Protein AF-A0A923NX90-F1 (afdb_monomer_lite)

Radius of gyration: 38.08 Å; chains: 1; bounding box: 88×69×121 Å

Secondary structure (DSSP, 8-state):
-----PPPHHHHHHHHHHHHHHHHHHHHIIIIIHHHHIIIII---HHHHHHHHHHHHHHHHHHHHHHHHHHHHHT-SHHHHHHHHHHHHHHHHHHHGGGGGGGS----SS---HHHHHHHHHHHHHHHHHHHIIIIIIIHHHHHHT--TTTHHHHHHHHHHHHHHHHHHHHHHHHHHHTTTT-HHHHHHHHHHHHHHHHHHHHHH----TT------S-HHHHHHHTT-HHHHHH-HHHHHHHHHHHHHHHHHHHHHHHHHHIIIIIT---HHHHHHHHHHHHHHHHTTHHHHHHHHHTT-HHHHHHHHHHHHHHHHHHHHHH--TTTS-SS-TTSSTTHHHHHHHHHHHHHHHHHHHHHHHHHHTTS-GGGHHHHHHHHHIIIIIHHHHHHHHHHHHHHHTSS-EEE-TTS-EEEPP-THHHHHHHHHHHTTHHHHHHHHHHHHHHHHTSPPPP---HHHHT--SSSTT-S-S-TTSB-SSEEE--EEEEEEEEESSPPPSS--EEEEETS-TTSSTTS---PPPTTEEEEEEEEEEESSPPPTTEEEEEEES-EESEEEEEETTEEEEEEE-SS--EEEE-GGG--SEEEEEEEEEE--GGGSSSB-TTEESS--SS-EE---EE-S-EEEEEEESSEEEEEEEEEETTTTEEEEEEEEESSS---EEEEEEETTEEEEEEEE-SSEEEEEPPTT---B-SSSB--EEEEEEETTEEEEEEE----EEEEE-SS-EEEEETTEE--EEEEEE---BTTTBTS-S-HHHHHHHHHHHHHTT--EEEE-S----HHHHHHHHHHT-EEEEEPPPBSS---HIIIIIHHHTT-----STTTHHHHT--SHHHHHHHHHHHHHHHHHHTT-SSEEEEES-BTTTT--SHHHHHHHHHHH--SSEE-TTBSSS--S-SSEEEEEESSS---PPPPTT-PEEEEEEEE-EE---TTS-S-S--B-SEE-SSHHHHHHHHHHHIIIIIIHHHTTTEEEEEEE-SB-BTTB---SB-TTSS-B-S-HHHHHHHHHHHHHHHHHHHHHTT-

Sequence (1044 aa):
MERKSVMNKGQFWLLMWLLGMAGQLCWNIENQWFNTFVYAKIAKDSSIVTLMVITSAFVTTFSTFFFGTLSDRLGTRRRFISLGYIVWGVCTILFGFTEFIGKGAVGTGAKVSMWAAVMVILADDVMSFFGSMGNDTGYNAWSNDMTDDKNRGQIGAVLAVQPIIGTIVGTVLGGFLIGAENNYQRLFWSMGLFVVAVGIFSLLFLKDSPSLKPHKNGSLAAQFCSVFKIKGFFAQRELLLACITTACFFIPFNIYFVHMGNWMIYRMGFSADSMEIIQGLSLLVASLSAIPAANLINKNKTPAVVAFAITVNIIGLWLITLFIRPEIVNTQSVFSKENALLFFAVFSAGMGLVLVTQTMTMWVKQLYPEQSRGQFEGIRILFFVLTPMIIGTIIGNIIIKNGAGSIVNEYGITENIPVESIYMWAAILVTGAFIPLFFAARLYHKRINNKVLSPLMTVWGENLNKECPLNDYPRPQLQRKQWQCLNGIWKYAICDGKEKPDSWDGDIIVPFSPESLLSGVQRKLMPSQTLWYRRAVRFDKMPANGERLLLHFGAVDQHCTVYINGKVIGNHSGGYWPFSFDITDFINEGENEIIISVTDDTNLGDEAYGKQKLNRGKIWYTGQSGIWQTVWCETVPQTYIKNVSIKTDLSNGEVSFALDCEGHDMPSGKITVFDSGTAVAEVLVENSEVRIKLPENFKTWSPDSPFLYDAQISIGKDEVRTYFGMREFGIIKTKKCSFLSLNGKPIFHHGLLDQGYWSDGMYTAPSDEAMIWDIEQIKKLGFNMLRKHIKIEPLRWYYHCDRLGVLVWQDFVSGGGPYKPFVVQYAPWIGIKFSDGPNRYKLMGRKREQGRKNFLRDAERTVKLLRNCVSLAVWVPFNEAWGQFDAAEIAEKVLSWDSSRAIDHASGYFDRNAGDFHSYHIYFKHFFPKADKKNRVLALTEFGGYSMPSEGHMVSPALYGYKMFSDKKTLNENILKLYKDDVLRNMTKALSATVYTQVSDVEDEINGLFTYDRKEIKADSLVMKEISEMIQNAFKENLDKADL

Foldseek 3Di:
DDDPDDDDPVLVVVLLQLLLLLLLLLVLCLLPVLLVCCCVQQHVDVVLVVVLVQLLLVLLLLLLLQLLLVCLQVLDLLVQQLVLLQQLLVLLLVLLCLSCVVVPDPDDDDDSDVVSSVVSSVSSSSSSNSSSSNHLQRSLLQLLLVDDLQCLLVSLLSNLCSNLVSNLCSVVVQDVQCDPVNRVSSVSNVSSVSSNVSSVVSNVRPDGHPLGDRDDDPDSVCSSCVVVPVVPVVVLLLLVLLLQLLLLQLLLVLLPVVQVLLCCCVFQPADSVLSCCLLSVLLNVLSVLSVVLSVCVSLLVLLVLLVQLLVLLLQLLVLLLPPDHNVQDDRVDSPDPSCVSVSSSSSSNSNSSSSSSSRSSSSNSVSDDSSSSSSCSSVNSVRNPNSSNVNNNVVSVVCQVPDPAWDQDPVRDIDGHDDSVSSVVSSVSSVVSVVSSVVSVVVSVLVQQQDFFAFDAFPLLVVFPQQAFAQDDQCQAWDDDFKFWPFHKWFKDKAFADDDDPDTPGIFTPPFFLCFQSRVRNDDHAQRIKMKIKDKDADQDAFPVQKWKKKKAQFFPAKKWKDKQRHTFDIDGAGAHMDIGTCRVRDDHTIMMIMMIWGHNQQNDLHFRFLDDPRAGFSHAHGGGTRQDIIMMGMGGQKEFPDWFWDADLVQQKIKIQTDIDHPDFAKWKKFKDFVNHTQWIDIDPDRMDMTHGPPPDDADALVRLGKIKMWITTPPYITIRIAGRKFWDWDFFPAAIATDMSPHGAFQEAFEDACQFSRRGNHDSHLVSLLVLLVVCVLLQGQEYEDGQHHHRVSSLVSCSNNRHAYEYEHRFGRHDDDCCQQPVCVVVPHADAQEQVCLVVQRNPDPVSVVSLLVRLLSRCRSCVRRHRYAEYEHEESSRSDHPLQVVLVVNCVSPVRHWYPSYAAGNDPLHTQEPHHEDEADAADDDRDPVNGAYEDEEYHFEFEDDPPLARHSAAHTSHYDDALVVSLVVVLVNLVGHPLVCVLSVHRYYYYYHQEAGHRRGSHCAGSNNPDGSHDSVSSVVSSVSNVVSNVVNVVVSVD

pLDDT: mean 89.29, std 10.89, range [29.7, 98.88]

Structure (mmCIF, N/CA/C/O backbone):
data_AF-A0A923NX90-F1
#
_entry.id   AF-A0A923NX90-F1
#
loop_
_atom_site.group_PDB
_atom_site.id
_atom_site.type_symbol
_atom_site.label_atom_id
_atom_site.label_alt_id
_atom_site.label_comp_id
_atom_site.label_asym_id
_atom_site.label_entity_id
_atom_site.label_seq_id
_atom_site.pdbx_PDB_ins_code
_atom_site.Cartn_x
_atom_site.Cartn_y
_atom_site.Cartn_z
_atom_site.occupancy
_atom_site.B_iso_or_equiv
_atom_site.auth_seq_id
_atom_site.auth_comp_id
_atom_site.auth_asym_id
_atom_site.auth_atom_id
_atom_site.pdbx_PDB_model_num
ATOM 1 N N . MET A 1 1 ? 18.171 -30.484 -2.998 1.00 31.84 1 MET A N 1
ATOM 2 C CA . MET A 1 1 ? 18.122 -30.511 -4.478 1.00 31.84 1 MET A CA 1
ATOM 3 C C . MET A 1 1 ? 19.459 -30.027 -5.021 1.00 31.84 1 MET A C 1
ATOM 5 O O . MET A 1 1 ? 19.919 -28.973 -4.603 1.00 31.84 1 MET A O 1
ATOM 9 N N . GLU A 1 2 ? 20.111 -30.834 -5.858 1.00 29.70 2 GLU A N 1
ATOM 10 C CA . GLU A 1 2 ? 21.487 -30.647 -6.348 1.00 29.70 2 GLU A CA 1
ATOM 11 C C . GLU A 1 2 ? 21.746 -29.259 -6.964 1.00 29.70 2 GLU A C 1
ATOM 13 O O . GLU A 1 2 ? 21.039 -28.820 -7.874 1.00 29.70 2 GLU A O 1
ATOM 18 N N . ARG A 1 3 ? 22.811 -28.584 -6.503 1.00 33.03 3 ARG A N 1
ATOM 19 C CA . ARG A 1 3 ? 23.359 -27.361 -7.114 1.00 33.03 3 ARG A CA 1
ATOM 20 C C . ARG A 1 3 ? 23.916 -27.689 -8.506 1.00 33.03 3 ARG A C 1
ATOM 22 O O . ARG A 1 3 ? 25.100 -27.985 -8.649 1.00 33.03 3 ARG A O 1
ATOM 29 N N . LYS A 1 4 ? 23.090 -27.612 -9.554 1.00 41.41 4 LYS A N 1
ATOM 30 C CA . LYS A 1 4 ? 23.589 -27.603 -10.940 1.00 41.41 4 LYS A CA 1
ATOM 31 C C . LYS A 1 4 ? 24.430 -26.340 -11.157 1.00 41.41 4 LYS A C 1
ATOM 33 O O . LYS A 1 4 ? 23.964 -25.229 -10.924 1.00 41.41 4 LYS A O 1
ATOM 38 N N . SER A 1 5 ? 25.689 -26.535 -11.552 1.00 42.19 5 SER A N 1
ATOM 39 C CA . SER A 1 5 ? 26.737 -25.510 -11.618 1.00 42.19 5 SER A CA 1
ATOM 40 C C . SER A 1 5 ? 26.327 -24.300 -12.473 1.00 42.19 5 SER A C 1
ATOM 42 O O . SER A 1 5 ? 26.267 -24.403 -13.703 1.00 42.19 5 SER A O 1
ATOM 44 N N . VAL A 1 6 ? 26.099 -23.152 -11.839 1.00 58.91 6 VAL A N 1
ATOM 45 C CA . VAL A 1 6 ? 25.986 -21.856 -12.519 1.00 58.91 6 VAL A CA 1
ATOM 46 C C . VAL A 1 6 ? 27.378 -21.469 -13.031 1.00 58.91 6 VAL A C 1
ATOM 48 O O . VAL A 1 6 ? 28.375 -21.657 -12.334 1.00 58.91 6 VAL A O 1
ATOM 51 N N . MET A 1 7 ? 27.460 -20.993 -14.274 1.00 75.69 7 MET A N 1
ATOM 52 C CA . MET A 1 7 ? 28.702 -20.493 -14.873 1.00 75.69 7 MET A CA 1
ATOM 53 C C . MET A 1 7 ? 29.281 -19.373 -13.996 1.00 75.69 7 MET A C 1
ATOM 55 O O . MET A 1 7 ? 28.528 -18.524 -13.519 1.00 75.69 7 MET A O 1
ATOM 59 N N . ASN A 1 8 ? 30.594 -19.360 -13.746 1.00 81.81 8 ASN A N 1
ATOM 60 C CA . ASN A 1 8 ? 31.168 -18.297 -12.920 1.00 81.81 8 ASN A CA 1
ATOM 61 C C . ASN A 1 8 ? 31.111 -16.940 -13.660 1.00 81.81 8 ASN A C 1
ATOM 63 O O . ASN A 1 8 ? 31.051 -16.877 -14.891 1.00 81.81 8 ASN A O 1
ATOM 67 N N . LYS A 1 9 ? 31.118 -15.837 -12.903 1.00 82.44 9 LYS A N 1
ATOM 68 C CA . LYS A 1 9 ? 30.914 -14.483 -13.449 1.00 82.44 9 LYS A CA 1
ATOM 69 C C . LYS A 1 9 ? 31.966 -14.095 -14.499 1.00 82.44 9 LYS A C 1
ATOM 71 O O . LYS A 1 9 ? 31.624 -13.434 -15.474 1.00 82.44 9 LYS A O 1
ATOM 76 N N . GLY A 1 10 ? 33.222 -14.510 -14.316 1.00 85.62 10 GLY A N 1
ATOM 77 C CA . GLY A 1 10 ? 34.307 -14.229 -15.263 1.00 85.62 10 GLY A CA 1
ATOM 78 C C . GLY A 1 10 ? 34.117 -14.945 -16.601 1.00 85.62 10 GLY A C 1
ATOM 79 O O . GLY A 1 10 ? 34.195 -14.317 -17.653 1.00 85.62 10 GLY A O 1
ATOM 80 N N . GLN A 1 11 ? 33.780 -16.235 -16.560 1.00 87.25 11 GLN A N 1
ATOM 81 C CA . GLN A 1 11 ? 33.499 -17.051 -17.741 1.00 87.25 11 GLN A CA 1
ATOM 82 C C . GLN A 1 11 ? 32.290 -16.519 -18.521 1.00 87.25 11 GLN A C 1
ATOM 84 O O . GLN A 1 11 ? 32.340 -16.463 -19.748 1.00 87.25 11 GLN A O 1
ATOM 89 N N . PHE A 1 12 ? 31.234 -16.080 -17.826 1.00 89.81 12 PHE A N 1
ATOM 90 C CA . PHE A 1 12 ? 30.068 -15.464 -18.463 1.00 89.81 12 PHE A CA 1
ATOM 91 C C . PHE A 1 12 ? 30.450 -14.221 -19.278 1.00 89.81 12 PHE A C 1
ATOM 93 O O . PHE A 1 12 ? 30.140 -14.151 -20.466 1.00 89.81 12 PHE A O 1
ATOM 100 N N . TRP A 1 13 ? 31.153 -13.257 -18.672 1.00 92.06 13 TRP A N 1
ATOM 101 C CA . TRP A 1 13 ? 31.518 -12.017 -19.366 1.00 92.06 13 TRP A CA 1
ATOM 102 C C . TRP A 1 13 ? 32.532 -12.237 -20.488 1.00 92.06 13 TRP A C 1
ATOM 104 O O . TRP A 1 13 ? 32.429 -11.576 -21.520 1.00 92.06 13 TRP A O 1
ATOM 114 N N . LEU A 1 14 ? 33.454 -13.191 -20.327 1.00 92.25 14 LEU A N 1
ATOM 115 C CA . LEU A 1 14 ? 34.364 -13.596 -21.397 1.00 92.25 14 LEU A CA 1
ATOM 116 C C . LEU A 1 14 ? 33.586 -14.114 -22.615 1.00 92.25 14 LEU A C 1
ATOM 118 O O . LEU A 1 14 ? 33.833 -13.664 -23.729 1.00 92.25 14 LEU A O 1
ATOM 122 N N . LEU A 1 15 ? 32.624 -15.018 -22.405 1.00 92.06 15 LEU A N 1
ATOM 123 C CA . LEU A 1 15 ? 31.797 -15.570 -23.482 1.00 92.06 15 LEU A CA 1
ATOM 124 C C . LEU A 1 15 ? 30.888 -14.511 -24.115 1.00 92.06 15 LEU A C 1
ATOM 126 O O . LEU A 1 15 ? 30.777 -14.477 -25.338 1.00 92.06 15 LEU A O 1
ATOM 130 N N . MET A 1 16 ? 30.291 -13.624 -23.312 1.00 92.75 16 MET A N 1
ATOM 131 C CA . MET A 1 16 ? 29.486 -12.500 -23.809 1.00 92.75 16 MET A CA 1
ATOM 132 C C . MET A 1 16 ? 30.285 -11.620 -24.776 1.00 92.75 16 MET A C 1
ATOM 134 O O . MET A 1 16 ? 29.814 -11.316 -25.870 1.00 92.75 16 MET A O 1
ATOM 138 N N . TRP A 1 17 ? 31.510 -11.238 -24.404 1.00 93.75 17 TRP A N 1
ATOM 139 C CA . TRP A 1 17 ? 32.357 -10.415 -25.263 1.00 93.75 17 TRP A CA 1
ATOM 140 C C . TRP A 1 17 ? 32.891 -11.177 -26.471 1.00 93.75 17 TRP A C 1
ATOM 142 O O . TRP A 1 17 ? 32.763 -10.681 -27.585 1.00 93.75 17 TRP A O 1
ATOM 152 N N . LEU A 1 18 ? 33.441 -12.378 -26.278 1.00 93.25 18 LEU A N 1
ATOM 153 C CA . LEU A 1 18 ? 34.064 -13.155 -27.350 1.00 93.25 18 LEU A CA 1
ATOM 154 C C . LEU A 1 18 ? 33.063 -13.527 -28.453 1.00 93.25 18 LEU A C 1
ATOM 156 O O . LEU A 1 18 ? 33.344 -13.311 -29.630 1.00 93.25 18 LEU A O 1
ATOM 160 N N . LEU A 1 19 ? 31.893 -14.057 -28.078 1.00 93.00 19 LEU A N 1
ATOM 161 C CA . LEU A 1 19 ? 30.878 -14.490 -29.043 1.00 93.00 19 LEU A CA 1
ATOM 162 C C . LEU A 1 19 ? 30.283 -13.306 -29.803 1.00 93.00 19 LEU A C 1
ATOM 164 O O . LEU A 1 19 ? 30.144 -13.379 -31.023 1.00 93.00 19 LEU A O 1
ATOM 168 N N . GLY A 1 20 ? 29.957 -12.220 -29.098 1.00 91.44 20 GLY A N 1
ATOM 169 C CA . GLY A 1 20 ? 29.411 -11.024 -29.730 1.00 91.44 20 GLY A CA 1
ATOM 170 C C . GLY A 1 20 ? 30.426 -10.342 -30.647 1.00 91.44 20 GLY A C 1
ATOM 171 O O . GLY A 1 20 ? 30.094 -10.030 -31.785 1.00 91.44 20 GLY A O 1
ATOM 172 N N . MET A 1 21 ? 31.682 -10.182 -30.210 1.00 91.38 21 MET A N 1
ATOM 173 C CA . MET A 1 21 ? 32.742 -9.592 -31.039 1.00 91.38 21 MET A CA 1
ATOM 174 C C . MET A 1 21 ? 33.034 -10.417 -32.291 1.00 91.38 21 MET A C 1
ATOM 176 O O . MET A 1 21 ? 33.194 -9.835 -33.358 1.00 91.38 21 MET A O 1
ATOM 180 N N . ALA A 1 22 ? 33.058 -11.751 -32.192 1.00 90.88 22 ALA A N 1
ATOM 181 C CA . ALA A 1 22 ? 33.233 -12.610 -33.361 1.00 90.88 22 ALA A CA 1
ATOM 182 C C . ALA A 1 22 ? 32.130 -12.391 -34.404 1.00 90.88 22 ALA A C 1
ATOM 184 O O . ALA A 1 22 ? 32.428 -12.247 -35.588 1.00 90.88 22 ALA A O 1
ATOM 185 N N . GLY A 1 23 ? 30.877 -12.279 -33.951 1.00 89.50 23 GLY A N 1
ATOM 186 C CA . GLY A 1 23 ? 29.759 -11.966 -34.835 1.00 89.50 23 GLY A CA 1
ATOM 187 C C . GLY A 1 23 ? 29.856 -10.571 -35.455 1.00 89.50 23 GLY A C 1
ATOM 188 O O . GLY A 1 23 ? 29.690 -10.431 -36.660 1.00 89.50 23 GLY A O 1
ATOM 189 N N . GLN A 1 24 ? 30.179 -9.541 -34.667 1.00 89.81 24 GLN A N 1
ATOM 190 C CA . GLN A 1 24 ? 30.272 -8.166 -35.178 1.00 89.81 24 GLN A CA 1
ATOM 191 C C . GLN A 1 24 ? 31.441 -7.958 -36.148 1.00 89.81 24 GLN A C 1
ATOM 193 O O . GLN A 1 24 ? 31.292 -7.232 -37.125 1.00 89.81 24 GLN A O 1
ATOM 198 N N . LEU A 1 25 ? 32.588 -8.603 -35.911 1.00 86.25 25 LEU A N 1
ATOM 199 C CA . LEU A 1 25 ? 33.734 -8.545 -36.824 1.00 86.25 25 LEU A CA 1
ATOM 200 C C . LEU A 1 25 ? 33.406 -9.206 -38.162 1.00 86.25 25 LEU A C 1
ATOM 202 O O . LEU A 1 25 ? 33.644 -8.612 -39.209 1.00 86.25 25 LEU A O 1
ATOM 206 N N . CYS A 1 26 ? 32.816 -10.404 -38.130 1.00 82.75 26 CYS A N 1
ATOM 207 C CA . CYS A 1 26 ? 32.437 -11.113 -39.349 1.00 82.75 26 CYS A CA 1
ATOM 208 C C . CYS A 1 26 ? 31.364 -10.346 -40.136 1.00 82.75 26 CYS A C 1
ATOM 210 O O . CYS A 1 26 ? 31.509 -10.160 -41.341 1.00 82.75 26 CYS A O 1
ATOM 212 N N . TRP A 1 27 ? 30.355 -9.805 -39.444 1.00 83.06 27 TRP A N 1
ATOM 213 C CA . TRP A 1 27 ? 29.335 -8.943 -40.047 1.00 83.06 27 TRP A CA 1
ATOM 214 C C . TRP A 1 27 ? 29.926 -7.664 -40.661 1.00 83.06 27 TRP A C 1
ATOM 216 O O . TRP A 1 27 ? 29.511 -7.253 -41.744 1.00 83.06 27 TRP A O 1
ATOM 226 N N . ASN A 1 28 ? 30.908 -7.031 -40.006 1.00 81.88 28 ASN A N 1
ATOM 227 C CA . ASN A 1 28 ? 31.581 -5.853 -40.557 1.00 81.88 28 ASN A CA 1
ATOM 228 C C . ASN A 1 28 ? 32.353 -6.194 -41.842 1.00 81.88 28 ASN A C 1
ATOM 230 O O . ASN A 1 28 ? 32.288 -5.437 -42.806 1.00 81.88 28 ASN A O 1
ATOM 234 N N . ILE A 1 29 ? 33.029 -7.342 -41.888 1.00 76.44 29 ILE A N 1
ATOM 235 C CA . ILE A 1 29 ? 33.734 -7.806 -43.091 1.00 76.44 29 ILE A CA 1
ATOM 236 C C . ILE A 1 29 ? 32.756 -8.079 -44.235 1.00 76.44 29 ILE A C 1
ATOM 238 O O . ILE A 1 29 ? 33.004 -7.631 -45.357 1.00 76.44 29 ILE A O 1
ATOM 242 N N . GLU A 1 30 ? 31.642 -8.750 -43.935 1.00 75.38 30 GLU A N 1
ATOM 243 C CA . GLU A 1 30 ? 30.541 -9.025 -44.869 1.00 75.38 30 GLU A CA 1
ATOM 244 C C . GLU A 1 30 ? 29.922 -7.728 -45.418 1.00 75.38 30 GLU A C 1
ATOM 246 O O . GLU A 1 30 ? 29.613 -7.648 -46.595 1.00 75.38 30 GLU A O 1
ATOM 251 N N . ASN A 1 31 ? 29.825 -6.656 -44.626 1.00 69.62 31 ASN A N 1
ATOM 252 C CA . ASN A 1 31 ? 29.175 -5.418 -45.081 1.00 69.62 31 ASN A CA 1
ATOM 253 C C . ASN A 1 31 ? 30.120 -4.330 -45.615 1.00 69.62 31 ASN A C 1
ATOM 255 O O . ASN A 1 31 ? 29.695 -3.503 -46.420 1.00 69.62 31 ASN A O 1
ATOM 259 N N . GLN A 1 32 ? 31.387 -4.276 -45.202 1.00 69.69 32 GLN A N 1
ATOM 260 C CA . GLN A 1 32 ? 32.326 -3.241 -45.667 1.00 69.69 32 GLN A CA 1
ATOM 261 C C . GLN A 1 32 ? 33.291 -3.762 -46.734 1.00 69.69 32 GLN A C 1
ATOM 263 O O . GLN A 1 32 ? 33.393 -3.202 -47.830 1.00 69.69 32 GLN A O 1
ATOM 268 N N . TRP A 1 33 ? 33.997 -4.850 -46.443 1.00 68.75 33 TRP A N 1
ATOM 269 C CA . TRP A 1 33 ? 35.077 -5.336 -47.305 1.00 68.75 33 TRP A CA 1
ATOM 270 C C . TRP A 1 33 ? 34.573 -6.190 -48.460 1.00 68.75 33 TRP A C 1
ATOM 272 O O . TRP A 1 33 ? 35.146 -6.157 -49.546 1.00 68.75 33 TRP A O 1
ATOM 282 N N . PHE A 1 34 ? 33.463 -6.890 -48.260 1.00 70.38 34 PHE A N 1
ATOM 283 C CA . PHE A 1 34 ? 32.799 -7.663 -49.298 1.00 70.38 34 PHE A CA 1
ATOM 284 C C . PHE A 1 34 ? 32.219 -6.784 -50.407 1.00 70.38 34 PHE A C 1
ATOM 286 O O . PHE A 1 34 ? 32.493 -7.006 -51.581 1.00 70.38 34 PHE A O 1
ATOM 293 N N . ASN A 1 35 ? 31.498 -5.723 -50.032 1.00 66.19 35 ASN A N 1
ATOM 294 C CA . ASN A 1 35 ? 30.989 -4.720 -50.967 1.00 66.19 35 ASN A CA 1
ATOM 295 C C . ASN A 1 35 ? 32.128 -4.113 -51.796 1.00 66.19 35 ASN A C 1
ATOM 297 O O . ASN A 1 35 ? 32.031 -3.997 -53.019 1.00 66.19 35 ASN A O 1
ATOM 301 N N . THR A 1 36 ? 33.249 -3.815 -51.135 1.00 65.12 36 THR A N 1
ATOM 302 C CA . THR A 1 36 ? 34.467 -3.313 -51.781 1.00 65.12 36 THR A CA 1
ATOM 303 C C . THR A 1 36 ? 35.082 -4.348 -52.727 1.00 65.12 36 THR A C 1
ATOM 305 O O . THR A 1 36 ? 35.465 -4.009 -53.844 1.00 65.12 36 THR A O 1
ATOM 308 N N . PHE A 1 37 ? 35.129 -5.622 -52.332 1.00 68.88 37 PHE A N 1
ATOM 309 C CA . PHE A 1 37 ? 35.633 -6.726 -53.149 1.00 68.88 37 PHE A CA 1
ATOM 310 C C . PHE A 1 37 ? 34.788 -6.961 -54.410 1.00 68.88 37 PHE A C 1
ATOM 312 O O . PHE A 1 37 ? 35.337 -7.026 -55.513 1.00 68.88 37 PHE A O 1
ATOM 319 N N . VAL A 1 38 ? 33.460 -7.033 -54.275 1.00 66.56 38 VAL A N 1
ATOM 320 C CA . VAL A 1 38 ? 32.530 -7.221 -55.401 1.00 66.56 38 VAL A CA 1
ATOM 321 C C . VAL A 1 38 ? 32.680 -6.081 -56.406 1.00 66.56 38 VAL A C 1
ATOM 323 O O . VAL A 1 38 ? 32.808 -6.332 -57.607 1.00 66.56 38 VAL A O 1
ATOM 326 N N . TYR A 1 39 ? 32.771 -4.844 -55.913 1.00 61.59 39 TYR A N 1
ATOM 327 C CA . TYR A 1 39 ? 32.985 -3.664 -56.744 1.00 61.59 39 TYR A CA 1
ATOM 328 C C . TYR A 1 39 ? 34.365 -3.649 -57.427 1.00 61.59 39 TYR A C 1
ATOM 330 O O . TYR A 1 39 ? 34.484 -3.325 -58.610 1.00 61.59 39 TYR A O 1
ATOM 338 N N . ALA A 1 40 ? 35.423 -4.025 -56.702 1.00 62.34 40 ALA A N 1
ATOM 339 C CA . ALA A 1 40 ? 36.801 -3.970 -57.188 1.00 62.34 40 ALA A CA 1
ATOM 340 C C . ALA A 1 40 ? 37.179 -5.120 -58.139 1.00 62.34 40 ALA A C 1
ATOM 342 O O . ALA A 1 40 ? 38.066 -4.942 -58.979 1.00 62.34 40 ALA A O 1
ATOM 343 N N . LYS A 1 41 ? 36.563 -6.302 -57.999 1.00 63.41 41 LYS A N 1
ATOM 344 C CA . LYS A 1 41 ? 37.007 -7.536 -58.675 1.00 63.41 41 LYS A CA 1
ATOM 345 C C . LYS A 1 41 ? 35.954 -8.208 -59.553 1.00 63.41 41 LYS A C 1
ATOM 347 O O . LYS A 1 41 ? 36.345 -8.946 -60.454 1.00 63.41 41 LYS A O 1
ATOM 352 N N . ILE A 1 42 ? 34.660 -7.978 -59.318 1.00 61.78 42 ILE A N 1
ATOM 353 C CA . ILE A 1 42 ? 33.584 -8.735 -59.978 1.00 61.78 42 ILE A CA 1
ATOM 354 C C . ILE A 1 42 ? 32.772 -7.845 -60.915 1.00 61.78 42 ILE A C 1
ATOM 356 O O . ILE A 1 42 ? 32.732 -8.121 -62.110 1.00 61.78 42 ILE A O 1
ATOM 360 N N . ALA A 1 43 ? 32.152 -6.774 -60.414 1.00 58.06 43 ALA A N 1
ATOM 361 C CA . ALA A 1 43 ? 31.313 -5.882 -61.213 1.00 58.06 43 ALA A CA 1
ATOM 362 C C . ALA A 1 43 ? 31.342 -4.447 -60.670 1.00 58.06 43 ALA A C 1
ATOM 364 O O . ALA A 1 43 ? 30.997 -4.209 -59.517 1.00 58.06 43 ALA A O 1
ATOM 365 N N . LYS A 1 44 ? 31.664 -3.470 -61.527 1.00 57.66 44 LYS A N 1
ATOM 366 C CA . LYS A 1 44 ? 31.562 -2.031 -61.215 1.00 57.66 44 LYS A CA 1
ATOM 367 C C . LYS A 1 44 ? 30.116 -1.523 -61.355 1.00 57.66 44 LYS A C 1
ATOM 369 O O . LYS A 1 44 ? 29.868 -0.565 -62.079 1.00 57.66 44 LYS A O 1
ATOM 374 N N . ASP A 1 45 ? 29.159 -2.202 -60.725 1.00 61.22 45 ASP A N 1
ATOM 375 C CA . ASP A 1 45 ? 27.738 -1.827 -60.732 1.00 61.22 45 ASP A CA 1
ATOM 376 C C . ASP A 1 45 ? 27.192 -1.807 -59.297 1.00 61.22 45 ASP A C 1
ATOM 378 O O . ASP A 1 45 ? 27.075 -2.838 -58.630 1.00 61.22 45 ASP A O 1
ATOM 382 N N . SER A 1 46 ? 26.855 -0.610 -58.817 1.00 57.00 46 SER A N 1
ATOM 383 C CA . SER A 1 46 ? 26.324 -0.362 -57.471 1.00 57.00 46 SER A CA 1
ATOM 384 C C . SER A 1 46 ? 24.907 -0.918 -57.257 1.00 57.00 46 SER A C 1
ATOM 386 O O . SER A 1 46 ? 24.469 -1.083 -56.112 1.00 57.00 46 SER A O 1
ATOM 388 N N . SER A 1 47 ? 24.199 -1.275 -58.332 1.00 62.88 47 SER A N 1
ATOM 389 C CA . SER A 1 47 ? 22.871 -1.900 -58.276 1.00 62.88 47 SER A CA 1
ATOM 390 C C . SER A 1 47 ? 22.937 -3.319 -57.707 1.00 62.88 47 SER A C 1
ATOM 392 O O . SER A 1 47 ? 22.043 -3.728 -56.968 1.00 62.88 47 SER A O 1
ATOM 394 N N . ILE A 1 48 ? 24.023 -4.051 -57.992 1.00 67.50 48 ILE A N 1
ATOM 395 C CA . ILE A 1 48 ? 24.259 -5.412 -57.482 1.00 67.50 48 ILE A CA 1
ATOM 396 C C . ILE A 1 48 ? 24.468 -5.376 -55.966 1.00 67.50 48 ILE A C 1
ATOM 398 O O . ILE A 1 48 ? 23.863 -6.164 -55.247 1.00 67.50 48 ILE A O 1
ATOM 402 N N . VAL A 1 49 ? 25.250 -4.411 -55.476 1.00 64.94 49 VAL A N 1
ATOM 403 C CA . VAL A 1 49 ? 25.484 -4.190 -54.038 1.00 64.94 49 VAL A CA 1
ATOM 404 C C . VAL A 1 49 ? 24.185 -3.822 -53.316 1.00 64.94 49 VAL A C 1
ATOM 406 O O . VAL A 1 49 ? 23.885 -4.357 -52.253 1.00 64.94 49 VAL A O 1
ATOM 409 N N . THR A 1 50 ? 23.369 -2.952 -53.918 1.00 66.94 50 THR A N 1
ATOM 410 C CA . THR A 1 50 ? 22.066 -2.566 -53.352 1.00 66.94 50 THR A CA 1
ATOM 411 C C . THR A 1 50 ? 21.116 -3.762 -53.255 1.00 66.94 50 THR A C 1
ATOM 413 O O . THR A 1 50 ? 20.452 -3.942 -52.234 1.00 66.94 50 THR A O 1
ATOM 416 N N . LEU A 1 51 ? 21.057 -4.592 -54.304 1.00 74.12 51 LEU A N 1
ATOM 417 C CA . LEU A 1 51 ? 20.232 -5.797 -54.314 1.00 74.12 51 LEU A CA 1
ATOM 418 C C . LEU A 1 51 ? 20.705 -6.802 -53.257 1.00 74.12 51 LEU A C 1
ATOM 420 O O . LEU A 1 51 ? 19.871 -7.302 -52.513 1.00 74.12 51 LEU A O 1
ATOM 424 N N . MET A 1 52 ? 22.019 -7.015 -53.145 1.00 76.25 52 MET A N 1
ATOM 425 C CA . MET A 1 52 ? 22.648 -7.905 -52.163 1.00 76.25 52 MET A CA 1
ATOM 426 C C . MET A 1 52 ? 22.301 -7.525 -50.716 1.00 76.25 52 MET A C 1
ATOM 428 O O . MET A 1 52 ? 21.832 -8.354 -49.946 1.00 76.25 52 MET A O 1
ATOM 432 N N . VAL A 1 53 ? 22.415 -6.241 -50.358 1.00 72.69 53 VAL A N 1
ATOM 433 C CA . VAL A 1 53 ? 22.078 -5.763 -49.003 1.00 72.69 53 VAL A CA 1
ATOM 434 C C . VAL A 1 53 ? 20.589 -5.963 -48.682 1.00 72.69 53 VAL A C 1
ATOM 436 O O . VAL A 1 53 ? 20.224 -6.328 -47.561 1.00 72.69 53 VAL A O 1
ATOM 439 N N . ILE A 1 54 ? 19.704 -5.736 -49.659 1.00 75.50 54 ILE A N 1
ATOM 440 C CA . ILE A 1 54 ? 18.261 -5.931 -49.472 1.00 75.50 54 ILE A CA 1
ATOM 441 C C . ILE A 1 54 ? 17.930 -7.422 -49.324 1.00 75.50 54 ILE A C 1
ATOM 443 O O . ILE A 1 54 ? 17.181 -7.776 -48.408 1.00 75.50 54 ILE A O 1
ATOM 447 N N . THR A 1 55 ? 18.470 -8.295 -50.184 1.00 83.81 55 THR A N 1
ATOM 448 C CA . THR A 1 55 ? 18.222 -9.746 -50.109 1.00 83.81 55 THR A CA 1
ATOM 449 C C . THR A 1 55 ? 18.757 -10.326 -48.806 1.00 83.81 55 THR A C 1
ATOM 451 O O . THR A 1 55 ? 17.994 -10.988 -48.097 1.00 83.81 55 THR A O 1
ATOM 454 N N . SER A 1 56 ? 19.973 -9.948 -48.404 1.00 85.06 56 SER A N 1
ATOM 455 C CA . SER A 1 56 ? 20.585 -10.358 -47.139 1.00 85.06 56 SER A CA 1
ATOM 456 C C . SER A 1 56 ? 19.720 -9.987 -45.931 1.00 85.06 56 SER A C 1
ATOM 458 O O . SER A 1 56 ? 19.494 -10.816 -45.044 1.00 85.06 56 SER A O 1
ATOM 460 N N . ALA A 1 57 ? 19.132 -8.786 -45.897 1.00 83.06 57 ALA A N 1
ATOM 461 C CA . ALA A 1 57 ? 18.253 -8.391 -44.795 1.00 83.06 57 ALA A CA 1
ATOM 462 C C . ALA A 1 57 ? 16.946 -9.201 -44.738 1.00 83.06 57 ALA A C 1
ATOM 464 O O . ALA A 1 57 ? 16.472 -9.541 -43.643 1.00 83.06 57 ALA A O 1
ATOM 465 N N . PHE A 1 58 ? 16.366 -9.554 -45.891 1.00 88.62 58 PHE A N 1
ATOM 466 C CA . PHE A 1 58 ? 15.218 -10.466 -45.947 1.00 88.62 58 PHE A CA 1
ATOM 467 C C . PHE A 1 58 ? 15.599 -11.873 -45.479 1.00 88.62 58 PHE A C 1
ATOM 469 O O . PHE A 1 58 ? 14.885 -12.453 -44.653 1.00 88.62 58 PHE A O 1
ATOM 476 N N . VAL A 1 59 ? 16.733 -12.396 -45.950 1.00 91.06 59 VAL A N 1
ATOM 477 C CA . VAL A 1 59 ? 17.243 -13.723 -45.588 1.00 91.06 59 VAL A CA 1
ATOM 478 C C . VAL A 1 59 ? 17.582 -13.795 -44.102 1.00 91.06 59 VAL A C 1
ATOM 480 O O . VAL A 1 59 ? 17.154 -14.732 -43.430 1.00 91.06 59 VAL A O 1
ATOM 483 N N . THR A 1 60 ? 18.238 -12.777 -43.550 1.00 90.69 60 THR A N 1
ATOM 484 C CA . THR A 1 60 ? 18.535 -12.642 -42.116 1.00 90.69 60 THR A CA 1
ATOM 485 C C . THR A 1 60 ? 17.253 -12.629 -41.287 1.00 90.69 60 THR A C 1
ATOM 487 O O . THR A 1 60 ? 17.132 -13.362 -40.302 1.00 90.69 60 THR A O 1
ATOM 490 N N . THR A 1 61 ? 16.248 -11.849 -41.699 1.00 90.69 61 THR A N 1
ATOM 491 C CA . THR A 1 61 ? 14.957 -11.783 -40.994 1.00 90.69 61 THR A CA 1
ATOM 492 C C . THR A 1 61 ? 14.255 -13.142 -41.004 1.00 90.69 61 THR A C 1
ATOM 494 O O . THR A 1 61 ? 13.822 -13.630 -39.956 1.00 90.69 61 THR A O 1
ATOM 497 N N . PHE A 1 62 ? 14.178 -13.787 -42.171 1.00 91.88 62 PHE A N 1
ATOM 498 C CA . PHE A 1 62 ? 13.586 -15.116 -42.317 1.00 91.88 62 PHE A CA 1
ATOM 499 C C . PHE A 1 62 ? 14.337 -16.172 -41.494 1.00 91.88 62 PHE A C 1
ATOM 501 O O . PHE A 1 62 ? 13.713 -16.924 -40.740 1.00 91.88 62 PHE A O 1
ATOM 508 N N . SER A 1 63 ? 15.668 -16.185 -41.592 1.00 93.88 63 SER A N 1
ATOM 509 C CA . SER A 1 63 ? 16.556 -17.084 -40.855 1.00 93.88 63 SER A CA 1
ATOM 510 C C . SER A 1 63 ? 16.353 -16.954 -39.346 1.00 93.88 63 SER A C 1
ATOM 512 O O . SER A 1 63 ? 16.157 -17.959 -38.656 1.00 93.88 63 SER A O 1
ATOM 514 N N . THR A 1 64 ? 16.264 -15.716 -38.845 1.00 92.75 64 THR A N 1
ATOM 515 C CA . THR A 1 64 ? 16.036 -15.445 -37.420 1.00 92.75 64 THR A CA 1
ATOM 516 C C . THR A 1 64 ? 14.707 -16.035 -36.944 1.00 92.75 64 THR A C 1
ATOM 518 O O . THR A 1 64 ? 14.647 -16.695 -35.906 1.00 92.75 64 THR A O 1
ATOM 521 N N . PHE A 1 65 ? 13.623 -15.872 -37.713 1.00 91.44 65 PHE A N 1
ATOM 522 C CA . PHE A 1 65 ? 12.340 -16.496 -37.367 1.00 91.44 65 PHE A CA 1
ATOM 523 C C . PHE A 1 65 ? 12.406 -18.029 -37.411 1.00 91.44 65 PHE A C 1
ATOM 525 O O . PHE A 1 65 ? 11.864 -18.703 -36.525 1.00 91.44 65 PHE A O 1
ATOM 532 N N . PHE A 1 66 ? 13.058 -18.589 -38.432 1.00 93.31 66 PHE A N 1
ATOM 533 C CA . PHE A 1 66 ? 13.137 -20.031 -38.646 1.00 93.31 66 PHE A CA 1
ATOM 534 C C . PHE A 1 66 ? 13.951 -20.728 -37.549 1.00 93.31 66 PHE A C 1
ATOM 536 O O . PHE A 1 66 ? 13.425 -21.592 -36.835 1.00 93.31 66 PHE A O 1
ATOM 543 N N . PHE A 1 67 ? 15.206 -20.320 -37.350 1.00 94.38 67 PHE A N 1
ATOM 544 C CA . PHE A 1 67 ? 16.064 -20.895 -36.317 1.00 94.38 67 PHE A CA 1
ATOM 545 C C . PHE A 1 67 ? 15.633 -20.483 -34.910 1.00 94.38 67 PHE A C 1
ATOM 547 O O . PHE A 1 67 ? 15.810 -21.264 -33.973 1.00 94.38 67 PHE A O 1
ATOM 554 N N . GLY A 1 68 ? 15.011 -19.313 -34.736 1.00 91.12 68 GLY A N 1
ATOM 555 C CA . GLY A 1 68 ? 14.389 -18.906 -33.475 1.00 91.12 68 GLY A CA 1
ATOM 556 C C . GLY A 1 68 ? 13.323 -19.896 -33.034 1.00 91.12 68 GLY A C 1
ATOM 557 O O . GLY A 1 68 ? 13.396 -20.450 -31.936 1.00 91.12 68 GLY A O 1
ATOM 558 N N . THR A 1 69 ? 12.411 -20.228 -33.948 1.00 90.88 69 THR A N 1
ATOM 559 C CA . THR A 1 69 ? 11.384 -21.251 -33.712 1.00 90.88 69 THR A CA 1
ATOM 560 C C . THR A 1 69 ? 12.010 -22.619 -33.429 1.00 90.88 69 THR A C 1
ATOM 562 O O . THR A 1 69 ? 11.573 -23.336 -32.526 1.00 90.88 69 THR A O 1
ATOM 565 N N . LEU A 1 70 ? 13.043 -23.008 -34.183 1.00 92.38 70 LEU A N 1
ATOM 566 C CA . LEU A 1 70 ? 13.681 -24.314 -34.017 1.00 92.38 70 LEU A CA 1
ATOM 567 C C . LEU A 1 70 ? 14.439 -24.428 -32.684 1.00 92.38 70 LEU A C 1
ATOM 569 O O . LEU A 1 70 ? 14.355 -25.460 -32.017 1.00 92.38 70 LEU A O 1
ATOM 573 N N . SER A 1 71 ? 15.133 -23.369 -32.270 1.00 92.94 71 SER A N 1
ATOM 574 C CA . SER A 1 71 ? 15.877 -23.330 -31.008 1.00 92.94 71 SER A CA 1
ATOM 575 C C . SER A 1 71 ? 14.954 -23.336 -29.787 1.00 92.94 71 SER A C 1
ATOM 577 O O . SER A 1 71 ? 15.237 -24.060 -28.832 1.00 92.94 71 SER A O 1
ATOM 579 N N . ASP A 1 72 ? 13.801 -22.658 -29.849 1.00 89.88 72 ASP A N 1
ATOM 580 C CA . ASP A 1 72 ? 12.752 -22.743 -28.818 1.00 89.88 72 ASP A CA 1
ATOM 581 C C . ASP A 1 72 ? 12.149 -24.160 -28.729 1.00 89.88 72 ASP A C 1
ATOM 583 O O . ASP A 1 72 ? 11.956 -24.711 -27.641 1.00 89.88 72 ASP A O 1
ATOM 587 N N . ARG A 1 73 ? 11.910 -24.810 -29.878 1.00 91.88 73 ARG A N 1
ATOM 588 C CA . ARG A 1 73 ? 11.371 -26.183 -29.927 1.00 91.88 73 ARG A CA 1
ATOM 589 C C . ARG A 1 73 ? 12.334 -27.235 -29.397 1.00 91.88 73 ARG A C 1
ATOM 591 O O . ARG A 1 73 ? 11.882 -28.233 -28.832 1.00 91.88 73 ARG A O 1
ATOM 598 N N . LEU A 1 74 ? 13.632 -27.054 -29.628 1.00 89.69 74 LEU A N 1
ATOM 599 C CA . LEU A 1 74 ? 14.671 -27.982 -29.177 1.00 89.69 74 LEU A CA 1
ATOM 600 C C . LEU A 1 74 ? 15.170 -27.672 -27.760 1.00 89.69 74 LEU A C 1
ATOM 602 O O . LEU A 1 74 ? 15.763 -28.552 -27.142 1.00 89.69 74 LEU A O 1
ATOM 606 N N . GLY A 1 75 ? 14.920 -26.466 -27.241 1.00 89.19 75 GLY A N 1
ATOM 607 C CA . GLY A 1 75 ? 15.340 -26.055 -25.901 1.00 89.19 75 GLY A CA 1
ATOM 608 C C . GLY A 1 75 ? 16.859 -25.963 -25.749 1.00 89.19 75 GLY A C 1
ATOM 609 O O . GLY A 1 75 ? 17.396 -26.359 -24.720 1.00 89.19 75 GLY A O 1
ATOM 610 N N . THR A 1 76 ? 17.566 -25.493 -26.779 1.00 91.50 76 THR A N 1
ATOM 611 C CA . THR A 1 76 ? 19.024 -25.303 -26.733 1.00 91.50 76 THR A CA 1
ATOM 612 C C . THR A 1 76 ? 19.432 -24.094 -27.564 1.00 91.50 76 THR A C 1
ATOM 614 O O . THR A 1 76 ? 18.997 -23.957 -28.707 1.00 91.50 76 THR A O 1
ATOM 617 N N . ARG A 1 77 ? 20.275 -23.220 -27.004 1.00 92.88 77 ARG A N 1
ATOM 618 C CA . ARG A 1 77 ? 20.918 -22.108 -27.726 1.00 92.88 77 ARG A CA 1
ATOM 619 C C . ARG A 1 77 ? 22.344 -22.463 -28.101 1.00 92.88 77 ARG A C 1
ATOM 621 O O . ARG A 1 77 ? 22.775 -22.149 -29.208 1.00 92.88 77 ARG A O 1
ATOM 628 N N . ARG A 1 78 ? 23.045 -23.190 -27.222 1.00 92.75 78 ARG A N 1
ATOM 629 C CA . ARG A 1 78 ? 24.439 -23.612 -27.409 1.00 92.75 78 ARG A CA 1
ATOM 630 C C . ARG A 1 78 ? 24.679 -24.206 -28.790 1.00 92.75 78 ARG A C 1
ATOM 632 O O . ARG A 1 78 ? 25.584 -23.772 -29.489 1.00 92.75 78 ARG A O 1
ATOM 639 N N . ARG A 1 79 ? 23.860 -25.181 -29.198 1.00 91.25 79 ARG A N 1
ATOM 640 C CA . ARG A 1 79 ? 24.046 -25.870 -30.487 1.00 91.25 79 ARG A CA 1
ATOM 641 C C . ARG A 1 79 ? 23.905 -24.924 -31.680 1.00 91.25 79 ARG A C 1
ATOM 643 O O . ARG A 1 79 ? 24.639 -25.081 -32.646 1.00 91.25 79 ARG A O 1
ATOM 650 N N . PHE A 1 80 ? 22.997 -23.954 -31.596 1.00 93.88 80 PHE A N 1
ATOM 651 C CA . PHE A 1 80 ? 22.752 -22.990 -32.667 1.00 93.88 80 PHE A CA 1
ATOM 652 C C . PHE A 1 80 ? 23.881 -21.972 -32.785 1.00 93.88 80 PHE A C 1
ATOM 654 O O . PHE A 1 80 ? 24.345 -21.731 -33.892 1.00 93.88 80 PHE A O 1
ATOM 661 N N . ILE A 1 81 ? 24.380 -21.461 -31.654 1.00 94.12 81 ILE A N 1
ATOM 662 C CA . ILE A 1 81 ? 25.549 -20.567 -31.614 1.00 94.12 81 ILE A CA 1
ATOM 663 C C . ILE A 1 81 ? 26.755 -21.264 -32.228 1.00 94.12 81 ILE A C 1
ATOM 665 O O . ILE A 1 81 ? 27.364 -20.776 -33.174 1.00 94.12 81 ILE A O 1
ATOM 669 N N . SER A 1 82 ? 27.069 -22.441 -31.699 1.00 93.94 82 SER A N 1
ATOM 670 C CA . SER A 1 82 ? 28.256 -23.181 -32.081 1.00 93.94 82 SER A CA 1
ATOM 671 C C . SER A 1 82 ? 28.259 -23.612 -33.540 1.00 93.94 82 SER A C 1
ATOM 673 O O . SER A 1 82 ? 29.213 -23.332 -34.260 1.00 93.94 82 SER A O 1
ATOM 675 N N . LEU A 1 83 ? 27.198 -24.299 -33.977 1.00 93.94 83 LEU A N 1
ATOM 676 C CA . LEU A 1 83 ? 27.110 -24.783 -35.350 1.00 93.94 83 LEU A CA 1
ATOM 677 C C . LEU A 1 83 ? 26.958 -23.614 -36.324 1.00 93.94 83 LEU A C 1
ATOM 679 O O . LEU A 1 83 ? 27.593 -23.629 -37.371 1.00 93.94 83 LEU A O 1
ATOM 683 N N . GLY A 1 84 ? 26.185 -22.590 -35.949 1.00 93.94 84 GLY A N 1
ATOM 684 C CA . GLY A 1 84 ? 26.025 -21.372 -36.735 1.00 93.94 84 GLY A CA 1
ATOM 685 C C . GLY A 1 84 ? 27.364 -20.691 -37.002 1.00 93.94 84 GLY A C 1
ATOM 686 O O . GLY A 1 84 ? 27.678 -20.436 -38.153 1.00 93.94 84 GLY A O 1
ATOM 687 N N . TYR A 1 85 ? 28.204 -20.484 -35.981 1.00 94.88 85 TYR A N 1
ATOM 688 C CA . TYR A 1 85 ? 29.524 -19.861 -36.165 1.00 94.88 85 TYR A CA 1
ATOM 689 C C . TYR A 1 85 ? 30.491 -20.738 -36.967 1.00 94.88 85 TYR A C 1
ATOM 691 O O . TYR A 1 85 ? 31.208 -20.225 -37.822 1.00 94.88 85 TYR A O 1
ATOM 699 N N . ILE A 1 86 ? 30.492 -22.058 -36.759 1.00 94.81 86 ILE A N 1
ATOM 700 C CA . ILE A 1 86 ? 31.331 -22.962 -37.562 1.00 94.81 86 ILE A CA 1
ATOM 701 C C . ILE A 1 86 ? 30.934 -22.888 -39.040 1.00 94.81 86 ILE A C 1
ATOM 703 O O . ILE A 1 86 ? 31.794 -22.697 -39.896 1.00 94.81 86 ILE A O 1
ATOM 707 N N . VAL A 1 87 ? 29.641 -23.018 -39.343 1.00 94.06 87 VAL A N 1
ATOM 708 C CA . VAL A 1 87 ? 29.157 -22.991 -40.728 1.00 94.06 87 VAL A CA 1
ATOM 709 C C . VAL A 1 87 ? 29.348 -21.604 -41.337 1.00 94.06 87 VAL A C 1
ATOM 711 O O . VAL A 1 87 ? 29.832 -21.516 -42.459 1.00 94.06 87 VAL A O 1
ATOM 714 N N . TRP A 1 88 ? 29.066 -20.532 -40.592 1.00 93.06 88 TRP A N 1
ATOM 715 C CA . TRP A 1 88 ? 29.272 -19.160 -41.058 1.00 93.06 88 TRP A CA 1
ATOM 716 C C . TRP A 1 88 ? 30.733 -18.905 -41.428 1.00 93.06 88 TRP A C 1
ATOM 718 O O . TRP A 1 88 ? 30.995 -18.493 -42.552 1.00 93.06 88 TRP A O 1
ATOM 728 N N . GLY A 1 89 ? 31.689 -19.260 -40.562 1.00 91.69 89 GLY A N 1
ATOM 729 C CA . GLY A 1 89 ? 33.112 -19.085 -40.861 1.00 91.69 89 GLY A CA 1
ATOM 730 C C . GLY A 1 89 ? 33.608 -19.952 -42.026 1.00 91.69 89 GLY A C 1
ATOM 731 O O . GLY A 1 89 ? 34.433 -19.496 -42.818 1.00 91.69 89 GLY A O 1
ATOM 732 N N . VAL A 1 90 ? 33.073 -21.170 -42.199 1.00 92.50 90 VAL A N 1
ATOM 733 C CA . VAL A 1 90 ? 33.341 -21.996 -43.393 1.00 92.50 90 VAL A CA 1
ATOM 734 C C . VAL A 1 90 ? 32.795 -21.324 -44.652 1.00 92.50 90 VAL A C 1
ATOM 736 O O . VAL A 1 90 ? 33.507 -21.254 -45.652 1.00 92.50 90 VAL A O 1
ATOM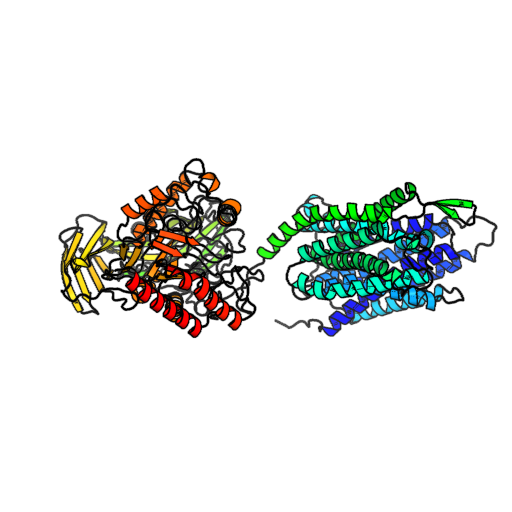 739 N N . CYS A 1 91 ? 31.574 -20.789 -44.614 1.00 89.94 91 CYS A N 1
ATOM 740 C CA . CYS A 1 91 ? 31.002 -20.041 -45.731 1.00 89.94 91 CYS A CA 1
ATOM 741 C C . CYS A 1 91 ? 31.827 -18.784 -46.053 1.00 89.94 91 CYS A C 1
ATOM 743 O O . CYS A 1 91 ? 32.071 -18.533 -47.228 1.00 89.94 91 CYS A O 1
ATOM 745 N N . THR A 1 92 ? 32.351 -18.066 -45.052 1.00 87.69 92 THR A N 1
ATOM 746 C CA . THR A 1 92 ? 33.265 -16.925 -45.257 1.00 87.69 92 THR A CA 1
ATOM 747 C C . THR A 1 92 ? 34.562 -17.338 -45.959 1.00 87.69 92 THR A C 1
ATOM 749 O O . THR A 1 92 ? 35.010 -16.660 -46.882 1.00 87.69 92 THR A O 1
ATOM 752 N N . ILE A 1 93 ? 35.152 -18.479 -45.582 1.00 88.19 93 ILE A N 1
ATOM 753 C CA . ILE A 1 93 ? 36.341 -19.030 -46.260 1.00 88.19 93 ILE A CA 1
ATOM 754 C C . ILE A 1 93 ? 36.013 -19.404 -47.708 1.00 88.19 93 ILE A C 1
ATOM 756 O O . ILE A 1 93 ? 36.774 -19.073 -48.620 1.00 88.19 93 ILE A O 1
ATOM 760 N N . LEU A 1 94 ? 34.889 -20.100 -47.915 1.00 84.88 94 LEU A N 1
ATOM 761 C CA . LEU A 1 94 ? 34.430 -20.529 -49.235 1.00 84.88 94 LEU A CA 1
ATOM 762 C C . LEU A 1 94 ? 34.129 -19.335 -50.139 1.00 84.88 94 LEU A C 1
ATOM 764 O O . LEU A 1 94 ? 34.444 -19.379 -51.327 1.00 84.88 94 LEU A O 1
ATOM 768 N N . PHE A 1 95 ? 33.589 -18.257 -49.573 1.00 79.94 95 PHE A N 1
ATOM 769 C CA . PHE A 1 95 ? 33.310 -17.045 -50.317 1.00 79.94 95 PHE A CA 1
ATOM 770 C C . PHE A 1 95 ? 34.569 -16.445 -50.943 1.00 79.94 95 PHE A C 1
ATOM 772 O O . PHE A 1 95 ? 34.527 -16.036 -52.099 1.00 79.94 95 PHE A O 1
ATOM 779 N N . GLY A 1 96 ? 35.705 -16.442 -50.241 1.00 75.12 96 GLY A N 1
ATOM 780 C CA . GLY A 1 96 ? 36.956 -15.925 -50.805 1.00 75.12 96 GLY A CA 1
ATOM 781 C C . GLY A 1 96 ? 37.338 -16.588 -52.141 1.00 75.12 96 GLY A C 1
ATOM 782 O O . GLY A 1 96 ? 37.851 -15.940 -53.052 1.00 75.12 96 GLY A O 1
ATOM 783 N N . PHE A 1 97 ? 36.980 -17.864 -52.344 1.00 74.69 97 PHE A N 1
ATOM 784 C CA . PHE A 1 97 ? 37.223 -18.551 -53.619 1.00 74.69 97 PHE A CA 1
ATOM 785 C C . PHE A 1 97 ? 36.412 -18.000 -54.804 1.00 74.69 97 PHE A C 1
ATOM 787 O O . PHE A 1 97 ? 36.761 -18.287 -55.952 1.00 74.69 97 PHE A O 1
ATOM 794 N N . THR A 1 98 ? 35.382 -17.179 -54.568 1.00 69.50 98 THR A N 1
ATOM 795 C CA . THR A 1 98 ? 34.652 -16.481 -55.642 1.00 69.50 98 THR A CA 1
ATOM 796 C C . THR A 1 98 ? 35.556 -15.541 -56.445 1.00 69.50 98 THR A C 1
ATOM 798 O O . THR A 1 98 ? 35.279 -15.301 -57.620 1.00 69.50 98 THR A O 1
ATOM 801 N N . GLU A 1 99 ? 36.702 -15.115 -55.893 1.00 65.06 99 GLU A N 1
ATOM 802 C CA . GLU A 1 99 ? 37.735 -14.356 -56.615 1.00 65.06 99 GLU A CA 1
ATOM 803 C C . GLU A 1 99 ? 38.233 -15.085 -57.879 1.00 65.06 99 GLU A C 1
ATOM 805 O O . GLU A 1 99 ? 38.574 -14.457 -58.884 1.00 65.06 99 GLU A O 1
ATOM 810 N N . PHE A 1 100 ? 38.242 -16.422 -57.875 1.00 65.38 100 PHE A N 1
ATOM 811 C CA . PHE A 1 100 ? 38.747 -17.223 -58.994 1.00 65.38 100 PHE A CA 1
ATOM 812 C C . PHE A 1 100 ? 37.717 -17.451 -60.108 1.00 65.38 100 PHE A C 1
ATOM 814 O O . PHE A 1 100 ? 38.105 -17.830 -61.215 1.00 65.38 100 PHE A O 1
ATOM 821 N N . ILE A 1 101 ? 36.434 -17.153 -59.870 1.00 61.47 101 ILE A N 1
ATOM 822 C CA . ILE A 1 101 ? 35.359 -17.295 -60.869 1.00 61.47 101 ILE A CA 1
ATOM 823 C C . ILE A 1 101 ? 35.586 -16.339 -62.059 1.00 61.47 101 ILE A C 1
ATOM 825 O O . ILE A 1 101 ? 35.243 -16.667 -63.193 1.00 61.47 101 ILE A O 1
ATOM 829 N N . GLY A 1 102 ? 36.251 -15.197 -61.841 1.00 52.28 102 GLY A N 1
ATOM 830 C CA . GLY A 1 102 ? 36.573 -14.220 -62.891 1.00 52.28 102 GLY A CA 1
ATOM 831 C C . GLY A 1 102 ? 37.800 -14.543 -63.758 1.00 52.28 102 GLY A C 1
ATOM 832 O O . GLY A 1 102 ? 37.962 -13.938 -64.814 1.00 52.28 102 GLY A O 1
ATOM 833 N N . LYS A 1 103 ? 38.670 -15.488 -63.365 1.00 49.62 103 LYS A N 1
ATOM 834 C CA . LYS A 1 103 ? 39.922 -15.786 -64.101 1.00 49.62 103 LYS A CA 1
ATOM 835 C C . LYS A 1 103 ? 39.768 -16.836 -65.214 1.00 49.62 103 LYS A C 1
ATOM 837 O O . LYS A 1 103 ? 40.694 -17.013 -65.998 1.00 49.62 103 LYS A O 1
ATOM 842 N N . GLY A 1 104 ? 38.620 -17.516 -65.302 1.00 46.16 104 GLY A N 1
ATOM 843 C CA . GLY A 1 104 ? 38.380 -18.624 -66.242 1.00 46.16 104 GLY A CA 1
ATOM 844 C C . GLY A 1 104 ? 37.643 -18.278 -67.544 1.00 46.16 104 GLY A C 1
ATOM 845 O O . GLY A 1 104 ? 37.507 -19.148 -68.397 1.00 46.16 104 GLY A O 1
ATOM 846 N N . ALA A 1 105 ? 37.169 -17.042 -67.730 1.00 43.28 105 ALA A N 1
ATOM 847 C CA . ALA A 1 105 ? 36.412 -16.635 -68.918 1.00 43.28 105 ALA A CA 1
ATOM 848 C C . ALA A 1 105 ? 37.159 -15.542 -69.698 1.00 43.28 105 ALA A C 1
ATOM 850 O O . ALA A 1 105 ? 36.830 -14.358 -69.635 1.00 43.28 105 ALA A O 1
ATOM 851 N N . VAL A 1 106 ? 38.194 -15.943 -70.441 1.00 41.84 106 VAL A N 1
ATOM 852 C CA . VAL A 1 106 ? 38.802 -15.090 -71.469 1.00 41.84 106 VAL A CA 1
ATOM 853 C C . VAL A 1 106 ? 37.848 -15.046 -72.663 1.00 41.84 106 VAL A C 1
ATOM 855 O O . VAL A 1 106 ? 37.760 -15.995 -73.435 1.00 41.84 106 VAL A O 1
ATOM 858 N N . GLY A 1 107 ? 37.117 -13.940 -72.796 1.00 37.81 107 GLY A N 1
ATOM 859 C CA . GLY A 1 107 ? 36.234 -13.677 -73.930 1.00 37.81 107 GLY A CA 1
ATOM 860 C C . GLY A 1 107 ? 35.593 -12.293 -73.850 1.00 37.81 107 GLY A C 1
ATOM 861 O O . GLY A 1 107 ? 34.490 -12.160 -73.341 1.00 37.81 107 GLY A O 1
ATOM 862 N N . THR A 1 108 ? 36.323 -11.280 -74.331 1.00 37.16 108 THR A N 1
ATOM 863 C CA . THR A 1 108 ? 35.871 -9.946 -74.793 1.00 37.16 108 THR A CA 1
ATOM 864 C C . THR A 1 108 ? 34.731 -9.235 -74.039 1.00 37.16 108 THR A C 1
ATOM 866 O O . THR A 1 108 ? 33.565 -9.557 -74.219 1.00 37.16 108 THR A O 1
ATOM 869 N N . GLY A 1 109 ? 35.082 -8.140 -73.351 1.00 43.16 109 GLY A N 1
ATOM 870 C CA . GLY A 1 109 ? 34.343 -6.865 -73.371 1.00 43.16 109 GLY A CA 1
ATOM 871 C C . GLY A 1 109 ? 32.900 -6.819 -72.836 1.00 43.16 109 GLY A C 1
ATOM 872 O O . GLY A 1 109 ? 31.961 -7.307 -73.450 1.00 43.16 109 GLY A O 1
ATOM 873 N N . ALA A 1 110 ? 32.711 -6.068 -71.747 1.00 43.12 110 ALA A N 1
ATOM 874 C CA . ALA A 1 110 ? 31.447 -5.452 -71.306 1.00 43.12 110 ALA A CA 1
ATOM 875 C C . ALA A 1 110 ? 30.299 -6.339 -70.771 1.00 43.12 110 ALA A C 1
ATOM 877 O O . ALA A 1 110 ? 29.282 -5.792 -70.352 1.00 43.12 110 ALA A O 1
ATOM 878 N N . LYS A 1 111 ? 30.443 -7.665 -70.665 1.00 45.50 111 LYS A N 1
ATOM 879 C CA . LYS A 1 111 ? 29.499 -8.500 -69.895 1.00 45.50 111 LYS A CA 1
ATOM 880 C C . LYS A 1 111 ? 30.228 -9.319 -68.838 1.00 45.50 111 LYS A C 1
ATOM 882 O O . LYS A 1 111 ? 30.562 -10.478 -69.060 1.00 45.50 111 LYS A O 1
ATOM 887 N N . VAL A 1 112 ? 30.405 -8.740 -67.650 1.00 51.97 112 VAL A N 1
ATOM 888 C CA . VAL A 1 112 ? 30.429 -9.568 -66.436 1.00 51.97 112 VAL A CA 1
ATOM 889 C C . VAL A 1 112 ? 29.124 -10.360 -66.467 1.00 51.97 112 VAL A C 1
ATOM 891 O O . VAL A 1 112 ? 28.049 -9.765 -66.543 1.00 51.97 112 VAL A O 1
ATOM 894 N N . SER A 1 113 ? 29.199 -11.690 -66.557 1.00 57.78 113 SER A N 1
ATOM 895 C CA . SER A 1 113 ? 27.990 -12.492 -66.743 1.00 57.78 113 SER A CA 1
ATOM 896 C C . SER A 1 113 ? 27.045 -12.241 -65.565 1.00 57.78 113 SER A C 1
ATOM 898 O O . SER A 1 113 ? 27.464 -12.304 -64.413 1.00 57.78 113 SER A O 1
ATOM 900 N N . MET A 1 114 ? 25.772 -11.957 -65.838 1.00 61.94 114 MET A N 1
ATOM 901 C CA . MET A 1 114 ? 24.709 -11.830 -64.829 1.00 61.94 114 MET A CA 1
ATOM 902 C C . MET A 1 114 ? 24.744 -12.982 -63.801 1.00 61.94 114 MET A C 1
ATOM 904 O O . MET A 1 114 ? 24.430 -12.792 -62.633 1.00 61.94 114 MET A O 1
ATOM 908 N N . TRP A 1 115 ? 25.227 -14.156 -64.219 1.00 64.81 115 TRP A N 1
ATOM 909 C CA . TRP A 1 115 ? 25.507 -15.312 -63.372 1.00 64.81 115 TRP A CA 1
ATOM 910 C C . TRP A 1 115 ? 26.545 -15.070 -62.270 1.00 64.81 115 TRP A C 1
ATOM 912 O O . TRP A 1 115 ? 26.321 -15.509 -61.149 1.00 64.81 115 TRP A O 1
ATOM 922 N N . ALA A 1 116 ? 27.646 -14.362 -62.533 1.00 66.69 116 ALA A N 1
ATOM 923 C CA . ALA A 1 116 ? 28.643 -14.041 -61.506 1.00 66.69 116 ALA A CA 1
ATOM 924 C C . ALA A 1 116 ? 28.067 -13.103 -60.430 1.00 66.69 116 ALA A C 1
ATOM 926 O O . ALA A 1 116 ? 28.298 -13.320 -59.245 1.00 66.69 116 ALA A O 1
ATOM 927 N N . ALA A 1 117 ? 27.255 -12.120 -60.833 1.00 68.94 117 ALA A N 1
ATOM 928 C CA . ALA A 1 117 ? 26.547 -11.232 -59.910 1.00 68.94 117 ALA A CA 1
ATOM 929 C C . ALA A 1 117 ? 25.528 -11.992 -59.043 1.00 68.94 117 ALA A C 1
ATOM 931 O O . ALA A 1 117 ? 25.500 -11.829 -57.827 1.00 68.94 117 ALA A O 1
ATOM 932 N N . VAL A 1 118 ? 24.735 -12.878 -59.656 1.00 74.12 118 VAL A N 1
ATOM 933 C CA . VAL A 1 118 ? 23.768 -13.730 -58.944 1.00 74.12 118 VAL A CA 1
ATOM 934 C C . VAL A 1 118 ? 24.467 -14.684 -57.970 1.00 74.12 118 VAL A C 1
ATOM 936 O O . VAL A 1 118 ? 24.005 -14.844 -56.846 1.00 74.12 118 VAL A O 1
ATOM 939 N N . MET A 1 119 ? 25.592 -15.292 -58.357 1.00 75.81 119 MET A N 1
ATOM 940 C CA . MET A 1 119 ? 26.344 -16.209 -57.489 1.00 75.81 119 MET A CA 1
ATOM 941 C C . MET A 1 119 ? 26.920 -15.520 -56.251 1.00 75.81 119 MET A C 1
ATOM 943 O O . MET A 1 119 ? 26.956 -16.124 -55.183 1.00 75.81 119 MET A O 1
ATOM 947 N N . VAL A 1 120 ? 27.347 -14.265 -56.382 1.00 76.12 120 VAL A N 1
ATOM 948 C CA . VAL A 1 120 ? 27.833 -13.457 -55.256 1.00 76.12 120 VAL A CA 1
ATOM 949 C C . VAL A 1 120 ? 26.703 -13.139 -54.284 1.00 76.12 120 VAL A C 1
ATOM 951 O O . VAL A 1 120 ? 26.871 -13.365 -53.091 1.00 76.12 120 VAL A O 1
ATOM 954 N N . ILE A 1 121 ? 25.546 -12.702 -54.796 1.00 81.19 121 ILE A N 1
ATOM 955 C CA . ILE A 1 121 ? 24.354 -12.437 -53.975 1.00 81.19 121 ILE A CA 1
ATOM 956 C C . ILE A 1 121 ? 23.916 -13.710 -53.241 1.00 81.19 121 ILE A C 1
ATOM 958 O O . ILE A 1 121 ? 23.675 -13.682 -52.042 1.00 81.19 121 ILE A O 1
ATOM 962 N N . LEU A 1 122 ? 23.877 -14.852 -53.934 1.00 82.75 122 LEU A N 1
ATOM 963 C CA . LEU A 1 122 ? 23.525 -16.131 -53.312 1.00 82.75 122 LEU A CA 1
ATOM 964 C C . LEU A 1 122 ? 24.525 -16.552 -52.231 1.00 82.75 122 LEU A C 1
ATOM 966 O O . LEU A 1 122 ? 24.128 -17.125 -51.218 1.00 82.75 122 LEU A O 1
ATOM 970 N N . ALA A 1 123 ? 25.819 -16.310 -52.441 1.00 83.06 123 ALA A N 1
ATOM 971 C CA . ALA A 1 123 ? 26.834 -16.661 -51.459 1.00 83.06 123 ALA A CA 1
ATOM 972 C C . ALA A 1 123 ? 26.764 -15.758 -50.212 1.00 83.06 123 ALA A C 1
ATOM 974 O O . ALA A 1 123 ? 26.928 -16.265 -49.102 1.00 83.06 123 ALA A O 1
ATOM 975 N N . ASP A 1 124 ? 26.451 -14.472 -50.387 1.00 84.31 124 ASP A N 1
ATOM 976 C CA . ASP A 1 124 ? 26.141 -13.529 -49.304 1.00 84.31 124 ASP A CA 1
ATOM 977 C C . ASP A 1 124 ? 24.893 -13.957 -48.519 1.00 84.31 124 ASP A C 1
ATOM 979 O O . ASP A 1 124 ? 24.956 -14.166 -47.309 1.00 84.31 124 ASP A O 1
ATOM 983 N N . ASP A 1 125 ? 23.794 -14.250 -49.219 1.00 89.12 125 ASP A N 1
ATOM 984 C CA . ASP A 1 125 ? 22.550 -14.731 -48.613 1.00 89.12 125 ASP A CA 1
ATOM 985 C C . ASP A 1 125 ? 22.783 -16.011 -47.780 1.00 89.12 125 ASP A C 1
ATOM 987 O O . ASP A 1 125 ? 22.248 -16.152 -46.677 1.00 89.12 125 ASP A O 1
ATOM 991 N N . VAL A 1 126 ? 23.613 -16.947 -48.258 1.00 89.62 126 VAL A N 1
ATOM 992 C CA . VAL A 1 126 ? 23.973 -18.169 -47.511 1.00 89.62 126 VAL A CA 1
ATOM 993 C C . VAL A 1 126 ? 24.763 -17.844 -46.241 1.00 89.62 126 VAL A C 1
ATOM 995 O O . VAL A 1 126 ? 24.483 -18.422 -45.184 1.00 89.62 126 VAL A O 1
ATOM 998 N N . MET A 1 127 ? 25.732 -16.930 -46.313 1.00 88.44 127 MET A N 1
ATOM 999 C CA . MET A 1 127 ? 26.478 -16.487 -45.132 1.00 88.44 127 MET A CA 1
ATOM 1000 C C . MET A 1 127 ? 25.559 -15.801 -44.127 1.00 88.44 127 MET A C 1
ATOM 1002 O O . MET A 1 127 ? 25.536 -16.213 -42.969 1.00 88.44 127 MET A O 1
ATOM 1006 N N . SER A 1 128 ? 24.739 -14.852 -44.574 1.00 89.25 128 SER A N 1
ATOM 1007 C CA . SER A 1 128 ? 23.739 -14.156 -43.763 1.00 89.25 128 SER A CA 1
ATOM 1008 C C . SER A 1 128 ? 22.741 -15.126 -43.110 1.00 89.25 128 SER A C 1
ATOM 1010 O O . SER A 1 128 ? 22.400 -14.990 -41.930 1.00 89.25 128 SER A O 1
ATOM 1012 N N . PHE A 1 129 ? 22.323 -16.180 -43.823 1.00 92.69 129 PHE A N 1
ATOM 1013 C CA . PHE A 1 129 ? 21.440 -17.219 -43.288 1.00 92.69 129 PHE A CA 1
ATOM 1014 C C . PHE A 1 129 ? 22.059 -17.939 -42.078 1.00 92.69 129 PHE A C 1
ATOM 1016 O O . PHE A 1 129 ? 21.410 -18.050 -41.033 1.00 92.69 129 PHE A O 1
ATOM 1023 N N . PHE A 1 130 ? 23.313 -18.394 -42.171 1.00 92.88 130 PHE A N 1
ATOM 1024 C CA . PHE A 1 130 ? 23.989 -19.095 -41.067 1.00 92.88 130 PHE A CA 1
ATOM 1025 C C . PHE A 1 130 ? 24.584 -18.154 -40.008 1.00 92.88 130 PHE A C 1
ATOM 1027 O O . PHE A 1 130 ? 24.620 -18.506 -38.824 1.00 92.88 130 PHE A O 1
ATOM 1034 N N . GLY A 1 131 ? 24.968 -16.937 -40.386 1.00 90.38 131 GLY A N 1
ATOM 1035 C CA . GLY A 1 131 ? 25.370 -15.880 -39.461 1.00 90.38 131 GLY A CA 1
ATOM 1036 C C . GLY A 1 131 ? 24.231 -15.517 -38.514 1.00 90.38 131 GLY A C 1
ATOM 1037 O O . GLY A 1 131 ? 24.415 -15.488 -37.294 1.00 90.38 131 GLY A O 1
ATOM 1038 N N . SER A 1 132 ? 23.014 -15.394 -39.048 1.00 91.19 132 SER A N 1
ATOM 1039 C CA . SER A 1 132 ? 21.799 -15.175 -38.259 1.00 91.19 132 SER A CA 1
ATOM 1040 C C . SER A 1 132 ? 21.472 -16.340 -37.310 1.00 91.19 132 SER A C 1
ATOM 1042 O O . SER A 1 132 ? 21.065 -16.122 -36.162 1.00 91.19 132 SER A O 1
ATOM 1044 N N . MET A 1 133 ? 21.718 -17.589 -37.728 1.00 94.00 133 MET A N 1
ATOM 1045 C CA . MET A 1 133 ? 21.575 -18.769 -36.861 1.00 94.00 133 MET A CA 1
ATOM 1046 C C . MET A 1 133 ? 22.464 -18.662 -35.614 1.00 94.00 133 MET A C 1
ATOM 1048 O O . MET A 1 133 ? 22.003 -18.910 -34.494 1.00 94.00 133 MET A O 1
ATOM 1052 N N . GLY A 1 134 ? 23.731 -18.284 -35.802 1.00 91.62 134 GLY A N 1
ATOM 1053 C CA . GLY A 1 134 ? 24.704 -18.178 -34.718 1.00 91.62 134 GLY A CA 1
ATOM 1054 C C . GLY A 1 134 ? 24.519 -16.932 -33.849 1.00 91.62 134 GLY A C 1
ATOM 1055 O O . GLY A 1 134 ? 24.466 -17.035 -32.621 1.00 91.62 134 GLY A O 1
ATOM 1056 N N . ASN A 1 135 ? 24.397 -15.759 -34.474 1.00 91.69 135 ASN A N 1
ATOM 1057 C CA . ASN A 1 135 ? 24.454 -14.459 -33.804 1.00 91.69 135 ASN A CA 1
ATOM 1058 C C . ASN A 1 135 ? 23.065 -13.929 -33.396 1.00 91.69 135 ASN A C 1
ATOM 1060 O O . ASN A 1 135 ? 22.800 -13.695 -32.212 1.00 91.69 135 ASN A O 1
ATOM 1064 N N . ASP A 1 136 ? 22.154 -13.745 -34.355 1.00 87.94 136 ASP A N 1
ATOM 1065 C CA . ASP A 1 136 ? 20.845 -13.111 -34.115 1.00 87.94 136 ASP A CA 1
ATOM 1066 C C . ASP A 1 136 ? 19.874 -14.015 -33.364 1.00 87.94 136 ASP A C 1
ATOM 1068 O O . ASP A 1 136 ? 19.134 -13.564 -32.492 1.00 87.94 136 ASP A O 1
ATOM 1072 N N . THR A 1 137 ? 19.897 -15.307 -33.673 1.00 87.88 137 THR A N 1
ATOM 1073 C CA . THR A 1 137 ? 19.072 -16.295 -32.982 1.00 87.88 137 THR A CA 1
ATOM 1074 C C . THR A 1 137 ? 19.804 -16.879 -31.789 1.00 87.88 137 THR A C 1
ATOM 1076 O O . THR A 1 137 ? 19.278 -16.893 -30.682 1.00 87.88 137 THR A O 1
ATOM 1079 N N . GLY A 1 138 ? 21.009 -17.405 -32.007 1.00 90.62 138 GLY A N 1
ATOM 1080 C CA . GLY A 1 138 ? 21.752 -18.115 -30.979 1.00 90.62 138 GLY A CA 1
ATOM 1081 C C . GLY A 1 138 ? 22.191 -17.188 -29.847 1.00 90.62 138 GLY A C 1
ATOM 1082 O O . GLY A 1 138 ? 21.662 -17.257 -28.736 1.00 90.62 138 GLY A O 1
ATOM 1083 N N . TYR A 1 139 ? 23.176 -16.332 -30.127 1.00 93.62 139 TYR A N 1
ATOM 1084 C CA . TYR A 1 139 ? 23.844 -15.490 -29.131 1.00 93.62 139 TYR A CA 1
ATOM 1085 C C . TYR A 1 139 ? 22.880 -14.478 -28.509 1.00 93.62 139 TYR A C 1
ATOM 1087 O O . TYR A 1 139 ? 22.816 -14.340 -27.285 1.00 93.62 139 TYR A O 1
ATOM 1095 N N . ASN A 1 140 ? 22.066 -13.820 -29.332 1.00 91.69 140 ASN A N 1
ATOM 1096 C CA . ASN A 1 140 ? 21.111 -12.829 -28.854 1.00 91.69 140 ASN A CA 1
ATOM 1097 C C . ASN A 1 140 ? 19.995 -13.435 -27.990 1.00 91.69 140 ASN A C 1
ATOM 1099 O O . ASN A 1 140 ? 19.693 -12.843 -26.948 1.00 91.69 140 ASN A O 1
ATOM 1103 N N . ALA A 1 141 ? 19.444 -14.606 -28.331 1.00 89.88 141 ALA A N 1
ATOM 1104 C CA . ALA A 1 141 ? 18.473 -15.269 -27.456 1.00 89.88 141 ALA A CA 1
ATOM 1105 C C . ALA A 1 141 ? 19.140 -15.824 -26.188 1.00 89.88 141 ALA A C 1
ATOM 1107 O O . ALA A 1 141 ? 18.590 -15.673 -25.100 1.00 89.88 141 ALA A O 1
ATOM 1108 N N . TRP A 1 142 ? 20.354 -16.380 -26.291 1.00 92.62 142 TRP A N 1
ATOM 1109 C CA . TRP A 1 142 ? 21.124 -16.836 -25.127 1.00 92.62 142 TRP A CA 1
ATOM 1110 C C . TRP A 1 142 ? 21.422 -15.699 -24.141 1.00 92.62 142 TRP A C 1
ATOM 1112 O O . TRP A 1 142 ? 21.248 -15.869 -22.936 1.00 92.62 142 TRP A O 1
ATOM 1122 N N . SER A 1 143 ? 21.794 -14.515 -24.638 1.00 91.12 143 SER A N 1
ATOM 1123 C CA . SER A 1 143 ? 22.000 -13.333 -23.791 1.00 91.12 143 SER A CA 1
ATOM 1124 C C . SER A 1 143 ? 20.719 -12.929 -23.049 1.00 91.12 143 SER A C 1
ATOM 1126 O O . SER A 1 143 ? 20.775 -12.574 -21.871 1.00 91.12 143 SER A O 1
ATOM 1128 N N . ASN A 1 144 ? 19.554 -13.052 -23.699 1.00 89.62 144 ASN A N 1
ATOM 1129 C CA . ASN A 1 144 ? 18.257 -12.803 -23.072 1.00 89.62 144 ASN A CA 1
ATOM 1130 C C . ASN A 1 144 ? 17.941 -13.863 -22.004 1.00 89.62 144 ASN A C 1
ATOM 1132 O O . ASN A 1 144 ? 17.485 -13.538 -20.912 1.00 89.62 144 ASN A O 1
ATOM 1136 N N . ASP A 1 145 ? 18.264 -15.129 -22.280 1.00 88.38 145 ASP A N 1
ATOM 1137 C CA . ASP A 1 145 ? 18.076 -16.246 -21.349 1.00 88.38 145 ASP A CA 1
ATOM 1138 C C . ASP A 1 145 ? 18.923 -16.143 -20.070 1.00 88.38 145 ASP A C 1
ATOM 1140 O O . ASP A 1 145 ? 18.566 -16.742 -19.051 1.00 88.38 145 ASP A O 1
ATOM 1144 N N . MET A 1 146 ? 20.010 -15.368 -20.115 1.00 86.62 146 MET A N 1
ATOM 1145 C CA . MET A 1 146 ? 20.910 -15.080 -18.991 1.00 86.62 146 MET A CA 1
ATOM 1146 C C . MET A 1 146 ? 20.672 -13.699 -18.348 1.00 86.62 146 MET A C 1
ATOM 1148 O O . MET A 1 146 ? 21.404 -13.305 -17.434 1.00 86.62 146 MET A O 1
ATOM 1152 N N . THR A 1 147 ? 19.675 -12.944 -18.821 1.00 86.31 147 THR A N 1
ATOM 1153 C CA . THR A 1 147 ? 19.363 -11.603 -18.311 1.00 86.31 147 THR A CA 1
ATOM 1154 C C . THR A 1 147 ? 18.488 -11.667 -17.055 1.00 86.31 147 THR A C 1
ATOM 1156 O O . THR A 1 147 ? 17.481 -12.371 -17.019 1.00 86.31 147 THR A O 1
ATOM 1159 N N . ASP A 1 148 ? 18.841 -10.872 -16.043 1.00 80.94 148 ASP A N 1
ATOM 1160 C CA . ASP A 1 148 ? 18.075 -10.653 -14.815 1.00 80.94 148 ASP A CA 1
ATOM 1161 C C . ASP A 1 148 ? 17.956 -9.150 -14.470 1.00 80.94 148 ASP A C 1
ATOM 1163 O O . ASP A 1 148 ? 18.484 -8.271 -15.160 1.00 80.94 148 ASP A O 1
ATOM 1167 N N . ASP A 1 149 ? 17.239 -8.826 -13.388 1.00 73.94 149 ASP A N 1
ATOM 1168 C CA . ASP A 1 149 ? 17.019 -7.436 -12.962 1.00 73.94 149 ASP A CA 1
ATOM 1169 C C . ASP A 1 149 ? 18.319 -6.699 -12.560 1.00 73.94 149 ASP A C 1
ATOM 1171 O O . ASP A 1 149 ? 18.349 -5.463 -12.586 1.00 73.94 149 ASP A O 1
ATOM 1175 N N . LYS A 1 150 ? 19.389 -7.432 -12.209 1.00 76.81 150 LYS A N 1
ATOM 1176 C CA . LYS A 1 150 ? 20.671 -6.893 -11.727 1.00 76.81 150 LYS A CA 1
ATOM 1177 C C . LYS A 1 150 ? 21.688 -6.671 -12.848 1.00 76.81 150 LYS A C 1
ATOM 1179 O O . LYS A 1 150 ? 22.548 -5.805 -12.692 1.00 76.81 150 LYS A O 1
ATOM 1184 N N . ASN A 1 151 ? 21.623 -7.439 -13.937 1.00 86.44 151 ASN A N 1
ATOM 1185 C CA . ASN A 1 151 ? 22.639 -7.438 -14.998 1.00 86.44 151 ASN A CA 1
ATOM 1186 C C . ASN A 1 151 ? 22.155 -6.895 -16.360 1.00 86.44 151 ASN A C 1
ATOM 1188 O O . ASN A 1 151 ? 22.983 -6.630 -17.236 1.00 86.44 151 ASN A O 1
ATOM 1192 N N . ARG A 1 152 ? 20.841 -6.689 -16.544 1.00 88.06 152 ARG A N 1
ATOM 1193 C CA . ARG A 1 152 ? 20.231 -6.224 -17.806 1.00 88.06 152 ARG A CA 1
ATOM 1194 C C . ARG A 1 152 ? 20.873 -4.967 -18.387 1.00 88.06 152 ARG A C 1
ATOM 1196 O O . ARG A 1 152 ? 21.107 -4.895 -19.589 1.00 88.06 152 ARG A O 1
ATOM 1203 N N . GLY A 1 153 ? 21.194 -3.977 -17.556 1.00 89.62 153 GLY A N 1
ATOM 1204 C CA . GLY A 1 153 ? 21.820 -2.737 -18.002 1.00 89.62 153 GLY A CA 1
ATOM 1205 C C . GLY A 1 153 ? 23.209 -2.978 -18.590 1.00 89.62 153 GLY A C 1
ATOM 1206 O O . GLY A 1 153 ? 23.545 -2.401 -19.624 1.00 89.62 153 GLY A O 1
ATOM 1207 N N . GLN A 1 154 ? 23.994 -3.856 -17.958 1.00 93.44 154 GLN A N 1
ATOM 1208 C CA . GLN A 1 154 ? 25.344 -4.219 -18.388 1.00 93.44 154 GLN A CA 1
ATOM 1209 C C . GLN A 1 154 ? 25.319 -5.078 -19.656 1.00 93.44 154 GLN A C 1
ATOM 1211 O O . GLN A 1 154 ? 26.089 -4.813 -20.573 1.00 93.44 154 GLN A O 1
ATOM 1216 N N . ILE A 1 155 ? 24.415 -6.063 -19.746 1.00 93.12 155 ILE A N 1
ATOM 1217 C CA . ILE A 1 155 ? 24.235 -6.870 -20.967 1.00 93.12 155 ILE A CA 1
ATOM 1218 C C . ILE A 1 155 ? 23.834 -5.963 -22.135 1.00 93.12 155 ILE A C 1
ATOM 1220 O O . ILE A 1 155 ? 24.434 -6.036 -23.206 1.00 93.12 155 ILE A O 1
ATOM 1224 N N . GLY A 1 156 ? 22.884 -5.050 -21.913 1.00 92.00 156 GLY A N 1
ATOM 1225 C CA . GLY A 1 156 ? 22.498 -4.058 -22.913 1.00 92.00 156 GLY A CA 1
ATOM 1226 C C . GLY A 1 156 ? 23.657 -3.165 -23.355 1.00 92.00 156 GLY A C 1
ATOM 1227 O O . GLY A 1 156 ? 23.766 -2.869 -24.541 1.00 92.00 156 GLY A O 1
ATOM 1228 N N . ALA A 1 157 ? 24.526 -2.745 -22.426 1.00 93.94 157 ALA A N 1
ATOM 1229 C CA . ALA A 1 157 ? 25.698 -1.932 -22.752 1.00 93.94 157 ALA A CA 1
ATOM 1230 C C . ALA A 1 157 ? 26.651 -2.691 -23.684 1.00 93.94 157 ALA A C 1
ATOM 1232 O O . ALA A 1 157 ? 27.066 -2.155 -24.706 1.00 93.94 157 ALA A O 1
ATOM 1233 N N . VAL A 1 158 ? 26.941 -3.958 -23.372 1.00 93.44 158 VAL A N 1
ATOM 1234 C CA . VAL A 1 158 ? 27.793 -4.809 -24.215 1.00 93.44 158 VAL A CA 1
ATOM 1235 C C . VAL A 1 158 ? 27.206 -4.945 -25.620 1.00 93.44 158 VAL A C 1
ATOM 1237 O O . VAL A 1 158 ? 27.907 -4.683 -26.593 1.00 93.44 158 VAL A O 1
ATOM 1240 N N . LEU A 1 159 ? 25.913 -5.259 -25.738 1.00 91.44 159 LEU A N 1
ATOM 1241 C CA . LEU A 1 159 ? 25.255 -5.420 -27.041 1.00 91.44 159 LEU A CA 1
ATOM 1242 C C . LEU A 1 159 ? 25.227 -4.131 -27.880 1.00 91.44 159 LEU A C 1
ATOM 1244 O O . LEU A 1 159 ? 25.229 -4.211 -29.104 1.00 91.44 159 LEU A O 1
ATOM 1248 N N . ALA A 1 160 ? 25.210 -2.953 -27.249 1.00 92.44 160 ALA A N 1
ATOM 1249 C CA . ALA A 1 160 ? 25.233 -1.670 -27.953 1.00 92.44 160 ALA A CA 1
ATOM 1250 C C . ALA A 1 160 ? 26.644 -1.230 -28.377 1.00 92.44 160 ALA A C 1
ATOM 1252 O O . ALA A 1 160 ? 26.796 -0.559 -29.394 1.00 92.44 160 ALA A O 1
ATOM 1253 N N . VAL A 1 161 ? 27.671 -1.596 -27.605 1.00 92.69 161 VAL A N 1
ATOM 1254 C CA . VAL A 1 161 ? 29.062 -1.167 -27.836 1.00 92.69 161 VAL A CA 1
ATOM 1255 C C . VAL A 1 161 ? 29.810 -2.113 -28.781 1.00 92.69 161 VAL A C 1
ATOM 1257 O O . VAL A 1 161 ? 30.662 -1.668 -29.550 1.00 92.69 161 VAL A O 1
ATOM 1260 N N . GLN A 1 162 ? 29.478 -3.408 -28.775 1.00 92.06 162 GLN A N 1
ATOM 1261 C CA . GLN A 1 162 ? 30.113 -4.416 -29.633 1.00 92.06 162 GLN A CA 1
ATOM 1262 C C . GLN A 1 162 ? 30.134 -4.048 -31.131 1.00 92.06 162 GLN A C 1
ATOM 1264 O O . GLN A 1 162 ? 31.206 -4.166 -31.722 1.00 92.06 162 GLN A O 1
ATOM 1269 N N . PRO A 1 163 ? 29.038 -3.569 -31.761 1.00 88.81 163 PRO A N 1
ATOM 1270 C CA . PRO A 1 163 ? 29.055 -3.199 -33.181 1.00 88.81 163 PRO A CA 1
ATOM 1271 C C . PRO A 1 163 ? 30.017 -2.048 -33.503 1.00 88.81 163 PRO A C 1
ATOM 1273 O O . PRO A 1 163 ? 30.651 -2.043 -34.556 1.00 88.81 163 PRO A O 1
ATOM 1276 N N . ILE A 1 164 ? 30.169 -1.088 -32.583 1.00 88.12 164 ILE A N 1
ATOM 1277 C CA . ILE A 1 164 ? 31.063 0.068 -32.752 1.00 88.12 164 ILE A CA 1
ATOM 1278 C C . ILE A 1 164 ? 32.518 -0.396 -32.730 1.00 88.12 164 ILE A C 1
ATOM 1280 O O . ILE A 1 164 ? 33.282 -0.084 -33.641 1.00 88.12 164 ILE A O 1
ATOM 1284 N N . ILE A 1 165 ? 32.888 -1.196 -31.724 1.00 88.19 165 ILE A N 1
ATOM 1285 C CA . ILE A 1 165 ? 34.241 -1.760 -31.631 1.00 88.19 165 ILE A CA 1
ATOM 1286 C C . ILE A 1 165 ? 34.506 -2.688 -32.820 1.00 88.19 165 ILE A C 1
ATOM 1288 O O . ILE A 1 165 ? 35.568 -2.602 -33.427 1.00 88.19 165 ILE A O 1
ATOM 1292 N N . GLY A 1 166 ? 33.541 -3.539 -33.180 1.00 87.31 166 GLY A N 1
ATOM 1293 C CA . GLY A 1 166 ? 33.638 -4.436 -34.330 1.00 87.31 166 GLY A CA 1
ATOM 1294 C C . GLY A 1 166 ? 33.874 -3.685 -35.638 1.00 87.31 166 GLY A C 1
ATOM 1295 O O . GLY A 1 166 ? 34.709 -4.111 -36.426 1.00 87.31 166 GLY A O 1
ATOM 1296 N N . THR A 1 167 ? 33.219 -2.538 -35.830 1.00 82.94 167 THR A N 1
ATOM 1297 C CA . THR A 1 167 ? 33.430 -1.687 -37.009 1.00 82.94 167 THR A CA 1
ATOM 1298 C C . THR A 1 167 ? 34.838 -1.100 -37.027 1.00 82.94 167 THR A C 1
ATOM 1300 O O . THR A 1 167 ? 35.564 -1.315 -37.986 1.00 82.94 167 THR A O 1
ATOM 1303 N N . ILE A 1 168 ? 35.275 -0.449 -35.943 1.00 81.75 168 ILE A N 1
ATOM 1304 C CA . ILE A 1 168 ? 36.617 0.159 -35.859 1.00 81.75 168 ILE A CA 1
ATOM 1305 C C . ILE A 1 168 ? 37.711 -0.894 -36.084 1.00 81.75 168 ILE A C 1
ATOM 1307 O O . ILE A 1 168 ? 38.631 -0.701 -36.877 1.00 81.75 168 ILE A O 1
ATOM 1311 N N . VAL A 1 169 ? 37.607 -2.027 -35.386 1.00 82.50 169 VAL A N 1
ATOM 1312 C CA . VAL A 1 169 ? 38.592 -3.108 -35.469 1.00 82.50 169 VAL A CA 1
ATOM 1313 C C . VAL A 1 169 ? 38.551 -3.775 -36.844 1.00 82.50 169 VAL A C 1
ATOM 1315 O O . VAL A 1 169 ? 39.608 -4.044 -37.405 1.00 82.50 169 VAL A O 1
ATOM 1318 N N . GLY A 1 170 ? 37.367 -4.017 -37.408 1.00 78.12 170 GLY A N 1
ATOM 1319 C CA . GLY A 1 170 ? 37.204 -4.647 -38.718 1.00 78.12 170 GLY A CA 1
ATOM 1320 C C . GLY A 1 170 ? 37.720 -3.787 -39.874 1.00 78.12 170 GLY A C 1
ATOM 1321 O O . GLY A 1 170 ? 38.367 -4.316 -40.779 1.00 78.12 170 GLY A O 1
ATOM 1322 N N . THR A 1 171 ? 37.547 -2.463 -39.818 1.00 75.00 171 THR A N 1
ATOM 1323 C CA . THR A 1 171 ? 38.132 -1.535 -40.799 1.00 75.00 171 THR A CA 1
ATOM 1324 C C . THR A 1 171 ? 39.664 -1.523 -40.702 1.00 75.00 171 THR A C 1
ATOM 1326 O O . THR A 1 171 ? 40.347 -1.757 -41.698 1.00 75.00 171 THR A O 1
ATOM 1329 N N . VAL A 1 172 ? 40.232 -1.358 -39.500 1.00 77.00 172 VAL A N 1
ATOM 1330 C CA . VAL A 1 172 ? 41.698 -1.314 -39.313 1.00 77.00 172 VAL A CA 1
ATOM 1331 C C . VAL A 1 172 ? 42.362 -2.653 -39.662 1.00 77.00 172 VAL A C 1
ATOM 1333 O O . VAL A 1 172 ? 43.348 -2.688 -40.403 1.00 77.00 172 VAL A O 1
ATOM 1336 N N . LEU A 1 173 ? 41.824 -3.769 -39.156 1.00 75.88 173 LEU A N 1
ATOM 1337 C CA . LEU A 1 173 ? 42.348 -5.107 -39.451 1.00 75.88 173 LEU A CA 1
ATOM 1338 C C . LEU A 1 173 ? 42.173 -5.468 -40.925 1.00 75.88 173 LEU A C 1
ATOM 1340 O O . LEU A 1 173 ? 43.074 -6.073 -41.502 1.00 75.88 173 LEU A O 1
ATOM 1344 N N . GLY A 1 174 ? 41.046 -5.095 -41.535 1.00 72.62 174 GLY A N 1
ATOM 1345 C CA . GLY A 1 174 ? 40.785 -5.324 -42.952 1.00 72.62 174 GLY A CA 1
ATOM 1346 C C . GLY A 1 174 ? 41.834 -4.670 -43.843 1.00 72.62 174 GLY A C 1
ATOM 1347 O O . GLY A 1 174 ? 42.451 -5.356 -44.657 1.00 72.62 174 GLY A O 1
ATOM 1348 N N . GLY A 1 175 ? 42.125 -3.386 -43.610 1.00 71.81 175 GLY A N 1
ATOM 1349 C CA . GLY A 1 175 ? 43.159 -2.658 -44.350 1.00 71.81 175 GLY A CA 1
ATOM 1350 C C . GLY A 1 175 ? 44.550 -3.287 -44.207 1.00 71.81 175 GLY A C 1
ATOM 1351 O O . GLY A 1 175 ? 45.252 -3.474 -45.204 1.00 71.81 175 GLY A O 1
ATOM 1352 N N . PHE A 1 176 ? 44.929 -3.694 -42.989 1.00 77.38 176 PHE A N 1
ATOM 1353 C CA . PHE A 1 176 ? 46.213 -4.361 -42.739 1.00 77.38 176 PHE A CA 1
ATOM 1354 C C . PHE A 1 176 ? 46.317 -5.733 -43.423 1.00 77.38 176 PHE A C 1
ATOM 1356 O O . PHE A 1 176 ? 47.352 -6.057 -44.006 1.00 77.38 176 PHE A O 1
ATOM 1363 N N . LEU A 1 177 ? 45.256 -6.544 -43.361 1.00 76.69 177 LEU A N 1
ATOM 1364 C CA . LEU A 1 177 ? 45.249 -7.910 -43.898 1.00 76.69 177 LEU A CA 1
ATOM 1365 C C . LEU A 1 177 ? 45.181 -7.955 -45.429 1.00 76.69 177 LEU A C 1
ATOM 1367 O O . LEU A 1 177 ? 45.745 -8.872 -46.030 1.00 76.69 177 LEU A O 1
ATOM 1371 N N . ILE A 1 178 ? 44.523 -6.975 -46.054 1.00 74.31 178 ILE A N 1
ATOM 1372 C CA . ILE A 1 178 ? 44.487 -6.825 -47.515 1.00 74.31 178 ILE A CA 1
ATOM 1373 C C . ILE A 1 178 ? 45.849 -6.336 -48.029 1.00 74.31 178 ILE A C 1
ATOM 1375 O O . ILE A 1 178 ? 46.378 -6.895 -48.997 1.00 74.31 178 ILE A O 1
ATOM 1379 N N . GLY A 1 179 ? 46.433 -5.336 -47.355 1.00 68.88 179 GLY A N 1
ATOM 1380 C CA . GLY A 1 179 ? 47.748 -4.771 -47.665 1.00 68.88 179 GLY A CA 1
ATOM 1381 C C . GLY A 1 179 ? 47.865 -4.162 -49.072 1.00 68.88 179 GLY A C 1
ATOM 1382 O O . GLY A 1 179 ? 46.919 -4.135 -49.857 1.00 68.88 179 GLY A O 1
ATOM 1383 N N . ALA A 1 180 ? 49.068 -3.698 -49.429 1.00 61.66 180 ALA A N 1
ATOM 1384 C CA . ALA A 1 180 ? 49.338 -3.098 -50.744 1.00 61.66 180 ALA A CA 1
ATOM 1385 C C . ALA A 1 180 ? 49.204 -4.092 -51.923 1.00 61.66 180 ALA A C 1
ATOM 1387 O O . ALA A 1 180 ? 49.022 -3.680 -53.065 1.00 61.66 180 ALA A O 1
ATOM 1388 N N . GLU A 1 181 ? 49.260 -5.401 -51.649 1.00 65.31 181 GLU A N 1
ATOM 1389 C CA . GLU A 1 181 ? 49.083 -6.479 -52.638 1.00 65.31 181 GLU A CA 1
ATOM 1390 C C . GLU A 1 181 ? 47.605 -6.752 -52.980 1.00 65.31 181 GLU A C 1
ATOM 1392 O O . GLU A 1 181 ? 47.318 -7.563 -53.862 1.00 65.31 181 GLU A O 1
ATOM 1397 N N . ASN A 1 182 ? 46.661 -6.075 -52.310 1.00 67.06 182 ASN A N 1
ATOM 1398 C CA . ASN A 1 182 ? 45.221 -6.177 -52.555 1.00 67.06 182 ASN A CA 1
ATOM 1399 C C . ASN A 1 182 ? 44.681 -7.618 -52.387 1.00 67.06 182 ASN A C 1
ATOM 1401 O O . ASN A 1 182 ? 43.884 -8.106 -53.194 1.00 67.06 182 ASN A O 1
ATOM 1405 N N . ASN A 1 183 ? 45.160 -8.317 -51.349 1.00 75.94 183 ASN A N 1
ATOM 1406 C CA . ASN A 1 183 ? 44.922 -9.743 -51.119 1.00 75.94 183 ASN A CA 1
ATOM 1407 C C . ASN A 1 183 ? 43.719 -9.982 -50.186 1.00 75.94 183 ASN A C 1
ATOM 1409 O O . ASN A 1 183 ? 43.870 -10.267 -48.997 1.00 75.94 183 ASN A O 1
ATOM 1413 N N . TYR A 1 184 ? 42.512 -9.891 -50.746 1.00 75.75 184 TYR A N 1
ATOM 1414 C CA . TYR A 1 184 ? 41.252 -10.120 -50.023 1.00 75.75 184 TYR A CA 1
ATOM 1415 C C . TYR A 1 184 ? 41.124 -11.548 -49.468 1.00 75.75 184 TYR A C 1
ATOM 1417 O O . TYR A 1 184 ? 40.475 -11.762 -48.445 1.00 75.75 184 TYR A O 1
ATOM 1425 N N . GLN A 1 185 ? 41.803 -12.524 -50.075 1.00 79.69 185 GLN A N 1
ATOM 1426 C CA . GLN A 1 185 ? 41.773 -13.912 -49.621 1.00 79.69 185 GLN A CA 1
ATOM 1427 C C . GLN A 1 185 ? 42.354 -14.091 -48.214 1.00 79.69 185 GLN A C 1
ATOM 1429 O O . GLN A 1 185 ? 41.800 -14.844 -47.410 1.00 79.69 185 GLN A O 1
ATOM 1434 N N . ARG A 1 186 ? 43.440 -13.374 -47.887 1.00 82.88 186 ARG A N 1
ATOM 1435 C CA . ARG A 1 186 ? 44.024 -13.393 -46.533 1.00 82.88 186 ARG A CA 1
ATOM 1436 C C . ARG A 1 186 ? 43.007 -12.931 -45.492 1.00 82.88 186 ARG A C 1
ATOM 1438 O O . ARG A 1 186 ? 42.877 -13.574 -44.454 1.00 82.88 186 ARG A O 1
ATOM 1445 N N . LEU A 1 187 ? 42.245 -11.880 -45.797 1.00 83.00 187 LEU A N 1
ATOM 1446 C CA . LEU A 1 187 ? 41.194 -11.371 -44.918 1.00 83.00 187 LEU A CA 1
ATOM 1447 C C . LEU A 1 187 ? 40.101 -12.424 -44.676 1.00 83.00 187 LEU A C 1
ATOM 1449 O O . LEU A 1 187 ? 39.819 -12.753 -43.523 1.00 83.00 187 LEU A O 1
ATOM 1453 N N . PHE A 1 188 ? 39.526 -12.995 -45.740 1.00 84.75 188 PHE A N 1
ATOM 1454 C CA . PHE A 1 188 ? 38.435 -13.970 -45.616 1.00 84.75 188 PHE A CA 1
ATOM 1455 C C . PHE A 1 188 ? 38.860 -15.249 -44.885 1.00 84.75 188 PHE A C 1
ATOM 1457 O O . PHE A 1 188 ? 38.111 -15.765 -44.055 1.00 84.75 188 PHE A O 1
ATOM 1464 N N . TRP A 1 189 ? 40.079 -15.738 -45.127 1.00 87.81 189 TRP A N 1
ATOM 1465 C CA . TRP A 1 189 ? 40.597 -16.921 -44.439 1.00 87.81 189 TRP A CA 1
ATOM 1466 C C . TRP A 1 189 ? 40.862 -16.675 -42.965 1.00 87.81 189 TRP A C 1
ATOM 1468 O O . TRP A 1 189 ? 40.373 -17.438 -42.134 1.00 87.81 189 TRP A O 1
ATOM 1478 N N . SER A 1 190 ? 41.599 -15.614 -42.628 1.00 87.00 190 SER A N 1
ATOM 1479 C CA . SER A 1 190 ? 41.905 -15.291 -41.233 1.00 87.00 190 SER A CA 1
ATOM 1480 C C . SER A 1 190 ? 40.632 -15.119 -40.407 1.00 87.00 190 SER A C 1
ATOM 1482 O O . SER A 1 190 ? 40.560 -15.589 -39.272 1.00 87.00 190 SER A O 1
ATOM 1484 N N . MET A 1 191 ? 39.609 -14.504 -40.995 1.00 87.75 191 MET A N 1
ATOM 1485 C CA . MET A 1 191 ? 38.367 -14.186 -40.298 1.00 87.75 191 MET A CA 1
ATOM 1486 C C . MET A 1 191 ? 37.439 -15.390 -40.206 1.00 87.75 191 MET A C 1
ATOM 1488 O O . MET A 1 191 ? 36.945 -15.688 -39.121 1.00 87.75 191 MET A O 1
ATOM 1492 N N . GLY A 1 192 ? 37.289 -16.165 -41.280 1.00 89.44 192 GLY A N 1
ATOM 1493 C CA . GLY A 1 192 ? 36.529 -17.408 -41.211 1.00 89.44 192 GLY A CA 1
ATOM 1494 C C . GLY A 1 192 ? 37.161 -18.440 -40.267 1.00 89.44 192 GLY A C 1
ATOM 1495 O O . GLY A 1 192 ? 36.445 -19.051 -39.476 1.00 89.44 192 GLY A O 1
ATOM 1496 N N . LEU A 1 193 ? 38.497 -18.570 -40.241 1.00 92.56 193 LEU A N 1
ATOM 1497 C CA . LEU A 1 193 ? 39.212 -19.413 -39.266 1.00 92.56 193 LEU A CA 1
ATOM 1498 C C . LEU A 1 193 ? 38.967 -18.951 -37.825 1.00 92.56 193 LEU A C 1
ATOM 1500 O O . LEU A 1 193 ? 38.731 -19.783 -36.947 1.00 92.56 193 LEU A O 1
ATOM 1504 N N . PHE A 1 194 ? 38.986 -17.639 -37.580 1.00 93.00 194 PHE A N 1
ATOM 1505 C CA . PHE A 1 194 ? 38.686 -17.073 -36.267 1.00 93.00 194 PHE A CA 1
ATOM 1506 C C . PHE A 1 194 ? 37.252 -17.393 -35.819 1.00 93.00 194 PHE A C 1
ATOM 1508 O O . PHE A 1 194 ? 37.053 -17.891 -34.708 1.00 93.00 194 PHE A O 1
ATOM 1515 N N . VAL A 1 195 ? 36.255 -17.190 -36.685 1.00 92.44 195 VAL A N 1
ATOM 1516 C CA . VAL A 1 195 ? 34.845 -17.474 -36.365 1.00 92.44 195 VAL A CA 1
ATOM 1517 C C . VAL A 1 195 ? 34.620 -18.976 -36.141 1.00 92.44 195 VAL A C 1
ATOM 1519 O O . VAL A 1 195 ? 33.950 -19.353 -35.176 1.00 92.44 195 VAL A O 1
ATOM 1522 N N . VAL A 1 196 ? 35.253 -19.848 -36.939 1.00 95.06 196 VAL A N 1
ATOM 1523 C CA . VAL A 1 196 ? 35.235 -21.308 -36.723 1.00 95.06 196 VAL A CA 1
ATOM 1524 C C . VAL A 1 196 ? 35.840 -21.672 -35.367 1.00 95.06 196 VAL A C 1
ATOM 1526 O O . VAL A 1 196 ? 35.237 -22.443 -34.616 1.00 95.06 196 VAL A O 1
ATOM 1529 N N . ALA A 1 197 ? 36.992 -21.096 -35.012 1.00 94.94 197 ALA A N 1
ATOM 1530 C CA . ALA A 1 197 ? 37.642 -21.346 -33.727 1.00 94.94 197 ALA A CA 1
ATOM 1531 C C . ALA A 1 197 ? 36.754 -20.923 -32.546 1.00 94.94 197 ALA A C 1
ATOM 1533 O O . ALA A 1 197 ? 36.619 -21.673 -31.577 1.00 94.94 197 ALA A O 1
ATOM 1534 N N . VAL A 1 198 ? 36.080 -19.771 -32.643 1.00 94.44 198 VAL A N 1
ATOM 1535 C CA . VAL A 1 198 ? 35.109 -19.312 -31.634 1.00 94.44 198 VAL A CA 1
ATOM 1536 C C . VAL A 1 198 ? 33.891 -20.241 -31.569 1.00 94.44 198 VAL A C 1
ATOM 1538 O O . VAL A 1 198 ? 33.421 -20.568 -30.476 1.00 94.44 198 VAL A O 1
ATOM 1541 N N . GLY A 1 199 ? 33.409 -20.734 -32.712 1.00 93.38 199 GLY A N 1
ATOM 1542 C CA . GLY A 1 199 ? 32.344 -21.735 -32.783 1.00 93.38 199 GLY A CA 1
ATOM 1543 C C . GLY A 1 199 ? 32.710 -23.037 -32.061 1.00 93.38 199 GLY A C 1
ATOM 1544 O O . GLY A 1 199 ? 31.947 -23.498 -31.207 1.00 93.38 199 GLY A O 1
ATOM 1545 N N . ILE A 1 200 ? 33.911 -23.575 -32.300 1.00 93.88 200 ILE A N 1
ATOM 1546 C CA . ILE A 1 200 ? 34.438 -24.764 -31.604 1.00 93.88 200 ILE A CA 1
ATOM 1547 C C . ILE A 1 200 ? 34.610 -24.489 -30.105 1.00 93.88 200 ILE A C 1
ATOM 1549 O O . ILE A 1 200 ? 34.171 -25.284 -29.274 1.00 93.88 200 ILE A O 1
ATOM 1553 N N . PHE A 1 201 ? 35.182 -23.340 -29.741 1.00 93.44 201 PHE A N 1
ATOM 1554 C CA . PHE A 1 201 ? 35.338 -22.929 -28.345 1.00 93.44 201 PHE A CA 1
ATOM 1555 C C . PHE A 1 201 ? 33.985 -22.868 -27.619 1.00 93.44 201 PHE A C 1
ATOM 1557 O O . PHE A 1 201 ? 33.835 -23.374 -26.504 1.00 93.44 201 PHE A O 1
ATOM 1564 N N . SER A 1 202 ? 32.956 -22.323 -28.272 1.00 91.75 202 SER A N 1
ATOM 1565 C CA . SER A 1 202 ? 31.612 -22.241 -27.700 1.00 91.75 202 SER A CA 1
ATOM 1566 C C . SER A 1 202 ? 30.993 -23.621 -27.429 1.00 91.75 202 SER A C 1
ATOM 1568 O O . SER A 1 202 ? 30.309 -23.775 -26.420 1.00 91.75 202 SER A O 1
ATOM 1570 N N . LEU A 1 203 ? 31.284 -24.657 -28.233 1.00 88.25 203 LEU A N 1
ATOM 1571 C CA . LEU A 1 203 ? 30.790 -26.022 -27.970 1.00 88.25 203 LEU A CA 1
ATOM 1572 C C . LEU A 1 203 ? 31.274 -26.566 -26.627 1.00 88.25 203 LEU A C 1
ATOM 1574 O O . LEU A 1 203 ? 30.535 -27.296 -25.958 1.00 88.25 203 LEU A O 1
ATOM 1578 N N . LEU A 1 204 ? 32.510 -26.221 -26.260 1.00 87.38 204 LEU A N 1
ATOM 1579 C CA . LEU A 1 204 ? 33.196 -26.738 -25.081 1.00 87.38 204 LEU A CA 1
ATOM 1580 C C . LEU A 1 204 ? 32.811 -25.971 -23.810 1.00 87.38 204 LEU A C 1
ATOM 1582 O O . LEU A 1 204 ? 32.604 -26.583 -22.762 1.00 87.38 204 LEU A O 1
ATOM 1586 N N . PHE A 1 205 ? 32.688 -24.643 -23.895 1.00 88.62 205 PHE A N 1
ATOM 1587 C CA . PHE A 1 205 ? 32.593 -23.781 -22.709 1.00 88.62 205 PHE A CA 1
ATOM 1588 C C . PHE A 1 205 ? 31.225 -23.131 -22.483 1.00 88.62 205 PHE A C 1
ATOM 1590 O O . PHE A 1 205 ? 30.949 -22.683 -21.365 1.00 88.62 205 PHE A O 1
ATOM 1597 N N . LEU A 1 206 ? 30.359 -23.072 -23.497 1.00 90.12 206 LEU A N 1
ATOM 1598 C CA . LEU A 1 206 ? 29.048 -22.439 -23.382 1.00 90.12 206 LEU A CA 1
ATOM 1599 C C . LEU A 1 206 ? 28.027 -23.388 -22.731 1.00 90.12 206 LEU A C 1
ATOM 1601 O O . LEU A 1 206 ? 27.966 -24.582 -23.034 1.00 90.12 206 LEU A O 1
ATOM 1605 N N . LYS A 1 207 ? 27.183 -22.848 -21.847 1.00 88.62 207 LYS A N 1
ATOM 1606 C CA . LYS A 1 207 ? 26.070 -23.575 -21.217 1.00 88.62 207 LYS A CA 1
ATOM 1607 C C . LYS A 1 207 ? 24.752 -22.841 -21.462 1.00 88.62 207 LYS A C 1
ATOM 1609 O O . LYS A 1 207 ? 24.712 -21.611 -21.410 1.00 88.62 207 LYS A O 1
ATOM 1614 N N . ASP A 1 208 ? 23.696 -23.612 -21.712 1.00 87.94 208 ASP A N 1
ATOM 1615 C CA . ASP A 1 208 ? 22.324 -23.107 -21.812 1.00 87.94 208 ASP A CA 1
ATOM 1616 C C . ASP A 1 208 ? 21.778 -22.720 -20.424 1.00 87.94 208 ASP A C 1
ATOM 1618 O O . ASP A 1 208 ? 22.243 -23.223 -19.396 1.00 87.94 208 ASP A O 1
ATOM 1622 N N . SER A 1 209 ? 20.803 -21.807 -20.393 1.00 81.44 209 SER A N 1
ATOM 1623 C CA . SER A 1 209 ? 20.179 -21.349 -19.146 1.00 81.44 209 SER A CA 1
ATOM 1624 C C . SER A 1 209 ? 19.347 -22.466 -18.497 1.00 81.44 209 SER A C 1
ATOM 1626 O O . SER A 1 209 ? 18.635 -23.172 -19.213 1.00 81.44 209 SER A O 1
ATOM 1628 N N . PRO A 1 210 ? 19.363 -22.629 -17.157 1.00 75.06 210 PRO A N 1
ATOM 1629 C CA . PRO A 1 210 ? 18.555 -23.643 -16.472 1.00 75.06 210 PRO A CA 1
ATOM 1630 C C . PRO A 1 210 ? 17.040 -23.488 -16.670 1.00 75.06 210 PRO A C 1
ATOM 1632 O O . PRO A 1 210 ? 16.302 -24.458 -16.500 1.00 75.06 210 PRO A O 1
ATOM 1635 N N . SER A 1 211 ? 16.571 -22.280 -16.998 1.00 72.44 211 SER A N 1
ATOM 1636 C CA . SER A 1 211 ? 15.157 -21.987 -17.256 1.00 72.44 211 SER A CA 1
ATOM 1637 C C . SER A 1 211 ? 14.702 -22.381 -18.664 1.00 72.44 211 SER A C 1
ATOM 1639 O O . SER A 1 211 ? 13.499 -22.502 -18.898 1.00 72.44 211 SER A O 1
ATOM 1641 N N . LEU A 1 212 ? 15.633 -22.624 -19.594 1.00 83.69 212 LEU A N 1
ATOM 1642 C CA . LEU A 1 212 ? 15.313 -22.980 -20.971 1.00 83.69 212 LEU A CA 1
ATOM 1643 C C . LEU A 1 212 ? 14.790 -24.421 -21.045 1.00 83.69 212 LEU A C 1
ATOM 1645 O O . LEU A 1 212 ? 15.493 -25.373 -20.703 1.00 83.69 212 LEU A O 1
ATOM 1649 N N . LYS A 1 213 ? 13.553 -24.586 -21.525 1.00 84.62 213 LYS A N 1
ATOM 1650 C CA . LYS A 1 213 ? 12.913 -25.892 -21.735 1.00 84.62 213 LYS A CA 1
ATOM 1651 C C . LYS A 1 213 ? 12.412 -26.025 -23.178 1.00 84.62 213 LYS A C 1
ATOM 1653 O O . LYS A 1 213 ? 11.946 -25.032 -23.734 1.00 84.62 213 LYS A O 1
ATOM 1658 N N . PRO A 1 214 ? 12.458 -27.230 -23.781 1.00 88.00 214 PRO A N 1
ATOM 1659 C CA . PRO A 1 214 ? 11.878 -27.465 -25.102 1.00 88.00 214 PRO A CA 1
ATOM 1660 C C . PRO A 1 214 ? 10.372 -27.168 -25.117 1.00 88.00 214 PRO A C 1
ATOM 1662 O O . PRO A 1 214 ? 9.635 -27.703 -24.288 1.00 88.00 214 PRO A O 1
ATOM 1665 N N . HIS A 1 215 ? 9.904 -26.366 -26.077 1.00 83.56 215 HIS A N 1
ATOM 1666 C CA . HIS A 1 215 ? 8.485 -26.024 -26.218 1.00 83.56 215 HIS A CA 1
ATOM 1667 C C . HIS A 1 215 ? 7.974 -26.291 -27.643 1.00 83.56 215 HIS A C 1
ATOM 1669 O O . HIS A 1 215 ? 8.290 -25.570 -28.593 1.00 83.56 215 HIS A O 1
ATOM 1675 N N . LYS A 1 216 ? 7.164 -27.348 -27.800 1.00 84.81 216 LYS A N 1
ATOM 1676 C CA . LYS A 1 216 ? 6.581 -27.765 -29.084 1.00 84.81 216 LYS A CA 1
ATOM 1677 C C . LYS A 1 216 ? 5.082 -27.484 -29.100 1.00 84.81 216 LYS A C 1
ATOM 1679 O O . LYS A 1 216 ? 4.333 -28.149 -28.395 1.00 84.81 216 LYS A O 1
ATOM 1684 N N . ASN A 1 217 ? 4.648 -26.564 -29.959 1.00 74.88 217 ASN A N 1
ATOM 1685 C CA . ASN A 1 217 ? 3.230 -26.281 -30.179 1.00 74.88 217 ASN A CA 1
ATOM 1686 C C . ASN A 1 217 ? 2.851 -26.587 -31.639 1.00 74.88 217 ASN A C 1
ATOM 1688 O O . ASN A 1 217 ? 3.190 -25.830 -32.545 1.00 74.88 217 ASN A O 1
ATOM 1692 N N . GLY A 1 218 ? 2.212 -27.735 -31.885 1.00 85.19 218 GLY A N 1
ATOM 1693 C CA . GLY A 1 218 ? 1.852 -28.189 -33.236 1.00 85.19 218 GLY A CA 1
ATOM 1694 C C . GLY A 1 218 ? 3.054 -28.480 -34.154 1.00 85.19 218 GLY A C 1
ATOM 1695 O O . GLY A 1 218 ? 4.164 -28.797 -33.697 1.00 85.19 218 GLY A O 1
ATOM 1696 N N . SER A 1 219 ? 2.838 -28.388 -35.473 1.00 88.00 219 SER A N 1
ATOM 1697 C CA . SER A 1 219 ? 3.893 -28.555 -36.486 1.00 88.00 219 SER A CA 1
ATOM 1698 C C . SER A 1 219 ? 4.872 -27.371 -36.494 1.00 88.00 219 SER A C 1
ATOM 1700 O O . SER A 1 219 ? 4.542 -26.281 -36.028 1.00 88.00 219 SER A O 1
ATOM 1702 N N . LEU A 1 220 ? 6.086 -27.567 -37.029 1.00 85.69 220 LEU A N 1
ATOM 1703 C CA . LEU A 1 220 ? 7.082 -26.488 -37.140 1.00 85.69 220 LEU A CA 1
ATOM 1704 C C . LEU A 1 220 ? 6.526 -25.300 -37.937 1.00 85.69 220 LEU A C 1
ATOM 1706 O O . LEU A 1 220 ? 6.634 -24.166 -37.486 1.00 85.69 220 LEU A O 1
ATOM 1710 N N . ALA A 1 221 ? 5.870 -25.573 -39.069 1.00 83.88 221 ALA A N 1
ATOM 1711 C CA . ALA A 1 221 ? 5.230 -24.553 -39.891 1.00 83.88 221 ALA A CA 1
ATOM 1712 C C . ALA A 1 221 ? 4.103 -23.827 -39.137 1.00 83.88 221 ALA A C 1
ATOM 1714 O O . ALA A 1 221 ? 4.016 -22.605 -39.197 1.00 83.88 221 ALA A O 1
ATOM 1715 N N . ALA A 1 222 ? 3.275 -24.546 -38.369 1.00 83.75 222 ALA A N 1
ATOM 1716 C CA . ALA A 1 222 ? 2.209 -23.927 -37.581 1.00 83.75 222 ALA A CA 1
ATOM 1717 C C . ALA A 1 222 ? 2.760 -23.010 -36.474 1.00 83.75 222 ALA A C 1
ATOM 1719 O O . ALA A 1 222 ? 2.240 -21.910 -36.286 1.00 83.75 222 ALA A O 1
ATOM 1720 N N . GLN A 1 223 ? 3.822 -23.427 -35.773 1.00 83.50 223 GLN A N 1
ATOM 1721 C CA . GLN A 1 223 ? 4.475 -22.615 -34.742 1.00 83.50 223 GLN A CA 1
ATOM 1722 C C . GLN A 1 223 ? 5.206 -21.412 -35.346 1.00 83.50 223 GLN A C 1
ATOM 1724 O O . GLN A 1 223 ? 5.053 -20.300 -34.846 1.00 83.50 223 GLN A O 1
ATOM 1729 N N . PHE A 1 224 ? 5.918 -21.599 -36.458 1.00 84.38 224 PHE A N 1
ATOM 1730 C CA . PHE A 1 224 ? 6.543 -20.512 -37.216 1.00 84.38 224 PHE A CA 1
ATOM 1731 C C . PHE A 1 224 ? 5.505 -19.462 -37.653 1.00 84.38 224 PHE A C 1
ATOM 1733 O O . PHE A 1 224 ? 5.640 -18.280 -37.342 1.00 84.38 224 PHE A O 1
ATOM 1740 N N . CYS A 1 225 ? 4.399 -19.900 -38.266 1.00 81.69 225 CYS A N 1
ATOM 1741 C CA . CYS A 1 225 ? 3.317 -19.020 -38.708 1.00 81.69 225 CYS A CA 1
ATOM 1742 C C . CYS A 1 225 ? 2.536 -18.379 -37.548 1.00 81.69 225 CYS A C 1
ATOM 1744 O O . CYS A 1 225 ? 1.855 -17.372 -37.743 1.00 81.69 225 CYS A O 1
ATOM 1746 N N . SER A 1 226 ? 2.606 -18.944 -36.337 1.00 75.75 226 SER A N 1
ATOM 1747 C CA . SER A 1 226 ? 1.837 -18.448 -35.190 1.00 75.75 226 SER A CA 1
ATOM 1748 C C . SER A 1 226 ? 2.219 -17.025 -34.770 1.00 75.75 226 SER A C 1
ATOM 1750 O O . SER A 1 226 ? 1.345 -16.285 -34.323 1.00 75.75 226 SER A O 1
ATOM 1752 N N . VAL A 1 227 ? 3.464 -16.599 -34.998 1.00 68.06 227 VAL A N 1
ATOM 1753 C CA . VAL A 1 227 ? 3.907 -15.228 -34.703 1.00 68.06 227 VAL A CA 1
ATOM 1754 C C . VAL A 1 227 ? 3.321 -14.196 -35.666 1.00 68.06 227 VAL A C 1
ATOM 1756 O O . VAL A 1 227 ? 3.069 -13.063 -35.262 1.00 68.06 227 VAL A O 1
ATOM 1759 N N . PHE A 1 228 ? 2.978 -14.595 -36.892 1.00 69.94 228 PHE A N 1
ATOM 1760 C CA . PHE A 1 228 ? 2.279 -13.732 -37.849 1.00 69.94 228 PHE A CA 1
ATOM 1761 C C . PHE A 1 228 ? 0.765 -13.654 -37.602 1.00 69.94 228 PHE A C 1
ATOM 1763 O O . PHE A 1 228 ? 0.060 -12.917 -38.293 1.00 69.94 228 PHE A O 1
ATOM 1770 N N . LYS A 1 229 ? 0.227 -14.367 -36.599 1.00 68.06 229 LYS A N 1
ATOM 1771 C CA . LYS A 1 229 ? -1.170 -14.188 -36.184 1.00 68.06 229 LYS A CA 1
ATOM 1772 C C . LYS A 1 229 ? -1.312 -12.835 -35.489 1.00 68.06 229 LYS A C 1
ATOM 1774 O O . LYS A 1 229 ? -1.125 -12.713 -34.280 1.00 68.06 229 LYS A O 1
ATOM 1779 N N . ILE A 1 230 ? -1.718 -11.838 -36.275 1.00 53.19 230 ILE A N 1
ATOM 1780 C CA . ILE A 1 230 ? -1.902 -10.420 -35.920 1.00 53.19 230 ILE A CA 1
ATOM 1781 C C . ILE A 1 230 ? -2.554 -10.228 -34.535 1.00 53.19 230 ILE A C 1
ATOM 1783 O O . ILE A 1 230 ? -2.142 -9.366 -33.773 1.00 53.19 230 ILE A O 1
ATOM 1787 N N . LYS A 1 231 ? -3.519 -11.059 -34.121 1.00 54.78 231 LYS A N 1
ATOM 1788 C CA . LYS A 1 231 ? -4.166 -10.896 -32.804 1.00 54.78 231 LYS A CA 1
ATOM 1789 C C . LYS A 1 231 ? -3.234 -11.112 -31.596 1.00 54.78 231 LYS A C 1
ATOM 1791 O O . LYS A 1 231 ? -3.420 -10.437 -30.591 1.00 54.78 231 LYS A O 1
ATOM 1796 N N . GLY A 1 232 ? -2.257 -12.021 -31.667 1.00 57.19 232 GLY A N 1
ATOM 1797 C CA . GLY A 1 232 ? -1.415 -12.393 -30.519 1.00 57.19 232 GLY A CA 1
ATOM 1798 C C . GLY A 1 232 ? -0.346 -11.350 -30.183 1.00 57.19 232 GLY A C 1
ATOM 1799 O O . GLY A 1 232 ? -0.226 -10.926 -29.036 1.00 57.19 232 GLY A O 1
ATOM 1800 N N . PHE A 1 233 ? 0.387 -10.878 -31.193 1.00 63.34 233 PHE A N 1
ATOM 1801 C CA . PHE A 1 233 ? 1.411 -9.844 -31.018 1.00 63.34 233 PHE A CA 1
ATOM 1802 C C . PHE A 1 233 ? 0.797 -8.482 -30.659 1.00 63.34 233 PHE A C 1
ATOM 1804 O O . PHE A 1 233 ? 1.241 -7.825 -29.719 1.00 63.34 233 PHE A O 1
ATOM 1811 N N . PHE A 1 234 ? -0.296 -8.089 -31.324 1.00 63.22 234 PHE A N 1
ATOM 1812 C CA . PHE A 1 234 ? -0.983 -6.827 -31.028 1.00 63.22 234 PHE A CA 1
ATOM 1813 C C . PHE A 1 234 ? -1.716 -6.832 -29.672 1.00 63.22 234 PHE A C 1
ATOM 1815 O O . PHE A 1 234 ? -2.055 -5.764 -29.154 1.00 63.22 234 PHE A O 1
ATOM 1822 N N . ALA A 1 235 ? -1.928 -8.002 -29.053 1.00 61.72 235 ALA A N 1
ATOM 1823 C CA . ALA A 1 235 ? -2.409 -8.084 -27.674 1.00 61.72 235 ALA A CA 1
ATOM 1824 C C . ALA A 1 235 ? -1.348 -7.610 -26.659 1.00 61.72 235 ALA A C 1
ATOM 1826 O O . ALA A 1 235 ? -1.701 -7.038 -25.624 1.00 61.72 235 ALA A O 1
ATOM 1827 N N . GLN A 1 236 ? -0.052 -7.762 -26.965 1.00 79.06 236 GLN A N 1
ATOM 1828 C CA . GLN A 1 236 ? 1.054 -7.286 -26.127 1.00 79.06 236 GLN A CA 1
ATOM 1829 C C . GLN A 1 236 ? 1.376 -5.813 -26.413 1.00 79.06 236 GLN A C 1
ATOM 1831 O O . GLN A 1 236 ? 2.402 -5.463 -26.996 1.00 79.06 236 GLN A O 1
ATOM 1836 N N . ARG A 1 237 ? 0.480 -4.922 -25.972 1.00 87.00 237 ARG A N 1
ATOM 1837 C CA . ARG A 1 237 ? 0.545 -3.480 -26.277 1.00 87.00 237 ARG A CA 1
ATOM 1838 C C . ARG A 1 237 ? 1.874 -2.811 -25.903 1.00 87.00 237 ARG A C 1
ATOM 1840 O O . ARG A 1 237 ? 2.318 -1.937 -26.638 1.00 87.00 237 ARG A O 1
ATOM 1847 N N . GLU A 1 238 ? 2.504 -3.193 -24.786 1.00 90.50 238 GLU A N 1
ATOM 1848 C CA . GLU A 1 238 ? 3.799 -2.615 -24.377 1.00 90.50 238 GLU A CA 1
ATOM 1849 C C . GLU A 1 238 ? 4.906 -2.978 -25.371 1.00 90.50 238 GLU A C 1
ATOM 1851 O O . GLU A 1 238 ? 5.631 -2.093 -25.817 1.00 90.50 238 GLU A O 1
ATOM 1856 N N . LEU A 1 239 ? 4.992 -4.256 -25.758 1.00 90.31 239 LEU A N 1
ATOM 1857 C CA . LEU A 1 239 ? 5.997 -4.753 -26.698 1.00 90.31 239 LEU A CA 1
ATOM 1858 C C . LEU A 1 239 ? 5.845 -4.086 -28.062 1.00 90.31 239 LEU A C 1
ATOM 1860 O O . LEU A 1 239 ? 6.820 -3.571 -28.602 1.00 90.31 239 LEU A O 1
ATOM 1864 N N . LEU A 1 240 ? 4.616 -4.033 -28.579 1.00 90.69 240 LEU A N 1
ATOM 1865 C CA . LEU A 1 240 ? 4.321 -3.382 -29.852 1.00 90.69 240 LEU A CA 1
ATOM 1866 C C . LEU A 1 240 ? 4.754 -1.909 -29.845 1.00 90.69 240 LEU A C 1
ATOM 1868 O O . LEU A 1 240 ? 5.443 -1.466 -30.759 1.00 90.69 240 LEU A O 1
ATOM 1872 N N . LEU A 1 241 ? 4.379 -1.149 -28.811 1.00 94.75 241 LEU A N 1
ATOM 1873 C CA . LEU A 1 241 ? 4.729 0.270 -28.716 1.00 94.75 241 LEU A CA 1
ATOM 1874 C C . LEU A 1 241 ? 6.238 0.486 -28.542 1.00 94.75 241 LEU A C 1
ATOM 1876 O O . LEU A 1 241 ? 6.775 1.440 -29.105 1.00 94.75 241 LEU A O 1
ATOM 1880 N N . ALA A 1 242 ? 6.932 -0.397 -27.818 1.00 94.88 242 ALA A N 1
ATOM 1881 C CA . ALA A 1 242 ? 8.389 -0.368 -27.728 1.00 94.88 242 ALA A CA 1
ATOM 1882 C C . ALA A 1 242 ? 9.036 -0.632 -29.102 1.00 94.88 242 ALA A C 1
ATOM 1884 O O . ALA A 1 242 ? 9.869 0.155 -29.538 1.00 94.88 242 ALA A O 1
ATOM 1885 N N . CYS A 1 243 ? 8.593 -1.655 -29.839 1.00 93.62 243 CYS A N 1
ATOM 1886 C CA . CYS A 1 243 ? 9.068 -1.938 -31.198 1.00 93.62 243 CYS A CA 1
ATOM 1887 C C . CYS A 1 243 ? 8.811 -0.776 -32.175 1.00 93.62 243 CYS A C 1
ATOM 1889 O O . CYS A 1 243 ? 9.704 -0.412 -32.938 1.00 93.62 243 CYS A O 1
ATOM 1891 N N . ILE A 1 244 ? 7.628 -0.152 -32.123 1.00 94.94 244 ILE A N 1
ATOM 1892 C CA . ILE A 1 244 ? 7.304 1.028 -32.943 1.00 94.94 244 ILE A CA 1
ATOM 1893 C C . ILE A 1 244 ? 8.203 2.209 -32.569 1.00 94.94 244 ILE A C 1
ATOM 1895 O O . ILE A 1 244 ? 8.737 2.864 -33.457 1.00 94.94 244 ILE A O 1
ATOM 1899 N N . THR A 1 245 ? 8.417 2.459 -31.273 1.00 96.94 245 THR A N 1
ATOM 1900 C CA . THR A 1 245 ? 9.343 3.506 -30.804 1.00 96.94 245 THR A CA 1
ATOM 1901 C C . THR A 1 245 ? 10.739 3.291 -31.382 1.00 96.94 245 THR A C 1
ATOM 1903 O O . THR A 1 245 ? 11.350 4.235 -31.877 1.00 96.94 245 THR A O 1
ATOM 1906 N N . THR A 1 246 ? 11.219 2.044 -31.381 1.00 95.94 246 THR A N 1
ATOM 1907 C CA . THR A 1 246 ? 12.504 1.698 -31.985 1.00 95.94 246 THR A CA 1
ATOM 1908 C C . THR A 1 246 ? 12.534 1.980 -33.485 1.00 95.94 246 THR A C 1
ATOM 1910 O O . THR A 1 246 ? 13.463 2.629 -33.960 1.00 95.94 246 THR A O 1
ATOM 1913 N N . ALA A 1 247 ? 11.520 1.544 -34.236 1.00 95.69 247 ALA A N 1
ATOM 1914 C CA . ALA A 1 247 ? 11.461 1.792 -35.675 1.00 95.69 247 ALA A CA 1
ATOM 1915 C C . ALA A 1 247 ? 11.417 3.297 -35.992 1.00 95.69 247 ALA A C 1
ATOM 1917 O O . ALA A 1 247 ? 12.155 3.763 -36.857 1.00 95.69 247 ALA A O 1
ATOM 1918 N N . CYS A 1 248 ? 10.633 4.079 -35.240 1.00 96.31 248 CYS A N 1
ATOM 1919 C CA . CYS A 1 248 ? 10.584 5.538 -35.363 1.00 96.31 248 CYS A CA 1
ATOM 1920 C C . CYS A 1 248 ? 11.929 6.223 -35.080 1.00 96.31 248 CYS A C 1
ATOM 1922 O O . CYS A 1 248 ? 12.132 7.337 -35.551 1.00 96.31 248 CYS A O 1
ATOM 1924 N N . PHE A 1 249 ? 12.835 5.588 -34.331 1.00 97.25 249 PHE A N 1
ATOM 1925 C CA . PHE A 1 249 ? 14.195 6.086 -34.133 1.00 97.25 249 PHE A CA 1
ATOM 1926 C C . PHE A 1 249 ? 15.142 5.662 -35.261 1.00 97.25 249 PHE A C 1
ATOM 1928 O O . PHE A 1 249 ? 15.851 6.495 -35.828 1.00 97.25 249 PHE A O 1
ATOM 1935 N N . PHE A 1 250 ? 15.148 4.375 -35.619 1.00 95.69 250 PHE A N 1
ATOM 1936 C CA . PHE A 1 250 ? 16.094 3.862 -36.609 1.00 95.69 250 PHE A CA 1
ATOM 1937 C C . PHE A 1 250 ? 15.753 4.260 -38.051 1.00 95.69 250 PHE A C 1
ATOM 1939 O O . PHE A 1 250 ? 16.658 4.292 -38.883 1.00 95.69 250 PHE A O 1
ATOM 1946 N N . ILE A 1 251 ? 14.494 4.578 -38.380 1.00 94.88 251 ILE A N 1
ATOM 1947 C CA . ILE A 1 251 ? 14.134 5.096 -39.713 1.00 94.88 251 ILE A CA 1
ATOM 1948 C C . ILE A 1 251 ? 14.886 6.418 -39.984 1.00 94.88 251 ILE A C 1
ATOM 1950 O O . ILE A 1 251 ? 15.657 6.458 -40.941 1.00 94.88 251 ILE A O 1
ATOM 1954 N N . PRO A 1 252 ? 14.763 7.469 -39.142 1.00 95.19 252 PRO A N 1
ATOM 1955 C CA . PRO A 1 252 ? 15.572 8.683 -39.258 1.00 95.19 252 PRO A CA 1
ATOM 1956 C C . PRO A 1 252 ? 17.078 8.448 -39.214 1.00 95.19 252 PRO A C 1
ATOM 1958 O O . PRO A 1 252 ? 17.809 9.098 -39.952 1.00 95.19 252 PRO A O 1
ATOM 1961 N N . PHE A 1 253 ? 17.554 7.514 -38.388 1.00 93.69 253 PHE A N 1
ATOM 1962 C CA . PHE A 1 253 ? 18.973 7.157 -38.357 1.00 93.69 253 PHE A CA 1
ATOM 1963 C C . PHE A 1 253 ? 19.480 6.713 -39.737 1.00 93.69 253 PHE A C 1
ATOM 1965 O O . PHE A 1 253 ? 20.480 7.235 -40.227 1.00 93.69 253 PHE A O 1
ATOM 1972 N N . ASN A 1 254 ? 18.745 5.819 -40.404 1.00 89.56 254 ASN A N 1
ATOM 1973 C CA . ASN A 1 254 ? 19.094 5.332 -41.740 1.00 89.56 254 ASN A CA 1
ATOM 1974 C C . ASN A 1 254 ? 18.927 6.394 -42.845 1.00 89.56 254 ASN A C 1
ATOM 1976 O O . ASN A 1 254 ? 19.500 6.224 -43.917 1.00 89.56 254 ASN A O 1
ATOM 1980 N N . ILE A 1 255 ? 18.207 7.499 -42.594 1.00 90.31 255 ILE A N 1
ATOM 1981 C CA . ILE A 1 255 ? 18.137 8.640 -43.525 1.00 90.31 255 ILE A CA 1
ATOM 1982 C C . ILE A 1 255 ? 19.482 9.354 -43.623 1.00 90.31 255 ILE A C 1
ATOM 1984 O O . ILE A 1 255 ? 19.854 9.749 -44.717 1.00 90.31 255 ILE A O 1
ATOM 1988 N N . TYR A 1 256 ? 20.206 9.560 -42.518 1.00 89.50 256 TYR A N 1
ATOM 1989 C CA . TYR A 1 256 ? 21.440 10.359 -42.547 1.00 89.50 256 TYR A CA 1
ATOM 1990 C C . TYR A 1 256 ? 22.716 9.521 -42.442 1.00 89.50 256 TYR A C 1
ATOM 1992 O O . TYR A 1 256 ? 23.730 9.896 -43.024 1.00 89.50 256 TYR A O 1
ATOM 2000 N N . PHE A 1 257 ? 22.697 8.405 -41.706 1.00 85.38 257 PHE A N 1
ATOM 2001 C CA . PHE A 1 257 ? 23.913 7.671 -41.347 1.00 85.38 257 PHE A CA 1
ATOM 2002 C C . PHE A 1 257 ? 24.652 7.134 -42.575 1.00 85.38 257 PHE A C 1
ATOM 2004 O O . PHE A 1 257 ? 25.852 7.351 -42.715 1.00 85.38 257 PHE A O 1
ATOM 2011 N N . VAL A 1 258 ? 23.915 6.534 -43.515 1.00 76.00 258 VAL A N 1
ATOM 2012 C CA . VAL A 1 258 ? 24.461 5.981 -44.769 1.00 76.00 258 VAL A CA 1
ATOM 2013 C C . VAL A 1 258 ? 25.117 7.064 -45.639 1.00 76.00 258 VAL A C 1
ATOM 2015 O O . VAL A 1 258 ? 26.016 6.785 -46.425 1.00 76.00 258 VAL A O 1
ATOM 2018 N N . HIS A 1 259 ? 24.698 8.319 -45.482 1.00 82.12 259 HIS A N 1
ATOM 2019 C CA . HIS A 1 259 ? 25.157 9.446 -46.290 1.00 82.12 259 HI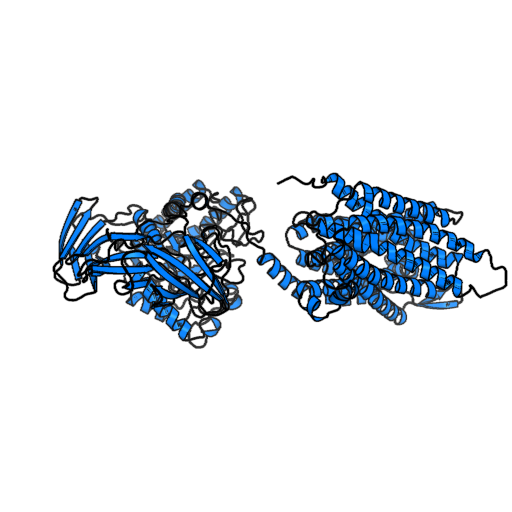S A CA 1
ATOM 2020 C C . HIS A 1 259 ? 26.144 10.366 -45.558 1.00 82.12 259 HIS A C 1
ATOM 2022 O O . HIS A 1 259 ? 26.685 11.286 -46.172 1.00 82.12 259 HIS A O 1
ATOM 2028 N N . MET A 1 260 ? 26.411 10.121 -44.271 1.00 85.25 260 MET A N 1
ATOM 2029 C CA . MET A 1 260 ? 27.266 10.979 -43.450 1.00 85.25 260 MET A CA 1
ATOM 2030 C C . MET A 1 260 ? 28.710 11.001 -43.961 1.00 85.25 260 MET A C 1
ATOM 2032 O O . MET A 1 260 ? 29.294 12.077 -44.062 1.00 85.25 260 MET A O 1
ATOM 2036 N N . GLY A 1 261 ? 29.265 9.851 -44.362 1.00 81.38 261 GLY A N 1
ATOM 2037 C CA . GLY A 1 261 ? 30.604 9.783 -44.963 1.00 81.38 261 GLY A CA 1
ATOM 2038 C C . GLY A 1 261 ? 30.710 10.612 -46.246 1.00 81.38 261 GLY A C 1
ATOM 2039 O O . GLY A 1 261 ? 31.589 11.464 -46.365 1.00 81.38 261 GLY A O 1
ATOM 2040 N N . ASN A 1 262 ? 29.745 10.447 -47.157 1.00 80.31 262 ASN A N 1
ATOM 2041 C CA . ASN A 1 262 ? 29.690 11.207 -48.408 1.00 80.31 262 ASN A CA 1
ATOM 2042 C C . ASN A 1 262 ? 29.530 12.714 -48.160 1.00 80.31 262 ASN A C 1
ATOM 2044 O O . ASN A 1 262 ? 30.159 13.519 -48.839 1.00 80.31 262 ASN A O 1
ATOM 2048 N N . TRP A 1 263 ? 28.738 13.114 -47.165 1.00 87.06 263 TRP A N 1
ATOM 2049 C CA . TRP A 1 263 ? 28.631 14.516 -46.763 1.00 87.06 263 TRP A CA 1
ATOM 2050 C C . TRP A 1 263 ? 29.971 15.063 -46.233 1.00 87.06 263 TRP A C 1
ATOM 2052 O O . TRP A 1 263 ? 30.403 16.141 -46.637 1.00 87.06 263 TRP A O 1
ATOM 2062 N N . MET A 1 264 ? 30.692 14.321 -45.389 1.00 86.12 264 MET A N 1
ATOM 2063 C CA . MET A 1 264 ? 31.989 14.780 -44.869 1.00 86.12 264 MET A CA 1
ATOM 2064 C C . MET A 1 264 ? 33.061 14.888 -45.963 1.00 86.12 264 MET A C 1
ATOM 2066 O O . MET A 1 264 ? 33.842 15.838 -45.955 1.00 86.12 264 MET A O 1
ATOM 2070 N N . ILE A 1 265 ? 33.082 13.960 -46.921 1.00 83.06 265 ILE A N 1
ATOM 2071 C CA . ILE A 1 265 ? 34.065 13.966 -48.011 1.00 83.06 265 ILE A CA 1
ATOM 2072 C C . ILE A 1 265 ? 33.706 15.025 -49.061 1.00 83.06 265 ILE A C 1
ATOM 2074 O O . ILE A 1 265 ? 34.477 15.950 -49.299 1.00 83.06 265 ILE A O 1
ATOM 2078 N N . TYR A 1 266 ? 32.522 14.925 -49.669 1.00 83.44 266 TYR A N 1
ATOM 2079 C CA . TYR A 1 266 ? 32.184 15.700 -50.869 1.00 83.44 266 TYR A CA 1
ATOM 2080 C C . TYR A 1 266 ? 31.615 17.089 -50.577 1.00 83.44 266 TYR A C 1
ATOM 2082 O O . TYR A 1 266 ? 31.751 17.986 -51.405 1.00 83.44 266 TYR A O 1
ATOM 2090 N N . ARG A 1 267 ? 30.967 17.286 -49.421 1.00 85.75 267 ARG A N 1
ATOM 2091 C CA . ARG A 1 267 ? 30.397 18.586 -49.034 1.00 85.75 267 ARG A CA 1
ATOM 2092 C C . ARG A 1 267 ? 31.326 19.367 -48.108 1.00 85.75 267 ARG A C 1
ATOM 2094 O O . ARG A 1 267 ? 31.483 20.566 -48.308 1.00 85.75 267 ARG A O 1
ATOM 2101 N N . MET A 1 268 ? 31.929 18.709 -47.117 1.00 86.38 268 MET A N 1
ATOM 2102 C CA . MET A 1 268 ? 32.796 19.369 -46.128 1.00 86.38 268 MET A CA 1
ATOM 2103 C C . MET A 1 268 ? 34.284 19.379 -46.517 1.00 86.38 268 MET A C 1
ATOM 2105 O O . MET A 1 268 ? 35.026 20.193 -45.979 1.00 86.38 268 MET A O 1
ATOM 2109 N N . GLY A 1 269 ? 34.723 18.518 -47.445 1.00 85.81 269 GLY A N 1
ATOM 2110 C CA . GLY A 1 269 ? 36.097 18.500 -47.966 1.00 85.81 269 GLY A CA 1
ATOM 2111 C C . GLY A 1 269 ? 37.117 17.726 -47.120 1.00 85.81 269 GLY A C 1
ATOM 2112 O O . GLY A 1 269 ? 38.316 17.962 -47.256 1.00 85.81 269 GLY A O 1
ATOM 2113 N N . PHE A 1 270 ? 36.678 16.831 -46.228 1.00 86.44 270 PHE A N 1
ATOM 2114 C CA . PHE A 1 270 ? 37.581 15.967 -45.458 1.00 86.44 270 PHE A CA 1
ATOM 2115 C C . PHE A 1 270 ? 38.122 14.801 -46.302 1.00 86.44 270 PHE A C 1
ATOM 2117 O O . PHE A 1 270 ? 37.444 14.304 -47.201 1.00 86.44 270 PHE A O 1
ATOM 2124 N N . SER A 1 271 ? 39.318 14.301 -45.970 1.00 84.38 271 SER A N 1
ATOM 2125 C CA . SER A 1 271 ? 39.790 13.011 -46.494 1.00 84.38 271 SER A CA 1
ATOM 2126 C C . SER A 1 271 ? 39.006 11.842 -45.883 1.00 84.38 271 SER A C 1
ATOM 2128 O O . SER A 1 271 ? 38.425 11.975 -44.801 1.00 84.38 271 SER A O 1
ATOM 2130 N N . ALA A 1 272 ? 39.017 10.681 -46.550 1.00 74.56 272 ALA A N 1
ATOM 2131 C CA . ALA A 1 272 ? 38.401 9.460 -46.025 1.00 74.56 272 ALA A CA 1
ATOM 2132 C C . ALA A 1 272 ? 38.951 9.102 -44.630 1.00 74.56 272 ALA A C 1
ATOM 2134 O O . ALA A 1 272 ? 38.171 8.932 -43.696 1.00 74.56 272 ALA A O 1
ATOM 2135 N N . ASP A 1 273 ? 40.275 9.153 -44.456 1.00 79.19 273 ASP A N 1
ATOM 2136 C CA . ASP A 1 273 ? 40.939 8.902 -43.169 1.00 79.19 273 ASP A CA 1
ATOM 2137 C C . ASP A 1 273 ? 40.467 9.872 -42.069 1.00 79.19 273 ASP A C 1
ATOM 2139 O O . ASP A 1 273 ? 40.213 9.485 -40.928 1.00 79.19 273 ASP A O 1
ATOM 2143 N N . SER A 1 274 ? 40.308 11.158 -42.408 1.00 84.12 274 SER A N 1
ATOM 2144 C CA . SER A 1 274 ? 39.853 12.184 -41.459 1.00 84.12 274 SER A CA 1
ATOM 2145 C C . SER A 1 274 ? 38.409 11.950 -41.018 1.00 84.12 274 SER A C 1
ATOM 2147 O O . SER A 1 274 ? 38.076 12.106 -39.842 1.00 84.12 274 SER A O 1
ATOM 2149 N N . MET A 1 275 ? 37.550 11.562 -41.959 1.00 85.69 275 MET A N 1
ATOM 2150 C CA . MET A 1 275 ? 36.153 11.221 -41.705 1.00 85.69 275 MET A CA 1
ATOM 2151 C C . MET A 1 275 ? 36.034 10.008 -40.771 1.00 85.69 275 MET A C 1
ATOM 2153 O O . MET A 1 275 ? 35.272 10.066 -39.799 1.00 85.69 275 MET A O 1
ATOM 2157 N N . GLU A 1 276 ? 36.842 8.968 -40.993 1.00 79.31 276 GLU A N 1
ATOM 2158 C CA . GLU A 1 276 ? 36.899 7.784 -40.128 1.00 79.31 276 GLU A CA 1
ATOM 2159 C C . GLU A 1 276 ? 37.340 8.130 -38.702 1.00 79.31 276 GLU A C 1
ATOM 2161 O O . GLU A 1 276 ? 36.719 7.674 -37.738 1.00 79.31 276 GLU A O 1
ATOM 2166 N N . ILE A 1 277 ? 38.350 8.994 -38.542 1.00 85.75 277 ILE A N 1
ATOM 2167 C CA . ILE A 1 277 ? 38.805 9.452 -37.220 1.00 85.75 277 ILE A CA 1
ATOM 2168 C C . ILE A 1 277 ? 37.690 10.216 -36.495 1.00 85.75 277 ILE A C 1
ATOM 2170 O O . ILE A 1 277 ? 37.426 9.947 -35.319 1.00 85.75 277 ILE A O 1
ATOM 2174 N N . ILE A 1 278 ? 37.011 11.147 -37.174 1.00 88.75 278 ILE A N 1
ATOM 2175 C CA . ILE A 1 278 ? 35.965 11.976 -36.554 1.00 88.75 278 ILE A CA 1
ATOM 2176 C C . ILE A 1 278 ? 34.778 11.116 -36.109 1.00 88.75 278 ILE A C 1
ATOM 2178 O O . ILE A 1 278 ? 34.311 11.258 -34.974 1.00 88.75 278 ILE A O 1
ATOM 2182 N N . GLN A 1 279 ? 34.298 10.208 -36.963 1.00 86.81 279 GLN A N 1
ATOM 2183 C CA . GLN A 1 279 ? 33.160 9.343 -36.639 1.00 86.81 279 GLN A CA 1
ATOM 2184 C C . GLN A 1 279 ? 33.538 8.271 -35.611 1.00 86.81 279 GLN A C 1
ATOM 2186 O O . GLN A 1 279 ? 32.836 8.102 -34.610 1.00 86.81 279 GLN A O 1
ATOM 2191 N N . GLY A 1 280 ? 34.667 7.588 -35.817 1.00 85.69 280 GLY A N 1
ATOM 2192 C CA . GLY A 1 280 ? 35.140 6.503 -34.961 1.00 85.69 280 GLY A CA 1
ATOM 2193 C C . GLY A 1 280 ? 35.435 6.967 -33.538 1.00 85.69 280 GLY A C 1
ATOM 2194 O O . GLY A 1 280 ? 34.934 6.372 -32.581 1.00 85.69 280 GLY A O 1
ATOM 2195 N N . LEU A 1 281 ? 36.170 8.074 -33.375 1.00 88.75 281 LEU A N 1
ATOM 2196 C CA . LEU A 1 281 ? 36.485 8.612 -32.049 1.00 88.75 281 LEU A CA 1
ATOM 2197 C C . LEU A 1 281 ? 35.228 9.128 -31.337 1.00 88.75 281 LEU A C 1
ATOM 2199 O O . LEU A 1 281 ? 35.025 8.831 -30.159 1.00 88.75 281 LEU A O 1
ATOM 2203 N N . SER A 1 282 ? 34.348 9.838 -32.050 1.00 90.94 282 SER A N 1
ATOM 2204 C CA . SER A 1 282 ? 33.080 10.326 -31.491 1.00 90.94 282 SER A CA 1
ATOM 2205 C C . SER A 1 282 ? 32.193 9.187 -30.980 1.00 90.94 282 SER A C 1
ATOM 2207 O O . SER A 1 282 ? 31.661 9.271 -29.871 1.00 90.94 282 SER A O 1
ATOM 2209 N N . LEU A 1 283 ? 32.062 8.097 -31.746 1.00 89.31 283 LEU A N 1
ATOM 2210 C CA . LEU A 1 283 ? 31.275 6.921 -31.357 1.00 89.31 283 LEU A CA 1
ATOM 2211 C C . LEU A 1 283 ? 31.924 6.121 -30.217 1.00 89.31 283 LEU A C 1
ATOM 2213 O O . LEU A 1 283 ? 31.220 5.599 -29.345 1.00 89.31 283 LEU A O 1
ATOM 2217 N N . LEU A 1 284 ? 33.258 6.055 -30.176 1.00 90.69 284 LEU A N 1
ATOM 2218 C CA . LEU A 1 284 ? 33.988 5.410 -29.086 1.00 90.69 284 LEU A CA 1
ATOM 2219 C C . LEU A 1 284 ? 33.773 6.150 -27.758 1.00 90.69 284 LEU A C 1
ATOM 2221 O O . LEU A 1 284 ? 33.473 5.524 -26.742 1.00 90.69 284 LEU A O 1
ATOM 2225 N N . VAL A 1 285 ? 33.845 7.485 -27.766 1.00 93.44 285 VAL A N 1
ATOM 2226 C CA . VAL A 1 285 ? 33.558 8.300 -26.573 1.00 93.44 285 VAL A CA 1
ATOM 2227 C C . VAL A 1 285 ? 32.073 8.207 -26.202 1.00 93.44 285 VAL A C 1
ATOM 2229 O O . VAL A 1 285 ? 31.742 8.033 -25.028 1.00 93.44 285 VAL A O 1
ATOM 2232 N N . ALA A 1 286 ? 31.167 8.230 -27.186 1.00 94.50 286 ALA A N 1
ATOM 2233 C CA . ALA A 1 286 ? 29.732 8.036 -26.967 1.00 94.50 286 ALA A CA 1
ATOM 2234 C C . ALA A 1 286 ? 29.409 6.689 -26.299 1.00 94.50 286 ALA A C 1
ATOM 2236 O O . ALA A 1 286 ? 28.518 6.624 -25.450 1.00 94.50 286 ALA A O 1
ATOM 2237 N N . SER A 1 287 ? 30.163 5.633 -26.610 1.00 94.38 287 SER A N 1
ATOM 2238 C CA . SER A 1 287 ? 29.995 4.295 -26.023 1.00 94.38 287 SER A CA 1
ATOM 2239 C C . SER A 1 287 ? 30.158 4.279 -24.498 1.00 94.38 287 SER A C 1
ATOM 2241 O O . SER A 1 287 ? 29.489 3.503 -23.813 1.00 94.38 287 SER A O 1
ATOM 2243 N N . LEU A 1 288 ? 30.967 5.185 -23.932 1.00 94.56 288 LEU A N 1
ATOM 2244 C CA . LEU A 1 288 ? 31.151 5.303 -22.479 1.00 94.56 288 LEU A CA 1
ATOM 2245 C C . LEU A 1 288 ? 29.867 5.730 -21.751 1.00 94.56 288 LEU A C 1
ATOM 2247 O O . LEU A 1 288 ? 29.689 5.401 -20.576 1.00 94.56 288 LEU A O 1
ATOM 2251 N N . SER A 1 289 ? 28.934 6.393 -22.445 1.00 95.56 289 SER A N 1
ATOM 2252 C CA . SER A 1 289 ? 27.629 6.768 -21.880 1.00 95.56 289 SER A CA 1
ATOM 2253 C C . SER A 1 289 ? 26.769 5.562 -21.480 1.00 95.56 289 SER A C 1
ATOM 2255 O O . SER A 1 289 ? 25.913 5.682 -20.598 1.00 95.56 289 SER A O 1
ATOM 2257 N N . ALA A 1 290 ? 27.036 4.381 -22.049 1.00 94.38 290 ALA A N 1
ATOM 2258 C CA . ALA A 1 290 ? 26.304 3.159 -21.736 1.00 94.38 290 ALA A CA 1
ATOM 2259 C C . ALA A 1 290 ? 26.522 2.680 -20.287 1.00 94.38 290 ALA A C 1
ATOM 2261 O O . ALA A 1 290 ? 25.664 1.997 -19.720 1.00 94.38 290 ALA A O 1
ATOM 2262 N N . ILE A 1 291 ? 27.646 3.060 -19.663 1.00 92.94 291 ILE A N 1
ATOM 2263 C CA . ILE A 1 291 ? 28.017 2.668 -18.294 1.00 92.94 291 ILE A CA 1
ATOM 2264 C C . ILE A 1 291 ? 27.079 3.303 -17.249 1.00 92.94 291 ILE A C 1
ATOM 2266 O O . ILE A 1 291 ? 26.425 2.560 -16.511 1.00 92.94 291 ILE A O 1
ATOM 2270 N N . PRO A 1 292 ? 26.942 4.643 -17.157 1.00 94.19 292 PRO A N 1
ATOM 2271 C CA . PRO A 1 292 ? 25.987 5.246 -16.229 1.00 94.19 292 PRO A CA 1
ATOM 2272 C C . PRO A 1 292 ? 24.533 4.900 -16.587 1.00 94.19 292 PRO A C 1
ATOM 2274 O O . PRO A 1 292 ? 23.715 4.695 -15.685 1.00 94.19 292 PRO A O 1
ATOM 2277 N N . ALA A 1 293 ? 24.209 4.757 -17.877 1.00 94.00 293 ALA A N 1
ATOM 2278 C CA . ALA A 1 293 ? 22.878 4.347 -18.318 1.00 94.00 293 ALA A CA 1
ATOM 2279 C C . ALA A 1 293 ? 22.506 2.930 -17.848 1.00 94.00 293 ALA A C 1
ATOM 2281 O O . ALA A 1 293 ? 21.367 2.714 -17.429 1.00 94.00 293 ALA A O 1
ATOM 2282 N N . ALA A 1 294 ? 23.460 1.991 -17.806 1.00 92.50 294 ALA A N 1
ATOM 2283 C CA . ALA A 1 294 ? 23.236 0.636 -17.297 1.00 92.50 294 ALA A CA 1
ATOM 2284 C C . ALA A 1 294 ? 22.675 0.643 -15.865 1.00 92.50 294 ALA A C 1
ATOM 2286 O O . ALA A 1 294 ? 21.711 -0.063 -15.562 1.00 92.50 294 ALA A O 1
ATOM 2287 N N . ASN A 1 295 ? 23.218 1.501 -14.996 1.00 88.31 295 ASN A N 1
ATOM 2288 C CA . ASN A 1 295 ? 22.742 1.637 -13.619 1.00 88.31 295 ASN A CA 1
ATOM 2289 C C . ASN A 1 295 ? 21.310 2.189 -13.551 1.00 88.31 295 ASN A C 1
ATOM 2291 O O . ASN A 1 295 ? 20.515 1.749 -12.719 1.00 88.31 295 ASN A O 1
ATOM 2295 N N . LEU A 1 296 ? 20.954 3.129 -14.429 1.00 89.88 296 LEU A N 1
ATOM 2296 C CA . LEU A 1 296 ? 19.600 3.687 -14.499 1.00 89.88 296 LEU A CA 1
ATOM 2297 C C . LEU A 1 296 ? 18.582 2.665 -15.025 1.00 89.88 296 LEU A C 1
ATOM 2299 O O . LEU A 1 296 ? 17.481 2.560 -14.478 1.00 89.88 296 LEU A O 1
ATOM 2303 N N . ILE A 1 297 ? 18.960 1.871 -16.029 1.00 89.75 297 ILE A N 1
ATOM 2304 C CA . ILE A 1 297 ? 18.139 0.774 -16.562 1.00 89.75 297 ILE A CA 1
ATOM 2305 C C . ILE A 1 297 ? 17.878 -0.265 -15.466 1.00 89.75 297 ILE A C 1
ATOM 2307 O O . ILE A 1 297 ? 16.729 -0.652 -15.244 1.00 89.75 297 ILE A O 1
ATOM 2311 N N . ASN A 1 298 ? 18.909 -0.641 -14.700 1.00 85.62 298 ASN A N 1
ATOM 2312 C CA . ASN A 1 298 ? 18.763 -1.554 -13.563 1.00 85.62 298 ASN A CA 1
ATOM 2313 C C . ASN A 1 298 ? 17.813 -0.999 -12.489 1.00 85.62 298 ASN A C 1
ATOM 2315 O O . ASN A 1 298 ? 17.023 -1.755 -11.927 1.00 85.62 298 ASN A O 1
ATOM 2319 N N . LYS A 1 299 ? 17.787 0.325 -12.285 1.00 81.50 299 LYS A N 1
ATOM 2320 C CA . LYS A 1 299 ? 16.859 1.040 -11.384 1.00 81.50 299 LYS A CA 1
ATOM 2321 C C . LYS A 1 299 ? 15.467 1.306 -11.986 1.00 81.50 299 LYS A C 1
ATOM 2323 O O . LYS A 1 299 ? 14.762 2.213 -11.545 1.00 81.50 299 LYS A O 1
ATOM 2328 N N . ASN A 1 300 ? 15.056 0.541 -12.998 1.00 82.88 300 ASN A N 1
ATOM 2329 C CA . ASN A 1 300 ? 13.766 0.660 -13.684 1.00 82.88 300 ASN A CA 1
ATOM 2330 C C . ASN A 1 300 ? 13.508 2.030 -14.352 1.00 82.88 300 ASN A C 1
ATOM 2332 O O . ASN A 1 300 ? 12.350 2.369 -14.596 1.00 82.88 300 ASN A O 1
ATOM 2336 N N . LYS A 1 301 ? 14.538 2.817 -14.694 1.00 88.88 301 LYS A N 1
ATOM 2337 C CA . LYS A 1 301 ? 14.383 4.134 -15.353 1.00 88.88 301 LYS A CA 1
ATOM 2338 C C . LYS A 1 301 ? 14.394 4.067 -16.887 1.00 88.88 301 LYS A C 1
ATOM 2340 O O . LYS A 1 301 ? 14.599 5.087 -17.539 1.00 88.88 301 LYS A O 1
ATOM 2345 N N . THR A 1 302 ? 14.132 2.896 -17.464 1.00 92.81 302 THR A N 1
ATOM 2346 C CA . THR A 1 302 ? 14.195 2.615 -18.908 1.00 92.81 302 THR A CA 1
ATOM 2347 C C . THR A 1 302 ? 13.519 3.685 -19.782 1.00 92.81 302 THR A C 1
ATOM 2349 O O . THR A 1 302 ? 14.214 4.246 -20.626 1.00 92.81 302 THR A O 1
ATOM 2352 N N . PRO A 1 303 ? 12.247 4.095 -19.570 1.00 95.06 303 PRO A N 1
ATOM 2353 C CA . PRO A 1 303 ? 11.620 5.082 -20.457 1.00 95.06 303 PRO A CA 1
ATOM 2354 C C . PRO A 1 303 ? 12.272 6.470 -20.400 1.00 95.06 303 PRO A C 1
ATOM 2356 O O . PRO A 1 303 ? 12.310 7.175 -21.405 1.00 95.06 303 PRO A O 1
ATOM 2359 N N . ALA A 1 304 ? 12.808 6.858 -19.238 1.00 94.00 304 ALA A N 1
ATOM 2360 C CA . ALA A 1 304 ? 13.491 8.138 -19.071 1.00 94.00 304 ALA A CA 1
ATOM 2361 C C . ALA A 1 304 ? 14.842 8.156 -19.800 1.00 94.00 304 ALA A C 1
ATOM 2363 O O . ALA A 1 304 ? 15.182 9.156 -20.425 1.00 94.00 304 ALA A O 1
ATOM 2364 N N . VAL A 1 305 ? 15.579 7.039 -19.770 1.00 96.88 305 VAL A N 1
ATOM 2365 C CA . VAL A 1 305 ? 16.842 6.895 -20.512 1.00 96.88 305 VAL A CA 1
ATOM 2366 C C . VAL A 1 305 ? 16.594 6.978 -22.022 1.00 96.88 305 VAL A C 1
ATOM 2368 O O . VAL A 1 305 ? 17.326 7.685 -22.706 1.00 96.88 305 VAL A O 1
ATOM 2371 N N . VAL A 1 306 ? 15.530 6.346 -22.539 1.00 97.38 306 VAL A N 1
ATOM 2372 C CA . VAL A 1 306 ? 15.157 6.449 -23.966 1.00 97.38 306 VAL A CA 1
ATOM 2373 C C . VAL A 1 306 ? 14.789 7.884 -24.344 1.00 97.38 306 VAL A C 1
ATOM 2375 O O . VAL A 1 306 ? 15.280 8.394 -25.346 1.00 97.38 306 VAL A O 1
ATOM 2378 N N . ALA A 1 307 ? 13.961 8.555 -23.538 1.00 97.62 307 ALA A N 1
ATOM 2379 C CA . ALA A 1 307 ? 13.572 9.942 -23.793 1.00 97.62 307 ALA A CA 1
ATOM 2380 C C . ALA A 1 307 ? 14.791 10.879 -23.828 1.00 97.62 307 ALA A C 1
ATOM 2382 O O . ALA A 1 307 ? 14.900 11.726 -24.711 1.00 97.62 307 ALA A O 1
ATOM 2383 N N . PHE A 1 308 ? 15.730 10.697 -22.896 1.00 97.75 308 PHE A N 1
ATOM 2384 C CA . PHE A 1 308 ? 16.993 11.429 -22.885 1.00 97.75 308 PHE A CA 1
ATOM 2385 C C . PHE A 1 308 ? 17.836 11.133 -24.133 1.00 97.75 308 PHE A C 1
ATOM 2387 O O . PHE A 1 308 ? 18.298 12.063 -24.787 1.00 97.75 308 PHE A O 1
ATOM 2394 N N . ALA A 1 309 ? 17.982 9.860 -24.504 1.00 97.62 309 ALA A N 1
ATOM 2395 C CA . ALA A 1 309 ? 18.759 9.448 -25.668 1.00 97.62 309 ALA A CA 1
ATOM 2396 C C . ALA A 1 309 ? 18.218 10.034 -26.985 1.00 97.62 309 ALA A C 1
ATOM 2398 O O . ALA A 1 309 ? 18.995 10.534 -27.797 1.00 97.62 309 ALA A O 1
ATOM 2399 N N . ILE A 1 310 ? 16.891 10.040 -27.168 1.00 97.94 310 ILE A N 1
ATOM 2400 C CA . ILE A 1 310 ? 16.234 10.667 -28.327 1.00 97.94 310 ILE A CA 1
ATOM 2401 C C . ILE A 1 310 ? 16.506 12.176 -28.343 1.00 97.94 310 ILE A C 1
ATOM 2403 O O . ILE A 1 310 ? 16.896 12.714 -29.376 1.00 97.94 310 ILE A O 1
ATOM 2407 N N . THR A 1 311 ? 16.364 12.860 -27.204 1.00 97.88 311 THR A N 1
ATOM 2408 C CA . THR A 1 311 ? 16.638 14.304 -27.102 1.00 97.88 311 THR A CA 1
ATOM 2409 C C . THR A 1 311 ? 18.087 14.640 -27.457 1.00 97.88 311 THR A C 1
ATOM 2411 O O . THR A 1 311 ? 18.328 15.564 -28.227 1.00 97.88 311 THR A O 1
ATOM 2414 N N . VAL A 1 312 ? 19.059 13.886 -26.936 1.00 97.38 312 VAL A N 1
ATOM 2415 C CA . VAL A 1 312 ? 20.484 14.118 -27.224 1.00 97.38 312 VAL A CA 1
ATOM 2416 C C . VAL A 1 312 ? 20.804 13.852 -28.700 1.00 97.38 312 VAL A C 1
ATOM 2418 O O . VAL A 1 312 ? 21.553 14.621 -29.303 1.00 97.38 312 VAL A O 1
ATOM 2421 N N . ASN A 1 313 ? 20.176 12.842 -29.318 1.00 97.19 313 ASN A N 1
ATOM 2422 C CA . ASN A 1 313 ? 20.292 12.615 -30.761 1.00 97.19 313 ASN A CA 1
ATOM 2423 C C . ASN A 1 313 ? 19.761 13.810 -31.573 1.00 97.19 313 ASN A C 1
ATOM 2425 O O . ASN A 1 313 ? 20.472 14.320 -32.436 1.00 97.19 313 ASN A O 1
ATOM 2429 N N . ILE A 1 314 ? 18.558 14.299 -31.244 1.00 97.50 314 ILE A N 1
ATOM 2430 C CA . ILE A 1 314 ? 17.938 15.475 -31.880 1.00 97.50 314 ILE A CA 1
ATOM 2431 C C . ILE A 1 314 ? 18.857 16.695 -31.783 1.00 97.50 314 ILE A C 1
ATOM 2433 O O . ILE A 1 314 ? 19.061 17.389 -32.777 1.00 97.50 314 ILE A O 1
ATOM 2437 N N . ILE A 1 315 ? 19.438 16.941 -30.604 1.00 96.94 315 ILE A N 1
ATOM 2438 C CA . ILE A 1 315 ? 20.382 18.044 -30.390 1.00 96.94 315 ILE A CA 1
ATOM 2439 C C . ILE A 1 315 ? 21.593 17.897 -31.318 1.00 96.94 315 ILE A C 1
ATOM 2441 O O . ILE A 1 315 ? 21.933 18.851 -32.012 1.00 96.94 315 ILE A O 1
ATOM 2445 N N . GLY A 1 316 ? 22.207 16.711 -31.386 1.00 96.31 316 GLY A N 1
ATOM 2446 C CA . GLY A 1 316 ? 23.341 16.457 -32.281 1.00 96.31 316 GLY A CA 1
ATOM 2447 C C . GLY A 1 316 ? 23.019 16.739 -33.752 1.00 96.31 316 GLY A C 1
ATOM 2448 O O . GLY A 1 316 ? 23.780 17.426 -34.432 1.00 96.31 316 GLY A O 1
ATOM 2449 N N . LEU A 1 317 ? 21.855 16.288 -34.228 1.00 96.62 317 LEU A N 1
ATOM 2450 C CA . LEU A 1 317 ? 21.410 16.514 -35.608 1.00 96.62 317 LEU A CA 1
ATOM 2451 C C . LEU A 1 317 ? 21.137 17.994 -35.912 1.00 96.62 317 LEU A C 1
ATOM 2453 O O . LEU A 1 317 ? 21.513 18.485 -36.980 1.00 96.62 317 LEU A O 1
ATOM 2457 N N . TRP A 1 318 ? 20.535 18.732 -34.976 1.00 97.00 318 TRP A N 1
ATOM 2458 C CA . TRP A 1 318 ? 20.338 20.176 -35.128 1.00 97.00 318 TRP A CA 1
ATOM 2459 C C . TRP A 1 318 ? 21.651 20.952 -35.093 1.00 97.00 318 TRP A C 1
ATOM 2461 O O . TRP A 1 318 ? 21.799 21.904 -35.856 1.00 97.00 318 TRP A O 1
ATOM 2471 N N . LEU A 1 319 ? 22.620 20.536 -34.273 1.00 95.62 319 LEU A N 1
ATOM 2472 C CA . LEU A 1 319 ? 23.941 21.164 -34.247 1.00 95.62 319 LEU A CA 1
ATOM 2473 C C . LEU A 1 319 ? 24.652 21.030 -35.599 1.00 95.62 319 LEU A C 1
ATOM 2475 O O . LEU A 1 319 ? 25.156 22.028 -36.116 1.00 95.62 319 LEU A O 1
ATOM 2479 N N . ILE A 1 320 ? 24.615 19.836 -36.206 1.00 94.00 320 ILE A N 1
ATOM 2480 C CA . ILE A 1 320 ? 25.122 19.612 -37.571 1.00 94.00 320 ILE A CA 1
ATOM 2481 C C . ILE A 1 320 ? 24.388 20.527 -38.559 1.00 94.00 320 ILE A C 1
ATOM 2483 O O . ILE A 1 320 ? 25.012 21.262 -39.322 1.00 94.00 320 ILE A O 1
ATOM 2487 N N . THR A 1 321 ? 23.055 20.530 -38.503 1.00 92.94 321 THR A N 1
ATOM 2488 C CA . THR A 1 321 ? 22.202 21.274 -39.440 1.00 92.94 321 THR A CA 1
ATOM 2489 C C . THR A 1 321 ? 22.439 22.783 -39.392 1.00 92.94 321 THR A C 1
ATOM 2491 O O . THR A 1 321 ? 22.517 23.431 -40.436 1.00 92.94 321 THR A O 1
ATOM 2494 N N . LEU A 1 322 ? 22.522 23.369 -38.199 1.00 92.75 322 LEU A N 1
ATOM 2495 C CA . LEU A 1 322 ? 22.503 24.822 -38.024 1.00 92.75 322 LEU A CA 1
ATOM 2496 C C . LEU A 1 322 ? 23.893 25.452 -38.094 1.00 92.75 322 LEU A C 1
ATOM 2498 O O . LEU A 1 322 ? 24.005 26.579 -38.567 1.00 92.75 322 LEU A O 1
ATOM 2502 N N . PHE A 1 323 ? 24.933 24.742 -37.647 1.00 92.12 323 PHE A N 1
ATOM 2503 C CA . PHE A 1 323 ? 26.228 25.369 -37.368 1.00 92.12 323 PHE A CA 1
ATOM 2504 C C . PHE A 1 323 ? 27.406 24.789 -38.142 1.00 92.12 323 PHE A C 1
ATOM 2506 O O . PHE A 1 323 ? 28.428 25.459 -38.253 1.00 92.12 323 PHE A O 1
ATOM 2513 N N . ILE A 1 324 ? 27.306 23.571 -38.677 1.00 92.12 324 ILE A N 1
ATOM 2514 C CA . ILE A 1 324 ? 28.429 22.964 -39.393 1.00 92.12 324 ILE A CA 1
ATOM 2515 C C . ILE A 1 324 ? 28.346 23.319 -40.874 1.00 92.12 324 ILE A C 1
ATOM 2517 O O . ILE A 1 324 ? 27.387 22.958 -41.559 1.00 92.12 324 ILE A O 1
ATOM 2521 N N . ARG A 1 325 ? 29.347 24.056 -41.359 1.00 89.69 325 ARG A N 1
ATOM 2522 C CA . ARG A 1 325 ? 29.484 24.478 -42.756 1.00 89.69 325 ARG A CA 1
ATOM 2523 C C . ARG A 1 325 ? 30.946 24.380 -43.209 1.00 89.69 325 ARG A C 1
ATOM 2525 O O . ARG A 1 325 ? 31.825 24.415 -42.342 1.00 89.69 325 ARG A O 1
ATOM 2532 N N . PRO A 1 326 ? 31.221 24.267 -44.522 1.00 86.06 326 PRO A N 1
ATOM 2533 C CA . PRO A 1 326 ? 32.586 24.160 -45.041 1.00 86.06 326 PRO A CA 1
ATOM 2534 C C . PRO A 1 326 ? 33.507 25.308 -44.607 1.00 86.06 326 PRO A C 1
ATOM 2536 O O . PRO A 1 326 ? 34.697 25.092 -44.425 1.00 86.06 326 PRO A O 1
ATOM 2539 N N . GLU A 1 327 ? 32.967 26.509 -44.377 1.00 86.00 327 GLU A N 1
ATOM 2540 C CA . GLU A 1 327 ? 33.743 27.698 -43.994 1.00 86.00 327 GLU A CA 1
ATOM 2541 C C . GLU A 1 327 ? 34.218 27.679 -42.531 1.00 86.00 327 GLU A C 1
ATOM 2543 O O . GLU A 1 327 ? 35.070 28.479 -42.151 1.00 86.00 327 GLU A O 1
ATOM 2548 N N . ILE A 1 328 ? 33.644 26.806 -41.697 1.00 86.31 328 ILE A N 1
ATOM 2549 C CA . ILE A 1 328 ? 33.857 26.793 -40.240 1.00 86.31 328 ILE A CA 1
ATOM 2550 C C . ILE A 1 328 ? 34.739 25.613 -39.810 1.00 86.31 328 ILE A C 1
ATOM 2552 O O . ILE A 1 328 ? 35.292 25.640 -38.717 1.00 86.31 328 ILE A O 1
ATOM 2556 N N . VAL A 1 329 ? 34.890 24.579 -40.642 1.00 89.69 329 VAL A N 1
ATOM 2557 C CA . VAL A 1 329 ? 35.690 23.389 -40.313 1.00 89.69 329 VAL A CA 1
ATOM 2558 C C . VAL A 1 329 ? 37.102 23.473 -40.891 1.00 89.69 329 VAL A C 1
ATOM 2560 O O . VAL A 1 329 ? 37.327 24.074 -41.938 1.00 89.69 329 VAL A O 1
ATOM 2563 N N . ASN A 1 330 ? 38.063 22.828 -40.230 1.00 89.81 330 ASN A N 1
ATOM 2564 C CA . ASN A 1 330 ? 39.434 22.713 -40.721 1.00 89.81 330 ASN A CA 1
ATOM 2565 C C . ASN A 1 330 ? 39.673 21.308 -41.286 1.00 89.81 330 ASN A C 1
ATOM 2567 O O . ASN A 1 330 ? 39.742 20.331 -40.540 1.00 89.81 330 ASN A O 1
ATOM 2571 N N . THR A 1 331 ? 39.827 21.207 -42.605 1.00 87.31 331 THR A N 1
ATOM 2572 C CA . THR A 1 331 ? 40.026 19.928 -43.305 1.00 87.31 331 THR A CA 1
ATOM 2573 C C . THR A 1 331 ? 41.480 19.453 -43.322 1.00 87.31 331 THR A C 1
ATOM 2575 O O . THR A 1 331 ? 41.725 18.276 -43.570 1.00 87.31 331 THR A O 1
ATOM 2578 N N . GLN A 1 332 ? 42.448 20.331 -43.032 1.00 84.19 332 GLN A N 1
ATOM 2579 C CA . GLN A 1 332 ? 43.878 19.994 -43.012 1.00 84.19 332 GLN A CA 1
ATOM 2580 C C . GLN A 1 332 ? 44.328 19.402 -41.672 1.00 84.19 332 GLN A C 1
ATOM 2582 O O . GLN A 1 332 ? 45.268 18.612 -41.631 1.00 84.19 332 GLN A O 1
ATOM 2587 N N . SER A 1 333 ? 43.671 19.779 -40.570 1.00 87.44 333 SER A N 1
ATOM 2588 C CA . SER A 1 333 ? 43.975 19.278 -39.228 1.00 87.44 333 SER A CA 1
ATOM 2589 C C . SER A 1 333 ? 42.706 18.834 -38.512 1.00 87.44 333 SER A C 1
ATOM 2591 O O . SER A 1 333 ? 41.894 19.654 -38.090 1.00 87.44 333 SER A O 1
ATOM 2593 N N . VAL A 1 334 ? 42.553 17.519 -38.334 1.00 87.00 334 VAL A N 1
ATOM 2594 C CA . VAL A 1 334 ? 41.376 16.923 -37.683 1.00 87.00 334 VAL A CA 1
ATOM 2595 C C . VAL A 1 334 ? 41.209 17.431 -36.247 1.00 87.00 334 VAL A C 1
ATOM 2597 O O . VAL A 1 334 ? 40.109 17.823 -35.864 1.00 87.00 334 VAL A O 1
ATOM 2600 N N . PHE A 1 335 ? 42.292 17.494 -35.467 1.00 89.81 335 PHE A N 1
ATOM 2601 C CA . PHE A 1 335 ? 42.277 17.868 -34.044 1.00 89.81 335 PHE A CA 1
ATOM 2602 C C . PHE A 1 335 ? 42.403 19.382 -33.799 1.00 89.81 335 PHE A C 1
ATOM 2604 O O . PHE A 1 335 ? 43.108 19.820 -32.887 1.00 89.81 335 PHE A O 1
ATOM 2611 N N . SER A 1 336 ? 41.737 20.197 -34.616 1.00 90.06 336 SER A N 1
ATOM 2612 C CA . SER A 1 336 ? 41.723 21.654 -34.467 1.00 90.06 336 SER A CA 1
ATOM 2613 C C . SER A 1 336 ? 40.565 22.141 -33.577 1.00 90.06 336 SER A C 1
ATOM 2615 O O . SER A 1 336 ? 39.585 21.425 -33.348 1.00 90.06 336 SER A O 1
ATOM 2617 N N . LYS A 1 337 ? 40.651 23.378 -33.063 1.00 89.44 337 LYS A N 1
ATOM 2618 C CA . LYS A 1 337 ? 39.574 23.973 -32.242 1.00 89.44 337 LYS A CA 1
ATOM 2619 C C . LYS A 1 337 ? 38.304 24.213 -33.061 1.00 89.44 337 LYS A C 1
ATOM 2621 O O . LYS A 1 337 ? 37.205 24.105 -32.527 1.00 89.44 337 LYS A O 1
ATOM 2626 N N . GLU A 1 338 ? 38.464 24.495 -34.347 1.00 88.94 338 GLU A N 1
ATOM 2627 C CA . GLU A 1 338 ? 37.397 24.717 -35.324 1.00 88.94 338 GLU A CA 1
ATOM 2628 C C . GLU A 1 338 ? 36.520 23.464 -35.503 1.00 88.94 338 GLU A C 1
ATOM 2630 O O . GLU A 1 338 ? 35.299 23.557 -35.613 1.00 88.94 338 GLU A O 1
ATOM 2635 N N . ASN A 1 339 ? 37.115 22.270 -35.406 1.00 92.50 339 ASN A N 1
ATOM 2636 C CA . ASN A 1 339 ? 36.391 21.001 -35.516 1.00 92.50 339 ASN A CA 1
ATOM 2637 C C . ASN A 1 339 ? 35.715 20.554 -34.206 1.00 92.50 339 ASN A C 1
ATOM 2639 O O . ASN A 1 339 ? 34.965 19.576 -34.210 1.00 92.50 339 ASN A O 1
ATOM 2643 N N . ALA A 1 340 ? 35.924 21.248 -33.080 1.00 91.50 340 ALA A N 1
ATOM 2644 C CA . ALA A 1 340 ? 35.393 20.828 -31.779 1.00 91.50 340 ALA A CA 1
ATOM 2645 C C . ALA A 1 340 ? 33.857 20.718 -31.768 1.00 91.50 340 ALA A C 1
ATOM 2647 O O . ALA A 1 340 ? 33.304 19.780 -31.189 1.00 91.50 340 ALA A O 1
ATOM 2648 N N . LEU A 1 341 ? 33.161 21.641 -32.444 1.00 92.62 341 LEU A N 1
ATOM 2649 C CA . LEU A 1 341 ? 31.700 21.609 -32.547 1.00 92.62 341 LEU A CA 1
ATOM 2650 C C . LEU A 1 341 ? 31.211 20.424 -33.392 1.00 92.62 341 LEU A C 1
ATOM 2652 O O . LEU A 1 341 ? 30.211 19.802 -33.040 1.00 92.62 341 LEU A O 1
ATOM 2656 N N . LEU A 1 342 ? 31.935 20.079 -34.462 1.00 93.19 342 LEU A N 1
ATOM 2657 C CA . LEU A 1 342 ? 31.649 18.903 -35.285 1.00 93.19 342 LEU A CA 1
ATOM 2658 C C . LEU A 1 342 ? 31.798 17.618 -34.459 1.00 93.19 342 LEU A C 1
ATOM 2660 O O . LEU A 1 342 ? 30.875 16.804 -34.440 1.00 93.19 342 LEU A O 1
ATOM 2664 N N . PHE A 1 343 ? 32.896 17.475 -33.707 1.00 93.50 343 PHE A N 1
ATOM 2665 C CA . PHE A 1 343 ? 33.088 16.351 -32.782 1.00 93.50 343 PHE A CA 1
ATOM 2666 C C . PHE A 1 343 ? 31.958 16.258 -31.758 1.00 93.50 343 PHE A C 1
ATOM 2668 O O . PHE A 1 343 ? 31.391 15.187 -31.567 1.00 93.50 343 PHE A O 1
ATOM 2675 N N . PHE A 1 344 ? 31.585 17.374 -31.128 1.00 94.56 344 PHE A N 1
ATOM 2676 C CA . PHE A 1 344 ? 30.512 17.383 -30.136 1.00 94.56 344 PHE A CA 1
ATOM 2677 C C . PHE A 1 344 ? 29.143 17.022 -30.735 1.00 94.56 344 PHE A C 1
ATOM 2679 O O . PHE A 1 344 ? 28.362 16.295 -30.112 1.00 94.56 344 PHE A O 1
ATOM 2686 N N . ALA A 1 345 ? 28.846 17.490 -31.948 1.00 95.12 345 ALA A N 1
ATOM 2687 C CA . ALA A 1 345 ? 27.586 17.204 -32.622 1.00 95.12 345 ALA A CA 1
ATOM 2688 C C . ALA A 1 345 ? 27.484 15.729 -33.055 1.00 95.12 345 ALA A C 1
ATOM 2690 O O . ALA A 1 345 ? 26.470 15.078 -32.783 1.00 95.12 345 ALA A O 1
ATOM 2691 N N . VAL A 1 346 ? 28.557 15.173 -33.637 1.00 93.81 346 VAL A N 1
ATOM 2692 C CA . VAL A 1 346 ? 28.648 13.746 -34.007 1.00 93.81 346 VAL A CA 1
ATOM 2693 C C . VAL A 1 346 ? 28.627 12.862 -32.757 1.00 93.81 346 VAL A C 1
ATOM 2695 O O . VAL A 1 346 ? 27.892 11.875 -32.720 1.00 93.81 346 VAL A O 1
ATOM 2698 N N . PHE A 1 347 ? 29.343 13.249 -31.696 1.00 95.44 347 PHE A N 1
ATOM 2699 C CA . PHE A 1 347 ? 29.280 12.596 -30.386 1.00 95.44 347 PHE A CA 1
ATOM 2700 C C . PHE A 1 347 ? 27.854 12.574 -29.831 1.00 95.44 347 PHE A C 1
ATOM 2702 O O . PHE A 1 347 ? 27.393 11.524 -29.397 1.00 95.44 347 PHE A O 1
ATOM 2709 N N . SER A 1 348 ? 27.128 13.695 -29.873 1.00 96.38 348 SER A N 1
ATOM 2710 C CA . SER A 1 348 ? 25.753 13.777 -29.357 1.00 96.38 348 SER A CA 1
ATOM 2711 C C . SER A 1 348 ? 24.802 12.872 -30.149 1.00 96.38 348 SER A C 1
ATOM 2713 O O . SER A 1 348 ? 24.048 12.086 -29.568 1.00 96.38 348 SER A O 1
ATOM 2715 N N . ALA A 1 349 ? 24.885 12.896 -31.483 1.00 95.00 349 ALA A N 1
ATOM 2716 C CA . ALA A 1 349 ? 24.113 11.989 -32.331 1.00 95.00 349 ALA A CA 1
ATOM 2717 C C . ALA A 1 349 ? 24.438 10.511 -32.026 1.00 95.00 349 ALA A C 1
ATOM 2719 O O . ALA A 1 349 ? 23.523 9.696 -31.857 1.00 95.00 349 ALA A O 1
ATOM 2720 N N . GLY A 1 350 ? 25.728 10.187 -31.880 1.00 94.00 350 GLY A N 1
ATOM 2721 C CA . GLY A 1 350 ? 26.228 8.856 -31.534 1.00 94.00 350 GLY A CA 1
ATOM 2722 C C . GLY A 1 350 ? 25.833 8.389 -30.131 1.00 94.00 350 GLY A C 1
ATOM 2723 O O . GLY A 1 350 ? 25.457 7.234 -29.947 1.00 94.00 350 GLY A O 1
ATOM 2724 N N . MET A 1 351 ? 25.833 9.282 -29.141 1.00 96.19 351 MET A N 1
ATOM 2725 C CA . MET A 1 351 ? 25.399 8.994 -27.771 1.00 96.19 351 MET A CA 1
ATOM 2726 C C . MET A 1 351 ? 23.929 8.583 -27.753 1.00 96.19 351 MET A C 1
ATOM 2728 O O . MET A 1 351 ? 23.569 7.587 -27.124 1.00 96.19 351 MET A O 1
ATOM 2732 N N . GLY A 1 352 ? 23.087 9.299 -28.498 1.00 96.19 352 GLY A N 1
ATOM 2733 C CA . GLY A 1 352 ? 21.694 8.910 -28.674 1.00 96.19 352 GLY A CA 1
ATOM 2734 C C . GLY A 1 352 ? 21.538 7.519 -29.297 1.00 96.19 352 GLY A C 1
ATOM 2735 O O . GLY A 1 352 ? 20.774 6.709 -28.775 1.00 96.19 352 GLY A O 1
ATOM 2736 N N . LEU A 1 353 ? 22.311 7.198 -30.343 1.00 94.38 353 LEU A N 1
ATOM 2737 C CA . LEU A 1 353 ? 22.314 5.868 -30.972 1.00 94.38 353 LEU A CA 1
ATOM 2738 C C . LEU A 1 353 ? 22.692 4.758 -29.981 1.00 94.38 353 LEU A C 1
ATOM 2740 O O . LEU A 1 353 ? 21.963 3.769 -29.863 1.00 94.38 353 LEU A O 1
ATOM 2744 N N . VAL A 1 354 ? 23.802 4.922 -29.255 1.00 95.56 354 VAL A N 1
ATOM 2745 C CA . VAL A 1 354 ? 24.287 3.941 -28.268 1.00 95.56 354 VAL A CA 1
ATOM 2746 C C . VAL A 1 354 ? 23.223 3.688 -27.204 1.00 95.56 354 VAL A C 1
ATOM 2748 O O . VAL A 1 354 ? 22.864 2.540 -26.934 1.00 95.56 354 VAL A O 1
ATOM 2751 N N . LEU A 1 355 ? 22.682 4.759 -26.622 1.00 97.06 355 LEU A N 1
ATOM 2752 C CA . LEU A 1 355 ? 21.736 4.658 -25.517 1.00 97.06 355 LEU A CA 1
ATOM 2753 C C . LEU A 1 355 ? 20.376 4.109 -25.951 1.00 97.06 355 LEU A C 1
ATOM 2755 O O . LEU A 1 355 ? 19.798 3.299 -25.218 1.00 97.06 355 LEU A O 1
ATOM 2759 N N . VAL A 1 356 ? 19.866 4.489 -27.129 1.00 96.56 356 VAL A N 1
ATOM 2760 C CA . VAL A 1 356 ? 18.640 3.888 -27.678 1.00 96.56 356 VAL A CA 1
ATOM 2761 C C . VAL A 1 356 ? 18.866 2.405 -27.955 1.00 96.56 356 VAL A C 1
ATOM 2763 O O . VAL A 1 356 ? 18.050 1.589 -27.526 1.00 96.56 356 VAL A O 1
ATOM 2766 N N . THR A 1 357 ? 19.987 2.036 -28.578 1.00 94.31 357 THR A N 1
ATOM 2767 C CA . THR A 1 357 ? 20.319 0.633 -28.873 1.00 94.31 357 THR A CA 1
ATOM 2768 C C . THR A 1 357 ? 20.392 -0.198 -27.595 1.00 94.31 357 THR A C 1
ATOM 2770 O O . THR A 1 357 ? 19.716 -1.222 -27.499 1.00 94.31 357 THR A O 1
ATOM 2773 N N . GLN A 1 358 ? 21.121 0.263 -26.575 1.00 95.12 358 GLN A N 1
ATOM 2774 C CA . GLN A 1 358 ? 21.209 -0.401 -25.269 1.00 95.12 358 GLN A CA 1
ATOM 2775 C C . GLN A 1 358 ? 19.826 -0.561 -24.631 1.00 95.12 358 GLN A C 1
ATOM 2777 O O . GLN A 1 358 ? 19.425 -1.655 -24.222 1.00 95.12 358 GLN A O 1
ATOM 2782 N N . THR A 1 359 ? 19.095 0.548 -24.524 1.00 95.69 359 THR A N 1
ATOM 2783 C CA . THR A 1 359 ? 17.900 0.619 -23.684 1.00 95.69 359 THR A CA 1
ATOM 2784 C C . THR A 1 359 ? 16.713 -0.076 -24.337 1.00 95.69 359 THR A C 1
ATOM 2786 O O . THR A 1 359 ? 16.031 -0.868 -23.684 1.00 95.69 359 THR A O 1
ATOM 2789 N N . MET A 1 360 ? 16.481 0.165 -25.630 1.00 95.69 360 MET A N 1
ATOM 2790 C CA . MET A 1 360 ? 15.364 -0.437 -26.358 1.00 95.69 360 MET A CA 1
ATOM 2791 C C . MET A 1 360 ? 15.572 -1.928 -26.586 1.00 95.69 360 MET A C 1
ATOM 2793 O O . MET A 1 360 ? 14.610 -2.684 -26.460 1.00 95.69 360 MET A O 1
ATOM 2797 N N . THR A 1 361 ? 16.808 -2.375 -26.840 1.00 92.75 361 THR A N 1
ATOM 2798 C CA . THR A 1 361 ? 17.099 -3.813 -26.950 1.00 92.75 361 THR A CA 1
ATOM 2799 C C . THR A 1 361 ? 16.730 -4.529 -25.655 1.00 92.75 361 THR A C 1
ATOM 2801 O O . THR A 1 361 ? 16.029 -5.536 -25.694 1.00 92.75 361 THR A O 1
ATOM 2804 N N . MET A 1 362 ? 17.117 -3.988 -24.495 1.00 93.00 362 MET A N 1
ATOM 2805 C CA . MET A 1 362 ? 16.768 -4.591 -23.203 1.00 93.00 362 MET A CA 1
ATOM 2806 C C . MET A 1 362 ? 15.278 -4.495 -22.880 1.00 93.00 362 MET A C 1
ATOM 2808 O O . MET A 1 362 ? 14.709 -5.455 -22.362 1.00 93.00 362 MET A O 1
ATOM 2812 N N . TRP A 1 363 ? 14.627 -3.373 -23.193 1.00 93.94 363 TRP A N 1
ATOM 2813 C CA . TRP A 1 363 ? 13.191 -3.220 -22.953 1.00 93.94 363 TRP A CA 1
ATOM 2814 C C . TRP A 1 363 ? 12.381 -4.240 -23.762 1.00 93.94 363 TRP A C 1
ATOM 2816 O O . TRP A 1 363 ? 11.559 -4.959 -23.197 1.00 93.94 363 TRP A O 1
ATOM 2826 N N . VAL A 1 364 ? 12.654 -4.352 -25.062 1.00 92.69 364 VAL A N 1
ATOM 2827 C CA . VAL A 1 364 ? 11.964 -5.282 -25.965 1.00 92.69 364 VAL A CA 1
ATOM 2828 C C . VAL A 1 364 ? 12.219 -6.734 -25.550 1.00 92.69 364 VAL A C 1
ATOM 2830 O O . VAL A 1 364 ? 11.263 -7.487 -25.375 1.00 92.69 364 VAL A O 1
ATOM 2833 N N . LYS A 1 365 ? 13.478 -7.109 -25.277 1.00 90.88 365 LYS A N 1
ATOM 2834 C CA . LYS A 1 365 ? 13.846 -8.476 -24.869 1.00 90.88 365 LYS A CA 1
ATOM 2835 C C . LYS A 1 365 ? 13.172 -8.938 -23.568 1.00 90.88 365 LYS A C 1
ATOM 2837 O O . LYS A 1 365 ? 12.786 -10.101 -23.467 1.00 90.88 365 LYS A O 1
ATOM 2842 N N . GLN A 1 366 ? 12.948 -8.032 -22.610 1.00 87.81 366 GLN A N 1
ATOM 2843 C CA . GLN A 1 366 ? 12.228 -8.322 -21.355 1.00 87.81 366 GLN A CA 1
ATOM 2844 C C . GLN A 1 366 ? 10.738 -8.622 -21.534 1.00 87.81 366 GLN A C 1
ATOM 2846 O O . GLN A 1 366 ? 10.092 -9.089 -20.596 1.00 87.81 366 GLN A O 1
ATOM 2851 N N . LEU A 1 367 ? 10.163 -8.267 -22.680 1.00 88.44 367 LEU A N 1
ATOM 2852 C CA . LEU A 1 367 ? 8.742 -8.452 -22.961 1.00 88.44 367 LEU A CA 1
ATOM 2853 C C . LEU A 1 367 ? 8.466 -9.746 -23.730 1.00 88.44 367 LEU A C 1
ATOM 2855 O O . LEU A 1 367 ? 7.306 -10.070 -23.976 1.00 88.44 367 LEU A O 1
ATOM 2859 N N . TYR A 1 368 ? 9.508 -10.495 -24.095 1.00 87.25 368 TYR A N 1
ATOM 2860 C CA . TYR A 1 368 ? 9.348 -11.753 -24.809 1.00 87.25 368 TYR A CA 1
ATOM 2861 C C . TYR A 1 368 ? 8.709 -12.818 -23.914 1.00 87.25 368 TYR A C 1
ATOM 2863 O O . TYR A 1 368 ? 9.141 -12.997 -22.771 1.00 87.25 368 TYR A O 1
ATOM 2871 N N . PRO A 1 369 ? 7.741 -13.591 -24.435 1.00 80.94 369 PRO A N 1
ATOM 2872 C CA . PRO A 1 369 ? 7.289 -14.807 -23.775 1.00 80.94 369 PRO A CA 1
ATOM 2873 C C . PRO A 1 369 ? 8.467 -15.759 -23.556 1.00 80.94 369 PRO A C 1
ATOM 2875 O O . PRO A 1 369 ? 9.200 -16.055 -24.500 1.00 80.94 369 PRO A O 1
ATOM 2878 N N . GLU A 1 370 ? 8.633 -16.283 -22.339 1.00 79.38 370 GLU A N 1
ATOM 2879 C CA . GLU A 1 370 ? 9.777 -17.146 -21.993 1.00 79.38 370 GLU A CA 1
ATOM 2880 C C . GLU A 1 370 ? 9.912 -18.362 -22.920 1.00 79.38 370 GLU A C 1
ATOM 2882 O O . GLU A 1 370 ? 11.014 -18.738 -23.308 1.00 79.38 370 GLU A O 1
ATOM 2887 N N . GLN A 1 371 ? 8.781 -18.930 -23.339 1.00 80.81 371 GLN A N 1
ATOM 2888 C CA . GLN A 1 371 ? 8.704 -20.122 -24.189 1.00 80.81 371 GLN A CA 1
ATOM 2889 C C . GLN A 1 371 ? 8.967 -19.845 -25.682 1.00 80.81 371 GLN A C 1
ATOM 2891 O O . GLN A 1 371 ? 8.919 -20.769 -26.496 1.00 80.81 371 GLN A O 1
ATOM 2896 N N . SER A 1 372 ? 9.153 -18.583 -26.081 1.00 84.56 372 SER A N 1
ATOM 2897 C CA . SER A 1 372 ? 9.280 -18.183 -27.493 1.00 84.56 372 SER A CA 1
ATOM 2898 C C . SER A 1 372 ? 10.312 -17.071 -27.708 1.00 84.56 372 SER A C 1
ATOM 2900 O O . SER A 1 372 ? 10.207 -16.284 -28.648 1.00 84.56 372 SER A O 1
ATOM 2902 N N . ARG A 1 373 ? 11.310 -16.969 -26.818 1.00 87.06 373 ARG A N 1
ATOM 2903 C CA . ARG A 1 373 ? 12.340 -15.919 -26.877 1.00 87.06 373 ARG A CA 1
ATOM 2904 C C . ARG A 1 373 ? 13.138 -15.941 -28.177 1.00 87.06 373 ARG A C 1
ATOM 2906 O O . ARG A 1 373 ? 13.420 -14.871 -28.704 1.00 87.06 373 ARG A O 1
ATOM 2913 N N . GLY A 1 374 ? 13.474 -17.123 -28.699 1.00 87.19 374 GLY A N 1
ATOM 2914 C CA . GLY A 1 374 ? 14.211 -17.255 -29.955 1.00 87.19 374 GLY A CA 1
ATOM 2915 C C . GLY A 1 374 ? 13.396 -16.746 -31.139 1.00 87.19 374 GLY A C 1
ATOM 2916 O O . GLY A 1 374 ? 13.884 -15.949 -31.932 1.00 87.19 374 GLY A O 1
ATOM 2917 N N . GLN A 1 375 ? 12.128 -17.143 -31.234 1.00 87.62 375 GLN A N 1
ATOM 2918 C CA . GLN A 1 375 ? 11.234 -16.692 -32.302 1.00 87.62 375 GLN A CA 1
ATOM 2919 C C . GLN A 1 375 ? 10.999 -15.170 -32.276 1.00 87.62 375 GLN A C 1
ATOM 2921 O O . GLN A 1 375 ? 10.888 -14.538 -33.328 1.00 87.62 375 GLN A O 1
ATOM 2926 N N . PHE A 1 376 ? 10.950 -14.566 -31.084 1.00 88.88 376 PHE A N 1
ATOM 2927 C CA . PHE A 1 376 ? 10.749 -13.124 -30.915 1.00 88.88 376 PHE A CA 1
ATOM 2928 C C . PHE A 1 376 ? 11.982 -12.277 -31.281 1.00 88.88 376 PHE A C 1
ATOM 2930 O O . PHE A 1 376 ? 11.822 -11.091 -31.572 1.00 88.88 376 PHE A O 1
ATOM 2937 N N . GLU A 1 377 ? 13.186 -12.854 -31.381 1.00 90.12 377 GLU A N 1
ATOM 2938 C CA . GLU A 1 377 ? 14.333 -12.149 -31.980 1.00 90.12 377 GLU A CA 1
ATOM 2939 C C . GLU A 1 377 ? 14.075 -11.793 -33.455 1.00 90.12 377 GLU A C 1
ATOM 2941 O O . GLU A 1 377 ? 14.492 -10.728 -33.907 1.00 90.12 377 GLU A O 1
ATOM 2946 N N . GLY A 1 378 ? 13.288 -12.594 -34.186 1.00 88.56 378 GLY A N 1
ATOM 2947 C CA . GLY A 1 378 ? 12.873 -12.255 -35.553 1.00 88.56 378 GLY A CA 1
ATOM 2948 C C . GLY A 1 378 ? 12.009 -10.990 -35.608 1.00 88.56 378 GLY A C 1
ATOM 2949 O O . GLY A 1 378 ? 12.179 -10.149 -36.491 1.00 88.56 378 GLY A O 1
ATOM 2950 N N . ILE A 1 379 ? 11.140 -10.790 -34.607 1.00 87.50 379 ILE A N 1
ATOM 2951 C CA . ILE A 1 379 ? 10.355 -9.552 -34.466 1.00 87.50 379 ILE A CA 1
ATOM 2952 C C . ILE A 1 379 ? 11.293 -8.368 -34.220 1.00 87.50 379 ILE A C 1
ATOM 2954 O O . ILE A 1 379 ? 11.107 -7.302 -34.803 1.00 87.50 379 ILE A O 1
ATOM 2958 N N . ARG A 1 380 ? 12.332 -8.538 -33.396 1.00 89.62 380 ARG A N 1
ATOM 2959 C CA . ARG A 1 380 ? 13.326 -7.480 -33.182 1.00 89.62 380 ARG A CA 1
ATOM 2960 C C . ARG A 1 380 ? 13.991 -7.076 -34.489 1.00 89.62 380 ARG A C 1
ATOM 2962 O O . ARG A 1 380 ? 13.993 -5.890 -34.795 1.00 89.62 380 ARG A O 1
ATOM 2969 N N . ILE A 1 381 ? 14.505 -8.032 -35.263 1.00 90.19 381 ILE A N 1
ATOM 2970 C CA . ILE A 1 381 ? 15.169 -7.754 -36.547 1.00 90.19 381 ILE A CA 1
ATOM 2971 C C . ILE A 1 381 ? 14.227 -7.020 -37.508 1.00 90.19 381 ILE A C 1
ATOM 2973 O O . ILE A 1 381 ? 14.630 -6.033 -38.123 1.00 90.19 381 ILE A O 1
ATOM 2977 N N . LEU A 1 382 ? 12.950 -7.409 -37.558 1.00 89.88 382 LEU A N 1
ATOM 2978 C CA . LEU A 1 382 ? 11.943 -6.735 -38.378 1.00 89.88 382 LEU A CA 1
ATOM 2979 C C . LEU A 1 382 ? 11.830 -5.228 -38.067 1.00 89.88 382 LEU A C 1
ATOM 2981 O O . LEU A 1 382 ? 11.774 -4.416 -38.994 1.00 89.88 382 LEU A O 1
ATOM 2985 N N . PHE A 1 383 ? 11.806 -4.847 -36.785 1.00 91.56 383 PHE A N 1
ATOM 2986 C CA . PHE A 1 383 ? 11.618 -3.452 -36.350 1.00 91.56 383 PHE A CA 1
ATOM 2987 C C . PHE A 1 383 ? 12.917 -2.657 -36.166 1.00 91.56 383 PHE A C 1
ATOM 2989 O O . PHE A 1 383 ? 12.885 -1.432 -36.243 1.00 91.56 383 PHE A O 1
ATOM 2996 N N . PHE A 1 384 ? 14.041 -3.322 -35.894 1.00 91.00 384 PHE A N 1
ATOM 2997 C CA . PHE A 1 384 ? 15.336 -2.677 -35.652 1.00 91.00 384 PHE A CA 1
ATOM 2998 C C . PHE A 1 384 ? 16.170 -2.565 -36.933 1.00 91.00 384 PHE A C 1
ATOM 3000 O O . PHE A 1 384 ? 16.976 -1.646 -37.034 1.00 91.00 384 PHE A O 1
ATOM 3007 N N . VAL A 1 385 ? 15.984 -3.480 -37.891 1.00 88.69 385 VAL A N 1
ATOM 3008 C CA . VAL A 1 385 ? 16.846 -3.599 -39.077 1.00 88.69 385 VAL A CA 1
ATOM 3009 C C . VAL A 1 385 ? 16.034 -3.509 -40.367 1.00 88.69 385 VAL A C 1
ATOM 3011 O O . VAL A 1 385 ? 16.131 -2.500 -41.058 1.00 88.69 385 VAL A O 1
ATOM 3014 N N . LEU A 1 386 ? 15.187 -4.501 -40.675 1.00 89.81 386 LEU A N 1
ATOM 3015 C CA . LEU A 1 386 ? 14.550 -4.614 -41.997 1.00 89.81 386 LEU A CA 1
ATOM 3016 C C . LEU A 1 386 ? 13.681 -3.394 -42.340 1.00 89.81 386 LEU A C 1
ATOM 3018 O O . LEU A 1 386 ? 13.864 -2.767 -43.381 1.00 89.81 386 LEU A O 1
ATOM 3022 N N . THR A 1 387 ? 12.749 -3.035 -41.450 1.00 90.81 387 THR A N 1
ATOM 3023 C CA . THR A 1 387 ? 11.832 -1.906 -41.682 1.00 90.81 387 THR A CA 1
ATOM 3024 C C . THR A 1 387 ? 12.579 -0.566 -41.716 1.00 90.81 387 THR A C 1
ATOM 3026 O O . THR A 1 387 ? 12.383 0.187 -42.674 1.00 90.81 387 THR A O 1
ATOM 3029 N N . PRO A 1 388 ? 13.456 -0.247 -40.738 1.00 91.06 388 PRO A N 1
ATOM 3030 C CA . PRO A 1 388 ? 14.229 0.989 -40.777 1.00 91.06 388 PRO A CA 1
ATOM 3031 C C . PRO A 1 388 ? 15.140 1.146 -41.985 1.00 91.06 388 PRO A C 1
ATOM 3033 O O . PRO A 1 388 ? 15.206 2.242 -42.534 1.00 91.06 388 PRO A O 1
ATOM 3036 N N . MET A 1 389 ? 15.814 0.075 -42.404 1.00 85.00 389 MET A N 1
ATOM 3037 C CA . MET A 1 389 ? 16.758 0.124 -43.515 1.00 85.00 389 MET A CA 1
ATOM 3038 C C . MET A 1 389 ? 16.033 0.392 -44.838 1.00 85.00 389 MET A C 1
ATOM 3040 O O . MET A 1 389 ? 16.398 1.312 -45.558 1.00 85.00 389 MET A O 1
ATOM 3044 N N . ILE A 1 390 ? 14.934 -0.319 -45.119 1.00 85.06 390 ILE A N 1
ATOM 3045 C CA . ILE A 1 390 ? 14.156 -0.099 -46.350 1.00 85.06 390 ILE A CA 1
ATOM 3046 C C . ILE A 1 390 ? 13.578 1.322 -46.384 1.00 85.06 390 ILE A C 1
ATOM 3048 O O . ILE A 1 390 ? 13.770 2.057 -47.352 1.00 85.06 390 ILE A O 1
ATOM 3052 N N . ILE A 1 391 ? 12.866 1.727 -45.330 1.00 89.38 391 ILE A N 1
ATOM 3053 C CA . ILE A 1 391 ? 12.148 3.009 -45.323 1.00 89.38 391 ILE A CA 1
ATOM 3054 C C . ILE A 1 391 ? 13.129 4.185 -45.246 1.00 89.38 391 ILE A C 1
ATOM 3056 O O . ILE A 1 391 ? 12.994 5.148 -46.001 1.00 89.38 391 ILE A O 1
ATOM 3060 N N . GLY A 1 392 ? 14.118 4.111 -44.352 1.00 86.56 392 GLY A N 1
ATOM 3061 C CA . GLY A 1 392 ? 15.083 5.184 -44.123 1.00 86.56 392 GLY A CA 1
ATOM 3062 C C . GLY A 1 392 ? 15.921 5.485 -45.362 1.00 86.56 392 GLY A C 1
ATOM 3063 O O . GLY A 1 392 ? 16.017 6.645 -45.757 1.00 86.56 392 GLY A O 1
ATOM 3064 N N . THR A 1 393 ? 16.441 4.456 -46.038 1.00 80.56 393 THR A N 1
ATOM 3065 C CA . THR A 1 393 ? 17.251 4.641 -47.252 1.00 80.56 393 THR A CA 1
ATOM 3066 C C . THR A 1 393 ? 16.428 5.191 -48.422 1.00 80.56 393 THR A C 1
ATOM 3068 O O . THR A 1 393 ? 16.908 6.058 -49.154 1.00 80.56 393 THR A O 1
ATOM 3071 N N . ILE A 1 394 ? 15.166 4.768 -48.588 1.00 83.38 394 ILE A N 1
ATOM 3072 C CA . ILE A 1 394 ? 14.270 5.336 -49.613 1.00 83.38 394 ILE A CA 1
ATOM 3073 C C . ILE A 1 394 ? 14.033 6.830 -49.358 1.00 83.38 394 ILE A C 1
ATOM 3075 O O . ILE A 1 394 ? 14.164 7.639 -50.279 1.00 83.38 394 ILE A O 1
ATOM 3079 N N . ILE A 1 395 ? 13.719 7.211 -48.115 1.00 87.06 395 ILE A N 1
ATOM 3080 C CA . ILE A 1 395 ? 13.477 8.615 -47.756 1.00 87.06 395 ILE A CA 1
ATOM 3081 C C . ILE A 1 395 ? 14.755 9.450 -47.925 1.00 87.06 395 ILE A C 1
ATOM 3083 O O . ILE A 1 395 ? 14.691 10.532 -48.509 1.00 87.06 395 ILE A O 1
ATOM 3087 N N . GLY A 1 396 ? 15.911 8.946 -47.479 1.00 83.69 396 GLY A N 1
ATOM 3088 C CA . GLY A 1 396 ? 17.209 9.612 -47.651 1.00 83.69 396 GLY A CA 1
ATOM 3089 C C . GLY A 1 396 ? 17.513 9.918 -49.116 1.00 83.69 396 GLY A C 1
ATOM 3090 O O . GLY A 1 396 ? 17.795 11.066 -49.465 1.00 83.69 396 GLY A O 1
ATOM 3091 N N . ASN A 1 397 ? 17.317 8.936 -50.000 1.00 80.50 397 ASN A N 1
ATOM 3092 C CA . ASN A 1 397 ? 17.487 9.118 -51.442 1.00 80.50 397 ASN A CA 1
ATOM 3093 C C . ASN A 1 397 ? 16.542 10.177 -52.035 1.00 80.50 397 ASN A C 1
ATOM 3095 O O . ASN A 1 397 ? 16.957 10.957 -52.893 1.00 80.50 397 ASN A O 1
ATOM 3099 N N . ILE A 1 398 ? 15.282 10.234 -51.589 1.00 83.81 398 ILE A N 1
ATOM 3100 C CA . ILE A 1 398 ? 14.319 11.258 -52.034 1.00 83.81 398 ILE A CA 1
ATOM 3101 C C . ILE A 1 398 ? 14.761 12.656 -51.585 1.00 83.81 398 ILE A C 1
ATOM 3103 O O . ILE A 1 398 ? 14.670 13.605 -52.365 1.00 83.81 398 ILE A O 1
ATOM 3107 N N . ILE A 1 399 ? 15.254 12.793 -50.350 1.00 85.19 399 ILE A N 1
ATOM 3108 C CA . ILE A 1 399 ? 15.738 14.073 -49.816 1.00 85.19 399 ILE A CA 1
ATOM 3109 C C . ILE A 1 399 ? 16.955 14.558 -50.606 1.00 85.19 399 ILE A C 1
ATOM 3111 O O . ILE A 1 399 ? 17.011 15.731 -50.965 1.00 85.19 399 ILE A O 1
ATOM 3115 N N . ILE A 1 400 ? 17.902 13.667 -50.908 1.00 81.25 400 ILE A N 1
ATOM 3116 C CA . ILE A 1 400 ? 19.118 14.015 -51.657 1.00 81.25 400 ILE A CA 1
ATOM 3117 C C . ILE A 1 400 ? 18.778 14.419 -53.092 1.00 81.25 400 ILE A C 1
ATOM 3119 O O . ILE A 1 400 ? 19.255 15.447 -53.560 1.00 81.25 400 ILE A O 1
ATOM 3123 N N . LYS A 1 401 ? 17.913 13.660 -53.782 1.00 78.69 401 LYS A N 1
ATOM 3124 C CA . LYS A 1 401 ? 17.526 13.959 -55.173 1.00 78.69 401 LYS A CA 1
ATOM 3125 C C . LYS A 1 401 ? 16.835 15.310 -55.346 1.00 78.69 401 LYS A C 1
ATOM 3127 O O . LYS A 1 401 ? 16.954 15.908 -56.407 1.00 78.69 401 LYS A O 1
ATOM 3132 N N . ASN A 1 402 ? 16.112 15.756 -54.325 1.00 78.44 402 ASN A N 1
ATOM 3133 C CA . ASN A 1 402 ? 15.413 17.039 -54.320 1.00 78.44 402 ASN A CA 1
ATOM 3134 C C . ASN A 1 402 ? 16.198 18.141 -53.579 1.00 78.44 402 ASN A C 1
ATOM 3136 O O . ASN A 1 402 ? 15.678 19.239 -53.384 1.00 78.44 402 ASN A O 1
ATOM 3140 N N . GLY A 1 403 ? 17.416 17.845 -53.116 1.00 69.81 403 GLY A N 1
ATOM 3141 C CA . GLY A 1 403 ? 18.301 18.788 -52.438 1.00 69.81 403 GLY A CA 1
ATOM 3142 C C . GLY A 1 403 ? 19.100 19.649 -53.419 1.00 69.81 403 GLY A C 1
ATOM 3143 O O . GLY A 1 403 ? 19.227 19.328 -54.594 1.00 69.81 403 GLY A O 1
ATOM 3144 N N . ALA A 1 404 ? 19.671 20.752 -52.927 1.00 63.09 404 ALA A N 1
ATOM 3145 C CA . ALA A 1 404 ? 20.396 21.732 -53.747 1.00 63.09 404 ALA A CA 1
ATOM 3146 C C . ALA A 1 404 ? 21.887 21.400 -53.991 1.00 63.09 404 ALA A C 1
ATOM 3148 O O . ALA A 1 404 ? 22.627 22.244 -54.490 1.00 63.09 404 ALA A O 1
ATOM 3149 N N . GLY A 1 405 ? 22.364 20.218 -53.588 1.00 66.56 405 GLY A N 1
ATOM 3150 C CA . GLY A 1 405 ? 23.770 19.835 -53.719 1.00 66.56 405 GLY A CA 1
ATOM 3151 C C . GLY A 1 405 ? 24.007 18.960 -54.940 1.00 66.56 405 GLY A C 1
ATOM 3152 O O . GLY A 1 405 ? 23.488 17.850 -54.987 1.00 66.56 405 GLY A O 1
ATOM 3153 N N . SER A 1 406 ? 24.839 19.410 -55.879 1.00 71.75 406 SER A N 1
ATOM 3154 C CA . SER A 1 406 ? 25.270 18.601 -57.023 1.00 71.75 406 SER A CA 1
ATOM 3155 C C . SER A 1 406 ? 26.751 18.801 -57.343 1.00 71.75 406 SER A C 1
ATOM 3157 O O . SER A 1 406 ? 27.222 19.939 -57.340 1.00 71.75 406 SER A O 1
ATOM 3159 N N . ILE A 1 407 ? 27.465 17.723 -57.666 1.00 66.06 407 ILE A N 1
ATOM 3160 C CA . ILE A 1 407 ? 28.856 17.740 -58.147 1.00 66.06 407 ILE A CA 1
ATOM 3161 C C . ILE A 1 407 ? 28.929 17.124 -59.543 1.00 66.06 407 ILE A C 1
ATOM 3163 O O . ILE A 1 407 ? 28.117 16.271 -59.881 1.00 66.06 407 ILE A O 1
ATOM 3167 N N . VAL A 1 408 ? 29.889 17.542 -60.365 1.00 67.12 408 VAL A N 1
ATOM 3168 C CA . VAL A 1 408 ? 30.163 16.893 -61.655 1.00 67.12 408 VAL A CA 1
ATOM 3169 C C . VAL A 1 408 ? 31.298 15.899 -61.438 1.00 67.12 408 VAL A C 1
ATOM 3171 O O . VAL A 1 408 ? 32.381 16.296 -61.011 1.00 67.12 408 VAL A O 1
ATOM 3174 N N . ASN A 1 409 ? 31.039 14.613 -61.671 1.00 65.00 409 ASN A N 1
ATOM 3175 C CA . ASN A 1 409 ? 32.042 13.561 -61.503 1.00 65.00 409 ASN A CA 1
ATOM 3176 C C . ASN A 1 409 ? 33.089 13.575 -62.642 1.00 65.00 409 ASN A C 1
ATOM 3178 O O . ASN A 1 409 ? 32.955 14.307 -63.624 1.00 65.00 409 ASN A O 1
ATOM 3182 N N . GLU A 1 410 ? 34.122 12.729 -62.540 1.00 51.34 410 GLU A N 1
ATOM 3183 C CA . GLU A 1 410 ? 35.219 12.604 -63.527 1.00 51.34 410 GLU A CA 1
ATOM 3184 C C . GLU A 1 410 ? 34.755 12.230 -64.953 1.00 51.34 410 GLU A C 1
ATOM 3186 O O . GLU A 1 410 ? 35.527 12.325 -65.905 1.00 51.34 410 GLU A O 1
ATOM 3191 N N . TYR A 1 411 ? 33.486 11.841 -65.117 1.00 55.94 411 TYR A N 1
ATOM 3192 C CA . TYR A 1 411 ? 32.856 11.470 -66.386 1.00 55.94 411 TYR A CA 1
ATOM 3193 C C . TYR A 1 411 ? 31.902 12.548 -66.930 1.00 55.94 411 TYR A C 1
ATOM 3195 O O . TYR A 1 411 ? 31.207 12.309 -67.917 1.00 55.94 411 TYR A O 1
ATOM 3203 N N . GLY A 1 412 ? 31.841 13.728 -66.302 1.00 48.50 412 GLY A N 1
ATOM 3204 C CA . GLY A 1 412 ? 30.973 14.829 -66.732 1.00 48.50 412 GLY A CA 1
ATOM 3205 C C . GLY A 1 412 ? 29.499 14.674 -66.335 1.00 48.50 412 GLY A C 1
ATOM 3206 O O . GLY A 1 412 ? 28.657 15.419 -66.835 1.00 48.50 412 GLY A O 1
ATOM 3207 N N . ILE A 1 413 ? 29.167 13.729 -65.448 1.00 66.06 413 ILE A N 1
ATOM 3208 C CA . ILE A 1 413 ? 27.797 13.477 -64.982 1.00 66.06 413 ILE A CA 1
ATOM 3209 C C . ILE A 1 413 ? 27.553 14.253 -63.686 1.00 66.06 413 ILE A C 1
ATOM 3211 O O . ILE A 1 413 ? 28.346 14.185 -62.748 1.00 66.06 413 ILE A O 1
ATOM 3215 N N . THR A 1 414 ? 26.437 14.981 -63.627 1.00 68.88 414 THR A N 1
ATOM 3216 C CA . THR A 1 414 ? 25.981 15.666 -62.414 1.00 68.88 414 THR A CA 1
ATOM 3217 C C . THR A 1 414 ? 25.389 14.662 -61.421 1.00 68.88 414 THR A C 1
ATOM 3219 O O . THR A 1 414 ? 24.349 14.060 -61.681 1.00 68.88 414 THR A O 1
ATOM 3222 N N . GLU A 1 415 ? 26.034 14.499 -60.271 1.00 69.94 415 GLU A N 1
ATOM 3223 C CA . GLU A 1 415 ? 25.598 13.652 -59.162 1.00 69.94 415 GLU A CA 1
ATOM 3224 C C . GLU A 1 415 ? 25.099 14.504 -57.993 1.00 69.94 415 GLU A C 1
ATOM 3226 O O . GLU A 1 415 ? 25.749 15.469 -57.590 1.00 69.94 415 GLU A O 1
ATOM 3231 N N . ASN A 1 416 ? 23.948 14.140 -57.420 1.00 76.19 416 ASN A N 1
ATOM 3232 C CA . ASN A 1 416 ? 23.405 14.826 -56.248 1.00 76.19 416 ASN A CA 1
ATOM 3233 C C . ASN A 1 416 ? 24.154 14.393 -54.983 1.00 76.19 416 ASN A C 1
ATOM 3235 O O . ASN A 1 416 ? 24.196 13.203 -54.663 1.00 76.19 416 ASN A O 1
ATOM 3239 N N . ILE A 1 417 ? 24.697 15.357 -54.241 1.00 78.94 417 ILE A N 1
ATOM 3240 C CA . ILE A 1 417 ? 25.405 15.107 -52.982 1.00 78.94 417 ILE A CA 1
ATOM 3241 C C . ILE A 1 417 ? 24.513 15.398 -51.773 1.00 78.94 417 ILE A C 1
ATOM 3243 O O . ILE A 1 417 ? 23.688 16.316 -51.813 1.00 78.94 417 ILE A O 1
ATOM 3247 N N . PRO A 1 418 ? 24.680 14.659 -50.662 1.00 81.44 418 PRO A N 1
ATOM 3248 C CA . PRO A 1 418 ? 23.977 14.973 -49.429 1.00 81.44 418 PRO A CA 1
ATOM 3249 C C . PRO A 1 418 ? 24.383 16.359 -48.911 1.00 81.44 418 PRO A C 1
ATOM 3251 O O . PRO A 1 418 ? 25.566 16.687 -48.835 1.00 81.44 418 PRO A O 1
ATOM 3254 N N . VAL A 1 419 ? 23.391 17.156 -48.519 1.00 84.62 419 VAL A N 1
ATOM 3255 C CA . VAL A 1 419 ? 23.562 18.477 -47.892 1.00 84.62 419 VAL A CA 1
ATOM 3256 C C . VAL A 1 419 ? 22.922 18.488 -46.505 1.00 84.62 419 VAL A C 1
ATOM 3258 O O . VAL A 1 419 ? 22.269 17.525 -46.098 1.00 84.62 419 VAL A O 1
ATOM 3261 N N . GLU A 1 420 ? 23.093 19.576 -45.758 1.00 86.38 420 GLU A N 1
ATOM 3262 C CA . GLU A 1 420 ? 22.767 19.645 -44.328 1.00 86.38 420 GLU A CA 1
ATOM 3263 C C . GLU A 1 420 ? 21.270 19.406 -44.032 1.00 86.38 420 GLU A C 1
ATOM 3265 O O . GLU A 1 420 ? 20.907 18.985 -42.932 1.00 86.38 420 GLU A O 1
ATOM 3270 N N . SER A 1 421 ? 20.396 19.588 -45.031 1.00 87.38 421 SER A N 1
ATOM 3271 C CA . SER A 1 421 ? 18.956 19.320 -44.935 1.00 87.38 421 SER A CA 1
ATOM 3272 C C . SER A 1 421 ? 18.618 17.867 -44.586 1.00 87.38 421 SER A C 1
ATOM 3274 O O . SER A 1 421 ? 17.546 17.620 -44.034 1.00 87.38 421 SER A O 1
ATOM 3276 N N . ILE A 1 422 ? 19.502 16.902 -44.863 1.00 90.25 422 ILE A N 1
ATOM 3277 C CA . ILE A 1 422 ? 19.264 15.494 -44.516 1.00 90.25 422 ILE A CA 1
ATOM 3278 C C . ILE A 1 422 ? 19.197 15.284 -42.997 1.00 90.25 422 ILE A C 1
ATOM 3280 O O . ILE A 1 422 ? 18.322 14.572 -42.502 1.00 90.25 422 ILE A O 1
ATOM 3284 N N . TYR A 1 423 ? 20.053 15.985 -42.247 1.00 94.00 423 TYR A N 1
ATOM 3285 C CA . TYR A 1 423 ? 20.076 15.950 -40.785 1.00 94.00 423 TYR A CA 1
ATOM 3286 C C . TYR A 1 423 ? 18.880 16.694 -40.190 1.00 94.00 423 TYR A C 1
ATOM 3288 O O . TYR A 1 423 ? 18.316 16.242 -39.196 1.00 94.00 423 TYR A O 1
ATOM 3296 N N . MET A 1 424 ? 18.436 17.776 -40.840 1.00 94.19 424 MET A N 1
ATOM 3297 C CA . MET A 1 424 ? 17.222 18.505 -40.462 1.00 94.19 424 MET A CA 1
ATOM 3298 C C . MET A 1 424 ? 15.987 17.602 -40.530 1.00 94.19 424 MET A C 1
ATOM 3300 O O . MET A 1 424 ? 15.236 17.488 -39.561 1.00 94.19 424 MET A O 1
ATOM 3304 N N . TRP A 1 425 ? 15.785 16.927 -41.666 1.00 93.12 425 TRP A N 1
ATOM 3305 C CA . TRP A 1 425 ? 14.658 16.011 -41.848 1.00 93.12 425 TRP A CA 1
ATOM 3306 C C . TRP A 1 425 ? 14.724 14.832 -40.877 1.00 93.12 425 TRP A C 1
ATOM 3308 O O . TRP A 1 425 ? 13.700 14.468 -40.297 1.00 93.12 425 TRP A O 1
ATOM 3318 N N . ALA A 1 426 ? 15.917 14.286 -40.626 1.00 94.69 426 ALA A N 1
ATOM 3319 C CA . ALA A 1 426 ? 16.097 13.255 -39.609 1.00 94.69 426 ALA A CA 1
ATOM 3320 C C . ALA A 1 426 ? 15.725 13.754 -38.197 1.00 94.69 426 ALA A C 1
ATOM 3322 O O . ALA A 1 426 ? 15.002 13.058 -37.481 1.00 94.69 426 ALA A O 1
ATOM 3323 N N . ALA A 1 427 ? 16.132 14.972 -37.815 1.00 95.38 427 ALA A N 1
ATOM 3324 C CA . ALA A 1 427 ? 15.807 15.573 -36.517 1.00 95.38 427 ALA A CA 1
ATOM 3325 C C . ALA A 1 427 ? 14.294 15.801 -36.329 1.00 95.38 427 ALA A C 1
ATOM 3327 O O . ALA A 1 427 ? 13.745 15.579 -35.244 1.00 95.38 427 ALA A O 1
ATOM 3328 N N . ILE A 1 428 ? 13.592 16.198 -37.395 1.00 95.50 428 ILE A N 1
ATOM 3329 C CA . ILE A 1 428 ? 12.130 16.351 -37.381 1.00 95.50 428 ILE A CA 1
ATOM 3330 C C . ILE A 1 428 ? 11.457 14.985 -37.209 1.00 95.50 428 ILE A C 1
ATOM 3332 O O . ILE A 1 428 ? 10.617 14.814 -36.325 1.00 95.50 428 ILE A O 1
ATOM 3336 N N . LEU A 1 429 ? 11.841 13.994 -38.016 1.00 95.56 429 LEU A N 1
ATOM 3337 C CA . LEU A 1 429 ? 11.185 12.685 -38.021 1.00 95.56 429 LEU A CA 1
ATOM 3338 C C . LEU A 1 429 ? 11.414 11.905 -36.719 1.00 95.56 429 LEU A C 1
ATOM 3340 O O . LEU A 1 429 ? 10.476 11.288 -36.210 1.00 95.56 429 LEU A O 1
ATOM 3344 N N . VAL A 1 430 ? 12.611 11.979 -36.127 1.00 96.44 430 VAL A N 1
ATOM 3345 C CA . VAL A 1 430 ? 12.912 11.279 -34.864 1.00 96.44 430 VAL A CA 1
ATOM 3346 C C . VAL A 1 430 ? 12.108 11.835 -33.681 1.00 96.44 430 VAL A C 1
ATOM 3348 O O . VAL A 1 430 ? 11.809 11.099 -32.740 1.00 96.44 430 VAL A O 1
ATOM 3351 N N . THR A 1 431 ? 11.642 13.089 -33.753 1.00 95.62 431 THR A N 1
ATOM 3352 C CA . THR A 1 431 ? 10.729 13.668 -32.747 1.00 95.62 431 THR A CA 1
ATOM 3353 C C . THR A 1 431 ? 9.416 12.877 -32.655 1.00 95.62 431 THR A C 1
ATOM 3355 O O . THR A 1 431 ? 8.832 12.749 -31.576 1.00 95.62 431 THR A O 1
ATOM 3358 N N . GLY A 1 432 ? 8.981 12.248 -33.754 1.00 95.50 432 GLY A N 1
ATOM 3359 C CA . GLY A 1 432 ? 7.813 11.366 -33.777 1.00 95.50 432 GLY A CA 1
ATOM 3360 C C . GLY A 1 432 ? 7.924 10.157 -32.839 1.00 95.50 432 GLY A C 1
ATOM 3361 O O . GLY A 1 432 ? 6.897 9.651 -32.385 1.00 95.50 432 GLY A O 1
ATOM 3362 N N . ALA A 1 433 ? 9.140 9.734 -32.466 1.00 96.50 433 ALA A N 1
ATOM 3363 C CA . ALA A 1 433 ? 9.363 8.614 -31.550 1.00 96.50 433 ALA A CA 1
ATOM 3364 C C . ALA A 1 433 ? 8.839 8.876 -30.122 1.00 96.50 433 ALA A C 1
ATOM 3366 O O . ALA A 1 433 ? 8.536 7.924 -29.400 1.00 96.50 433 ALA A O 1
ATOM 3367 N N . PHE A 1 434 ? 8.645 10.139 -29.714 1.00 97.44 434 PHE A N 1
ATOM 3368 C CA . PHE A 1 434 ? 8.074 10.465 -28.399 1.00 97.44 434 PHE A CA 1
ATOM 3369 C C . PHE A 1 434 ? 6.616 10.015 -28.237 1.00 97.44 434 PHE A C 1
ATOM 3371 O O . PHE A 1 434 ? 6.196 9.700 -27.121 1.00 97.44 434 PHE A O 1
ATOM 3378 N N . ILE A 1 435 ? 5.845 9.950 -29.328 1.00 96.50 435 ILE A N 1
ATOM 3379 C CA . ILE A 1 435 ? 4.427 9.565 -29.292 1.00 96.50 435 ILE A CA 1
ATOM 3380 C C . ILE A 1 435 ? 4.261 8.105 -28.832 1.00 96.50 435 ILE A C 1
ATOM 3382 O O . ILE A 1 435 ? 3.632 7.883 -27.791 1.00 96.50 435 ILE A O 1
ATOM 3386 N N . PRO A 1 436 ? 4.816 7.090 -29.529 1.00 96.94 436 PRO A N 1
ATOM 3387 C CA . PRO A 1 436 ? 4.731 5.707 -29.069 1.00 96.94 436 PRO A CA 1
ATOM 3388 C C . PRO A 1 436 ? 5.476 5.496 -27.742 1.00 96.94 436 PRO A C 1
ATOM 3390 O O . PRO A 1 436 ? 4.981 4.740 -26.900 1.00 96.94 436 PRO A O 1
ATOM 3393 N N . LEU A 1 437 ? 6.577 6.223 -27.490 1.00 97.12 437 LEU A N 1
ATOM 3394 C CA . LEU A 1 437 ? 7.314 6.155 -26.225 1.00 97.12 437 LEU A CA 1
ATOM 3395 C C . LEU A 1 437 ? 6.447 6.563 -25.030 1.00 97.12 437 LEU A C 1
ATOM 3397 O O . LEU A 1 437 ? 6.490 5.902 -23.994 1.00 97.12 437 LEU A O 1
ATOM 3401 N N . PHE A 1 438 ? 5.636 7.616 -25.158 1.00 95.62 438 PHE A N 1
ATOM 3402 C CA . PHE A 1 438 ? 4.745 8.064 -24.087 1.00 95.62 438 PHE A CA 1
ATOM 3403 C C . PHE A 1 438 ? 3.761 6.962 -23.672 1.00 95.62 438 PHE A C 1
ATOM 3405 O O . PHE A 1 438 ? 3.601 6.671 -22.483 1.00 95.62 438 PHE A O 1
ATOM 3412 N N . PHE A 1 439 ? 3.125 6.302 -24.643 1.00 94.00 439 PHE A N 1
ATOM 3413 C CA . PHE A 1 439 ? 2.195 5.211 -24.357 1.00 94.00 439 PHE A CA 1
ATOM 3414 C C . PHE A 1 439 ? 2.914 3.957 -23.841 1.00 94.00 439 PHE A C 1
ATOM 3416 O O . PHE A 1 439 ? 2.442 3.350 -22.873 1.00 94.00 439 PHE A O 1
ATOM 3423 N N . ALA A 1 440 ? 4.073 3.606 -24.414 1.00 93.31 440 ALA A N 1
ATOM 3424 C CA . ALA A 1 440 ? 4.910 2.505 -23.935 1.00 93.31 440 ALA A CA 1
ATOM 3425 C C . ALA A 1 440 ? 5.330 2.726 -22.476 1.00 93.31 440 ALA A C 1
ATOM 3427 O O . ALA A 1 440 ? 5.189 1.831 -21.644 1.00 93.31 440 ALA A O 1
ATOM 3428 N N . ALA A 1 441 ? 5.754 3.946 -22.130 1.00 91.38 441 ALA A N 1
ATOM 3429 C CA . ALA A 1 441 ? 6.154 4.316 -20.781 1.00 91.38 441 ALA A CA 1
ATOM 3430 C C . ALA A 1 441 ? 5.017 4.103 -19.775 1.00 91.38 441 ALA A C 1
ATOM 3432 O O . ALA A 1 441 ? 5.256 3.583 -18.687 1.00 91.38 441 ALA A O 1
ATOM 3433 N N . ARG A 1 442 ? 3.766 4.446 -20.112 1.00 86.50 442 ARG A N 1
ATOM 3434 C CA . ARG A 1 442 ? 2.624 4.220 -19.203 1.00 86.50 442 ARG A CA 1
ATOM 3435 C C . ARG A 1 442 ? 2.405 2.736 -18.910 1.00 86.50 442 ARG A C 1
ATOM 3437 O O . ARG A 1 442 ? 2.142 2.382 -17.761 1.00 86.50 442 ARG A O 1
ATOM 3444 N N . LEU A 1 443 ? 2.530 1.880 -19.924 1.00 84.62 443 LEU A N 1
ATOM 3445 C CA . LEU A 1 443 ? 2.402 0.430 -19.757 1.00 84.62 443 LEU A CA 1
ATOM 3446 C C . LEU A 1 443 ? 3.583 -0.160 -18.981 1.00 84.62 443 LEU A C 1
ATOM 3448 O O . LEU A 1 443 ? 3.359 -0.949 -18.068 1.00 84.62 443 LEU A O 1
ATOM 3452 N N . TYR A 1 444 ? 4.801 0.312 -19.247 1.00 86.06 444 TYR A N 1
ATOM 3453 C CA . TYR A 1 444 ? 5.997 -0.067 -18.497 1.00 86.06 444 TYR A CA 1
ATOM 3454 C C . TYR A 1 444 ? 5.849 0.216 -17.001 1.00 86.06 444 TYR A C 1
ATOM 3456 O O . TYR A 1 444 ? 6.038 -0.677 -16.178 1.00 86.06 444 TYR A O 1
ATOM 3464 N N . HIS A 1 445 ? 5.438 1.433 -16.629 1.00 78.31 445 HIS A N 1
ATOM 3465 C CA . HIS A 1 445 ? 5.232 1.772 -15.218 1.00 78.31 445 HIS A CA 1
ATOM 3466 C C . HIS A 1 445 ? 4.124 0.915 -14.594 1.00 78.31 445 HIS A C 1
ATOM 3468 O O . HIS A 1 445 ? 4.259 0.490 -13.451 1.00 78.31 445 HIS A O 1
ATOM 3474 N N . LYS A 1 446 ? 3.060 0.595 -15.345 1.00 75.31 446 LYS A N 1
ATOM 3475 C CA . LYS A 1 446 ? 2.013 -0.325 -14.880 1.00 75.31 446 LYS A CA 1
ATOM 3476 C C . LYS A 1 446 ? 2.569 -1.729 -14.606 1.00 75.31 446 LYS A C 1
ATOM 3478 O O . LYS A 1 446 ? 2.260 -2.302 -13.569 1.00 75.31 446 LYS A O 1
ATOM 3483 N N . ARG A 1 447 ? 3.396 -2.272 -15.506 1.00 79.38 447 ARG A N 1
ATOM 3484 C CA . ARG A 1 447 ? 4.020 -3.597 -15.357 1.00 79.38 447 ARG A CA 1
ATOM 3485 C C . ARG A 1 447 ? 4.975 -3.649 -14.166 1.00 79.38 447 ARG A C 1
ATOM 3487 O O . ARG A 1 447 ? 4.906 -4.592 -13.387 1.00 79.38 447 ARG A O 1
ATOM 3494 N N . ILE A 1 448 ? 5.837 -2.642 -14.012 1.00 70.12 448 ILE A N 1
ATOM 3495 C CA . ILE A 1 448 ? 6.807 -2.589 -12.910 1.00 70.12 448 ILE A CA 1
ATOM 3496 C C . ILE A 1 448 ? 6.109 -2.442 -11.554 1.00 70.12 448 ILE A C 1
ATOM 3498 O O . ILE A 1 448 ? 6.473 -3.150 -10.620 1.00 70.12 448 ILE A O 1
ATOM 3502 N N . ASN A 1 449 ? 5.079 -1.598 -11.457 1.00 60.19 449 ASN A N 1
ATOM 3503 C CA . ASN A 1 449 ? 4.325 -1.422 -10.210 1.00 60.19 449 ASN A CA 1
ATOM 3504 C C . ASN A 1 449 ? 3.492 -2.663 -9.843 1.00 60.19 449 ASN A C 1
ATOM 3506 O O . ASN A 1 449 ? 3.208 -2.891 -8.674 1.00 60.19 449 ASN A O 1
ATOM 3510 N N . ASN A 1 450 ? 3.139 -3.491 -10.830 1.00 59.28 450 ASN A N 1
ATOM 3511 C CA . ASN A 1 450 ? 2.420 -4.746 -10.623 1.00 59.28 450 ASN A CA 1
ATOM 3512 C C . ASN A 1 450 ? 3.349 -5.954 -10.363 1.00 59.28 450 ASN A C 1
ATOM 3514 O O . ASN A 1 450 ? 2.857 -7.084 -10.359 1.00 59.28 450 ASN A O 1
ATOM 3518 N N . LYS A 1 451 ? 4.669 -5.771 -10.167 1.00 60.91 451 LYS A N 1
ATOM 3519 C CA . LYS A 1 451 ? 5.560 -6.889 -9.795 1.00 60.91 451 LYS A CA 1
ATOM 3520 C C . LYS A 1 451 ? 5.101 -7.524 -8.471 1.00 60.91 451 LYS A C 1
ATOM 3522 O O . LYS A 1 451 ? 4.632 -6.832 -7.563 1.00 60.91 451 LYS A O 1
ATOM 3527 N N . VAL A 1 452 ? 5.228 -8.852 -8.402 1.00 62.97 452 VAL A N 1
ATOM 3528 C CA . VAL A 1 452 ? 4.904 -9.674 -7.226 1.00 62.97 452 VAL A CA 1
ATOM 3529 C C . VAL A 1 452 ? 5.703 -9.159 -6.031 1.00 62.97 452 VAL A C 1
ATOM 3531 O O . VAL A 1 452 ? 6.901 -8.905 -6.157 1.00 62.97 452 VAL A O 1
ATOM 3534 N N . LEU A 1 453 ? 5.020 -8.961 -4.906 1.00 79.25 453 LEU A N 1
ATOM 3535 C CA . LEU A 1 453 ? 5.649 -8.560 -3.654 1.00 79.25 453 LEU A CA 1
ATOM 3536 C C . LEU A 1 453 ? 6.535 -9.698 -3.142 1.00 79.25 453 LEU A C 1
ATOM 3538 O O . LEU A 1 453 ? 6.127 -10.859 -3.158 1.00 79.25 453 LEU A O 1
ATOM 3542 N N . SER A 1 454 ? 7.739 -9.369 -2.688 1.00 84.44 454 SER A N 1
ATOM 3543 C CA . SER A 1 454 ? 8.576 -10.315 -1.957 1.00 84.44 454 SER A CA 1
ATOM 3544 C C . SER A 1 454 ? 7.881 -10.674 -0.637 1.00 84.44 454 SER A C 1
ATOM 3546 O O . SER A 1 454 ? 7.459 -9.754 0.066 1.00 84.44 454 SER A O 1
ATOM 3548 N N . PRO A 1 455 ? 7.768 -11.964 -0.273 1.00 89.75 455 PRO A N 1
ATOM 3549 C CA . PRO A 1 455 ? 7.219 -12.357 1.019 1.00 89.75 455 PRO A CA 1
ATOM 3550 C C . PRO A 1 455 ? 8.063 -11.787 2.160 1.00 89.75 455 PRO A C 1
ATOM 3552 O O . PRO A 1 455 ? 9.291 -11.894 2.131 1.00 89.75 455 PRO A O 1
ATOM 3555 N N . LEU A 1 456 ? 7.411 -11.209 3.166 1.00 94.19 456 LEU A N 1
ATOM 3556 C CA . LEU A 1 456 ? 8.075 -10.647 4.333 1.00 94.19 456 LEU A CA 1
ATOM 3557 C C . LEU A 1 456 ? 7.243 -10.939 5.584 1.00 94.19 456 LEU A C 1
ATOM 3559 O O . LEU A 1 456 ? 6.103 -10.494 5.706 1.00 94.19 456 LEU A O 1
ATOM 3563 N N . MET A 1 457 ? 7.824 -11.711 6.498 1.00 96.38 457 MET A N 1
ATOM 3564 C CA . MET A 1 457 ? 7.165 -12.159 7.722 1.00 96.38 457 MET A CA 1
ATOM 3565 C C . MET A 1 457 ? 7.560 -11.278 8.901 1.00 96.38 457 MET A C 1
ATOM 3567 O O . MET A 1 457 ? 8.738 -10.944 9.068 1.00 96.38 457 MET A O 1
ATOM 3571 N N . THR A 1 458 ? 6.583 -10.955 9.741 1.00 97.62 458 THR A N 1
ATOM 3572 C CA . THR A 1 458 ? 6.842 -10.402 11.068 1.00 97.62 458 THR A CA 1
ATOM 3573 C C . THR A 1 458 ? 7.338 -11.496 12.012 1.00 97.62 458 THR A C 1
ATOM 3575 O O . THR A 1 458 ? 7.124 -12.688 11.783 1.00 97.62 458 THR A O 1
ATOM 3578 N N . VAL A 1 459 ? 7.962 -11.095 13.121 1.00 95.75 459 VAL A N 1
ATOM 3579 C CA . VAL A 1 459 ? 8.420 -12.036 14.162 1.00 95.75 459 VAL A CA 1
ATOM 3580 C C . VAL A 1 459 ? 7.270 -12.836 14.791 1.00 95.75 459 VAL A C 1
ATOM 3582 O O . VAL A 1 459 ? 7.457 -13.982 15.196 1.00 95.75 459 VAL A O 1
ATOM 3585 N N . TRP A 1 460 ? 6.065 -12.263 14.846 1.00 97.56 460 TRP A N 1
ATOM 3586 C CA . TRP A 1 460 ? 4.874 -12.939 15.365 1.00 97.56 460 TRP A CA 1
ATOM 3587 C C . TRP A 1 460 ? 4.280 -13.898 14.334 1.00 97.56 460 TRP A C 1
ATOM 3589 O O . TRP A 1 460 ? 3.911 -15.016 14.680 1.00 97.56 460 TRP A O 1
ATOM 3599 N N . GLY A 1 461 ? 4.247 -13.500 13.060 1.00 96.50 461 GLY A N 1
ATOM 3600 C CA . GLY A 1 461 ? 3.784 -14.358 11.973 1.00 96.50 461 GLY A CA 1
ATOM 3601 C C . GLY A 1 461 ? 4.660 -15.596 11.761 1.00 96.50 461 GLY A C 1
ATOM 3602 O O . GLY A 1 461 ? 4.143 -16.666 11.444 1.00 96.50 461 GLY A O 1
ATOM 3603 N N . GLU A 1 462 ? 5.973 -15.486 11.992 1.00 95.44 462 GLU A N 1
ATOM 3604 C CA . GLU A 1 462 ? 6.900 -16.633 11.999 1.00 95.44 462 GLU A CA 1
ATOM 3605 C C . GLU A 1 462 ? 6.524 -17.689 13.053 1.00 95.44 462 GLU A C 1
ATOM 3607 O O . GLU A 1 462 ? 6.733 -18.881 12.827 1.00 95.44 462 GLU A O 1
ATOM 3612 N N . ASN A 1 463 ? 5.922 -17.261 14.167 1.00 93.69 463 ASN A N 1
ATOM 3613 C CA . ASN A 1 463 ? 5.550 -18.098 15.310 1.00 93.69 463 ASN A CA 1
ATOM 3614 C C . ASN A 1 463 ? 4.025 -18.259 15.461 1.00 93.69 463 ASN A C 1
ATOM 3616 O O . ASN A 1 463 ? 3.527 -18.516 16.557 1.00 93.69 463 ASN A O 1
ATOM 3620 N N . LEU A 1 464 ? 3.269 -18.095 14.370 1.00 95.56 464 LEU A N 1
ATOM 3621 C CA . LEU A 1 464 ? 1.809 -18.139 14.396 1.00 95.56 464 LEU A CA 1
ATOM 3622 C C . LEU A 1 464 ? 1.287 -19.507 14.874 1.00 95.56 464 LEU A C 1
ATOM 3624 O O . LEU A 1 464 ? 1.587 -20.543 14.275 1.00 95.56 464 LEU A O 1
ATOM 3628 N N . ASN A 1 465 ? 0.406 -19.504 15.879 1.00 94.56 465 ASN A N 1
ATOM 3629 C CA . ASN A 1 465 ? -0.421 -20.669 16.194 1.00 94.56 465 ASN A CA 1
ATOM 3630 C C . ASN A 1 465 ? -1.493 -20.853 15.108 1.00 94.56 465 ASN A C 1
ATOM 3632 O O . ASN A 1 465 ? -2.543 -20.216 15.147 1.00 94.56 465 ASN A O 1
ATOM 3636 N N . LYS A 1 466 ? -1.230 -21.731 14.139 1.00 94.56 466 LYS A N 1
ATOM 3637 C CA . LYS A 1 466 ? -2.114 -21.955 12.983 1.00 94.56 466 LYS A CA 1
ATOM 3638 C C . LYS A 1 466 ? -3.428 -22.656 13.331 1.00 94.56 466 LYS A C 1
ATOM 3640 O O . LYS A 1 466 ? -4.397 -22.502 12.594 1.00 94.56 466 LYS A O 1
ATOM 3645 N N . GLU A 1 467 ? -3.470 -23.400 14.435 1.00 95.38 467 GLU A N 1
ATOM 3646 C CA . GLU A 1 467 ? -4.659 -24.164 14.836 1.00 95.38 467 GLU A CA 1
ATOM 3647 C C . GLU A 1 467 ? -5.756 -23.264 15.403 1.00 95.38 467 GLU A C 1
ATOM 3649 O O . GLU A 1 467 ? -6.940 -23.518 15.200 1.00 95.38 467 GLU A O 1
ATOM 3654 N N . CYS A 1 468 ? -5.370 -22.197 16.106 1.00 95.50 468 CYS A N 1
ATOM 3655 C CA . CYS A 1 468 ? -6.306 -21.220 16.651 1.00 95.50 468 CYS A CA 1
ATOM 3656 C C . CYS A 1 468 ? -5.596 -19.873 16.889 1.00 95.50 468 CYS A C 1
ATOM 3658 O O . CYS A 1 468 ? -5.242 -19.548 18.028 1.00 95.50 468 CYS A O 1
ATOM 3660 N N . PRO A 1 469 ? -5.322 -19.098 15.825 1.00 97.00 469 PRO A N 1
ATOM 3661 C CA . PRO A 1 469 ? -4.732 -17.773 15.962 1.00 97.00 469 PRO A CA 1
ATOM 3662 C C . PRO A 1 469 ? -5.737 -16.800 16.592 1.00 97.00 469 PRO A C 1
ATOM 3664 O O . PRO A 1 469 ? -6.948 -16.958 16.421 1.00 97.00 469 PRO A O 1
ATOM 3667 N N . LEU A 1 470 ? -5.239 -15.768 17.283 1.00 96.38 470 LEU A N 1
ATOM 3668 C CA . LEU A 1 470 ? -6.064 -14.719 17.907 1.00 96.38 470 LEU A CA 1
ATOM 3669 C C . LEU A 1 470 ? -7.174 -15.292 18.815 1.00 96.38 470 LEU A C 1
ATOM 3671 O O . LEU A 1 470 ? -8.342 -14.920 18.703 1.00 96.38 470 LEU A O 1
ATOM 3675 N N . ASN A 1 471 ? -6.808 -16.223 19.702 1.00 95.62 471 ASN A N 1
ATOM 3676 C CA . ASN A 1 471 ? -7.722 -16.908 20.628 1.00 95.62 471 ASN A CA 1
ATOM 3677 C C . ASN A 1 471 ? -8.039 -16.093 21.901 1.00 95.62 471 ASN A C 1
ATOM 3679 O O . ASN A 1 471 ? -8.383 -16.645 22.946 1.00 95.62 471 ASN A O 1
ATOM 3683 N N . ASP A 1 472 ? -7.917 -14.773 21.827 1.00 95.88 472 ASP A N 1
ATOM 3684 C CA . ASP A 1 472 ? -8.378 -13.862 22.863 1.00 95.88 472 ASP A CA 1
ATOM 3685 C C . ASP A 1 472 ? -9.844 -13.496 22.633 1.00 95.88 472 ASP A C 1
ATOM 3687 O O . ASP A 1 472 ? -10.288 -13.339 21.494 1.00 95.88 472 ASP A O 1
ATOM 3691 N N . TYR A 1 473 ? -10.602 -13.296 23.716 1.00 96.69 473 TYR A N 1
ATOM 3692 C CA . TYR A 1 473 ? -12.018 -12.948 23.603 1.00 96.69 473 TYR A CA 1
ATOM 3693 C C . TYR A 1 473 ? -12.203 -11.658 22.767 1.00 96.69 473 TYR A C 1
ATOM 3695 O O . TYR A 1 473 ? -11.671 -10.606 23.161 1.00 96.69 473 TYR A O 1
ATOM 3703 N N . PRO A 1 474 ? -12.950 -11.688 21.641 1.00 96.75 474 PRO A N 1
ATOM 3704 C CA . PRO A 1 474 ? -12.945 -10.585 20.670 1.00 96.75 474 PRO A CA 1
ATOM 3705 C C . PRO A 1 474 ? -13.658 -9.305 21.114 1.00 96.75 474 PRO A C 1
ATOM 3707 O O . PRO A 1 474 ? -13.450 -8.255 20.504 1.00 96.75 474 PRO A O 1
ATOM 3710 N N . ARG A 1 475 ? -14.492 -9.359 22.165 1.00 96.31 475 ARG A N 1
ATOM 3711 C CA . ARG A 1 475 ? -15.278 -8.212 22.664 1.00 96.31 475 ARG A CA 1
ATOM 3712 C C . ARG A 1 475 ? -14.891 -7.828 24.103 1.00 96.31 475 ARG A C 1
ATOM 3714 O O . ARG A 1 475 ? -15.634 -8.141 25.029 1.00 96.31 475 ARG A O 1
ATOM 3721 N N . PRO A 1 476 ? -13.768 -7.121 24.328 1.00 96.19 476 PRO A N 1
ATOM 3722 C CA . PRO A 1 476 ? -13.310 -6.743 25.673 1.00 96.19 476 PRO A CA 1
ATOM 3723 C C . PRO A 1 476 ? -14.338 -5.980 26.531 1.00 96.19 476 PRO A C 1
ATOM 3725 O O . PRO A 1 476 ? -14.259 -6.007 27.751 1.00 96.19 476 PRO A O 1
ATOM 3728 N N . GLN A 1 477 ? -15.310 -5.315 25.901 1.00 94.94 477 GLN A N 1
ATOM 3729 C CA . GLN A 1 477 ? -16.362 -4.535 26.566 1.00 94.94 477 GLN A CA 1
ATOM 3730 C C . GLN A 1 477 ? -17.652 -5.330 26.840 1.00 94.94 477 GLN A C 1
ATOM 3732 O O . GLN A 1 477 ? -18.608 -4.770 27.374 1.00 94.94 477 GLN A O 1
ATOM 3737 N N . LEU A 1 478 ? -17.710 -6.604 26.449 1.00 95.94 478 LEU A N 1
ATOM 3738 C CA . LEU A 1 478 ? -18.867 -7.478 26.655 1.00 95.94 478 LEU A CA 1
ATOM 3739 C C . LEU A 1 478 ? -18.400 -8.928 26.842 1.00 95.94 478 LEU A C 1
ATOM 3741 O O . LEU A 1 478 ? -18.784 -9.827 26.091 1.00 95.94 478 LEU A O 1
ATOM 3745 N N . GLN A 1 479 ? -17.489 -9.139 27.791 1.00 96.56 479 GLN A N 1
ATOM 3746 C CA . GLN A 1 479 ? -16.821 -10.416 28.008 1.00 96.56 479 GLN A CA 1
ATOM 3747 C C . GLN A 1 479 ? -17.716 -11.435 28.709 1.00 96.56 479 GLN A C 1
ATOM 3749 O O . GLN A 1 479 ? -18.208 -11.179 29.806 1.00 96.56 479 GLN A O 1
ATOM 3754 N N . ARG A 1 480 ? -17.844 -12.621 28.104 1.00 94.56 480 ARG A N 1
ATOM 3755 C CA . ARG A 1 480 ? -18.514 -13.796 28.673 1.00 94.56 480 ARG A CA 1
ATOM 3756 C C . ARG A 1 480 ? -17.535 -14.934 28.924 1.00 94.56 480 ARG A C 1
ATOM 3758 O O . ARG A 1 480 ? -16.473 -15.016 28.311 1.00 94.56 480 ARG A O 1
ATOM 3765 N N . LYS A 1 481 ? -17.918 -15.832 29.835 1.00 91.94 481 LYS A N 1
ATOM 3766 C CA . LYS A 1 481 ? -17.132 -17.031 30.174 1.00 91.94 481 LYS A CA 1
ATOM 3767 C C . LYS A 1 481 ? -17.307 -18.150 29.144 1.00 91.94 481 LYS A C 1
ATOM 3769 O O . LYS A 1 481 ? -16.332 -18.810 28.808 1.00 91.94 481 LYS A O 1
ATOM 3774 N N . GLN A 1 482 ? -18.530 -18.366 28.656 1.00 92.19 482 GLN A N 1
ATOM 3775 C CA . GLN A 1 482 ? -18.858 -19.464 27.744 1.00 92.19 482 GLN A CA 1
ATOM 3776 C C . GLN A 1 482 ? -18.752 -19.020 26.286 1.00 92.19 482 GLN A C 1
ATOM 3778 O O . GLN A 1 482 ? -19.671 -18.421 25.729 1.00 92.19 482 GLN A O 1
ATOM 3783 N N . TRP A 1 483 ? -17.616 -19.312 25.666 1.00 95.38 483 TRP A N 1
ATOM 3784 C CA . TRP A 1 483 ? -17.374 -19.007 24.264 1.00 95.38 483 TRP A CA 1
ATOM 3785 C C . TRP A 1 483 ? -16.369 -19.989 23.662 1.00 95.38 483 TRP A C 1
ATOM 3787 O O . TRP A 1 483 ? -15.627 -20.659 24.383 1.00 95.38 483 TRP A O 1
ATOM 3797 N N . GLN A 1 484 ? -16.341 -20.063 22.337 1.00 95.31 484 GLN A N 1
ATOM 3798 C CA . GLN A 1 484 ? -15.415 -20.904 21.589 1.00 95.31 484 GLN A CA 1
ATOM 3799 C C . GLN A 1 484 ? -14.906 -20.153 20.362 1.00 95.31 484 GLN A C 1
ATOM 3801 O O . GLN A 1 484 ? -15.694 -19.753 19.507 1.00 95.31 484 GLN A O 1
ATOM 3806 N N . CYS A 1 485 ? -13.588 -19.999 20.241 1.00 97.38 485 CYS A N 1
ATOM 3807 C CA . CYS A 1 485 ? -12.979 -19.469 19.027 1.00 97.38 485 CYS A CA 1
ATOM 3808 C C . CYS A 1 485 ? -13.081 -20.482 17.880 1.00 97.38 485 CYS A C 1
ATOM 3810 O O . CYS A 1 485 ? -12.783 -21.668 18.043 1.00 97.38 485 CYS A O 1
ATOM 3812 N N . LEU A 1 486 ? -13.478 -19.999 16.705 1.00 97.88 486 LEU A N 1
ATOM 3813 C CA . LEU A 1 486 ? -13.563 -20.761 15.461 1.00 97.88 486 LEU A CA 1
ATOM 3814 C C . LEU A 1 486 ? -12.514 -20.305 14.435 1.00 97.88 486 LEU A C 1
ATOM 3816 O O . LEU A 1 486 ? -12.635 -20.608 13.248 1.00 97.88 486 LEU A O 1
ATOM 3820 N N . ASN A 1 487 ? -11.468 -19.603 14.870 1.00 98.44 487 ASN A N 1
ATOM 3821 C CA . ASN A 1 487 ? -10.281 -19.378 14.048 1.00 98.44 487 ASN A CA 1
ATOM 3822 C C . ASN A 1 487 ? -9.507 -20.688 13.841 1.00 98.44 487 ASN A C 1
ATOM 3824 O O . ASN A 1 487 ? -9.782 -21.708 14.482 1.00 98.44 487 ASN A O 1
ATOM 3828 N N . GLY A 1 488 ? -8.571 -20.680 12.897 1.00 97.94 488 GLY A N 1
ATOM 3829 C CA . GLY A 1 488 ? -7.739 -21.831 12.552 1.00 97.94 488 GLY A CA 1
ATOM 3830 C C . GLY A 1 488 ? -7.950 -22.288 11.120 1.00 97.94 488 GLY A C 1
ATOM 3831 O O . GLY A 1 488 ? -8.314 -21.497 10.253 1.00 97.94 488 GLY A O 1
ATOM 3832 N N . ILE A 1 489 ? -7.742 -23.575 10.870 1.00 98.38 489 ILE A N 1
ATOM 3833 C CA . ILE A 1 489 ? -7.793 -24.139 9.521 1.00 98.38 489 ILE A CA 1
ATOM 3834 C C . ILE A 1 489 ? -9.248 -24.345 9.076 1.00 98.38 489 ILE A C 1
ATOM 3836 O O . ILE A 1 489 ? -10.049 -24.987 9.756 1.00 98.38 489 ILE A O 1
ATOM 3840 N N . TRP A 1 490 ? -9.589 -23.787 7.919 1.00 98.56 490 TRP A N 1
ATOM 3841 C CA . TRP A 1 490 ? -10.842 -23.999 7.195 1.00 98.56 490 TRP A CA 1
ATOM 3842 C C . TRP A 1 490 ? -10.512 -24.510 5.790 1.00 98.56 490 TRP A C 1
ATOM 3844 O O . TRP A 1 490 ? -9.426 -24.261 5.272 1.00 98.56 490 TRP A O 1
ATOM 3854 N N . LYS A 1 491 ? -11.457 -25.179 5.131 1.00 98.62 491 LYS A N 1
ATOM 3855 C CA . LYS A 1 491 ? -11.372 -25.435 3.688 1.00 98.62 491 LYS A CA 1
ATOM 3856 C C . LYS A 1 491 ? -11.807 -24.191 2.925 1.00 98.62 491 LYS A C 1
ATOM 3858 O O . LYS A 1 491 ? -12.724 -23.498 3.369 1.00 98.62 491 LYS A O 1
ATOM 3863 N N . TYR A 1 492 ? -11.198 -23.939 1.769 1.00 98.56 492 TYR A N 1
ATOM 3864 C CA . TYR A 1 492 ? -11.621 -22.862 0.875 1.00 98.56 492 TYR A CA 1
ATOM 3865 C C . TYR A 1 492 ? -11.698 -23.291 -0.588 1.00 98.56 492 TYR A C 1
ATOM 3867 O O . TYR A 1 492 ? -11.082 -24.276 -0.994 1.00 98.56 492 TYR A O 1
ATOM 3875 N N . ALA A 1 493 ? -12.466 -22.542 -1.371 1.00 97.94 493 ALA A N 1
ATOM 3876 C CA . ALA A 1 493 ? -12.448 -22.576 -2.828 1.00 97.94 493 ALA A CA 1
ATOM 3877 C C . ALA A 1 493 ? -12.758 -21.180 -3.369 1.00 97.94 493 ALA A C 1
ATOM 3879 O O . ALA A 1 493 ? -13.574 -20.466 -2.789 1.00 97.94 493 ALA A O 1
ATOM 3880 N N . ILE A 1 494 ? -12.143 -20.783 -4.478 1.00 97.00 494 ILE A N 1
ATOM 3881 C CA . ILE A 1 494 ? -12.523 -19.552 -5.184 1.00 97.00 494 ILE A CA 1
ATOM 3882 C C . ILE A 1 494 ? -12.983 -19.938 -6.588 1.00 97.00 494 ILE A C 1
ATOM 3884 O O . ILE A 1 494 ? -12.190 -20.427 -7.399 1.00 97.00 494 ILE A O 1
ATOM 3888 N N . CYS A 1 495 ? -14.255 -19.679 -6.874 1.00 93.94 495 CYS A N 1
ATOM 3889 C CA . CYS A 1 495 ? -14.934 -20.103 -8.096 1.00 93.94 495 CYS A CA 1
ATOM 3890 C C . CYS A 1 495 ? -15.421 -18.895 -8.895 1.00 93.94 495 CYS A C 1
ATOM 3892 O O . CYS A 1 495 ? -15.761 -17.865 -8.316 1.00 93.94 495 CYS A O 1
ATOM 3894 N N . ASP A 1 496 ? -15.497 -19.026 -10.217 1.00 92.19 496 ASP A N 1
ATOM 3895 C CA . ASP A 1 496 ? -16.196 -18.044 -11.046 1.00 92.19 496 ASP A CA 1
ATOM 3896 C C . ASP A 1 496 ? -17.717 -18.202 -10.863 1.00 92.19 496 ASP A C 1
ATOM 3898 O O . ASP A 1 496 ? -18.238 -19.317 -10.836 1.00 92.19 496 ASP A O 1
ATOM 3902 N N . GLY A 1 497 ? -18.446 -17.089 -10.748 1.00 89.62 497 GLY A N 1
ATOM 3903 C CA . GLY A 1 497 ? -19.891 -17.115 -10.497 1.00 89.62 497 GLY A CA 1
ATOM 3904 C C . GLY A 1 497 ? -20.253 -17.321 -9.022 1.00 89.62 497 GLY A C 1
ATOM 3905 O O . GLY A 1 497 ? -19.430 -17.107 -8.136 1.00 89.62 497 GLY A O 1
ATOM 3906 N N . LYS A 1 498 ? -21.520 -17.667 -8.756 1.00 89.00 498 LYS A N 1
ATOM 3907 C CA . LYS A 1 498 ? -22.119 -17.737 -7.402 1.00 89.00 498 LYS A CA 1
ATOM 3908 C C . LYS A 1 498 ? -22.500 -19.150 -6.958 1.00 89.00 498 LYS A C 1
ATOM 3910 O O . LYS A 1 498 ? -23.170 -19.308 -5.942 1.00 89.00 498 LYS A O 1
ATOM 3915 N N . GLU A 1 499 ? -22.147 -20.163 -7.736 1.00 90.38 499 GLU A N 1
ATOM 3916 C CA . GLU A 1 499 ? -22.512 -21.544 -7.429 1.00 90.38 499 GLU A CA 1
ATOM 3917 C C . GLU A 1 499 ? -21.574 -22.130 -6.370 1.00 90.38 499 GLU A C 1
ATOM 3919 O O . GLU A 1 499 ? -20.391 -21.781 -6.304 1.00 90.38 499 GLU A O 1
ATOM 3924 N N . LYS A 1 500 ? -22.126 -22.995 -5.510 1.00 92.56 500 LYS A N 1
ATOM 3925 C CA . LYS A 1 500 ? -21.358 -23.709 -4.486 1.00 92.56 500 LYS A CA 1
ATOM 3926 C C . LYS A 1 500 ? -20.385 -24.676 -5.179 1.00 92.56 500 LYS A C 1
ATOM 3928 O O . LYS A 1 500 ? -20.808 -25.368 -6.100 1.00 92.56 500 LYS A O 1
ATOM 3933 N N . PRO A 1 501 ? -19.123 -24.771 -4.729 1.00 93.56 501 PRO A N 1
ATOM 3934 C CA . PRO A 1 501 ? -18.163 -25.708 -5.297 1.00 93.56 501 PRO A CA 1
ATOM 3935 C C . PRO A 1 501 ? -18.510 -27.168 -4.979 1.00 93.56 501 PRO A C 1
ATOM 3937 O O . PRO A 1 501 ? -18.871 -27.493 -3.844 1.00 93.56 501 PRO A O 1
ATOM 3940 N N . ASP A 1 502 ? -18.272 -28.054 -5.947 1.00 90.38 502 ASP A N 1
ATOM 3941 C CA . ASP A 1 502 ? -18.272 -29.511 -5.740 1.00 90.38 502 ASP A CA 1
ATOM 3942 C C . ASP A 1 502 ? -16.968 -30.010 -5.082 1.00 90.38 502 ASP A C 1
ATOM 3944 O O . ASP A 1 502 ? -16.946 -31.051 -4.424 1.00 90.38 502 ASP A O 1
ATOM 3948 N N . SER A 1 503 ? -15.869 -29.259 -5.230 1.00 94.31 503 SER A N 1
ATOM 3949 C CA . SER A 1 503 ? -14.541 -29.580 -4.690 1.00 94.31 503 SER A CA 1
ATOM 3950 C C . SER A 1 503 ? -13.857 -28.361 -4.070 1.00 94.31 503 SER A C 1
ATOM 3952 O O . SER A 1 503 ? -14.017 -27.247 -4.558 1.00 94.31 503 SER A O 1
ATOM 3954 N N . TRP A 1 504 ? -13.044 -28.578 -3.035 1.00 96.31 504 TRP A N 1
ATOM 3955 C CA . TRP A 1 504 ? -12.325 -27.516 -2.320 1.00 96.31 504 TRP A CA 1
ATOM 3956 C C . TRP A 1 504 ? -10.884 -27.370 -2.832 1.00 96.31 504 TRP A C 1
ATOM 3958 O O . TRP A 1 504 ? -10.211 -28.379 -3.037 1.00 96.31 504 TRP A O 1
ATOM 3968 N N . ASP A 1 505 ? -10.410 -26.132 -3.004 1.00 94.62 505 ASP A N 1
ATOM 3969 C CA . ASP A 1 505 ? -9.073 -25.811 -3.535 1.00 94.62 505 ASP A CA 1
ATOM 3970 C C . ASP A 1 505 ? -7.955 -26.157 -2.537 1.00 94.62 505 ASP A C 1
ATOM 3972 O O . ASP A 1 505 ? -6.843 -26.512 -2.931 1.00 94.62 505 ASP A O 1
ATOM 3976 N N . GLY A 1 506 ? -8.230 -26.051 -1.234 1.00 97.19 506 GLY A N 1
ATOM 3977 C CA . GLY A 1 506 ? -7.254 -26.348 -0.192 1.00 97.19 506 GLY A CA 1
ATOM 3978 C C . GLY A 1 506 ? -7.673 -25.864 1.190 1.00 97.19 506 GLY A C 1
ATOM 3979 O O . GLY A 1 506 ? -8.861 -25.704 1.476 1.00 97.19 506 GLY A O 1
ATOM 3980 N N . ASP A 1 507 ? -6.672 -25.647 2.038 1.00 98.31 507 ASP A N 1
ATOM 3981 C CA . ASP A 1 507 ? -6.812 -25.117 3.393 1.00 98.31 507 ASP A CA 1
ATOM 3982 C C . ASP A 1 507 ? -6.476 -23.622 3.446 1.00 98.31 507 ASP A C 1
ATOM 3984 O O . ASP A 1 507 ? -5.580 -23.155 2.742 1.00 98.31 507 ASP A O 1
ATOM 3988 N N . ILE A 1 508 ? -7.193 -22.887 4.292 1.00 98.56 508 ILE A N 1
ATOM 3989 C CA . ILE A 1 508 ? -6.967 -21.477 4.612 1.00 98.56 508 ILE A CA 1
ATOM 3990 C C . ILE A 1 508 ? -6.971 -21.285 6.128 1.00 98.56 508 ILE A C 1
ATOM 3992 O O . ILE A 1 508 ? -7.793 -21.873 6.833 1.00 98.56 508 ILE A O 1
ATOM 3996 N N . ILE A 1 509 ? -6.072 -20.446 6.637 1.00 98.69 509 ILE A N 1
ATOM 3997 C CA . ILE A 1 509 ? -6.030 -20.092 8.059 1.00 98.69 509 ILE A CA 1
ATOM 3998 C C . ILE A 1 509 ? -6.882 -18.842 8.289 1.00 98.69 509 ILE A C 1
ATOM 4000 O O . ILE A 1 509 ? -6.515 -17.736 7.900 1.00 98.69 509 ILE A O 1
ATOM 4004 N N . VAL A 1 510 ? -8.024 -19.017 8.945 1.00 98.44 510 VAL A N 1
ATOM 4005 C CA . VAL A 1 510 ? -8.916 -17.938 9.384 1.00 98.44 510 VAL A CA 1
ATOM 4006 C C . VAL A 1 510 ? -8.389 -17.363 10.711 1.00 98.44 510 VAL A C 1
ATOM 4008 O O . VAL A 1 510 ? -8.014 -18.144 11.589 1.00 98.44 510 VAL A O 1
ATOM 4011 N N . PRO A 1 511 ? -8.352 -16.028 10.885 1.00 98.06 511 PRO A N 1
ATOM 4012 C CA . PRO A 1 511 ? -9.067 -15.030 10.099 1.00 98.06 511 PRO A CA 1
ATOM 4013 C C . PRO A 1 511 ? -8.136 -14.228 9.189 1.00 98.06 511 PRO A C 1
ATOM 4015 O O . PRO A 1 511 ? -8.190 -13.008 9.197 1.00 98.06 511 PRO A O 1
ATOM 4018 N N . PHE A 1 512 ? -7.236 -14.875 8.453 1.00 98.31 512 PHE A N 1
ATOM 4019 C CA . PHE A 1 512 ? -6.393 -14.176 7.488 1.00 98.31 512 PHE A CA 1
ATOM 4020 C C . PHE A 1 512 ? -7.021 -14.247 6.090 1.00 98.31 512 PHE A C 1
ATOM 4022 O O . PHE A 1 512 ? -7.438 -15.315 5.635 1.00 98.31 512 PHE A O 1
ATOM 4029 N N . SER A 1 513 ? -7.067 -13.106 5.397 1.00 96.94 513 SER A N 1
ATOM 4030 C CA . SER A 1 513 ? -7.587 -12.997 4.026 1.00 96.94 513 SER A CA 1
ATOM 4031 C C . SER A 1 513 ? -6.784 -13.875 3.055 1.00 96.94 513 SER A C 1
ATOM 4033 O O . SER A 1 513 ? -5.574 -14.044 3.260 1.00 96.94 513 SER A O 1
ATOM 4035 N N . PRO A 1 514 ? -7.391 -14.439 1.990 1.00 97.19 514 PRO A N 1
ATOM 4036 C CA . PRO A 1 514 ? -6.699 -15.353 1.080 1.00 97.19 514 PRO A CA 1
ATOM 4037 C C . PRO A 1 514 ? -5.511 -14.700 0.361 1.00 97.19 514 PRO A C 1
ATOM 4039 O O . PRO A 1 514 ? -4.638 -15.404 -0.137 1.00 97.19 514 PRO A O 1
ATOM 4042 N N . GLU A 1 515 ? -5.436 -13.370 0.313 1.00 95.88 515 GLU A N 1
ATOM 4043 C CA . GLU A 1 515 ? -4.313 -12.624 -0.254 1.00 95.88 515 GLU A CA 1
ATOM 4044 C C . GLU A 1 515 ? -3.065 -12.602 0.639 1.00 95.88 515 GLU A C 1
ATOM 4046 O O . GLU A 1 515 ? -1.956 -12.400 0.140 1.00 95.88 515 GLU A O 1
ATOM 4051 N N . SER A 1 516 ? -3.233 -12.806 1.944 1.00 96.50 516 SER A N 1
ATOM 4052 C CA . SER A 1 516 ? -2.171 -12.690 2.945 1.00 96.50 516 SER A CA 1
ATOM 4053 C C . SER A 1 516 ? -1.226 -13.901 2.962 1.00 96.50 516 SER A C 1
ATOM 4055 O O . SER A 1 516 ? -1.605 -15.013 2.579 1.00 96.50 516 SER A O 1
ATOM 4057 N N . LEU A 1 517 ? 0.000 -13.714 3.467 1.00 96.50 517 LEU A N 1
ATOM 4058 C CA . LEU A 1 517 ? 0.958 -14.810 3.675 1.00 96.50 517 LEU A CA 1
ATOM 4059 C C . LEU A 1 517 ? 0.471 -15.770 4.768 1.00 96.50 517 LEU A C 1
ATOM 4061 O O . LEU A 1 517 ? 0.574 -16.987 4.608 1.00 96.50 517 LEU A O 1
ATOM 4065 N N . LEU A 1 518 ? -0.082 -15.228 5.860 1.00 98.00 518 LEU A N 1
ATOM 4066 C CA . LEU A 1 518 ? -0.520 -16.010 7.022 1.00 98.00 518 LEU A CA 1
ATOM 4067 C C . LEU A 1 518 ? -1.721 -16.909 6.734 1.00 98.00 518 LEU A C 1
ATOM 4069 O O . LEU A 1 518 ? -1.878 -17.920 7.410 1.00 98.00 518 LEU A O 1
ATOM 4073 N N . SER A 1 519 ? -2.513 -16.607 5.703 1.00 97.81 519 SER A N 1
ATOM 4074 C CA . SER A 1 519 ? -3.595 -17.490 5.254 1.00 97.81 519 SER A CA 1
ATOM 4075 C C . SER A 1 519 ? -3.100 -18.818 4.674 1.00 97.81 519 SER A C 1
ATOM 4077 O O . SER A 1 519 ? -3.839 -19.800 4.680 1.00 97.81 519 SER A O 1
ATOM 4079 N N . GLY A 1 520 ? -1.866 -18.844 4.151 1.00 95.56 520 GLY A N 1
ATOM 4080 C CA . GLY A 1 520 ? -1.318 -19.952 3.367 1.00 95.56 520 GLY A CA 1
ATOM 4081 C C . GLY A 1 520 ? -1.778 -19.996 1.901 1.00 95.56 520 GLY A C 1
ATOM 4082 O O . GLY A 1 520 ? -1.298 -20.848 1.156 1.00 95.56 520 GLY A O 1
ATOM 4083 N N . VAL A 1 521 ? -2.657 -19.084 1.467 1.00 95.69 521 VAL A N 1
ATOM 4084 C CA . VAL A 1 521 ? -3.308 -19.129 0.145 1.00 95.69 521 VAL A CA 1
ATOM 4085 C C . VAL A 1 521 ? -2.614 -18.234 -0.887 1.00 95.69 521 VAL A C 1
ATOM 4087 O O . VAL A 1 521 ? -2.254 -18.709 -1.963 1.00 95.69 521 VAL A O 1
ATOM 4090 N N . GLN A 1 522 ? -2.380 -16.959 -0.560 1.00 92.69 522 GLN A N 1
ATOM 4091 C CA . GLN A 1 522 ? -1.759 -15.945 -1.432 1.00 92.69 522 GLN A CA 1
ATOM 4092 C C . GLN A 1 522 ? -2.441 -15.790 -2.808 1.00 92.69 522 GLN A C 1
ATOM 4094 O O . GLN A 1 522 ? -1.785 -15.624 -3.843 1.00 92.69 522 GLN A O 1
ATOM 4099 N N . ARG A 1 523 ? -3.776 -15.835 -2.833 1.00 90.12 523 ARG A N 1
ATOM 4100 C CA . ARG A 1 523 ? -4.593 -15.697 -4.044 1.00 90.12 523 ARG A CA 1
ATOM 4101 C C . ARG A 1 523 ? -5.595 -14.564 -3.876 1.00 90.12 523 ARG A C 1
ATOM 4103 O O . ARG A 1 523 ? -6.334 -14.514 -2.905 1.00 90.12 523 ARG A O 1
ATOM 4110 N N . LYS A 1 524 ? -5.629 -13.686 -4.875 1.00 91.12 524 LYS A N 1
ATOM 4111 C CA . LYS A 1 524 ? -6.560 -12.559 -4.952 1.00 91.12 524 LYS A CA 1
ATOM 4112 C C . LYS A 1 524 ? -7.942 -13.002 -5.405 1.00 91.12 524 LYS A C 1
ATOM 4114 O O . LYS A 1 524 ? -8.042 -13.673 -6.436 1.00 91.12 524 LYS A O 1
ATOM 4119 N N . LEU A 1 525 ? -8.976 -12.568 -4.687 1.00 93.94 525 LEU A N 1
ATOM 4120 C CA . LEU A 1 525 ? -10.359 -12.670 -5.141 1.00 93.94 525 LEU A CA 1
ATOM 4121 C C . LEU A 1 525 ? -10.655 -11.600 -6.201 1.00 93.94 525 LEU A C 1
ATOM 4123 O O . LEU A 1 525 ? -10.332 -10.424 -6.033 1.00 93.94 525 LEU A O 1
ATOM 4127 N N . MET A 1 526 ? -11.246 -12.008 -7.324 1.00 93.50 526 MET A N 1
ATOM 4128 C CA . MET A 1 526 ? -11.670 -11.086 -8.382 1.00 93.50 526 MET A CA 1
ATOM 4129 C C . MET A 1 526 ? -13.182 -10.805 -8.291 1.00 93.50 526 MET A C 1
ATOM 4131 O O . MET A 1 526 ? -13.923 -11.698 -7.902 1.00 93.50 526 MET A O 1
ATOM 4135 N N . PRO A 1 527 ? -13.683 -9.640 -8.752 1.00 91.62 527 PRO A N 1
ATOM 4136 C CA . PRO A 1 527 ? -15.108 -9.281 -8.637 1.00 91.62 527 PRO A CA 1
ATOM 4137 C C . PRO A 1 527 ? -16.117 -10.268 -9.252 1.00 91.62 527 PRO A C 1
ATOM 4139 O O . PRO A 1 527 ? -17.269 -10.330 -8.844 1.00 91.62 527 PRO A O 1
ATOM 4142 N N . SER A 1 528 ? -15.714 -11.051 -10.258 1.00 89.81 528 SER A N 1
ATOM 4143 C CA . SER A 1 528 ? -16.570 -12.081 -10.871 1.00 89.81 528 SER A CA 1
ATOM 4144 C C . SER A 1 528 ? -16.581 -13.411 -10.110 1.00 89.81 528 SER A C 1
ATOM 4146 O O . SER A 1 528 ? -17.211 -14.366 -10.570 1.00 89.81 528 SER A O 1
ATOM 4148 N N . GLN A 1 529 ? -15.843 -13.497 -9.006 1.00 95.31 529 GLN A N 1
ATOM 4149 C CA . GLN A 1 529 ? -15.595 -14.722 -8.264 1.00 95.31 529 GLN A CA 1
ATOM 4150 C C . GLN A 1 529 ? -16.286 -14.704 -6.906 1.00 95.31 529 GLN A C 1
ATOM 4152 O O . GLN A 1 529 ? -16.505 -13.652 -6.307 1.00 95.31 529 GLN A O 1
ATOM 4157 N N . THR A 1 530 ? -16.574 -15.901 -6.409 1.00 98.12 530 THR A N 1
ATOM 4158 C CA . THR A 1 530 ? -17.036 -16.131 -5.043 1.00 98.12 530 THR A CA 1
ATOM 4159 C C . THR A 1 530 ? -15.996 -16.954 -4.300 1.00 98.12 530 THR A C 1
ATOM 4161 O O . THR A 1 530 ? -15.549 -17.998 -4.782 1.00 98.12 530 THR A O 1
ATOM 4164 N N . LEU A 1 531 ? -15.625 -16.480 -3.116 1.00 98.50 531 LEU A N 1
ATOM 4165 C CA . LEU A 1 531 ? -14.807 -17.192 -2.148 1.00 98.50 531 LEU A CA 1
ATOM 4166 C C . LEU A 1 531 ? -15.714 -17.993 -1.218 1.00 98.50 531 LEU A C 1
ATOM 4168 O O . LEU A 1 531 ? -16.568 -17.439 -0.532 1.00 98.50 531 LEU A O 1
ATOM 4172 N N . TRP A 1 532 ? -15.512 -19.298 -1.182 1.00 98.62 532 TRP A N 1
ATOM 4173 C CA . TRP A 1 532 ? -16.230 -20.219 -0.322 1.00 98.62 532 TRP A CA 1
ATOM 4174 C C . TRP A 1 532 ? -15.323 -20.690 0.799 1.00 98.62 532 TRP A C 1
ATOM 4176 O O . TRP A 1 532 ? -14.188 -21.085 0.546 1.00 98.62 532 TRP A O 1
ATOM 4186 N N . TYR A 1 533 ? -15.853 -20.711 2.015 1.00 98.75 533 TYR A N 1
ATOM 4187 C CA . TYR A 1 533 ? -15.238 -21.315 3.188 1.00 98.75 533 TYR A CA 1
ATOM 4188 C C . TYR A 1 533 ? -16.079 -22.491 3.668 1.00 98.75 533 TYR A C 1
ATOM 4190 O O . TYR A 1 533 ? -17.309 -22.449 3.582 1.00 98.75 533 TYR A O 1
ATOM 4198 N N . ARG A 1 534 ? -15.426 -23.507 4.231 1.00 98.38 534 ARG A N 1
ATOM 4199 C CA . ARG A 1 534 ? -16.077 -24.629 4.909 1.00 98.38 534 ARG A CA 1
ATOM 4200 C C . ARG A 1 534 ? -15.303 -25.039 6.150 1.00 98.38 534 ARG A C 1
ATOM 4202 O O . ARG A 1 534 ? -14.095 -25.258 6.088 1.00 98.38 534 ARG A O 1
ATOM 4209 N N . ARG A 1 535 ? -16.015 -25.233 7.256 1.00 97.56 535 ARG A N 1
ATOM 4210 C CA . ARG A 1 535 ? -15.465 -25.810 8.484 1.00 97.56 535 ARG A CA 1
ATOM 4211 C C . ARG A 1 535 ? -16.452 -26.772 9.120 1.00 97.56 535 ARG A C 1
ATOM 4213 O O . ARG A 1 535 ? -17.630 -26.457 9.251 1.00 97.56 535 ARG A O 1
ATOM 4220 N N . ALA A 1 536 ? -15.939 -27.926 9.531 1.00 96.69 536 ALA A N 1
ATOM 4221 C CA . ALA A 1 536 ? -16.634 -28.820 10.440 1.00 96.69 536 ALA A CA 1
ATOM 4222 C C . ALA A 1 536 ? -16.370 -28.361 11.881 1.00 96.69 536 ALA A C 1
ATOM 4224 O O . ALA A 1 536 ? -15.224 -28.098 12.253 1.00 96.69 536 ALA A O 1
ATOM 4225 N N . VAL A 1 537 ? -17.424 -28.234 12.680 1.00 95.62 537 VAL A N 1
ATOM 4226 C CA . VAL A 1 537 ? -17.355 -27.864 14.096 1.00 95.62 537 VAL A CA 1
ATOM 4227 C C . VAL A 1 537 ? -18.113 -28.907 14.897 1.00 95.62 537 VAL A C 1
ATOM 4229 O O . VAL A 1 537 ? -19.215 -29.301 14.522 1.00 95.62 537 VAL A O 1
ATOM 4232 N N . ARG A 1 538 ? -17.525 -29.361 16.002 1.00 94.25 538 ARG A N 1
ATOM 4233 C CA . ARG A 1 538 ? -18.165 -30.316 16.901 1.00 94.25 538 ARG A CA 1
ATOM 4234 C C . ARG A 1 538 ? -18.751 -29.595 18.111 1.00 94.25 538 ARG A C 1
ATOM 4236 O O . ARG A 1 538 ? -18.016 -28.906 18.814 1.00 94.25 538 ARG A O 1
ATOM 4243 N N . PHE A 1 539 ? -20.039 -29.805 18.363 1.00 92.25 539 PHE A N 1
ATOM 4244 C CA . PHE A 1 539 ? -20.721 -29.390 19.587 1.00 92.25 539 PHE A CA 1
ATOM 4245 C C . PHE A 1 539 ? -21.113 -30.642 20.371 1.00 92.25 539 PHE A C 1
ATOM 4247 O O . PHE A 1 539 ? -22.017 -31.372 19.976 1.00 92.25 539 PHE A O 1
ATOM 4254 N N . ASP A 1 540 ? -20.412 -30.920 21.473 1.00 89.62 540 ASP A N 1
ATOM 4255 C CA . ASP A 1 540 ? -20.638 -32.144 22.257 1.00 89.62 540 ASP A CA 1
ATOM 4256 C C . ASP A 1 540 ? -21.985 -32.160 22.990 1.00 89.62 540 ASP A C 1
ATOM 4258 O O . ASP A 1 540 ? -22.423 -33.215 23.431 1.00 89.62 540 ASP A O 1
ATOM 4262 N N . LYS A 1 541 ? -22.624 -30.999 23.160 1.00 88.19 541 LYS A N 1
ATOM 4263 C CA . LYS A 1 541 ? -23.949 -30.858 23.768 1.00 88.19 541 LYS A CA 1
ATOM 4264 C C . LYS A 1 541 ? -24.717 -29.749 23.068 1.00 88.19 541 LYS A C 1
ATOM 4266 O O . LYS A 1 541 ? -24.134 -28.725 22.711 1.00 88.19 541 LYS A O 1
ATOM 4271 N N . MET A 1 542 ? -26.026 -29.937 22.931 1.00 91.25 542 MET A N 1
ATOM 4272 C CA . MET A 1 542 ? -26.932 -28.853 22.553 1.00 91.25 542 MET A CA 1
ATOM 4273 C C . MET A 1 542 ? -27.009 -27.802 23.674 1.00 91.25 542 MET A C 1
ATOM 4275 O O . MET A 1 542 ? -26.838 -28.167 24.844 1.00 91.25 542 MET A O 1
ATOM 4279 N N . PRO A 1 543 ? -27.291 -26.523 23.348 1.00 89.94 543 PRO A N 1
ATOM 4280 C CA . PRO A 1 543 ? -27.629 -25.516 24.352 1.00 89.94 543 PRO A CA 1
ATOM 4281 C C . PRO A 1 543 ? -28.734 -26.035 25.278 1.00 89.94 543 PRO A C 1
ATOM 4283 O O . PRO A 1 543 ? -29.682 -26.678 24.813 1.00 89.94 543 PRO A O 1
ATOM 4286 N N . ALA A 1 544 ? -28.610 -25.804 26.587 1.00 90.69 544 ALA A N 1
ATOM 4287 C CA . ALA A 1 544 ? -29.611 -26.274 27.537 1.00 90.69 544 ALA A CA 1
ATOM 4288 C C . ALA A 1 544 ? -30.962 -25.573 27.309 1.00 90.69 544 ALA A C 1
ATOM 4290 O O . ALA A 1 544 ? -31.052 -24.534 26.655 1.00 90.69 544 ALA A O 1
ATOM 4291 N N . ASN A 1 545 ? -32.043 -26.120 27.877 1.00 86.75 545 ASN A N 1
ATOM 4292 C CA . ASN A 1 545 ? -33.349 -25.470 27.778 1.00 86.75 545 ASN A CA 1
ATOM 4293 C C . ASN A 1 545 ? -33.292 -24.049 28.376 1.00 86.75 545 ASN A C 1
ATOM 4295 O O . ASN A 1 545 ? -32.946 -23.872 29.548 1.00 86.75 545 ASN A O 1
ATOM 4299 N N . GLY A 1 546 ? -33.647 -23.048 27.566 1.00 88.00 546 GLY A N 1
ATOM 4300 C CA . GLY A 1 546 ? -33.519 -21.632 27.913 1.00 88.00 546 GLY A CA 1
ATOM 4301 C C . GLY A 1 546 ? -32.139 -21.019 27.641 1.00 88.00 546 GLY A C 1
ATOM 4302 O O . GLY A 1 546 ? -31.872 -19.941 28.167 1.00 88.00 546 GLY A O 1
ATOM 4303 N N . GLU A 1 547 ? -31.281 -21.668 26.849 1.00 93.75 547 GLU A N 1
ATOM 4304 C CA . GLU A 1 547 ? -30.032 -21.118 26.303 1.00 93.75 547 GLU A CA 1
ATOM 4305 C C . GLU A 1 547 ? -30.098 -20.990 24.771 1.00 93.75 547 GLU A C 1
ATOM 4307 O O . GLU A 1 547 ? -30.889 -21.644 24.090 1.00 93.75 547 GLU A O 1
ATOM 4312 N N . ARG A 1 548 ? -29.240 -20.130 24.229 1.00 95.00 548 ARG A N 1
ATOM 4313 C CA . ARG A 1 548 ? -29.052 -19.828 22.813 1.00 95.00 548 ARG A CA 1
ATOM 4314 C C . ARG A 1 548 ? -27.571 -19.926 22.462 1.00 95.00 548 ARG A C 1
ATOM 4316 O O . ARG A 1 548 ? -26.719 -19.662 23.307 1.00 95.00 548 ARG A O 1
ATOM 4323 N N . LEU A 1 549 ? -27.263 -20.272 21.218 1.00 96.56 549 LEU A N 1
ATOM 4324 C CA . LEU A 1 549 ? -25.908 -20.303 20.679 1.00 96.56 549 LEU A CA 1
ATOM 4325 C C . LEU A 1 549 ? -25.810 -19.278 19.556 1.00 96.56 549 LEU A C 1
ATOM 4327 O O . LEU A 1 549 ? -26.482 -19.396 18.533 1.00 96.56 549 LEU A O 1
ATOM 4331 N N . LEU A 1 550 ? -24.953 -18.282 19.742 1.00 97.44 550 LEU A N 1
ATOM 4332 C CA . LEU A 1 550 ? -24.736 -17.216 18.777 1.00 97.44 550 LEU A CA 1
ATOM 4333 C C . LEU A 1 550 ? -23.435 -17.459 18.015 1.00 97.44 550 LEU A C 1
ATOM 4335 O O . LEU A 1 550 ? -22.387 -17.630 18.633 1.00 97.44 550 LEU A O 1
ATOM 4339 N N . LEU A 1 551 ? -23.488 -17.428 16.683 1.00 98.25 551 LEU A N 1
ATOM 4340 C CA . LEU A 1 551 ? -22.310 -17.409 15.815 1.00 98.25 551 LEU A CA 1
ATOM 4341 C C . LEU A 1 551 ? -21.960 -15.964 15.470 1.00 98.25 551 LEU A C 1
ATOM 4343 O O . LEU A 1 551 ? -22.778 -15.243 14.898 1.00 98.25 551 LEU A O 1
ATOM 4347 N N . HIS A 1 552 ? -20.737 -15.558 15.784 1.00 98.50 552 HIS A N 1
ATOM 4348 C CA . HIS A 1 552 ? -20.234 -14.203 15.624 1.00 98.50 552 HIS A CA 1
ATOM 4349 C C . HIS A 1 552 ? -19.124 -14.115 14.576 1.00 98.50 552 HIS A C 1
ATOM 4351 O O . HIS A 1 552 ? -18.255 -14.983 14.480 1.00 98.50 552 HIS A O 1
ATOM 4357 N N . PHE A 1 553 ? -19.122 -12.995 13.856 1.00 98.56 553 PHE A N 1
ATOM 4358 C CA . PHE A 1 553 ? -18.068 -12.589 12.935 1.00 98.56 553 PHE A CA 1
ATOM 4359 C C . PHE A 1 553 ? -17.590 -11.190 13.309 1.00 98.56 553 PHE A C 1
ATOM 4361 O O . PHE A 1 553 ? -18.407 -10.275 13.440 1.00 98.56 553 PHE A O 1
ATOM 4368 N N . GLY A 1 554 ? -16.275 -11.012 13.457 1.00 97.94 554 GLY A N 1
ATOM 4369 C CA . GLY A 1 554 ? -15.689 -9.691 13.696 1.00 97.94 554 GLY A CA 1
ATOM 4370 C C . GLY A 1 554 ? -15.816 -8.784 12.472 1.00 97.94 554 GLY A C 1
ATOM 4371 O O . GLY A 1 554 ? -16.240 -7.640 12.593 1.00 97.94 554 GLY A O 1
ATOM 4372 N N . ALA A 1 555 ? -15.494 -9.320 11.291 1.00 97.94 555 ALA A N 1
ATOM 4373 C CA . ALA A 1 555 ? -15.638 -8.662 9.999 1.00 97.94 555 ALA A CA 1
ATOM 4374 C C . ALA A 1 555 ? -15.405 -9.665 8.854 1.00 97.94 555 ALA A C 1
ATOM 4376 O O . ALA A 1 555 ? -14.553 -10.555 8.959 1.00 97.94 555 ALA A O 1
ATOM 4377 N N . VAL A 1 556 ? -16.143 -9.496 7.754 1.00 98.25 556 VAL A N 1
ATOM 4378 C CA . VAL A 1 556 ? -15.989 -10.269 6.513 1.00 98.25 556 VAL A CA 1
ATOM 4379 C C . VAL A 1 556 ? -16.075 -9.304 5.331 1.00 98.25 556 VAL A C 1
ATOM 4381 O O . VAL A 1 556 ? -17.107 -8.657 5.164 1.00 98.25 556 VAL A O 1
ATOM 4384 N N . ASP A 1 557 ? -15.020 -9.203 4.517 1.00 96.19 557 ASP A N 1
ATOM 4385 C CA . ASP A 1 557 ? -14.983 -8.308 3.354 1.00 96.19 557 ASP A CA 1
ATOM 4386 C C . ASP A 1 557 ? -15.449 -9.051 2.076 1.00 96.19 557 ASP A C 1
ATOM 4388 O O . ASP A 1 557 ? -14.777 -9.963 1.608 1.00 96.19 557 ASP A O 1
ATOM 4392 N N . GLN A 1 558 ? -16.609 -8.788 1.471 1.00 90.75 558 GLN A N 1
ATOM 4393 C CA . GLN A 1 558 ? -17.508 -7.671 1.765 1.00 90.75 558 GLN A CA 1
ATOM 4394 C C . GLN A 1 558 ? -18.988 -8.026 1.860 1.00 90.75 558 GLN A C 1
ATOM 4396 O O . GLN A 1 558 ? -19.703 -7.502 2.720 1.00 90.75 558 GLN A O 1
ATOM 4401 N N . HIS A 1 559 ? -19.465 -8.897 0.976 1.00 96.25 559 HIS A N 1
ATOM 4402 C CA . HIS A 1 559 ? -20.817 -9.438 1.033 1.00 96.25 559 HIS A CA 1
ATOM 4403 C C . HIS A 1 559 ? -20.724 -10.920 1.325 1.00 96.25 559 HIS A C 1
ATOM 4405 O O . HIS A 1 559 ? -20.067 -11.636 0.572 1.00 96.25 559 HIS A O 1
ATOM 4411 N N . CYS A 1 560 ? -21.382 -11.383 2.386 1.00 97.06 560 CYS A N 1
ATOM 4412 C CA . CYS A 1 560 ? -21.348 -12.794 2.739 1.00 97.06 560 CYS A CA 1
ATOM 4413 C C . CYS A 1 560 ? -22.721 -13.389 3.043 1.00 97.06 560 CYS A C 1
ATOM 4415 O O . CYS A 1 560 ? -23.629 -12.693 3.502 1.00 97.06 560 CYS A O 1
ATOM 4417 N N . THR A 1 561 ? -22.831 -14.694 2.806 1.00 98.19 561 THR A N 1
ATOM 4418 C CA . THR A 1 561 ? -23.972 -15.541 3.172 1.00 98.19 561 THR A CA 1
ATOM 4419 C C . THR A 1 561 ? -23.460 -16.696 4.015 1.00 98.19 561 THR A C 1
ATOM 4421 O O . THR A 1 561 ? -22.487 -17.349 3.629 1.00 98.19 561 THR A O 1
ATOM 4424 N N . VAL A 1 562 ? -24.112 -16.954 5.147 1.00 98.44 562 VAL A N 1
ATOM 4425 C CA . VAL A 1 562 ? -23.733 -18.022 6.080 1.00 98.44 562 VAL A CA 1
ATOM 4426 C C . VAL A 1 562 ? -24.734 -19.166 5.991 1.00 98.44 562 VAL A C 1
ATOM 4428 O O . VAL A 1 562 ? -25.948 -18.947 6.022 1.00 98.44 562 VAL A O 1
ATOM 4431 N N . TYR A 1 563 ? -24.212 -20.386 5.911 1.00 98.25 563 TYR A N 1
ATOM 4432 C CA . TYR A 1 563 ? -24.968 -21.626 5.864 1.00 98.25 563 TYR A CA 1
ATOM 4433 C C . TYR A 1 563 ? -24.538 -22.534 7.013 1.00 98.25 563 TYR A C 1
ATOM 4435 O O . TYR A 1 563 ? -23.340 -22.688 7.259 1.00 98.25 563 TYR A O 1
ATOM 4443 N N . ILE A 1 564 ? -25.499 -23.180 7.669 1.00 97.94 564 ILE A N 1
ATOM 4444 C CA . ILE A 1 564 ? -25.238 -24.230 8.659 1.00 97.94 564 ILE A CA 1
ATOM 4445 C C . ILE A 1 564 ? -26.019 -25.472 8.263 1.00 97.94 564 ILE A C 1
ATOM 4447 O O . ILE A 1 564 ? -27.224 -25.396 8.012 1.00 97.94 564 ILE A O 1
ATOM 4451 N N . ASN A 1 565 ? -25.324 -26.607 8.158 1.00 96.88 565 ASN A N 1
ATOM 4452 C CA . ASN A 1 565 ? -25.905 -27.897 7.775 1.00 96.88 565 ASN A CA 1
ATOM 4453 C C . ASN A 1 565 ? -26.789 -27.798 6.509 1.00 96.88 565 ASN A C 1
ATOM 4455 O O . ASN A 1 565 ? -27.887 -28.347 6.438 1.00 96.88 565 ASN A O 1
ATOM 4459 N N . GLY A 1 566 ? -26.325 -27.028 5.516 1.00 94.62 566 GLY A N 1
ATOM 4460 C CA . GLY A 1 566 ? -27.014 -26.800 4.241 1.00 94.62 566 GLY A CA 1
ATOM 4461 C C . GLY A 1 566 ? -28.130 -25.743 4.250 1.00 94.62 566 GLY A C 1
ATOM 4462 O O . GLY A 1 566 ? -28.627 -25.400 3.179 1.00 94.62 566 GLY A O 1
ATOM 4463 N N . LYS A 1 567 ? -28.510 -25.186 5.407 1.00 97.06 567 LYS A N 1
ATOM 4464 C CA . LYS A 1 567 ? -29.546 -24.143 5.521 1.00 97.06 567 LYS A CA 1
ATOM 4465 C C . LYS A 1 567 ? -28.930 -22.747 5.561 1.00 97.06 567 LYS A C 1
ATOM 4467 O O . LYS A 1 567 ? -27.957 -22.531 6.273 1.00 97.06 567 LYS A O 1
ATOM 4472 N N . VAL A 1 568 ? -29.520 -21.794 4.838 1.00 97.50 568 VAL A N 1
ATOM 4473 C CA . VAL A 1 568 ? -29.133 -20.373 4.896 1.00 97.50 568 VAL A CA 1
ATOM 4474 C C . VAL A 1 568 ? -29.582 -19.774 6.226 1.00 97.50 568 VAL A C 1
ATOM 4476 O O . VAL A 1 568 ? -30.763 -19.843 6.557 1.00 97.50 568 VAL A O 1
ATOM 4479 N N . ILE A 1 569 ? -28.651 -19.152 6.949 1.00 96.94 569 ILE A N 1
ATOM 4480 C CA . ILE A 1 569 ? -28.909 -18.490 8.237 1.00 96.94 569 ILE A CA 1
ATOM 4481 C C . ILE A 1 569 ? -29.130 -16.991 8.049 1.00 96.94 569 ILE A C 1
ATOM 4483 O O . ILE A 1 569 ? -30.020 -16.400 8.654 1.00 96.94 569 ILE A O 1
ATOM 4487 N N . GLY A 1 570 ? -28.336 -16.365 7.179 1.00 97.06 570 GLY A N 1
ATOM 4488 C CA . GLY A 1 570 ? -28.433 -14.935 6.931 1.00 97.06 570 GLY A CA 1
ATOM 4489 C C . GLY A 1 570 ? -27.334 -14.396 6.027 1.00 97.06 570 GLY A C 1
ATOM 4490 O O . GLY A 1 570 ? -26.456 -15.129 5.567 1.00 97.06 570 GLY A O 1
ATOM 4491 N N . ASN A 1 571 ? -27.409 -13.089 5.774 1.00 97.50 571 ASN A N 1
ATOM 4492 C CA . ASN A 1 571 ? -26.483 -12.352 4.921 1.00 97.50 571 ASN A CA 1
ATOM 4493 C C . ASN A 1 571 ? -25.943 -11.114 5.646 1.00 97.50 571 ASN A C 1
ATOM 4495 O O . ASN A 1 571 ? -26.662 -10.501 6.438 1.00 97.50 571 ASN A O 1
ATOM 4499 N N . HIS A 1 572 ? -24.720 -10.700 5.317 1.00 97.19 572 HIS A N 1
ATOM 4500 C CA . HIS A 1 572 ? -24.137 -9.433 5.761 1.00 97.19 572 HIS A CA 1
ATOM 4501 C C . HIS A 1 572 ? -23.526 -8.656 4.589 1.00 97.19 572 HIS A C 1
ATOM 4503 O O . HIS A 1 572 ? -23.040 -9.239 3.621 1.00 97.19 572 HIS A O 1
ATOM 4509 N N . SER A 1 573 ? -23.548 -7.327 4.696 1.00 94.62 573 SER A N 1
ATOM 4510 C CA . SER A 1 573 ? -22.895 -6.400 3.770 1.00 94.62 573 SER A CA 1
ATOM 4511 C C . SER A 1 573 ? -22.098 -5.346 4.537 1.00 94.62 573 SER A C 1
ATOM 4513 O O . SER A 1 573 ? -22.662 -4.679 5.422 1.00 94.62 573 SER A O 1
ATOM 4515 N N . GLY A 1 574 ? -20.850 -5.153 4.118 1.00 93.12 574 GLY A N 1
ATOM 4516 C CA . GLY A 1 574 ? -19.901 -4.195 4.676 1.00 93.12 574 GLY A CA 1
ATOM 4517 C C . GLY A 1 574 ? -18.682 -4.909 5.256 1.00 93.12 574 GLY A C 1
ATOM 4518 O O . GLY A 1 574 ? -18.820 -5.855 6.021 1.00 93.12 574 GLY A O 1
ATOM 4519 N N . GLY A 1 575 ? -17.486 -4.436 4.908 1.00 94.69 575 GLY A N 1
ATOM 4520 C CA . GLY A 1 575 ? -16.250 -5.168 5.183 1.00 94.69 575 GLY A CA 1
ATOM 4521 C C . GLY A 1 575 ? -15.663 -5.042 6.583 1.00 94.69 575 GLY A C 1
ATOM 4522 O O . GLY A 1 575 ? -14.696 -5.729 6.868 1.00 94.69 575 GLY A O 1
ATOM 4523 N N . TYR A 1 576 ? -16.180 -4.168 7.452 1.00 96.12 576 TYR A N 1
ATOM 4524 C CA . TYR A 1 576 ? -15.448 -3.722 8.652 1.00 96.12 576 TYR A CA 1
ATOM 4525 C C . TYR A 1 576 ? -16.221 -3.841 9.971 1.00 96.12 576 TYR A C 1
ATOM 4527 O O . TYR A 1 576 ? -15.675 -3.502 11.019 1.00 96.12 576 TYR A O 1
ATOM 4535 N N . TRP A 1 577 ? -17.486 -4.270 9.940 1.00 96.69 577 TRP A N 1
ATOM 4536 C CA . TRP A 1 577 ? -18.358 -4.251 11.119 1.00 96.69 577 TRP A CA 1
ATOM 4537 C C . TRP A 1 577 ? -18.767 -5.658 11.551 1.00 96.69 577 TRP A C 1
ATOM 4539 O O . TRP A 1 577 ? -19.043 -6.499 10.691 1.00 96.69 577 TRP A O 1
ATOM 4549 N N . PRO A 1 578 ? -18.886 -5.900 12.867 1.00 97.44 578 PRO A N 1
ATOM 4550 C CA . PRO A 1 578 ? -19.267 -7.202 13.375 1.00 97.44 578 PRO A CA 1
ATOM 4551 C C . PRO A 1 578 ? -20.756 -7.479 13.181 1.00 97.44 578 PRO A C 1
ATOM 4553 O O . PRO A 1 578 ? -21.594 -6.572 13.149 1.00 97.44 578 PRO A O 1
ATOM 4556 N N . PHE A 1 579 ? -21.088 -8.762 13.104 1.00 97.62 579 PHE A N 1
ATOM 4557 C CA . PHE A 1 579 ? -22.459 -9.262 13.056 1.00 97.62 579 PHE A CA 1
ATOM 4558 C C . PHE A 1 579 ? -22.544 -10.655 13.683 1.00 97.62 579 PHE A C 1
ATOM 4560 O O . PHE A 1 579 ? -21.530 -11.321 13.905 1.00 97.62 579 PHE A O 1
ATOM 4567 N N . SER A 1 580 ? -23.761 -11.091 13.993 1.00 97.62 580 SER A N 1
ATOM 4568 C CA . SER A 1 580 ? -24.005 -12.405 14.579 1.00 97.62 580 SER A CA 1
ATOM 4569 C C . SER A 1 580 ? -25.359 -12.971 14.189 1.00 97.62 580 SER A C 1
ATOM 4571 O O . SER A 1 580 ? -26.278 -12.216 13.868 1.00 97.62 580 SER A O 1
ATOM 4573 N N . PHE A 1 581 ? -25.484 -14.291 14.281 1.00 97.81 581 PHE A N 1
ATOM 4574 C CA . PHE A 1 581 ? -26.730 -15.021 14.075 1.00 97.81 581 PHE A CA 1
ATOM 4575 C C . PHE A 1 581 ? -26.994 -15.964 15.248 1.00 97.81 581 PHE A C 1
ATOM 4577 O O . PHE A 1 581 ? -26.056 -16.570 15.762 1.00 97.81 581 PHE A O 1
ATOM 4584 N N . ASP A 1 582 ? -28.258 -16.101 15.646 1.00 96.75 582 ASP A N 1
ATOM 4585 C CA . ASP A 1 582 ? -28.695 -17.208 16.499 1.00 96.75 582 ASP A CA 1
ATOM 4586 C C . ASP A 1 582 ? -28.750 -18.479 15.646 1.00 96.75 582 ASP A C 1
ATOM 4588 O O . ASP A 1 582 ? -29.429 -18.521 14.616 1.00 96.75 582 ASP A O 1
ATOM 4592 N N . ILE A 1 583 ? -27.973 -19.485 16.041 1.00 97.00 583 ILE A N 1
ATOM 4593 C CA . ILE A 1 583 ? -27.802 -20.735 15.301 1.00 97.00 583 ILE A CA 1
ATOM 4594 C C . ILE A 1 583 ? -28.356 -21.944 16.057 1.00 97.00 583 ILE A C 1
ATOM 4596 O O . ILE A 1 583 ? -28.188 -23.069 15.585 1.00 97.00 583 ILE A O 1
ATOM 4600 N N . THR A 1 584 ? -29.025 -21.733 17.198 1.00 95.69 584 THR A N 1
ATOM 4601 C CA . THR A 1 584 ? -29.518 -22.805 18.076 1.00 95.69 584 THR A CA 1
ATOM 4602 C C . THR A 1 584 ? -30.340 -23.847 17.327 1.00 95.69 584 THR A C 1
ATOM 4604 O O . THR A 1 584 ? -30.086 -25.039 17.469 1.00 95.69 584 THR A O 1
ATOM 4607 N N . ASP A 1 585 ? -31.264 -23.404 16.473 1.00 94.31 585 ASP A N 1
ATOM 4608 C CA . ASP A 1 585 ? -32.198 -24.287 15.759 1.00 94.31 585 ASP A CA 1
ATOM 4609 C C . ASP A 1 585 ? -31.607 -24.896 14.467 1.00 94.31 585 ASP A C 1
ATOM 4611 O O . ASP A 1 585 ? -32.290 -25.604 13.719 1.00 94.31 585 ASP A O 1
ATOM 4615 N N . PHE A 1 586 ? -30.338 -24.604 14.169 1.00 96.00 586 PHE A N 1
ATOM 4616 C CA . PHE A 1 586 ? -29.661 -25.022 12.937 1.00 96.00 586 PHE A CA 1
ATOM 4617 C C . PHE A 1 586 ? -28.535 -26.031 13.171 1.00 96.00 586 PHE A C 1
ATOM 4619 O O . PHE A 1 586 ? -28.046 -26.631 12.207 1.00 96.00 586 PHE A O 1
ATOM 4626 N N . ILE A 1 587 ? -28.142 -26.236 14.428 1.00 95.62 587 ILE A N 1
ATOM 4627 C CA . ILE A 1 587 ? -27.109 -27.191 14.827 1.00 95.62 587 ILE A CA 1
ATOM 4628 C C . ILE A 1 587 ? -27.702 -28.511 15.338 1.00 95.62 587 ILE A C 1
ATOM 4630 O O . ILE A 1 587 ? -28.857 -28.583 15.745 1.00 95.62 587 ILE A O 1
ATOM 4634 N N . ASN A 1 588 ? -26.875 -29.552 15.324 1.00 94.19 588 ASN A N 1
ATOM 4635 C CA . ASN A 1 588 ? -27.130 -30.869 15.900 1.00 94.19 588 ASN A CA 1
ATOM 4636 C C . ASN A 1 588 ? -26.051 -31.197 16.945 1.00 94.19 588 ASN A C 1
ATOM 4638 O O . ASN A 1 588 ? -24.966 -30.614 16.932 1.00 94.19 588 ASN A O 1
ATOM 4642 N N . GLU A 1 589 ? -26.303 -32.177 17.811 1.00 93.75 589 GLU A N 1
ATOM 4643 C CA . GLU A 1 589 ? -25.252 -32.753 18.656 1.00 93.75 589 GLU A CA 1
ATOM 4644 C C . GLU A 1 589 ? -24.208 -33.478 17.786 1.00 93.75 589 GLU A C 1
ATOM 4646 O O . GLU A 1 589 ? -24.548 -34.182 16.833 1.00 93.75 589 GLU A O 1
ATOM 4651 N N . GLY A 1 590 ? -22.923 -33.304 18.100 1.00 94.88 590 GLY A N 1
ATOM 4652 C CA . GLY A 1 590 ? -21.818 -33.846 17.314 1.00 94.88 590 GLY A CA 1
ATOM 4653 C C . GLY A 1 590 ? -21.328 -32.888 16.225 1.00 94.88 590 GLY A C 1
ATOM 4654 O O . GLY A 1 590 ? -21.113 -31.703 16.478 1.00 94.88 590 GLY A O 1
ATOM 4655 N N . GLU A 1 591 ? -21.040 -33.417 15.034 1.00 96.31 591 GLU A N 1
ATOM 4656 C CA . GLU A 1 591 ? -20.428 -32.659 13.936 1.00 96.31 591 GLU A CA 1
ATOM 4657 C C . GLU A 1 591 ? -21.458 -31.812 13.174 1.00 96.31 591 GLU A C 1
ATOM 4659 O O . GLU A 1 591 ? -22.539 -32.278 12.820 1.00 96.31 591 GLU A O 1
ATOM 4664 N N . ASN A 1 592 ? -21.095 -30.562 12.903 1.00 97.56 592 ASN A N 1
ATOM 4665 C CA . ASN A 1 592 ? -21.885 -29.583 12.172 1.00 97.56 592 ASN A CA 1
ATOM 4666 C C . ASN A 1 592 ? -21.032 -28.925 11.094 1.00 97.56 592 ASN A C 1
ATOM 4668 O O . ASN A 1 592 ? -19.848 -28.660 11.301 1.00 97.56 592 ASN A O 1
ATOM 4672 N N . GLU A 1 593 ? -21.641 -28.608 9.959 1.00 97.75 593 GLU A N 1
ATOM 4673 C CA . GLU A 1 593 ? -20.970 -27.943 8.848 1.00 97.75 593 GLU A CA 1
ATOM 4674 C C . GLU A 1 593 ? -21.344 -26.462 8.797 1.00 97.75 593 GLU A C 1
ATOM 4676 O O . GLU A 1 593 ? -22.519 -26.119 8.676 1.00 97.75 593 GLU A O 1
ATOM 4681 N N . ILE A 1 594 ? -20.332 -25.594 8.817 1.00 98.25 594 ILE A N 1
ATOM 4682 C CA . ILE A 1 594 ? -20.461 -24.163 8.541 1.00 98.25 594 ILE A CA 1
ATOM 4683 C C . ILE A 1 594 ? -19.880 -23.896 7.154 1.00 98.25 594 ILE A C 1
ATOM 4685 O O . ILE A 1 594 ? -18.716 -24.214 6.895 1.00 98.25 594 ILE A O 1
ATOM 4689 N N . ILE A 1 595 ? -20.674 -23.287 6.274 1.00 98.25 595 ILE A N 1
ATOM 4690 C CA . ILE A 1 595 ? -20.233 -22.797 4.963 1.00 98.25 595 ILE A CA 1
ATOM 4691 C C . ILE A 1 595 ? -20.483 -21.299 4.872 1.00 98.25 595 ILE A C 1
ATOM 4693 O O . ILE A 1 595 ? -21.507 -20.800 5.333 1.00 98.25 595 ILE A O 1
ATOM 4697 N N . ILE A 1 596 ? -19.553 -20.577 4.255 1.00 98.31 596 ILE A N 1
ATOM 4698 C CA . ILE A 1 596 ? -19.678 -19.136 4.029 1.00 98.31 596 ILE A CA 1
ATOM 4699 C C . ILE A 1 596 ? -19.316 -18.847 2.580 1.00 98.31 596 ILE A C 1
ATOM 4701 O O . ILE A 1 596 ? -18.253 -19.262 2.128 1.00 98.31 596 ILE A O 1
ATOM 4705 N N . SER A 1 597 ? -20.175 -18.131 1.860 1.00 98.25 597 SER A N 1
ATOM 4706 C CA . SER A 1 597 ? -19.851 -17.583 0.537 1.00 98.25 597 SER A CA 1
ATOM 4707 C C . SER A 1 597 ? -19.586 -16.093 0.652 1.00 98.25 597 SER A C 1
ATOM 4709 O O . SER A 1 597 ? -20.385 -15.398 1.279 1.00 98.25 597 SER A O 1
ATOM 4711 N N . VAL A 1 598 ? -18.519 -15.600 0.030 1.00 98.38 598 VAL A N 1
ATOM 4712 C CA . VAL A 1 598 ? -18.093 -14.201 0.074 1.00 98.38 598 VAL A CA 1
ATOM 4713 C C . VAL A 1 598 ? -17.823 -13.673 -1.331 1.00 98.38 598 VAL A C 1
ATOM 4715 O O . VAL A 1 598 ? -17.146 -14.322 -2.125 1.00 98.38 598 VAL A O 1
ATOM 4718 N N . THR A 1 599 ? -18.322 -12.477 -1.627 1.00 97.19 599 THR A N 1
ATOM 4719 C CA . THR A 1 599 ? -17.991 -11.724 -2.845 1.00 97.19 599 THR A CA 1
ATOM 4720 C C . THR A 1 599 ? -17.464 -10.344 -2.476 1.00 97.19 599 THR A C 1
ATOM 4722 O O . THR A 1 599 ? -17.968 -9.727 -1.530 1.00 97.19 599 THR A O 1
ATOM 4725 N N . ASP A 1 600 ? -16.502 -9.847 -3.250 1.00 95.19 600 ASP A N 1
ATOM 4726 C CA . ASP A 1 600 ? -15.933 -8.511 -3.087 1.00 95.19 600 ASP A CA 1
ATOM 4727 C C . ASP A 1 600 ? -15.661 -7.849 -4.452 1.00 95.19 600 ASP A C 1
ATOM 4729 O O . ASP A 1 600 ? -14.946 -8.389 -5.297 1.00 95.19 600 ASP A O 1
ATOM 4733 N N . ASP A 1 601 ? -16.231 -6.659 -4.656 1.00 91.38 601 ASP A N 1
ATOM 4734 C CA . ASP A 1 601 ? -15.984 -5.813 -5.832 1.00 91.38 601 ASP A CA 1
ATOM 4735 C C . ASP A 1 601 ? -14.757 -4.894 -5.647 1.00 91.38 601 ASP A C 1
ATOM 4737 O O . ASP A 1 601 ? -14.344 -4.174 -6.573 1.00 91.38 601 ASP A O 1
ATOM 4741 N N . THR A 1 602 ? -14.191 -4.870 -4.439 1.00 90.88 602 THR A N 1
ATOM 4742 C CA . THR A 1 602 ? -13.097 -4.016 -3.986 1.00 90.88 602 THR A CA 1
ATOM 4743 C C . THR A 1 602 ? -13.361 -2.555 -4.391 1.00 90.88 602 THR A C 1
ATOM 4745 O O . THR A 1 602 ? -14.369 -1.941 -4.046 1.00 90.88 602 THR A O 1
ATOM 4748 N N . ASN A 1 603 ? -12.487 -1.966 -5.214 1.00 88.50 603 ASN A N 1
ATOM 4749 C CA . ASN A 1 603 ? -12.551 -0.563 -5.607 1.00 88.50 603 ASN A CA 1
ATOM 4750 C C . ASN A 1 603 ? -13.494 -0.284 -6.801 1.00 88.50 603 ASN A C 1
ATOM 4752 O O . ASN A 1 603 ? -13.427 0.810 -7.377 1.00 88.50 603 ASN A O 1
ATOM 4756 N N . LEU A 1 604 ? -14.277 -1.273 -7.251 1.00 88.12 604 LEU A N 1
ATOM 4757 C CA . LEU A 1 604 ? -15.262 -1.135 -8.335 1.00 88.12 604 LEU A CA 1
ATOM 4758 C C . LEU A 1 604 ? -16.709 -1.029 -7.813 1.00 88.12 604 LEU A C 1
ATOM 4760 O O . LEU A 1 604 ? -17.581 -0.559 -8.551 1.00 88.12 604 LEU A O 1
ATOM 4764 N N . GLY A 1 605 ? -16.942 -1.420 -6.556 1.00 86.06 605 GLY A N 1
ATOM 4765 C CA . GLY A 1 605 ? -18.245 -1.411 -5.890 1.00 86.06 605 GLY A CA 1
ATOM 4766 C C . GLY A 1 605 ? -18.688 -0.039 -5.361 1.00 86.06 605 GLY A C 1
ATOM 4767 O O . GLY A 1 605 ? -18.068 0.994 -5.617 1.00 86.06 605 GLY A O 1
ATOM 4768 N N . ASP A 1 606 ? -19.827 -0.022 -4.660 1.00 87.12 606 ASP A N 1
ATOM 4769 C CA . ASP A 1 606 ? -20.353 1.154 -3.926 1.00 87.12 606 ASP A CA 1
ATOM 4770 C C . ASP A 1 606 ? -19.954 1.177 -2.444 1.00 87.12 606 ASP A C 1
ATOM 4772 O O . ASP A 1 606 ? -20.047 2.222 -1.791 1.00 87.12 606 ASP A O 1
ATOM 4776 N N . GLU A 1 607 ? -19.567 0.022 -1.914 1.00 90.12 607 GLU A N 1
ATOM 4777 C CA . GLU A 1 607 ? -19.194 -0.162 -0.521 1.00 90.12 607 GLU A CA 1
ATOM 4778 C C . GLU A 1 607 ? -17.853 0.527 -0.201 1.00 90.12 607 GLU A C 1
ATOM 4780 O O . GLU A 1 607 ? -17.112 1.001 -1.075 1.00 90.12 607 GLU A O 1
ATOM 4785 N N . ALA A 1 608 ? -17.576 0.672 1.092 1.00 91.25 608 ALA A N 1
ATOM 4786 C CA . ALA A 1 608 ? -16.323 1.240 1.558 1.00 91.25 608 ALA A CA 1
ATOM 4787 C C . ALA A 1 608 ? -15.179 0.246 1.315 1.00 91.25 608 ALA A C 1
ATOM 4789 O O . ALA A 1 608 ? -15.311 -0.928 1.634 1.00 91.25 608 ALA A O 1
ATOM 4790 N N . TYR A 1 609 ? -14.062 0.710 0.759 1.00 93.06 609 TYR A N 1
ATOM 4791 C CA . TYR A 1 609 ? -12.935 -0.171 0.425 1.00 93.06 609 TYR A CA 1
ATOM 4792 C C . TYR A 1 609 ? -11.600 0.337 0.976 1.00 93.06 609 TYR A C 1
ATOM 4794 O O . TYR A 1 609 ? -10.588 -0.343 0.847 1.00 93.06 609 TYR A O 1
ATOM 4802 N N . GLY A 1 610 ? -11.548 1.529 1.581 1.00 94.12 610 GLY A N 1
ATOM 4803 C CA . GLY A 1 610 ? -10.301 2.078 2.112 1.00 94.12 610 GLY A CA 1
ATOM 4804 C C . GLY A 1 610 ? -9.168 2.039 1.072 1.00 94.12 610 GLY A C 1
ATOM 4805 O O . GLY A 1 610 ? -9.395 2.170 -0.131 1.00 94.12 610 GLY A O 1
ATOM 4806 N N . LYS A 1 611 ? -7.918 1.848 1.501 1.00 93.56 611 LYS A N 1
ATOM 4807 C CA . LYS A 1 611 ? -6.736 1.861 0.610 1.00 93.56 611 LYS A CA 1
ATOM 4808 C C . LYS A 1 611 ? -6.608 0.629 -0.308 1.00 93.56 611 LYS A C 1
ATOM 4810 O O . LYS A 1 611 ? -5.599 0.504 -1.003 1.00 93.56 611 LYS A O 1
ATOM 4815 N N . GLN A 1 612 ? -7.614 -0.240 -0.354 1.00 93.75 612 GLN A N 1
ATOM 4816 C CA . GLN A 1 612 ? -7.604 -1.492 -1.108 1.00 93.75 612 GLN A CA 1
ATOM 4817 C C . GLN A 1 612 ? -7.779 -1.262 -2.616 1.00 93.75 612 GLN A C 1
ATOM 4819 O O . GLN A 1 612 ? -8.688 -0.547 -3.051 1.00 93.75 612 GLN A O 1
ATOM 4824 N N . LYS A 1 613 ? -6.928 -1.881 -3.449 1.00 91.06 613 LYS A N 1
ATOM 4825 C CA . LYS A 1 613 ? -7.115 -1.910 -4.911 1.00 91.06 613 LYS A CA 1
ATOM 4826 C C . LYS A 1 613 ? -6.762 -3.249 -5.543 1.00 91.06 613 LYS A C 1
ATOM 4828 O O . LYS A 1 613 ? -5.753 -3.874 -5.225 1.00 91.06 613 LYS A O 1
ATOM 4833 N N . LEU A 1 614 ? -7.511 -3.594 -6.595 1.00 88.00 614 LEU A N 1
ATOM 4834 C CA . LEU A 1 614 ? -7.180 -4.721 -7.476 1.00 88.00 614 LEU A CA 1
ATOM 4835 C C . LEU A 1 614 ? -5.804 -4.540 -8.137 1.00 88.00 614 LEU A C 1
ATOM 4837 O O . LEU A 1 614 ? -5.045 -5.498 -8.281 1.00 88.00 614 LEU A O 1
ATOM 4841 N N . ASN A 1 615 ? -5.472 -3.299 -8.511 1.00 85.56 615 ASN A N 1
ATOM 4842 C CA . ASN A 1 615 ? -4.150 -2.901 -8.997 1.00 85.56 615 ASN A CA 1
ATOM 4843 C C . ASN A 1 615 ? -3.530 -1.915 -7.999 1.00 85.56 615 ASN A C 1
ATOM 4845 O O . ASN A 1 615 ? -3.848 -0.720 -8.037 1.00 85.56 615 ASN A O 1
ATOM 4849 N N . ARG A 1 616 ? -2.688 -2.443 -7.106 1.00 87.19 616 ARG A N 1
ATOM 4850 C CA . ARG A 1 616 ? -1.926 -1.686 -6.105 1.00 87.19 616 ARG A CA 1
ATOM 4851 C C . ARG A 1 616 ? -0.910 -0.734 -6.754 1.00 87.19 616 ARG A C 1
ATOM 4853 O O . ARG A 1 616 ? -0.630 -0.817 -7.953 1.00 87.19 616 ARG A O 1
ATOM 4860 N N . GLY A 1 617 ? -0.359 0.171 -5.957 1.00 82.81 617 GLY A N 1
ATOM 4861 C CA . GLY A 1 617 ? 0.782 0.995 -6.329 1.00 82.81 617 GLY A CA 1
ATOM 4862 C C . GLY A 1 617 ? 0.776 2.367 -5.660 1.00 82.81 617 GLY A C 1
ATOM 4863 O O . GLY A 1 617 ? -0.268 3.028 -5.590 1.00 82.81 617 GLY A O 1
ATOM 4864 N N . LYS A 1 618 ? 1.962 2.849 -5.268 1.00 85.12 618 LYS A N 1
ATOM 4865 C CA . LYS A 1 618 ? 2.128 4.090 -4.480 1.00 85.12 618 LYS A CA 1
ATOM 4866 C C . LYS A 1 618 ? 1.355 3.985 -3.151 1.00 85.12 618 LYS A C 1
ATOM 4868 O O . LYS A 1 618 ? 1.533 3.021 -2.431 1.00 85.12 618 LYS A O 1
ATOM 4873 N N . ILE A 1 619 ? 0.456 4.933 -2.874 1.00 87.81 619 ILE A N 1
ATOM 4874 C CA . ILE A 1 619 ? -0.411 4.995 -1.685 1.00 87.81 619 ILE A CA 1
ATOM 4875 C C . ILE A 1 619 ? -1.614 4.029 -1.721 1.00 87.81 619 ILE A C 1
ATOM 4877 O O . ILE A 1 619 ? -2.601 4.275 -1.037 1.00 87.81 619 ILE A O 1
ATOM 4881 N N . TRP A 1 620 ? -1.634 3.034 -2.609 1.00 92.19 620 TRP A N 1
ATOM 4882 C CA . TRP A 1 620 ? -2.735 2.068 -2.734 1.00 92.19 620 TRP A CA 1
ATOM 4883 C C . TRP A 1 620 ? -2.185 0.664 -2.573 1.00 92.19 620 TRP A C 1
ATOM 4885 O O . TRP A 1 620 ? -1.233 0.318 -3.273 1.00 92.19 620 TRP A O 1
ATOM 4895 N N . TYR A 1 621 ? -2.817 -0.137 -1.723 1.00 93.62 621 TYR A N 1
ATOM 4896 C CA . TYR A 1 621 ? -2.283 -1.425 -1.291 1.00 93.62 621 TYR A CA 1
ATOM 4897 C C . TYR A 1 621 ? -3.073 -2.591 -1.885 1.00 93.62 621 TYR A C 1
ATOM 4899 O O . TYR A 1 621 ? -4.130 -2.403 -2.506 1.00 93.62 621 TYR A O 1
ATOM 4907 N N . THR A 1 622 ? -2.545 -3.803 -1.724 1.00 92.38 622 THR A N 1
ATOM 4908 C CA . THR A 1 622 ? -3.241 -5.035 -2.102 1.00 92.38 622 THR A CA 1
ATOM 4909 C C . THR A 1 622 ? -4.597 -5.104 -1.404 1.00 92.38 622 THR A C 1
ATOM 4911 O O . THR A 1 622 ? -4.681 -4.996 -0.183 1.00 92.38 622 THR A O 1
ATOM 4914 N N . GLY A 1 623 ? -5.663 -5.231 -2.201 1.00 92.19 623 GLY A N 1
ATOM 4915 C CA . GLY A 1 623 ? -7.002 -5.477 -1.671 1.00 92.19 623 GLY A CA 1
ATOM 4916 C C . GLY A 1 623 ? -7.128 -6.863 -1.053 1.00 92.19 623 GLY A C 1
ATOM 4917 O O . GLY A 1 623 ? -6.399 -7.775 -1.443 1.00 92.19 623 GLY A O 1
ATOM 4918 N N . GLN A 1 624 ? -8.033 -6.980 -0.094 1.00 92.88 624 GLN A N 1
ATOM 4919 C CA . GLN A 1 624 ? -8.269 -8.152 0.731 1.00 92.88 624 GLN A CA 1
ATOM 4920 C C . GLN A 1 624 ? -9.735 -8.527 0.690 1.00 92.88 624 GLN A C 1
ATOM 4922 O O . GLN A 1 624 ? -10.601 -7.676 0.525 1.00 92.88 624 GLN A O 1
ATOM 4927 N N . SER A 1 625 ? -9.997 -9.812 0.872 1.00 95.38 625 SER A N 1
ATOM 4928 C CA . SER A 1 625 ? -11.347 -10.347 0.856 1.00 95.38 625 SER A CA 1
ATOM 4929 C C . SER A 1 625 ? -11.557 -11.377 1.961 1.00 95.38 625 SER A C 1
ATOM 4931 O O . SER A 1 625 ? -10.624 -11.814 2.640 1.00 95.38 625 SER A O 1
ATOM 4933 N N . GLY A 1 626 ? -12.805 -11.790 2.142 1.00 97.50 626 GLY A N 1
ATOM 4934 C CA . GLY A 1 626 ? -13.149 -12.872 3.041 1.00 97.50 626 GLY A CA 1
ATOM 4935 C C . GLY A 1 626 ? -13.082 -12.496 4.515 1.00 97.50 626 GLY A C 1
ATOM 4936 O O . GLY A 1 626 ? -13.250 -11.345 4.916 1.00 97.50 626 GLY A O 1
ATOM 4937 N N . ILE A 1 627 ? -12.908 -13.518 5.343 1.00 98.56 627 ILE A N 1
ATOM 4938 C CA . ILE A 1 627 ? -12.902 -13.380 6.798 1.00 98.56 627 ILE A CA 1
ATOM 4939 C C . ILE A 1 627 ? -11.542 -12.830 7.223 1.00 98.56 627 ILE A C 1
ATOM 4941 O O . ILE A 1 627 ? -10.538 -13.525 7.079 1.00 98.56 627 ILE A O 1
ATOM 4945 N N . TRP A 1 628 ? -11.521 -11.610 7.764 1.00 97.69 628 TRP A N 1
ATOM 4946 C CA . TRP A 1 628 ? -10.279 -10.961 8.199 1.00 97.69 628 TRP A CA 1
ATOM 4947 C C . TRP A 1 628 ? -10.248 -10.602 9.702 1.00 97.69 628 TRP A C 1
ATOM 4949 O O . TRP A 1 628 ? -9.228 -10.154 10.223 1.00 97.69 628 TRP A O 1
ATOM 4959 N N . GLN A 1 629 ? -11.342 -10.837 10.437 1.00 98.31 629 GLN A N 1
ATOM 4960 C CA . GLN A 1 629 ? -11.363 -10.807 11.907 1.00 98.31 629 GLN A CA 1
ATOM 4961 C C . GLN A 1 629 ? -11.969 -12.091 12.486 1.00 98.31 629 GLN A C 1
ATOM 4963 O O . GLN A 1 629 ? -12.608 -12.860 11.770 1.00 98.31 629 GLN A O 1
ATOM 4968 N N . THR A 1 630 ? -11.764 -12.313 13.788 1.00 98.38 630 THR A N 1
ATOM 4969 C CA . THR A 1 630 ? -12.123 -13.551 14.494 1.00 98.38 630 THR A CA 1
ATOM 4970 C C . THR A 1 630 ? -13.562 -14.007 14.243 1.00 98.38 630 THR A C 1
ATOM 4972 O O . THR A 1 630 ? -14.492 -13.197 14.217 1.00 98.38 630 THR A O 1
ATOM 4975 N N . VAL A 1 631 ? -13.734 -15.324 14.108 1.00 98.69 631 VAL A N 1
ATOM 4976 C CA . VAL A 1 631 ? -15.030 -16.020 14.113 1.00 98.69 631 VAL A CA 1
ATOM 4977 C C . VAL A 1 631 ? -15.139 -16.798 15.414 1.00 98.69 631 VAL A C 1
ATOM 4979 O O . VAL A 1 631 ? -14.179 -17.455 15.815 1.00 98.69 631 VAL A O 1
ATOM 4982 N N . TRP A 1 632 ? -16.278 -16.735 16.096 1.00 98.19 632 TRP A N 1
ATOM 4983 C CA . TRP A 1 632 ? -16.455 -17.433 17.370 1.00 98.19 632 TRP A CA 1
ATOM 4984 C C . TRP A 1 632 ? -17.924 -17.734 17.663 1.00 98.19 632 TRP A C 1
ATOM 4986 O O . TRP A 1 632 ? -18.815 -17.129 17.071 1.00 98.19 632 TRP A O 1
ATOM 4996 N N . CYS A 1 633 ? -18.171 -18.658 18.589 1.00 97.06 633 CYS A N 1
ATOM 4997 C CA . CYS A 1 633 ? -19.496 -18.912 19.144 1.00 97.06 633 CYS A CA 1
ATOM 4998 C C . CYS A 1 633 ? -19.580 -18.467 20.605 1.00 97.06 633 CYS A C 1
ATOM 5000 O O . CYS A 1 633 ? -18.596 -18.564 21.341 1.00 97.06 633 CYS A O 1
ATOM 5002 N N . GLU A 1 634 ? -20.764 -18.038 21.033 1.00 95.44 634 GLU A N 1
ATOM 5003 C CA . GLU A 1 634 ? -21.085 -17.750 22.435 1.00 95.44 634 GLU A CA 1
ATOM 5004 C C . GLU A 1 634 ? -22.401 -18.409 22.834 1.00 95.44 634 GLU A C 1
ATOM 5006 O O . GLU A 1 634 ? -23.398 -18.286 22.122 1.00 95.44 634 GLU A O 1
ATOM 5011 N N . THR A 1 635 ? -22.408 -19.071 23.991 1.00 94.94 635 THR A N 1
ATOM 5012 C CA . THR A 1 635 ? -23.647 -19.551 24.609 1.00 94.94 635 THR A CA 1
ATOM 5013 C C . THR A 1 635 ? -24.183 -18.461 25.525 1.00 94.94 635 THR A C 1
ATOM 5015 O O . THR A 1 635 ? -23.462 -17.952 26.387 1.00 94.94 635 THR A O 1
ATOM 5018 N N . VAL A 1 636 ? -25.445 -18.093 25.333 1.00 95.44 636 VAL A N 1
ATOM 5019 C CA . VAL A 1 636 ? -26.138 -17.062 26.112 1.00 95.44 636 VAL A CA 1
ATOM 5020 C C . VAL A 1 636 ? -27.469 -17.607 26.633 1.00 95.44 636 VAL A C 1
ATOM 5022 O O . VAL A 1 636 ? -28.038 -18.506 26.024 1.00 95.44 636 VAL A O 1
ATOM 5025 N N . PRO A 1 637 ? -28.006 -17.111 27.753 1.00 94.12 637 PRO A N 1
ATOM 5026 C CA . PRO A 1 637 ? -29.367 -17.452 28.168 1.00 94.12 637 PRO A CA 1
ATOM 5027 C C . PRO A 1 637 ? -30.422 -16.872 27.207 1.00 94.12 637 PRO A C 1
ATOM 5029 O O . PRO A 1 637 ? -30.127 -16.014 26.384 1.00 94.12 637 PRO A O 1
ATOM 5032 N N . GLN A 1 638 ? -31.677 -17.307 27.342 1.00 91.38 638 GLN A N 1
ATOM 5033 C CA . GLN A 1 638 ? -32.815 -16.844 26.534 1.00 91.38 638 GLN A CA 1
ATOM 5034 C C . GLN A 1 638 ? -33.022 -15.323 26.585 1.00 91.38 638 GLN A C 1
ATOM 5036 O O . GLN A 1 638 ? -33.412 -14.737 25.577 1.00 91.38 638 GLN A O 1
ATOM 5041 N N . THR A 1 639 ? -32.779 -14.716 27.749 1.00 90.88 639 THR A N 1
ATOM 5042 C CA . THR A 1 639 ? -32.743 -13.262 27.927 1.00 90.88 639 THR A CA 1
ATOM 5043 C C . THR A 1 639 ? -31.314 -12.860 28.255 1.00 90.88 639 THR A C 1
ATOM 5045 O O . THR A 1 639 ? -30.799 -13.279 29.293 1.00 90.88 639 THR A O 1
ATOM 5048 N N . TYR A 1 640 ? -30.671 -12.087 27.382 1.00 93.62 640 TYR A N 1
ATOM 5049 C CA . TYR A 1 640 ? -29.241 -11.776 27.472 1.00 93.62 640 TYR A CA 1
ATOM 5050 C C . TYR A 1 640 ? -28.925 -10.337 27.066 1.00 93.62 640 TYR A C 1
ATOM 5052 O O . TYR A 1 640 ? -29.670 -9.688 26.331 1.00 93.62 640 TYR A O 1
ATOM 5060 N N . ILE A 1 641 ? -27.776 -9.842 27.522 1.00 94.00 641 ILE A N 1
ATOM 5061 C CA . ILE A 1 641 ? -27.292 -8.488 27.255 1.00 94.00 641 ILE A CA 1
ATOM 5062 C C . ILE A 1 641 ? -26.684 -8.450 25.853 1.00 94.00 641 ILE A C 1
ATOM 5064 O O . ILE A 1 641 ? -25.579 -8.940 25.604 1.00 94.00 641 ILE A O 1
ATOM 5068 N N . LYS A 1 642 ? -27.388 -7.846 24.905 1.00 93.44 642 LYS A N 1
ATOM 5069 C CA . LYS A 1 642 ? -26.918 -7.706 23.528 1.00 93.44 642 LYS A CA 1
ATOM 5070 C C . LYS A 1 642 ? -25.826 -6.651 23.413 1.00 93.44 642 LYS A C 1
ATOM 5072 O O . LYS A 1 642 ? -24.832 -6.868 22.718 1.00 93.44 642 LYS A O 1
ATOM 5077 N N . ASN A 1 643 ? -26.009 -5.521 24.093 1.00 94.00 643 ASN A N 1
ATOM 5078 C CA . ASN A 1 643 ? -25.067 -4.413 24.089 1.00 94.00 643 ASN A CA 1
ATOM 5079 C C . ASN A 1 643 ? -25.134 -3.614 25.398 1.00 94.00 643 ASN A C 1
ATOM 5081 O O . ASN A 1 643 ? -26.167 -3.553 26.062 1.00 94.00 643 ASN A O 1
ATOM 5085 N N . VAL A 1 644 ? -24.029 -2.957 25.738 1.00 95.06 644 VAL A N 1
ATOM 5086 C CA . VAL A 1 644 ? -23.935 -2.035 26.875 1.00 95.06 644 VAL A CA 1
ATOM 5087 C C . VAL A 1 644 ? -23.409 -0.714 26.350 1.00 95.06 644 VAL A C 1
ATOM 5089 O O . VAL A 1 644 ? -22.403 -0.679 25.652 1.00 95.06 644 VAL A O 1
ATOM 5092 N N . SER A 1 645 ? -24.083 0.383 26.667 1.00 95.81 645 SER A N 1
ATOM 5093 C CA . SER A 1 645 ? -23.630 1.735 26.351 1.00 95.81 645 SER A CA 1
ATOM 5094 C C . SER A 1 645 ? -23.211 2.440 27.631 1.00 95.81 645 SER A C 1
ATOM 5096 O O . SER A 1 645 ? -24.022 2.587 28.542 1.00 95.81 645 SER A O 1
ATOM 5098 N N . ILE A 1 646 ? -21.955 2.880 27.690 1.00 96.75 646 ILE A N 1
ATOM 5099 C CA . ILE A 1 646 ? -21.370 3.489 28.886 1.00 96.75 646 ILE A CA 1
ATOM 5100 C C . ILE A 1 646 ? -21.173 4.984 28.644 1.00 96.75 646 ILE A C 1
ATOM 5102 O O . ILE A 1 646 ? -20.618 5.394 27.621 1.00 96.75 646 ILE A O 1
ATOM 5106 N N . LYS A 1 647 ? -21.628 5.808 29.589 1.00 96.06 647 LYS A N 1
ATOM 5107 C CA . LYS A 1 647 ? -21.409 7.257 29.586 1.00 96.06 647 LYS A CA 1
ATOM 5108 C C . LYS A 1 647 ? -20.872 7.697 30.939 1.00 96.06 647 LYS A C 1
ATOM 5110 O O . LYS A 1 647 ? -21.475 7.406 31.963 1.00 96.06 647 LYS A O 1
ATOM 5115 N N . THR A 1 648 ? -19.759 8.414 30.937 1.00 96.19 648 THR A N 1
ATOM 5116 C CA . THR A 1 648 ? -19.152 8.978 32.145 1.00 96.19 648 THR A CA 1
ATOM 5117 C C . THR A 1 648 ? -19.524 10.449 32.280 1.00 96.19 648 THR A C 1
ATOM 5119 O O . THR A 1 648 ? -19.506 11.181 31.290 1.00 96.19 648 THR A O 1
ATOM 5122 N N . ASP A 1 649 ? -19.827 10.877 33.498 1.00 95.62 649 ASP A N 1
ATOM 5123 C CA . ASP A 1 649 ? -19.996 12.271 33.893 1.00 95.62 649 ASP A CA 1
ATOM 5124 C C . ASP A 1 649 ? -18.923 12.596 34.928 1.00 95.62 649 ASP A C 1
ATOM 5126 O O . ASP A 1 649 ? -18.989 12.188 36.091 1.00 95.62 649 ASP A O 1
ATOM 5130 N N . LEU A 1 650 ? -17.890 13.300 34.472 1.00 94.31 650 LEU A N 1
ATOM 5131 C CA . LEU A 1 650 ? -16.745 13.619 35.308 1.00 94.31 650 LEU A CA 1
ATOM 5132 C C . LEU A 1 650 ? -17.096 14.655 36.383 1.00 94.31 650 LEU A C 1
ATOM 5134 O O . LEU A 1 650 ? -16.580 14.571 37.493 1.00 94.31 650 LEU A O 1
ATOM 5138 N N . SER A 1 651 ? -17.987 15.599 36.067 1.00 92.25 651 SER A N 1
ATOM 5139 C CA . SER A 1 651 ? -18.383 16.687 36.967 1.00 92.25 651 SER A CA 1
ATOM 5140 C C . SER A 1 651 ? -19.142 16.178 38.189 1.00 92.25 651 SER A C 1
ATOM 5142 O O . SER A 1 651 ? -18.919 16.648 39.305 1.00 92.25 651 SER A O 1
ATOM 5144 N N . ASN A 1 652 ? -19.978 15.160 37.983 1.00 94.06 652 ASN A N 1
ATOM 5145 C CA . ASN A 1 652 ? -20.725 14.510 39.045 1.00 94.06 652 ASN A CA 1
ATOM 5146 C C . ASN A 1 652 ? -20.023 13.254 39.578 1.00 94.06 652 ASN A C 1
ATOM 5148 O O . ASN A 1 652 ? -20.507 12.685 40.544 1.00 94.06 652 ASN A O 1
ATOM 5152 N N . GLY A 1 653 ? -18.903 12.792 39.018 1.00 95.56 653 GLY A N 1
ATOM 5153 C CA . GLY A 1 653 ? -18.292 11.524 39.442 1.00 95.56 653 GLY A CA 1
ATOM 5154 C C . GLY A 1 653 ? -19.238 10.330 39.263 1.00 95.56 653 GLY A C 1
ATOM 5155 O O . GLY A 1 653 ? -19.306 9.447 40.117 1.00 95.56 653 GLY A O 1
ATOM 5156 N N . GLU A 1 654 ? -20.016 10.336 38.180 1.00 96.81 654 GLU A N 1
ATOM 5157 C CA . GLU A 1 654 ? -21.045 9.336 37.888 1.00 96.81 654 GLU A CA 1
ATOM 5158 C C . GLU A 1 654 ? -20.742 8.581 36.593 1.00 96.81 654 GLU A C 1
ATOM 5160 O O . GLU A 1 654 ? -20.171 9.115 35.641 1.00 96.81 654 GLU A O 1
ATOM 5165 N N . VAL A 1 655 ? -21.174 7.326 36.532 1.00 97.31 655 VAL A N 1
ATOM 5166 C CA . VAL A 1 655 ? -21.174 6.516 35.312 1.00 97.31 655 VAL A CA 1
ATOM 5167 C C . VAL A 1 655 ? -22.575 5.968 35.068 1.00 97.31 655 VAL A C 1
ATOM 5169 O O . VAL A 1 655 ? -23.244 5.492 35.981 1.00 97.31 655 VAL A O 1
ATOM 5172 N N . SER A 1 656 ? -23.038 6.065 33.826 1.00 96.44 656 SER A N 1
ATOM 5173 C CA . SER A 1 656 ? -24.332 5.562 33.373 1.00 96.44 656 SER A CA 1
ATOM 5174 C C . SER A 1 656 ? -24.131 4.353 32.466 1.00 96.44 656 SER A C 1
ATOM 5176 O O . SER A 1 656 ? -23.362 4.421 31.504 1.00 96.44 656 SER A O 1
ATOM 5178 N N . PHE A 1 657 ? -24.855 3.276 32.751 1.00 96.44 657 PHE A N 1
ATOM 5179 C CA . PHE A 1 657 ? -24.926 2.066 31.942 1.00 96.44 657 PHE A CA 1
ATOM 5180 C C . PHE A 1 657 ? -26.323 1.957 31.339 1.00 96.44 657 PHE A C 1
ATOM 5182 O O . PHE A 1 657 ? -27.297 1.787 32.068 1.00 96.44 657 PHE A O 1
ATOM 5189 N N . ALA A 1 658 ? -26.419 2.044 30.015 1.00 94.69 658 ALA A N 1
ATOM 5190 C CA . ALA A 1 658 ? -27.637 1.739 29.275 1.00 94.69 658 ALA A CA 1
ATOM 5191 C C . ALA A 1 658 ? -27.518 0.338 28.661 1.00 94.69 658 ALA A C 1
ATOM 5193 O O . ALA A 1 658 ? -26.636 0.084 27.835 1.00 94.69 658 ALA A O 1
ATOM 5194 N N . LEU A 1 659 ? -28.383 -0.568 29.104 1.00 93.19 659 LEU A N 1
ATOM 5195 C CA . LEU A 1 659 ? -28.399 -1.980 28.748 1.00 93.19 659 LEU A CA 1
ATOM 5196 C C . LEU A 1 659 ? -29.424 -2.221 27.638 1.00 93.19 659 LEU A C 1
ATOM 5198 O O . LEU A 1 659 ? -30.601 -1.902 27.790 1.00 93.19 659 LEU A O 1
ATOM 5202 N N . ASP A 1 660 ? -28.965 -2.811 26.540 1.00 92.12 660 ASP A N 1
ATOM 5203 C CA . ASP A 1 660 ? -29.809 -3.333 25.467 1.00 92.12 660 ASP A CA 1
ATOM 5204 C C . ASP A 1 660 ? -29.825 -4.857 25.593 1.00 92.12 660 ASP A C 1
ATOM 5206 O O . ASP A 1 660 ? -28.784 -5.504 25.437 1.00 92.12 660 ASP A O 1
ATOM 5210 N N . CYS A 1 661 ? -30.979 -5.421 25.943 1.00 90.38 661 CYS A N 1
ATOM 5211 C CA . CYS A 1 661 ? -31.149 -6.854 26.155 1.00 90.38 661 CYS A CA 1
ATOM 5212 C C . CYS A 1 661 ? -32.123 -7.437 25.132 1.00 90.38 661 CYS A C 1
ATOM 5214 O O . CYS A 1 661 ? -33.119 -6.815 24.774 1.00 90.38 661 CYS A O 1
ATOM 5216 N N . GLU A 1 662 ? -31.838 -8.656 24.691 1.00 89.00 662 GLU A N 1
ATOM 5217 C CA . GLU A 1 662 ? -32.708 -9.443 23.818 1.00 89.00 662 GLU A CA 1
ATOM 5218 C C . GLU A 1 662 ? -33.456 -10.474 24.681 1.00 89.00 662 GLU A C 1
ATOM 5220 O O . GLU A 1 662 ? -32.844 -11.059 25.574 1.00 89.00 662 GLU A O 1
ATOM 5225 N N . GLY A 1 663 ? -34.753 -10.700 24.436 1.00 82.06 663 GLY A N 1
ATOM 5226 C CA . GLY A 1 663 ? -35.602 -11.629 25.204 1.00 82.06 663 GLY A CA 1
ATOM 5227 C C . GLY A 1 663 ? -36.886 -10.987 25.756 1.00 82.06 663 GLY A C 1
ATOM 5228 O O . GLY A 1 663 ? -37.177 -9.827 25.471 1.00 82.06 663 GLY A O 1
ATOM 5229 N N . HIS A 1 664 ? -37.675 -11.745 26.528 1.00 66.69 664 HIS A N 1
ATOM 5230 C CA . HIS A 1 664 ? -38.883 -11.244 27.209 1.00 66.69 664 HIS A CA 1
ATOM 5231 C C . HIS A 1 664 ? -38.556 -10.808 28.643 1.00 66.69 664 HIS A C 1
ATOM 5233 O O . HIS A 1 664 ? -37.818 -11.531 29.310 1.00 66.69 664 HIS A O 1
ATOM 5239 N N . ASP A 1 665 ? -39.137 -9.675 29.068 1.00 69.88 665 ASP A N 1
ATOM 5240 C CA . ASP A 1 665 ? -39.052 -9.013 30.384 1.00 69.88 665 ASP A CA 1
ATOM 5241 C C . ASP A 1 665 ? -37.631 -8.838 30.949 1.00 69.88 665 ASP A C 1
ATOM 5243 O O . ASP A 1 665 ? -36.924 -9.807 31.198 1.00 69.88 665 ASP A O 1
ATOM 5247 N N . MET A 1 666 ? -37.206 -7.593 31.211 1.00 68.81 666 MET A N 1
ATOM 5248 C CA . MET A 1 666 ? -35.918 -7.319 31.869 1.00 68.81 666 MET A CA 1
ATOM 5249 C C . MET A 1 666 ? -35.913 -7.933 33.279 1.00 68.81 666 MET A C 1
ATOM 5251 O O . MET A 1 666 ? -36.597 -7.413 34.163 1.00 68.81 666 MET A O 1
ATOM 5255 N N . PRO A 1 667 ? -35.161 -9.022 33.527 1.00 70.88 667 PRO A N 1
ATOM 5256 C CA . PRO A 1 667 ? -35.085 -9.620 34.849 1.00 70.88 667 PRO A CA 1
ATOM 5257 C C . PRO A 1 667 ? -34.342 -8.676 35.796 1.00 70.88 667 PRO A C 1
ATOM 5259 O O . PRO A 1 667 ? -33.479 -7.907 35.367 1.00 70.88 667 PRO A O 1
ATOM 5262 N N . SER A 1 668 ? -34.602 -8.797 37.100 1.00 84.50 668 SER A N 1
ATOM 5263 C CA . SER A 1 668 ? -33.787 -8.129 38.117 1.00 84.50 668 SER A CA 1
ATOM 5264 C C . SER A 1 668 ? -32.309 -8.467 37.924 1.00 84.50 668 SER A C 1
ATOM 5266 O O . SER A 1 668 ? -31.954 -9.625 37.666 1.00 84.50 668 SER A O 1
ATOM 5268 N N . GLY A 1 669 ? -31.445 -7.477 38.102 1.00 90.88 669 GLY A N 1
ATOM 5269 C CA . GLY A 1 669 ? -30.011 -7.659 37.958 1.00 90.88 669 GLY A CA 1
ATOM 5270 C C . GLY A 1 669 ? -29.196 -6.795 38.898 1.00 90.88 669 GLY A C 1
ATOM 5271 O O . GLY A 1 669 ? -29.734 -6.123 39.776 1.00 90.88 669 GLY A O 1
ATOM 5272 N N . LYS A 1 670 ? -27.879 -6.813 38.710 1.00 94.94 670 LYS A N 1
ATOM 5273 C CA . LYS A 1 670 ? -26.945 -5.976 39.461 1.00 94.94 670 LYS A CA 1
ATOM 5274 C C . LYS A 1 670 ? -25.746 -5.562 38.621 1.00 94.94 670 LYS A C 1
ATOM 5276 O O . LYS A 1 670 ? -25.303 -6.311 37.747 1.00 94.94 670 LYS A O 1
ATOM 5281 N N . ILE A 1 671 ? -25.210 -4.387 38.927 1.00 96.94 671 ILE A N 1
ATOM 5282 C CA . ILE A 1 671 ? -23.944 -3.887 38.395 1.00 96.94 671 ILE A CA 1
ATOM 5283 C C . ILE A 1 671 ? -22.997 -3.673 39.568 1.00 96.94 671 ILE A C 1
ATOM 5285 O O . ILE A 1 671 ? -23.315 -2.915 40.483 1.00 96.94 671 ILE A O 1
ATOM 5289 N N . THR A 1 672 ? -21.830 -4.310 39.518 1.00 97.81 672 THR A N 1
ATOM 5290 C CA . THR A 1 672 ? -20.751 -4.127 40.494 1.00 97.81 672 THR A CA 1
ATOM 5291 C C . THR A 1 672 ? -19.549 -3.504 39.788 1.00 97.81 672 THR A C 1
ATOM 5293 O O . THR A 1 672 ? -19.081 -4.039 38.783 1.00 97.81 672 THR A O 1
ATOM 5296 N N . VAL A 1 673 ? -19.052 -2.378 40.300 1.00 98.06 673 VAL A N 1
ATOM 5297 C CA . VAL A 1 673 ? -17.875 -1.661 39.783 1.00 98.06 673 VAL A CA 1
ATOM 5298 C C . VAL A 1 673 ? -16.674 -1.942 40.677 1.00 98.06 673 VAL A C 1
ATOM 5300 O O . VAL A 1 673 ? -16.788 -1.891 41.903 1.00 98.06 673 VAL A O 1
ATOM 5303 N N . PHE A 1 674 ? -15.517 -2.186 40.066 1.00 97.94 674 PHE A N 1
ATOM 5304 C CA . PHE A 1 674 ? -14.272 -2.512 40.745 1.00 97.94 674 PHE A CA 1
ATOM 5305 C C . PHE A 1 674 ? -13.168 -1.494 40.434 1.00 97.94 674 PHE A C 1
ATOM 5307 O O . PHE A 1 674 ? -12.925 -1.152 39.277 1.00 97.94 674 PHE A O 1
ATOM 5314 N N . ASP A 1 675 ? -12.453 -1.068 41.475 1.00 95.94 675 ASP A N 1
ATOM 5315 C CA . ASP A 1 675 ? -11.147 -0.411 41.385 1.00 95.94 675 ASP A CA 1
ATOM 5316 C C . ASP A 1 675 ? -10.076 -1.445 41.743 1.00 95.94 675 ASP A C 1
ATOM 5318 O O . ASP A 1 675 ? -9.997 -1.899 42.886 1.00 95.94 675 ASP A O 1
ATOM 5322 N N . SER A 1 676 ? -9.246 -1.826 40.767 1.00 92.75 676 SER A N 1
ATOM 5323 C CA . SER A 1 676 ? -8.096 -2.718 40.986 1.00 92.75 676 SER A CA 1
ATOM 5324 C C . SER A 1 676 ? -8.477 -4.028 41.704 1.00 92.75 676 SER A C 1
ATOM 5326 O O . SER A 1 676 ? -7.773 -4.495 42.598 1.00 92.75 676 SER A O 1
ATOM 5328 N N . GLY A 1 677 ? -9.634 -4.599 41.345 1.00 93.62 677 GLY A N 1
ATOM 5329 C CA . GLY A 1 677 ? -10.191 -5.820 41.943 1.00 93.62 677 GLY A CA 1
ATOM 5330 C C . GLY A 1 677 ? -11.014 -5.624 43.225 1.00 93.62 677 GLY A C 1
ATOM 5331 O O . GLY A 1 677 ? -11.652 -6.572 43.676 1.00 93.62 677 GLY A O 1
ATOM 5332 N N . THR A 1 678 ? -11.061 -4.416 43.793 1.00 95.50 678 THR A N 1
ATOM 5333 C CA . THR A 1 678 ? -11.883 -4.097 44.975 1.00 95.50 678 THR A CA 1
ATOM 5334 C C . THR A 1 678 ? -13.219 -3.503 44.544 1.00 95.50 678 THR A C 1
ATOM 5336 O O . THR A 1 678 ? -13.235 -2.538 43.787 1.00 95.50 678 THR A O 1
ATOM 5339 N N . ALA A 1 679 ? -14.344 -4.047 45.020 1.00 96.56 679 ALA A N 1
ATOM 5340 C CA . ALA A 1 679 ? -15.667 -3.501 44.715 1.00 96.56 679 ALA A CA 1
ATOM 5341 C C . ALA A 1 679 ? -15.846 -2.119 45.370 1.00 96.56 679 ALA A C 1
ATOM 5343 O O . ALA A 1 679 ? -15.717 -1.989 46.586 1.00 96.56 679 ALA A O 1
ATOM 5344 N N . VAL A 1 680 ? -16.139 -1.098 44.562 1.00 96.19 680 VAL A N 1
ATOM 5345 C CA . VAL A 1 680 ? -16.289 0.304 45.004 1.00 96.19 680 VAL A CA 1
ATOM 5346 C C . VAL A 1 680 ? -17.713 0.834 44.874 1.00 96.19 680 VAL A C 1
ATOM 5348 O O . VAL A 1 680 ? -18.050 1.830 45.507 1.00 96.19 680 VAL A O 1
ATOM 5351 N N . ALA A 1 681 ? -18.555 0.174 44.077 1.00 94.62 681 ALA A N 1
ATOM 5352 C CA . ALA A 1 681 ? -19.981 0.456 43.994 1.00 94.62 681 ALA A CA 1
ATOM 5353 C C . ALA A 1 681 ? -20.747 -0.804 43.570 1.00 94.62 681 ALA A C 1
ATOM 5355 O O . ALA A 1 681 ? -20.257 -1.589 42.757 1.00 94.62 681 ALA A O 1
ATOM 5356 N N . GLU A 1 682 ? -21.956 -0.981 44.095 1.00 94.81 682 GLU A N 1
ATOM 5357 C CA . GLU A 1 682 ? -22.895 -2.017 43.665 1.00 94.81 682 GLU A CA 1
ATOM 5358 C C . GLU A 1 682 ? -24.305 -1.423 43.630 1.00 94.81 682 GLU A C 1
ATOM 5360 O O . GLU A 1 682 ? -24.723 -0.761 44.580 1.00 94.81 682 GLU A O 1
ATOM 5365 N N . VAL A 1 683 ? -25.021 -1.622 42.521 1.00 94.88 683 VAL A N 1
ATOM 5366 C CA . VAL A 1 683 ? -26.373 -1.083 42.315 1.00 94.88 683 VAL A CA 1
ATOM 5367 C C . VAL A 1 683 ? -27.258 -2.147 41.671 1.00 94.88 683 VAL A C 1
ATOM 5369 O O . VAL A 1 683 ? -26.822 -2.873 40.773 1.00 94.88 683 VAL A O 1
ATOM 5372 N N . LEU A 1 684 ? -28.507 -2.245 42.133 1.00 92.88 684 LEU A N 1
ATOM 5373 C CA . LEU A 1 684 ? -29.521 -3.110 41.532 1.00 92.88 684 LEU A CA 1
ATOM 5374 C C . LEU A 1 684 ? -30.018 -2.521 40.208 1.00 92.88 684 LEU A C 1
ATOM 5376 O O . LEU A 1 684 ? -30.200 -1.313 40.068 1.00 92.88 684 LEU A O 1
ATOM 5380 N N . VAL A 1 685 ? -30.246 -3.388 39.226 1.00 88.94 685 VAL A N 1
ATOM 5381 C CA . VAL A 1 685 ? -30.789 -3.007 37.920 1.00 88.94 685 VAL A CA 1
ATOM 5382 C C . VAL A 1 685 ? -32.305 -3.129 37.976 1.00 88.94 685 VAL A C 1
ATOM 5384 O O . VAL A 1 685 ? -32.840 -4.236 37.936 1.00 88.94 685 VAL A O 1
ATOM 5387 N N . GLU A 1 686 ? -32.976 -1.985 38.072 1.00 81.25 686 GLU A N 1
ATOM 5388 C CA . GLU A 1 686 ? -34.444 -1.885 38.044 1.00 81.25 686 GLU A CA 1
ATOM 5389 C C . GLU A 1 686 ? -34.972 -1.419 36.680 1.00 81.25 686 GLU A C 1
ATOM 5391 O O . GLU A 1 686 ? -36.094 -1.740 36.304 1.00 81.25 686 GLU A O 1
ATOM 5396 N N . ASN A 1 687 ? -34.148 -0.691 35.920 1.00 81.62 687 ASN A N 1
ATOM 5397 C CA . ASN A 1 687 ? -34.473 -0.128 34.611 1.00 81.62 687 ASN A CA 1
ATOM 5398 C C . ASN A 1 687 ? -33.349 -0.419 33.606 1.00 81.62 687 ASN A C 1
ATOM 5400 O O . ASN A 1 687 ? -32.243 -0.806 33.979 1.00 81.62 687 ASN A O 1
ATOM 5404 N N . SER A 1 688 ? -33.606 -0.172 32.320 1.00 82.81 688 SER A N 1
ATOM 5405 C CA . SER A 1 688 ? -32.604 -0.321 31.255 1.00 82.81 688 SER A CA 1
ATOM 5406 C C . SER A 1 688 ? -31.445 0.680 31.347 1.00 82.81 688 SER A C 1
ATOM 5408 O O . SER A 1 688 ? -30.407 0.450 30.737 1.00 82.81 688 SER A O 1
ATOM 5410 N N . GLU A 1 689 ? -31.596 1.785 32.080 1.00 91.06 689 GLU A N 1
ATOM 5411 C CA . GLU A 1 689 ? -30.526 2.751 32.351 1.00 91.06 689 GLU A CA 1
ATOM 5412 C C . GLU A 1 689 ? -30.266 2.828 33.858 1.00 91.06 689 GLU A C 1
ATOM 5414 O O . GLU A 1 689 ? -31.183 3.066 34.644 1.00 91.06 689 GLU A O 1
ATOM 5419 N N . VAL A 1 690 ? -29.007 2.639 34.253 1.00 93.31 690 VAL A N 1
ATOM 5420 C CA . VAL A 1 690 ? -28.566 2.666 35.651 1.00 93.31 690 VAL A CA 1
ATOM 5421 C C . VAL A 1 690 ? -27.430 3.663 35.799 1.00 93.31 690 VAL A C 1
ATOM 5423 O O . VAL A 1 690 ? -26.446 3.599 35.062 1.00 93.31 690 VAL A O 1
ATOM 5426 N N . ARG A 1 691 ? -27.551 4.574 36.767 1.00 95.06 691 ARG A N 1
ATOM 5427 C CA . ARG A 1 691 ? -26.492 5.523 37.130 1.00 95.06 691 ARG A CA 1
ATOM 5428 C C . ARG A 1 691 ? -25.853 5.120 38.443 1.00 95.06 691 ARG A C 1
ATOM 5430 O O . ARG A 1 691 ? -26.547 4.769 39.392 1.00 95.06 691 ARG A O 1
ATOM 5437 N N . ILE A 1 692 ? -24.530 5.186 38.484 1.00 95.94 692 ILE A N 1
ATOM 5438 C CA . ILE A 1 692 ? -23.724 4.802 39.636 1.00 95.94 692 ILE A CA 1
ATOM 5439 C C . ILE A 1 692 ? -22.819 5.974 39.993 1.00 95.94 692 ILE A C 1
ATOM 5441 O O . ILE A 1 692 ? -22.024 6.426 39.168 1.00 95.94 692 ILE A O 1
ATOM 5445 N N . LYS A 1 693 ? -22.936 6.448 41.233 1.00 96.25 693 LYS A N 1
ATOM 5446 C CA . LYS A 1 693 ? -22.030 7.430 41.828 1.00 96.25 693 LYS A CA 1
ATOM 5447 C C . LYS A 1 693 ? -20.772 6.717 42.318 1.00 96.25 693 LYS A C 1
ATOM 5449 O O . LYS A 1 693 ? -20.871 5.756 43.078 1.00 96.25 693 LYS A O 1
ATOM 5454 N N . LEU A 1 694 ? -19.603 7.175 41.881 1.00 96.00 694 LEU A N 1
ATOM 5455 C CA . LEU A 1 694 ? -18.318 6.669 42.361 1.00 96.00 694 LEU A CA 1
ATOM 5456 C C . LEU A 1 694 ? -17.894 7.385 43.660 1.00 96.00 694 LEU A C 1
ATOM 5458 O O . LEU A 1 694 ? -18.402 8.472 43.950 1.00 96.00 694 LEU A O 1
ATOM 5462 N N . PRO A 1 695 ? -16.958 6.810 44.440 1.00 93.06 695 PRO A N 1
ATOM 5463 C CA . PRO A 1 695 ? -16.367 7.486 45.597 1.00 93.06 695 PRO A CA 1
ATOM 5464 C C . PRO A 1 695 ? -15.772 8.858 45.235 1.00 93.06 695 PRO A C 1
ATOM 5466 O O . PRO A 1 695 ? -15.284 9.044 44.122 1.00 93.06 695 PRO A O 1
ATOM 5469 N N . GLU A 1 696 ? -15.761 9.808 46.179 1.00 88.06 696 GLU A N 1
ATOM 5470 C CA . GLU A 1 696 ? -15.329 11.201 45.932 1.00 88.06 696 GLU A CA 1
ATOM 5471 C C . GLU A 1 696 ? -13.920 11.324 45.322 1.00 88.06 696 GLU A C 1
ATOM 5473 O O . GLU A 1 696 ? -13.652 12.237 44.548 1.00 88.06 696 GLU A O 1
ATOM 5478 N N . ASN A 1 697 ? -13.021 10.389 45.631 1.00 90.12 697 ASN A N 1
ATOM 5479 C CA . ASN A 1 697 ? -11.640 10.340 45.153 1.00 90.12 697 ASN A CA 1
ATOM 5480 C C . ASN A 1 697 ? -11.441 9.413 43.936 1.00 90.12 697 ASN A C 1
ATOM 5482 O O . ASN A 1 697 ? -10.378 8.800 43.794 1.00 90.12 697 ASN A O 1
ATOM 5486 N N . PHE A 1 698 ? -12.451 9.281 43.072 1.00 95.25 698 PHE A N 1
ATOM 5487 C CA . PHE A 1 698 ? -12.360 8.448 41.875 1.00 95.25 698 PHE A CA 1
ATOM 5488 C C . PHE A 1 698 ? -11.166 8.850 40.981 1.00 95.25 698 PHE A C 1
ATOM 5490 O O . PHE A 1 698 ? -10.858 10.020 40.754 1.00 95.25 698 PHE A O 1
ATOM 5497 N N . LYS A 1 699 ? -10.479 7.844 40.441 1.00 97.00 699 LYS A N 1
ATOM 5498 C CA . LYS A 1 699 ? -9.378 7.983 39.479 1.00 97.00 699 LYS A CA 1
ATOM 5499 C C . LYS A 1 699 ? -9.912 8.281 38.080 1.00 97.00 699 LYS A C 1
ATOM 5501 O O . LYS A 1 699 ? -10.937 7.729 37.680 1.00 97.00 699 LYS A O 1
ATOM 5506 N N . THR A 1 700 ? -9.186 9.109 37.331 1.00 97.69 700 THR A N 1
ATOM 5507 C CA . THR A 1 700 ? -9.507 9.470 35.941 1.00 97.69 700 THR A CA 1
ATOM 5508 C C . THR A 1 700 ? -8.571 8.783 34.955 1.00 97.69 700 THR A C 1
ATOM 5510 O O . THR A 1 700 ? -7.457 8.397 35.312 1.00 97.69 700 THR A O 1
ATOM 5513 N N . TRP A 1 701 ? -9.026 8.633 33.713 1.00 98.50 701 TRP A N 1
ATOM 5514 C CA . TRP A 1 701 ? -8.214 8.114 32.619 1.00 98.50 701 TRP A CA 1
ATOM 5515 C C . TRP A 1 701 ? -7.515 9.257 31.872 1.00 98.50 701 TRP A C 1
ATOM 5517 O O . TRP A 1 701 ? -8.141 10.264 31.523 1.00 98.50 701 TRP A O 1
ATOM 5527 N N . SER A 1 702 ? -6.222 9.086 31.597 1.00 98.25 702 SER A N 1
ATOM 5528 C CA . SER A 1 702 ? -5.439 9.914 30.675 1.00 98.25 702 SER A CA 1
ATOM 5529 C C . SER A 1 702 ? -4.294 9.112 30.039 1.00 98.25 702 SER A C 1
ATOM 5531 O O . SER A 1 702 ? -3.975 8.027 30.524 1.00 98.25 702 SER A O 1
ATOM 5533 N N . PRO A 1 703 ? -3.625 9.619 28.986 1.00 97.19 703 PRO A N 1
ATOM 5534 C CA . PRO A 1 703 ? -2.449 8.952 28.415 1.00 97.19 703 PRO A CA 1
ATOM 5535 C C . PRO A 1 703 ? -1.313 8.688 29.420 1.00 97.19 703 PRO A C 1
ATOM 5537 O O . PRO A 1 703 ? -0.622 7.666 29.334 1.00 97.19 703 PRO A O 1
ATOM 5540 N N . ASP A 1 704 ? -1.149 9.586 30.395 1.00 95.31 704 ASP A N 1
ATOM 5541 C CA . ASP A 1 704 ? -0.137 9.482 31.454 1.00 95.31 704 ASP A CA 1
ATOM 5542 C C . ASP A 1 704 ? -0.588 8.575 32.610 1.00 95.31 704 ASP A C 1
ATOM 5544 O O . ASP A 1 704 ? 0.239 7.952 33.272 1.00 95.31 704 ASP A O 1
ATOM 5548 N N . SER A 1 705 ? -1.900 8.470 32.837 1.00 96.56 705 SER A N 1
ATOM 5549 C CA . SER A 1 705 ? -2.516 7.639 33.875 1.00 96.56 705 SER A CA 1
ATOM 5550 C C . SER A 1 705 ? -3.742 6.905 33.307 1.00 96.56 705 SER A C 1
ATOM 5552 O O . SER A 1 705 ? -4.878 7.327 33.550 1.00 96.56 705 SER A O 1
ATOM 5554 N N . PRO A 1 706 ? -3.553 5.819 32.531 1.00 97.56 706 PRO A N 1
ATOM 5555 C CA . PRO A 1 706 ? -4.631 5.151 31.796 1.00 97.56 706 PRO A CA 1
ATOM 5556 C C . PRO A 1 706 ? -5.458 4.207 32.678 1.00 97.56 706 PRO A C 1
ATOM 5558 O O . PRO A 1 706 ? -5.572 3.011 32.418 1.00 97.56 706 PRO A O 1
ATOM 5561 N N . PHE A 1 707 ? -6.027 4.740 33.757 1.00 98.06 707 PHE A N 1
ATOM 5562 C CA . PHE A 1 707 ? -6.783 3.955 34.724 1.00 98.06 707 PHE A CA 1
ATOM 5563 C C . PHE A 1 707 ? -8.143 3.510 34.160 1.00 98.06 707 PHE A C 1
ATOM 5565 O O . PHE A 1 707 ? -8.911 4.332 33.656 1.00 98.06 707 PHE A O 1
ATOM 5572 N N . LEU A 1 708 ? -8.450 2.216 34.282 1.00 98.38 708 LEU A N 1
ATOM 5573 C CA . LEU A 1 708 ? -9.720 1.612 33.878 1.00 98.38 708 LEU A CA 1
ATOM 5574 C C . LEU A 1 708 ? -10.375 0.942 35.090 1.00 98.38 708 LEU A C 1
ATOM 5576 O O . LEU A 1 708 ? -9.713 0.222 35.834 1.00 98.38 708 LEU A O 1
ATOM 5580 N N . TYR A 1 709 ? -11.672 1.172 35.263 1.00 98.31 709 TYR A N 1
ATOM 5581 C CA . TYR A 1 709 ? -12.517 0.417 36.180 1.00 98.31 709 TYR A CA 1
ATOM 5582 C C . TYR A 1 709 ? -13.061 -0.809 35.464 1.00 98.31 709 TYR A C 1
ATOM 5584 O O . TYR A 1 709 ? -13.504 -0.704 34.317 1.00 98.31 709 TYR A O 1
ATOM 5592 N N . ASP A 1 710 ? -13.105 -1.936 36.165 1.00 97.94 710 ASP A N 1
ATOM 5593 C CA . ASP A 1 710 ? -13.847 -3.106 35.709 1.00 97.94 710 ASP A CA 1
ATOM 5594 C C . ASP A 1 710 ? -15.294 -3.006 36.200 1.00 97.94 710 ASP A C 1
ATOM 5596 O O . ASP A 1 710 ? -15.567 -2.516 37.297 1.00 97.94 710 ASP A O 1
ATOM 5600 N N . ALA A 1 711 ? -16.241 -3.491 35.406 1.00 97.75 711 ALA A N 1
ATOM 5601 C CA . ALA A 1 711 ? -17.631 -3.619 35.816 1.00 97.75 711 ALA A CA 1
ATOM 5602 C C . ALA A 1 711 ? -18.168 -5.004 35.459 1.00 97.75 711 ALA A C 1
ATOM 5604 O O . ALA A 1 711 ? -17.963 -5.513 34.355 1.00 97.75 711 ALA A O 1
ATOM 5605 N N . GLN A 1 712 ? -18.879 -5.611 36.402 1.00 97.75 712 GLN A N 1
ATOM 5606 C CA . GLN A 1 712 ? -19.599 -6.861 36.209 1.00 97.75 712 GLN A CA 1
ATOM 5607 C C . GLN A 1 712 ? -21.094 -6.563 36.192 1.00 97.75 712 GLN A C 1
ATOM 5609 O O . GLN A 1 712 ? -21.629 -6.012 37.152 1.00 97.75 712 GLN A O 1
ATOM 5614 N N . ILE A 1 713 ? -21.761 -6.938 35.106 1.00 96.31 713 ILE A N 1
ATOM 5615 C CA . ILE A 1 713 ? -23.192 -6.718 34.898 1.00 96.31 713 ILE A CA 1
ATOM 5616 C C . ILE A 1 713 ? -23.855 -8.090 34.856 1.00 96.31 713 ILE A C 1
ATOM 5618 O O . ILE A 1 713 ? -23.494 -8.932 34.035 1.00 96.31 713 ILE A O 1
ATOM 5622 N N . SER A 1 714 ? -24.798 -8.328 35.764 1.00 94.38 714 SER A N 1
ATOM 5623 C CA . SER A 1 714 ? -25.568 -9.573 35.837 1.00 94.38 714 SER A CA 1
ATOM 5624 C C . SER A 1 714 ? -27.046 -9.265 35.632 1.00 94.38 714 SER A C 1
ATOM 5626 O O . SER A 1 714 ? -27.605 -8.495 36.409 1.00 94.38 714 SER A O 1
ATOM 5628 N N . ILE A 1 715 ? -27.671 -9.851 34.610 1.00 91.44 715 ILE A N 1
ATOM 5629 C CA . ILE A 1 715 ? -29.096 -9.682 34.284 1.00 91.44 715 ILE A CA 1
ATOM 5630 C C . ILE A 1 715 ? -29.721 -11.073 34.165 1.00 91.44 715 ILE A C 1
ATOM 5632 O O . ILE A 1 715 ? -29.414 -11.825 33.239 1.00 91.44 715 ILE A O 1
ATOM 5636 N N . GLY A 1 716 ? -30.584 -11.445 35.115 1.00 89.25 716 GLY A N 1
ATOM 5637 C CA . GLY A 1 716 ? -31.134 -12.801 35.178 1.00 89.25 716 GLY A CA 1
ATOM 5638 C C . GLY A 1 716 ? -30.031 -13.863 35.276 1.00 89.25 716 GLY A C 1
ATOM 5639 O O . GLY A 1 716 ? -29.349 -13.956 36.293 1.00 89.25 716 GLY A O 1
ATOM 5640 N N . LYS A 1 717 ? -29.870 -14.673 34.220 1.00 90.50 717 LYS A N 1
ATOM 5641 C CA . LYS A 1 717 ? -28.812 -15.697 34.114 1.00 90.50 717 LYS A CA 1
ATOM 5642 C C . LYS A 1 717 ? -27.585 -15.241 33.313 1.00 90.50 717 LYS A C 1
ATOM 5644 O O . LYS A 1 717 ? -26.617 -15.993 33.256 1.00 90.50 717 LYS A O 1
ATOM 5649 N N . ASP A 1 718 ? -27.626 -14.072 32.670 1.00 93.62 718 ASP A N 1
ATOM 5650 C CA . ASP A 1 718 ? -26.495 -13.565 31.886 1.00 93.62 718 ASP A CA 1
ATOM 5651 C C . ASP A 1 718 ? -25.534 -12.791 32.791 1.00 93.62 718 ASP A C 1
ATOM 5653 O O . ASP A 1 718 ? -25.957 -12.030 33.663 1.00 93.62 718 ASP A O 1
ATOM 5657 N N . GLU A 1 719 ? -24.237 -12.969 32.562 1.00 95.31 719 GLU A N 1
ATOM 5658 C CA . GLU A 1 719 ? -23.163 -12.275 33.272 1.00 95.31 719 GLU A CA 1
ATOM 5659 C C . GLU A 1 719 ? -22.130 -11.817 32.243 1.00 95.31 719 GLU A C 1
ATOM 5661 O O . GLU A 1 719 ? -21.491 -12.639 31.578 1.00 95.31 719 GLU A O 1
ATOM 5666 N N . VAL A 1 720 ? -21.937 -10.503 32.141 1.00 96.81 720 VAL A N 1
ATOM 5667 C CA . VAL A 1 720 ? -20.909 -9.904 31.285 1.00 96.81 720 VAL A CA 1
ATOM 5668 C C . VAL A 1 720 ? -19.940 -9.072 32.113 1.00 96.81 720 VAL A C 1
ATOM 5670 O O . VAL A 1 720 ? -20.327 -8.384 33.061 1.00 96.81 720 VAL A O 1
ATOM 5673 N N . ARG A 1 721 ? -18.664 -9.111 31.732 1.00 97.44 721 ARG A N 1
ATOM 5674 C CA . ARG A 1 721 ? -17.642 -8.181 32.217 1.00 97.44 721 ARG A CA 1
ATOM 5675 C C . ARG A 1 721 ? -17.387 -7.107 31.171 1.00 97.44 721 ARG A C 1
ATOM 5677 O O . ARG A 1 721 ? -17.327 -7.384 29.974 1.00 97.44 721 ARG A O 1
ATOM 5684 N N . THR A 1 722 ? -17.236 -5.881 31.633 1.00 97.44 722 THR A N 1
ATOM 5685 C CA . THR A 1 722 ? -16.895 -4.718 30.819 1.00 97.44 722 THR A CA 1
ATOM 5686 C C . THR A 1 722 ? -15.898 -3.847 31.574 1.00 97.44 722 THR A C 1
ATOM 5688 O O . THR A 1 722 ? -15.557 -4.140 32.720 1.00 97.44 722 THR A O 1
ATOM 5691 N N . TYR A 1 723 ? -15.429 -2.782 30.939 1.00 98.06 723 TYR A N 1
ATOM 5692 C CA . TYR A 1 723 ? -14.548 -1.804 31.561 1.00 98.06 723 TYR A CA 1
ATOM 5693 C C . TYR A 1 723 ? -14.902 -0.394 31.090 1.00 98.06 723 TYR A C 1
ATOM 5695 O O . TYR A 1 723 ? -15.493 -0.206 30.024 1.00 98.06 723 TYR A O 1
ATOM 5703 N N . PHE A 1 724 ? -14.514 0.609 31.874 1.00 98.38 724 PHE A N 1
ATOM 5704 C CA . PHE A 1 724 ? -14.644 2.013 31.497 1.00 98.38 724 PHE A CA 1
ATOM 5705 C C . PHE A 1 724 ? -13.540 2.864 32.126 1.00 98.38 724 PHE A C 1
ATOM 5707 O O . PHE A 1 724 ? -12.978 2.517 33.160 1.00 98.38 724 PHE A O 1
ATOM 5714 N N . GLY A 1 725 ? -13.227 4.000 31.507 1.00 97.88 725 GLY A N 1
ATOM 5715 C CA . GLY A 1 725 ? -12.329 5.004 32.074 1.00 97.88 725 GLY A CA 1
ATOM 5716 C C . GLY A 1 725 ? -13.092 6.293 32.333 1.00 97.88 725 GLY A C 1
ATOM 5717 O O . GLY A 1 725 ? -13.735 6.814 31.423 1.00 97.88 725 GLY A O 1
ATOM 5718 N N . MET A 1 726 ? -13.021 6.813 33.559 1.00 98.06 726 MET A N 1
ATOM 5719 C CA . MET A 1 726 ? -13.614 8.109 33.898 1.00 98.06 726 MET A CA 1
ATOM 5720 C C . MET A 1 726 ? -12.839 9.219 33.197 1.00 98.06 726 MET A C 1
ATOM 5722 O O . MET A 1 726 ? -11.722 9.548 33.602 1.00 98.06 726 MET A O 1
ATOM 5726 N N . ARG A 1 727 ? -13.411 9.771 32.125 1.00 97.44 727 ARG A N 1
ATOM 5727 C CA . ARG A 1 727 ? -12.783 10.843 31.353 1.00 97.44 727 ARG A CA 1
ATOM 5728 C C . ARG A 1 727 ? -13.778 11.686 30.577 1.00 97.44 727 ARG A C 1
ATOM 5730 O O . ARG A 1 727 ? -14.810 11.190 30.123 1.00 97.44 727 ARG A O 1
ATOM 5737 N N . GLU A 1 728 ? -13.396 12.925 30.317 1.00 97.56 728 GLU A N 1
ATOM 5738 C CA . GLU A 1 728 ? -14.154 13.865 29.494 1.00 97.56 728 GLU A CA 1
ATOM 5739 C C . GLU A 1 728 ? -13.240 14.518 28.456 1.00 97.56 728 GLU A C 1
ATOM 5741 O O . GLU A 1 728 ? -12.252 15.156 28.816 1.00 97.56 728 GLU A O 1
ATOM 5746 N N . PHE A 1 729 ? -13.563 14.356 27.171 1.00 97.88 729 PHE A N 1
ATOM 5747 C CA . PHE A 1 729 ? -12.933 15.119 26.096 1.00 97.88 729 PHE A CA 1
ATOM 5748 C C . PHE A 1 729 ? -13.698 16.418 25.872 1.00 97.88 729 PHE A C 1
ATOM 5750 O O . PHE A 1 729 ? -14.926 16.442 25.938 1.00 97.88 729 PHE A O 1
ATOM 5757 N N . GLY A 1 730 ? -12.980 17.490 25.557 1.00 96.38 730 GLY A N 1
ATOM 5758 C CA . GLY A 1 730 ? -13.600 18.781 25.311 1.00 96.38 730 GLY A CA 1
ATOM 5759 C C . GLY A 1 730 ? -12.739 19.718 24.481 1.00 96.38 730 GLY A C 1
ATOM 5760 O O . GLY A 1 730 ? -11.680 19.360 23.959 1.00 96.38 730 GLY A O 1
ATOM 5761 N N . ILE A 1 731 ? -13.236 20.946 24.349 1.00 96.81 731 ILE A N 1
ATOM 5762 C CA . ILE A 1 731 ? -12.540 22.047 23.691 1.00 96.81 731 ILE A CA 1
ATOM 5763 C C . ILE A 1 731 ? -12.634 23.267 24.593 1.00 96.81 731 ILE A C 1
ATOM 5765 O O . ILE A 1 731 ? -13.728 23.754 24.880 1.00 96.81 731 ILE A O 1
ATOM 5769 N N . ILE A 1 732 ? -11.483 23.792 24.996 1.00 95.19 732 ILE A N 1
ATOM 5770 C CA . ILE A 1 732 ? -11.392 25.046 25.739 1.00 95.19 732 ILE A CA 1
ATOM 5771 C C . ILE A 1 732 ? -11.221 26.174 24.725 1.00 95.19 732 ILE A C 1
ATOM 5773 O O . ILE A 1 732 ? -10.234 26.213 23.988 1.00 95.19 732 ILE A O 1
ATOM 5777 N N . LYS A 1 733 ? -12.197 27.084 24.672 1.00 92.56 733 LYS A N 1
ATOM 5778 C CA . LYS A 1 733 ? -12.198 28.233 23.757 1.00 92.56 733 LYS A CA 1
ATOM 5779 C C . LYS A 1 733 ? -11.798 29.501 24.502 1.00 92.56 733 LYS A C 1
ATOM 5781 O O . LYS A 1 733 ? -12.446 29.875 25.474 1.00 92.56 733 LYS A O 1
ATOM 5786 N N . THR A 1 734 ? -10.787 30.200 24.000 1.00 88.06 734 THR A N 1
ATOM 5787 C CA . THR A 1 734 ? -10.455 31.573 24.406 1.00 88.06 734 THR A CA 1
ATOM 5788 C C . THR A 1 734 ? -11.028 32.567 23.393 1.00 88.06 734 THR A C 1
ATOM 5790 O O . THR A 1 734 ? -11.631 32.187 22.388 1.00 88.06 734 THR A O 1
ATOM 5793 N N . LYS A 1 735 ? -10.817 33.873 23.605 1.00 82.44 735 LYS A N 1
ATOM 5794 C CA . LYS A 1 735 ? -11.212 34.902 22.623 1.00 82.44 735 LYS A CA 1
ATOM 5795 C C . LYS A 1 735 ? -10.477 34.780 21.281 1.00 82.44 735 LYS A C 1
ATOM 5797 O O . LYS A 1 735 ? -10.966 35.312 20.287 1.00 82.44 735 LYS A O 1
ATOM 5802 N N . LYS A 1 736 ? -9.293 34.157 21.258 1.00 81.38 736 LYS A N 1
ATOM 5803 C CA . LYS A 1 736 ? -8.382 34.159 20.098 1.00 81.38 736 LYS A CA 1
ATOM 5804 C C . LYS A 1 736 ? -8.097 32.771 19.525 1.00 81.38 736 LYS A C 1
ATOM 5806 O O . LYS A 1 736 ? -7.725 32.688 18.358 1.00 81.38 736 LYS A O 1
ATOM 5811 N N . CYS A 1 737 ? -8.215 31.721 20.332 1.00 89.00 737 CYS A N 1
ATOM 5812 C CA . CYS A 1 737 ? -7.859 30.357 19.953 1.00 89.00 737 CYS A CA 1
ATOM 5813 C C . CYS A 1 737 ? -8.736 29.314 20.660 1.00 89.00 737 CYS A C 1
ATOM 5815 O O . CYS A 1 737 ? -9.510 29.646 21.558 1.00 89.00 737 CYS A O 1
ATOM 5817 N N . SER A 1 738 ? -8.595 28.052 20.250 1.00 93.62 738 SER A N 1
ATOM 5818 C CA . SER A 1 738 ? -9.243 26.897 20.870 1.00 93.62 738 SER A CA 1
ATOM 5819 C C . SER A 1 738 ? -8.249 25.754 21.032 1.00 93.62 738 SER A C 1
ATOM 5821 O O . SER A 1 738 ? -7.476 25.483 20.111 1.00 93.62 738 SER A O 1
ATOM 5823 N N . PHE A 1 739 ? -8.313 25.072 22.173 1.00 95.12 739 PHE A N 1
ATOM 5824 C CA . PHE A 1 739 ? -7.448 23.950 22.524 1.00 95.12 739 PHE A CA 1
ATOM 5825 C C . PHE A 1 739 ? -8.268 22.702 22.812 1.00 95.12 739 PHE A C 1
ATOM 5827 O O . PHE A 1 739 ? -9.348 22.787 23.395 1.00 95.12 739 PHE A O 1
ATOM 5834 N N . LEU A 1 740 ? -7.738 21.540 22.438 1.00 97.25 740 LEU A N 1
ATOM 5835 C CA . LEU A 1 740 ? -8.293 20.261 22.877 1.00 97.25 740 LEU A CA 1
ATOM 5836 C C . LEU A 1 740 ? -8.075 20.110 24.380 1.00 97.25 740 LEU A C 1
ATOM 5838 O O . LEU A 1 740 ? -7.040 20.530 24.902 1.00 97.25 740 LEU A O 1
ATOM 5842 N N . SER A 1 741 ? -9.044 19.516 25.068 1.00 97.06 741 SER A N 1
ATOM 5843 C CA . SER A 1 741 ? -8.956 19.245 26.496 1.00 97.06 741 SER A CA 1
ATOM 5844 C C . SER A 1 741 ? -9.318 17.810 26.846 1.00 97.06 741 SER A C 1
ATOM 5846 O O . SER A 1 741 ? -10.106 17.148 26.168 1.00 97.06 741 SER A O 1
ATOM 5848 N N . LEU A 1 742 ? -8.719 17.347 27.939 1.00 98.06 742 LEU A N 1
ATOM 5849 C CA . LEU A 1 742 ? -9.025 16.092 28.601 1.00 98.06 742 LEU A CA 1
ATOM 5850 C C . LEU A 1 742 ? -9.170 16.369 30.097 1.00 98.06 742 LEU A C 1
ATOM 5852 O O . LEU A 1 742 ? -8.281 16.954 30.717 1.00 98.06 742 LEU A O 1
ATOM 5856 N N . ASN A 1 743 ? -10.297 15.960 30.674 1.00 97.06 743 ASN A N 1
ATOM 5857 C CA . ASN A 1 743 ? -10.624 16.140 32.090 1.00 97.06 743 ASN A CA 1
ATOM 5858 C C . ASN A 1 743 ? -10.522 17.616 32.522 1.00 97.06 743 ASN A C 1
ATOM 5860 O O . ASN A 1 743 ? -9.929 17.943 33.551 1.00 97.06 743 ASN A O 1
ATOM 5864 N N . GLY A 1 744 ? -11.037 18.517 31.677 1.00 94.81 744 GLY A N 1
ATOM 5865 C CA . GLY A 1 744 ? -11.027 19.966 31.905 1.00 94.81 744 GLY A CA 1
ATOM 5866 C C . GLY A 1 744 ? -9.675 20.661 31.703 1.00 94.81 744 GLY A C 1
ATOM 5867 O O . GLY A 1 744 ? -9.596 21.872 31.887 1.00 94.81 744 GLY A O 1
ATOM 5868 N N . LYS A 1 745 ? -8.612 19.944 31.310 1.00 95.19 745 LYS A N 1
ATOM 5869 C CA . LYS A 1 745 ? -7.263 20.509 31.120 1.00 95.19 745 LYS A CA 1
ATOM 5870 C C . LYS A 1 745 ? -6.839 20.476 29.649 1.00 95.19 745 LYS A C 1
ATOM 5872 O O . LYS A 1 745 ? -7.104 19.469 28.992 1.00 95.19 745 LYS A O 1
ATOM 5877 N N . PRO A 1 746 ? -6.173 21.520 29.118 1.00 95.75 746 PRO A N 1
ATOM 5878 C CA . PRO A 1 746 ? -5.630 21.490 27.763 1.00 95.75 746 PRO A CA 1
ATOM 5879 C C . PRO A 1 746 ? -4.651 20.327 27.558 1.00 95.75 746 PRO A C 1
ATOM 5881 O O . PRO A 1 746 ? -3.811 20.062 28.417 1.00 95.75 746 PRO A O 1
ATOM 5884 N N . ILE A 1 747 ? -4.726 19.666 26.405 1.00 96.69 747 ILE A N 1
ATOM 5885 C CA . ILE A 1 747 ? -3.824 18.577 26.017 1.00 96.69 747 ILE A CA 1
ATOM 5886 C C . ILE A 1 747 ? -3.425 18.721 24.549 1.00 96.69 747 ILE A C 1
ATOM 5888 O O . ILE A 1 747 ? -4.257 18.989 23.684 1.00 96.69 747 ILE A O 1
ATOM 5892 N N . PHE A 1 748 ? -2.139 18.523 24.260 1.00 97.62 748 PHE A N 1
ATOM 5893 C CA . PHE A 1 748 ? -1.649 18.458 22.889 1.00 97.62 748 PHE A CA 1
ATOM 5894 C C . PHE A 1 748 ? -1.691 17.015 22.381 1.00 97.62 748 PHE A C 1
ATOM 5896 O O . PHE A 1 748 ? -1.102 16.113 22.987 1.00 97.62 748 PHE A O 1
ATOM 5903 N N . HIS A 1 749 ? -2.363 16.791 21.253 1.00 98.12 749 HIS A N 1
ATOM 5904 C CA . HIS A 1 749 ? -2.393 15.481 20.603 1.00 98.12 749 HIS A CA 1
ATOM 5905 C C . HIS A 1 749 ? -1.188 15.352 19.660 1.00 98.12 749 HIS A C 1
ATOM 5907 O O . HIS A 1 749 ? -1.230 15.827 18.523 1.00 98.12 749 HIS A O 1
ATOM 5913 N N . HIS A 1 750 ? -0.114 14.713 20.129 1.00 98.06 750 HIS A N 1
ATOM 5914 C CA . HIS A 1 750 ? 1.061 14.391 19.318 1.00 98.06 750 HIS A CA 1
ATOM 5915 C C . HIS A 1 750 ? 0.905 12.980 18.757 1.00 98.06 750 HIS A C 1
ATOM 5917 O O . HIS A 1 750 ? 1.133 11.995 19.465 1.00 98.06 750 HIS A O 1
ATOM 5923 N N . GLY A 1 751 ? 0.479 12.882 17.499 1.00 97.81 751 GLY A N 1
ATOM 5924 C CA . GLY A 1 751 ? 0.085 11.611 16.914 1.00 97.81 751 GLY A CA 1
ATOM 5925 C C . GLY A 1 751 ? 0.844 11.149 15.687 1.00 97.81 751 GLY A C 1
ATOM 5926 O O . GLY A 1 751 ? 1.641 11.870 15.082 1.00 97.81 751 GLY A O 1
ATOM 5927 N N . LEU A 1 752 ? 0.545 9.904 15.332 1.00 97.88 752 LEU A N 1
ATOM 5928 C CA . LEU A 1 752 ? 1.136 9.161 14.229 1.00 97.88 752 LEU A CA 1
ATOM 5929 C C . LEU A 1 752 ? 0.016 8.479 13.428 1.00 97.88 752 LEU A C 1
ATOM 5931 O O . LEU A 1 752 ? -0.920 7.916 14.002 1.00 97.88 752 LEU A O 1
ATOM 5935 N N . LEU A 1 753 ? 0.088 8.572 12.101 1.00 98.38 753 LEU A N 1
ATOM 5936 C CA . LEU A 1 753 ? -0.887 7.971 11.195 1.00 98.38 753 LEU A CA 1
ATOM 5937 C C . LEU A 1 753 ? -0.641 6.464 11.088 1.00 98.38 753 LEU A C 1
ATOM 5939 O O . LEU A 1 753 ? 0.471 6.042 10.772 1.00 98.38 753 LEU A O 1
ATOM 5943 N N . ASP A 1 754 ? -1.680 5.663 11.291 1.00 97.94 754 ASP A N 1
ATOM 5944 C CA . ASP A 1 754 ? -1.615 4.205 11.233 1.00 97.94 754 ASP A CA 1
ATOM 5945 C C . ASP A 1 754 ? -2.505 3.662 10.103 1.00 97.94 754 ASP A C 1
ATOM 5947 O O . ASP A 1 754 ? -3.736 3.721 10.181 1.00 97.94 754 ASP A O 1
ATOM 5951 N N . GLN A 1 755 ? -1.876 3.103 9.061 1.00 96.06 755 GLN A N 1
ATOM 5952 C CA . GLN A 1 755 ? -2.560 2.454 7.931 1.00 96.06 755 GLN A CA 1
ATOM 5953 C C . GLN A 1 755 ? -3.232 1.127 8.319 1.00 96.06 755 GLN A C 1
ATOM 5955 O O . GLN A 1 755 ? -4.130 0.662 7.618 1.00 96.06 755 GLN A O 1
ATOM 5960 N N . GLY A 1 756 ? -2.784 0.484 9.403 1.00 94.88 756 GLY A N 1
ATOM 5961 C CA . GLY A 1 756 ? -3.302 -0.800 9.871 1.00 94.88 756 GLY A CA 1
ATOM 5962 C C . GLY A 1 756 ? -2.977 -1.982 8.954 1.00 94.88 756 GLY A C 1
ATOM 5963 O O . GLY A 1 756 ? -3.794 -2.897 8.853 1.00 94.88 756 GLY A O 1
ATOM 5964 N N . TYR A 1 757 ? -1.828 -1.963 8.266 1.00 96.56 757 TYR A N 1
ATOM 5965 C CA . TYR A 1 757 ? -1.354 -3.083 7.443 1.00 96.56 757 TYR A CA 1
ATOM 5966 C C . TYR A 1 757 ? -0.161 -3.811 8.076 1.00 96.56 757 TYR A C 1
ATOM 5968 O O . TYR A 1 757 ? 0.784 -3.195 8.583 1.00 96.56 757 TYR A O 1
ATOM 5976 N N . TRP A 1 758 ? -0.182 -5.133 7.949 1.00 97.31 758 TRP A N 1
ATOM 5977 C CA . TRP A 1 758 ? 0.849 -6.092 8.338 1.00 97.31 758 TRP A CA 1
ATOM 5978 C C . TRP A 1 758 ? 1.437 -6.743 7.084 1.00 97.31 758 TRP A C 1
ATOM 5980 O O . TRP A 1 758 ? 0.718 -6.952 6.106 1.00 97.31 758 TRP A O 1
ATOM 5990 N N . SER A 1 759 ? 2.739 -7.033 7.076 1.00 96.75 759 SER A N 1
ATOM 5991 C CA . SER A 1 759 ? 3.420 -7.577 5.889 1.00 96.75 759 SER A CA 1
ATOM 5992 C C . SER A 1 759 ? 2.997 -9.003 5.541 1.00 96.75 759 SER A C 1
ATOM 5994 O O . SER A 1 759 ? 3.084 -9.417 4.387 1.00 96.75 759 SER A O 1
ATOM 5996 N N . ASP A 1 760 ? 2.510 -9.736 6.536 1.00 97.19 760 ASP A N 1
ATOM 5997 C CA . ASP A 1 760 ? 2.160 -11.147 6.463 1.00 97.19 760 ASP A CA 1
ATOM 5998 C C . ASP A 1 760 ? 0.665 -11.408 6.681 1.00 97.19 760 ASP A C 1
ATOM 6000 O O . ASP A 1 760 ? 0.101 -12.252 5.986 1.00 97.19 760 ASP A O 1
ATOM 6004 N N . GLY A 1 761 ? 0.023 -10.679 7.599 1.00 96.31 761 GLY A N 1
ATOM 6005 C CA . GLY A 1 761 ? -1.407 -10.771 7.918 1.00 96.31 761 GLY A CA 1
ATOM 6006 C C . GLY A 1 761 ? -2.279 -9.701 7.263 1.00 96.31 761 GLY A C 1
ATOM 6007 O O . GLY A 1 761 ? -3.506 -9.787 7.310 1.00 96.31 761 GLY A O 1
ATOM 6008 N N . MET A 1 762 ? -1.666 -8.729 6.578 1.00 95.31 762 MET A N 1
ATOM 6009 C CA . MET A 1 762 ? -2.389 -7.745 5.781 1.00 95.31 762 MET A CA 1
ATOM 6010 C C . MET A 1 762 ? -3.291 -6.865 6.683 1.00 95.31 762 MET A C 1
ATOM 6012 O O . MET A 1 762 ? -2.732 -6.083 7.445 1.00 95.31 762 MET A O 1
ATOM 6016 N N . TYR A 1 763 ? -4.628 -6.932 6.682 1.00 95.69 763 TYR A N 1
ATOM 6017 C CA . TYR A 1 763 ? -5.437 -6.182 7.664 1.00 95.69 763 TYR A CA 1
ATOM 6018 C C . TYR A 1 763 ? -5.457 -6.823 9.048 1.00 95.69 763 TYR A C 1
ATOM 6020 O O . TYR A 1 763 ? -5.778 -6.151 10.029 1.00 95.69 763 TYR A O 1
ATOM 6028 N N . THR A 1 764 ? -5.103 -8.093 9.146 1.00 97.81 764 THR A N 1
ATOM 6029 C CA . THR A 1 764 ? -5.196 -8.856 10.380 1.00 97.81 764 THR A CA 1
ATOM 6030 C C . THR A 1 764 ? -3.838 -8.852 11.066 1.00 97.81 764 THR A C 1
ATOM 6032 O O . THR A 1 764 ? -2.844 -9.293 10.490 1.00 97.81 764 THR A O 1
ATOM 6035 N N . ALA A 1 765 ? -3.779 -8.349 12.299 1.00 97.19 765 ALA A N 1
ATOM 6036 C CA . ALA A 1 765 ? -2.578 -8.494 13.113 1.00 97.19 765 ALA A CA 1
ATOM 6037 C C . ALA A 1 765 ? -2.312 -9.984 13.399 1.00 97.19 765 ALA A C 1
ATOM 6039 O O . ALA A 1 765 ? -3.265 -10.731 13.621 1.00 97.19 765 ALA A O 1
ATOM 6040 N N . PRO A 1 766 ? -1.048 -10.436 13.424 1.00 97.00 766 PRO A N 1
ATOM 6041 C CA . PRO A 1 766 ? -0.728 -11.839 13.690 1.00 97.00 766 PRO A CA 1
ATOM 6042 C C . PRO A 1 766 ? -1.092 -12.284 15.118 1.00 97.00 766 PRO A C 1
ATOM 6044 O O . PRO A 1 766 ? -1.423 -13.452 15.319 1.00 97.00 766 PRO A O 1
ATOM 6047 N N . SER A 1 767 ? -1.040 -11.376 16.102 1.00 97.12 767 SER A N 1
ATOM 6048 C CA . SER A 1 767 ? -1.404 -11.639 17.501 1.00 97.12 767 SER A CA 1
ATOM 6049 C C . SER A 1 767 ? -1.703 -10.350 18.289 1.00 97.12 767 SER A C 1
ATOM 6051 O O . SER A 1 767 ? -1.452 -9.243 17.798 1.00 97.12 767 SER A O 1
ATOM 6053 N N . ASP A 1 768 ? -2.209 -10.484 19.522 1.00 96.56 768 ASP A N 1
ATOM 6054 C CA . ASP A 1 768 ? -2.371 -9.369 20.469 1.00 96.56 768 ASP A CA 1
ATOM 6055 C C . ASP A 1 768 ? -1.016 -8.731 20.819 1.00 96.56 768 ASP A C 1
ATOM 6057 O O . ASP A 1 768 ? -0.889 -7.508 20.831 1.00 96.56 768 ASP A O 1
ATOM 6061 N N . GLU A 1 769 ? 0.031 -9.538 21.013 1.00 97.62 769 GLU A N 1
ATOM 6062 C CA . GLU A 1 769 ? 1.386 -9.057 21.315 1.00 97.62 769 GLU A CA 1
ATOM 6063 C C . GLU A 1 769 ? 1.933 -8.152 20.209 1.00 97.62 769 GLU A C 1
ATOM 6065 O O . GLU A 1 769 ? 2.641 -7.189 20.503 1.00 97.62 769 GLU A O 1
ATOM 6070 N N . ALA A 1 770 ? 1.584 -8.426 18.949 1.00 97.75 770 ALA A N 1
ATOM 6071 C CA . ALA A 1 770 ? 1.958 -7.577 17.824 1.00 97.75 770 ALA A CA 1
ATOM 6072 C C . ALA A 1 770 ? 1.294 -6.195 17.918 1.00 97.75 770 ALA A C 1
ATOM 6074 O O . ALA A 1 770 ? 1.962 -5.169 17.783 1.00 97.75 770 ALA A O 1
ATOM 6075 N N . MET A 1 771 ? -0.010 -6.157 18.219 1.00 98.00 771 MET A N 1
ATOM 6076 C CA . MET A 1 771 ? -0.748 -4.904 18.421 1.00 98.00 771 MET A CA 1
ATOM 6077 C C . MET A 1 771 ? -0.205 -4.115 19.621 1.00 98.00 771 MET A C 1
ATOM 6079 O O . MET A 1 771 ? -0.008 -2.904 19.523 1.00 98.00 771 MET A O 1
ATOM 6083 N N . ILE A 1 772 ? 0.070 -4.799 20.737 1.00 98.62 772 ILE A N 1
ATOM 6084 C CA . ILE A 1 772 ? 0.661 -4.204 21.945 1.00 98.62 772 ILE A CA 1
ATOM 6085 C C . ILE A 1 772 ? 2.028 -3.600 21.625 1.00 98.62 772 ILE A C 1
ATOM 6087 O O . ILE A 1 772 ? 2.295 -2.465 22.018 1.00 98.62 772 ILE A O 1
ATOM 6091 N N . TRP A 1 773 ? 2.874 -4.321 20.884 1.00 98.31 773 TRP A N 1
ATOM 6092 C CA . TRP A 1 773 ? 4.207 -3.845 20.534 1.00 98.31 773 TRP A CA 1
ATOM 6093 C C . TRP A 1 773 ? 4.157 -2.548 19.723 1.00 98.31 773 TRP A C 1
ATOM 6095 O O . TRP A 1 773 ? 4.836 -1.596 20.108 1.00 98.31 773 TRP A O 1
ATOM 6105 N N . ASP A 1 774 ? 3.328 -2.469 18.671 1.00 97.38 774 ASP A N 1
ATOM 6106 C CA . ASP A 1 774 ? 3.183 -1.242 17.868 1.00 97.38 774 ASP A CA 1
ATOM 6107 C C . ASP A 1 774 ? 2.784 -0.059 18.780 1.00 97.38 774 ASP A C 1
ATOM 6109 O O . ASP A 1 774 ? 3.443 0.985 18.772 1.00 97.38 774 ASP A O 1
ATOM 6113 N N . ILE A 1 775 ? 1.775 -0.236 19.645 1.00 98.50 775 ILE A N 1
ATOM 6114 C CA . ILE A 1 775 ? 1.284 0.819 20.553 1.00 98.50 775 ILE A CA 1
ATOM 6115 C C . ILE A 1 775 ? 2.362 1.242 21.567 1.00 98.50 775 ILE A C 1
ATOM 6117 O O . ILE A 1 775 ? 2.575 2.437 21.796 1.00 98.50 775 ILE A O 1
ATOM 6121 N N . GLU A 1 776 ? 3.085 0.287 22.153 1.00 98.06 776 GLU A N 1
ATOM 6122 C CA . GLU A 1 776 ? 4.169 0.579 23.091 1.00 98.06 776 GLU A CA 1
ATOM 6123 C C . GLU A 1 776 ? 5.339 1.316 22.438 1.00 98.06 776 GLU A C 1
ATOM 6125 O O . GLU A 1 776 ? 5.881 2.246 23.040 1.00 98.06 776 GLU A O 1
ATOM 6130 N N . GLN A 1 777 ? 5.768 0.908 21.238 1.00 97.69 777 GLN A N 1
ATOM 6131 C CA . GLN A 1 777 ? 6.889 1.564 20.558 1.00 97.69 777 GLN A CA 1
ATOM 6132 C C . GLN A 1 777 ? 6.552 3.008 20.210 1.00 97.69 777 GLN A C 1
ATOM 6134 O O . GLN A 1 777 ? 7.374 3.902 20.399 1.00 97.69 777 GLN A O 1
ATOM 6139 N N . ILE A 1 778 ? 5.323 3.257 19.773 1.00 95.94 778 ILE A N 1
ATOM 6140 C CA . ILE A 1 778 ? 4.844 4.600 19.449 1.00 95.94 778 ILE A CA 1
ATOM 6141 C C . ILE A 1 778 ? 4.855 5.488 20.699 1.00 95.94 778 ILE A C 1
ATOM 6143 O O . ILE A 1 778 ? 5.372 6.608 20.649 1.00 95.94 778 ILE A O 1
ATOM 6147 N N . LYS A 1 779 ? 4.417 4.957 21.849 1.00 96.12 779 LYS A N 1
ATOM 6148 C CA . LYS A 1 779 ? 4.524 5.656 23.139 1.00 96.12 779 LYS A CA 1
ATOM 6149 C C . LYS A 1 779 ? 5.983 5.909 23.541 1.00 96.12 779 LYS A C 1
ATOM 6151 O O . LYS A 1 779 ? 6.323 7.008 23.974 1.00 96.12 779 LYS A O 1
ATOM 6156 N N . LYS A 1 780 ? 6.881 4.934 23.338 1.00 96.75 780 LYS A N 1
ATOM 6157 C CA . LYS A 1 780 ? 8.334 5.073 23.595 1.00 96.75 780 LYS A CA 1
ATOM 6158 C C . LYS A 1 780 ? 8.998 6.135 22.707 1.00 96.75 780 LYS A C 1
ATOM 6160 O O . LYS A 1 780 ? 9.974 6.748 23.143 1.00 96.75 780 LYS A O 1
ATOM 6165 N N . LEU A 1 781 ? 8.467 6.372 21.505 1.00 97.12 781 LEU A N 1
ATOM 6166 C CA . LEU A 1 781 ? 8.877 7.453 20.601 1.00 97.12 781 LEU A CA 1
ATOM 6167 C C . LEU A 1 781 ? 8.278 8.825 20.975 1.00 97.12 781 LEU A C 1
ATOM 6169 O O . LEU A 1 781 ? 8.547 9.804 20.289 1.00 97.12 781 LEU A O 1
ATOM 6173 N N . GLY A 1 782 ? 7.498 8.937 22.054 1.00 96.38 782 GLY A N 1
ATOM 6174 C CA . GLY A 1 782 ? 6.956 10.218 22.527 1.00 96.38 782 GLY A CA 1
ATOM 6175 C C . GLY A 1 782 ? 5.661 10.659 21.838 1.00 96.38 782 GLY A C 1
ATOM 6176 O O . GLY A 1 782 ? 5.249 11.812 21.975 1.00 96.38 782 GLY A O 1
ATOM 6177 N N . PHE A 1 783 ? 4.998 9.767 21.101 1.00 98.06 783 PHE A N 1
ATOM 6178 C CA . PHE A 1 783 ? 3.633 10.000 20.634 1.00 98.06 783 PHE A CA 1
ATOM 6179 C C . PHE A 1 783 ? 2.629 9.588 21.715 1.00 98.06 783 PHE A C 1
ATOM 6181 O O . PHE A 1 783 ? 2.827 8.601 22.422 1.00 98.06 783 PHE A O 1
ATOM 6188 N N . ASN A 1 784 ? 1.524 10.321 21.818 1.00 98.06 784 ASN A N 1
ATOM 6189 C CA . ASN A 1 784 ? 0.423 10.013 22.735 1.00 98.06 784 ASN A CA 1
ATOM 6190 C C . ASN A 1 784 ? -0.895 9.711 22.007 1.00 98.06 784 ASN A C 1
ATOM 6192 O O . ASN A 1 784 ? -1.910 9.482 22.664 1.00 98.06 784 ASN A O 1
ATOM 6196 N N . MET A 1 785 ? -0.891 9.714 20.669 1.00 98.62 785 MET A N 1
ATOM 6197 C CA . MET A 1 785 ? -2.083 9.530 19.848 1.00 98.62 785 MET A CA 1
ATOM 6198 C C . MET A 1 785 ? -1.803 8.698 18.587 1.00 98.62 785 MET A C 1
ATOM 6200 O O . MET A 1 785 ? -0.770 8.845 17.936 1.00 98.62 785 MET A O 1
ATOM 6204 N N . LEU A 1 786 ? -2.752 7.842 18.217 1.00 98.69 786 LEU A N 1
ATOM 6205 C CA . LEU A 1 786 ? -2.792 7.127 16.947 1.00 98.69 786 LEU A CA 1
ATOM 6206 C C . LEU A 1 786 ? -4.007 7.565 16.137 1.00 98.69 786 LEU A C 1
ATOM 6208 O O . LEU A 1 786 ? -5.140 7.521 16.618 1.00 98.69 786 LEU A O 1
ATOM 6212 N N . ARG A 1 787 ? -3.783 7.943 14.878 1.00 98.62 787 ARG A N 1
ATOM 6213 C CA . ARG A 1 787 ? -4.864 8.195 13.924 1.00 98.62 787 ARG A CA 1
ATOM 6214 C C . ARG A 1 787 ? -5.040 6.967 13.046 1.00 98.62 787 ARG A C 1
ATOM 6216 O O . ARG A 1 787 ? -4.218 6.718 12.164 1.00 98.62 787 ARG A O 1
ATOM 6223 N N . LYS A 1 788 ? -6.101 6.196 13.291 1.00 98.38 788 LYS A N 1
ATOM 6224 C CA . LYS A 1 788 ? -6.415 5.007 12.497 1.00 98.38 788 LYS A CA 1
ATOM 6225 C C . LYS A 1 788 ? -6.990 5.444 11.156 1.00 98.38 788 LYS A C 1
ATOM 6227 O O . LYS A 1 788 ? -8.085 6.000 11.095 1.00 98.38 788 LYS A O 1
ATOM 6232 N N . HIS A 1 789 ? -6.237 5.202 10.089 1.00 96.94 789 HIS A N 1
ATOM 6233 C CA . HIS A 1 789 ? -6.535 5.727 8.766 1.00 96.94 789 HIS A CA 1
ATOM 6234 C C . HIS A 1 789 ? -7.508 4.821 8.005 1.00 96.94 789 HIS A C 1
ATOM 6236 O O . HIS A 1 789 ? -7.164 3.709 7.610 1.00 96.94 789 HIS A O 1
ATOM 6242 N N . ILE A 1 790 ? -8.724 5.327 7.779 1.00 95.56 790 ILE A N 1
ATOM 6243 C CA . ILE A 1 790 ? -9.804 4.771 6.943 1.00 95.56 790 ILE A CA 1
ATOM 6244 C C . ILE A 1 790 ? -9.984 3.243 7.041 1.00 95.56 790 ILE A C 1
ATOM 6246 O O . ILE A 1 790 ? -10.241 2.569 6.042 1.00 95.56 790 ILE A O 1
ATOM 6250 N N . LYS A 1 791 ? -9.854 2.713 8.259 1.00 95.88 791 LYS A N 1
ATOM 6251 C CA . LYS A 1 791 ? -9.986 1.301 8.642 1.00 95.88 791 LYS A CA 1
ATOM 6252 C C . LYS A 1 791 ? -10.599 1.245 10.043 1.00 95.88 791 LYS A C 1
ATOM 6254 O O . LYS A 1 791 ? -10.309 2.112 10.862 1.00 95.88 791 LYS A O 1
ATOM 6259 N N . ILE A 1 792 ? -11.401 0.226 10.335 1.00 97.56 792 ILE A N 1
ATOM 6260 C CA . ILE A 1 792 ? -11.844 -0.089 11.703 1.00 97.56 792 ILE A CA 1
ATOM 6261 C C . ILE A 1 792 ? -11.070 -1.318 12.178 1.00 97.56 792 ILE A C 1
ATOM 6263 O O . ILE A 1 792 ? -11.137 -2.344 11.515 1.00 97.56 792 ILE A O 1
ATOM 6267 N N . GLU A 1 793 ? -10.307 -1.225 13.266 1.00 97.81 793 GLU A N 1
ATOM 6268 C CA . GLU A 1 793 ? -9.567 -2.379 13.811 1.00 97.81 793 GLU A CA 1
ATOM 6269 C C . GLU A 1 793 ? -10.485 -3.338 14.596 1.00 97.81 793 GLU A C 1
ATOM 6271 O O . GLU A 1 793 ? -11.612 -2.973 14.943 1.00 97.81 793 GLU A O 1
ATOM 6276 N N . PRO A 1 794 ? -10.034 -4.559 14.938 1.00 97.56 794 PRO A N 1
ATOM 6277 C CA . PRO A 1 794 ? -10.695 -5.354 15.968 1.00 97.56 794 PRO A CA 1
ATOM 6278 C C . PRO A 1 794 ? -10.788 -4.572 17.288 1.00 97.56 794 PRO A C 1
ATOM 6280 O O . PRO A 1 794 ? -9.852 -3.858 17.655 1.00 97.56 794 PRO A O 1
ATOM 6283 N N . LEU A 1 795 ? -11.865 -4.762 18.066 1.00 98.06 795 LEU A N 1
ATOM 6284 C CA . LEU A 1 795 ? -12.046 -4.098 19.374 1.00 98.06 795 LEU A CA 1
ATOM 6285 C C . LEU A 1 795 ? -10.866 -4.315 20.337 1.00 98.06 795 LEU A C 1
ATOM 6287 O O . LEU A 1 795 ? -10.615 -3.485 21.211 1.00 98.06 795 LEU A O 1
ATOM 6291 N N . ARG A 1 796 ? -10.112 -5.402 20.151 1.00 97.94 796 ARG A N 1
ATOM 6292 C CA . ARG A 1 796 ? -8.883 -5.695 20.894 1.00 97.94 796 ARG A CA 1
ATOM 6293 C C . ARG A 1 796 ? -7.798 -4.630 20.725 1.00 97.94 796 ARG A C 1
ATOM 6295 O O . ARG A 1 796 ? -7.177 -4.261 21.717 1.00 97.94 796 ARG A O 1
ATOM 6302 N N . TRP A 1 797 ? -7.642 -4.061 19.530 1.00 98.62 797 TRP A N 1
ATOM 6303 C CA . TRP A 1 797 ? -6.695 -2.968 19.294 1.00 98.62 797 TRP A CA 1
ATOM 6304 C C . TRP A 1 797 ? -7.066 -1.719 20.107 1.00 98.62 797 TRP A C 1
ATOM 6306 O O . TRP A 1 797 ? -6.230 -1.183 20.831 1.00 98.62 797 TRP A O 1
ATOM 6316 N N . TYR A 1 798 ? -8.342 -1.314 20.089 1.00 98.75 798 TYR A N 1
ATOM 6317 C CA . TYR A 1 798 ? -8.822 -0.173 20.883 1.00 98.75 798 TYR A CA 1
ATOM 6318 C C . TYR A 1 798 ? -8.694 -0.431 22.385 1.00 98.75 798 TYR A C 1
ATOM 6320 O O . TYR A 1 798 ? -8.285 0.454 23.128 1.00 98.75 798 TYR A O 1
ATOM 6328 N N . TYR A 1 799 ? -8.969 -1.658 22.835 1.00 98.69 799 TYR A N 1
ATOM 6329 C CA . TYR A 1 799 ? -8.743 -2.054 24.223 1.00 98.69 799 TYR A CA 1
ATOM 6330 C C . TYR A 1 799 ? -7.271 -1.914 24.635 1.00 98.69 799 TYR A C 1
ATOM 6332 O O . TYR A 1 799 ? -6.972 -1.519 25.764 1.00 98.69 799 TYR A O 1
ATOM 6340 N N . HIS A 1 800 ? -6.334 -2.196 23.727 1.00 98.69 800 HIS A N 1
ATOM 6341 C CA . HIS A 1 800 ? -4.912 -1.977 23.976 1.00 98.69 800 HIS A CA 1
ATOM 6342 C C . HIS A 1 800 ? -4.549 -0.490 24.031 1.00 98.69 800 HIS A C 1
ATOM 6344 O O . HIS A 1 800 ? -3.777 -0.094 24.900 1.00 98.69 800 HIS A O 1
ATOM 6350 N N . CYS A 1 801 ? -5.151 0.351 23.189 1.00 98.81 801 CYS A N 1
ATOM 6351 C CA . CYS A 1 801 ? -5.014 1.806 23.301 1.00 98.81 801 CYS A CA 1
ATOM 6352 C C . CYS A 1 801 ? -5.572 2.332 24.636 1.00 98.81 801 CYS A C 1
ATOM 6354 O O . CYS A 1 801 ? -4.929 3.157 25.289 1.00 98.81 801 CYS A O 1
ATOM 6356 N N . ASP A 1 802 ? -6.720 1.807 25.079 1.00 98.75 802 ASP A N 1
ATOM 6357 C CA . ASP A 1 802 ? -7.363 2.166 26.346 1.00 98.75 802 ASP A CA 1
ATOM 6358 C C . ASP A 1 802 ? -6.462 1.825 27.545 1.00 98.75 802 ASP A C 1
ATOM 6360 O O . ASP A 1 802 ? -6.198 2.692 28.377 1.00 98.75 802 ASP A O 1
ATOM 6364 N N . ARG A 1 803 ? -5.938 0.593 27.624 1.00 98.06 803 ARG A N 1
ATOM 6365 C CA . ARG A 1 803 ? -5.088 0.146 28.751 1.00 98.06 803 ARG A CA 1
ATOM 6366 C C . ARG A 1 803 ? -3.686 0.772 28.744 1.00 98.06 803 ARG A C 1
ATOM 6368 O O . ARG A 1 803 ? -3.106 0.969 29.806 1.00 98.06 803 ARG A O 1
ATOM 6375 N N . LEU A 1 804 ? -3.115 1.043 27.563 1.00 98.50 804 LEU A N 1
ATOM 6376 C CA . LEU A 1 804 ? -1.752 1.577 27.430 1.00 98.50 804 LEU A CA 1
ATOM 6377 C C . LEU A 1 804 ? -1.722 3.110 27.454 1.00 98.50 804 LEU A C 1
ATOM 6379 O O . LEU A 1 804 ? -0.644 3.695 27.575 1.00 98.50 804 LEU A O 1
ATOM 6383 N N . GLY A 1 805 ? -2.879 3.769 27.369 1.00 98.19 805 GLY A N 1
ATOM 6384 C CA . GLY A 1 805 ? -2.977 5.225 27.416 1.00 98.19 805 GLY A CA 1
ATOM 6385 C C . GLY A 1 805 ? -2.485 5.888 26.141 1.00 98.19 805 GLY A C 1
ATOM 6386 O O . GLY A 1 805 ? -1.573 6.710 26.189 1.00 98.19 805 GLY A O 1
ATOM 6387 N N . VAL A 1 806 ? -3.069 5.520 25.002 1.00 98.56 806 VAL A N 1
ATOM 6388 C CA . VAL A 1 806 ? -2.828 6.179 23.712 1.00 98.56 806 VAL A CA 1
ATOM 6389 C C . VAL A 1 806 ? -4.164 6.653 23.166 1.00 98.56 806 VAL A C 1
ATOM 6391 O O . VAL A 1 806 ? -5.083 5.856 23.028 1.00 98.56 806 VAL A O 1
ATOM 6394 N N . LEU A 1 807 ? -4.280 7.948 22.879 1.00 98.81 807 LEU A N 1
ATOM 6395 C CA . LEU A 1 807 ? -5.479 8.550 22.296 1.00 98.81 807 LEU A CA 1
ATOM 6396 C C . LEU A 1 807 ? -5.718 8.011 20.886 1.00 98.81 807 LEU A C 1
ATOM 6398 O O . LEU A 1 807 ? -4.769 7.729 20.159 1.00 98.81 807 LEU A O 1
ATOM 6402 N N . VAL A 1 808 ? -6.977 7.941 20.464 1.00 98.88 808 VAL A N 1
ATOM 6403 C CA . VAL A 1 808 ? -7.341 7.474 19.124 1.00 98.88 808 VAL A CA 1
ATOM 6404 C C . VAL A 1 808 ? -8.127 8.540 18.374 1.00 98.88 808 VAL A C 1
ATOM 6406 O O . VAL A 1 808 ? -9.107 9.091 18.878 1.00 98.88 808 VAL A O 1
ATOM 6409 N N . TRP A 1 809 ? -7.702 8.816 17.146 1.00 98.81 809 TRP A N 1
ATOM 6410 C CA . TRP A 1 809 ? -8.518 9.488 16.136 1.00 98.81 809 TRP A CA 1
ATOM 6411 C C . TRP A 1 809 ? -9.001 8.436 15.151 1.00 98.81 809 TRP A C 1
ATOM 6413 O O . TRP A 1 809 ? -8.193 7.661 14.633 1.00 98.81 809 TRP A O 1
ATOM 6423 N N . GLN A 1 810 ? -10.307 8.400 14.903 1.00 98.69 810 GLN A N 1
ATOM 6424 C CA . GLN A 1 810 ? -10.910 7.383 14.053 1.00 98.69 810 GLN A CA 1
ATOM 6425 C C . GLN A 1 810 ? -11.428 7.990 12.754 1.00 98.69 810 GLN A C 1
ATOM 6427 O O . GLN A 1 810 ? -12.458 8.670 12.737 1.00 98.69 810 GLN A O 1
ATOM 6432 N N . ASP A 1 811 ? -10.751 7.666 11.656 1.00 98.44 811 ASP A N 1
ATOM 6433 C CA . ASP A 1 811 ? -11.246 7.954 10.316 1.00 98.44 811 ASP A CA 1
ATOM 6434 C C . ASP A 1 811 ? -12.352 6.971 9.926 1.00 98.44 811 ASP A C 1
ATOM 6436 O O . ASP A 1 811 ? -12.248 5.762 10.147 1.00 98.44 811 ASP A O 1
ATOM 6440 N N . PHE A 1 812 ? -13.407 7.468 9.287 1.00 98.00 812 PHE A N 1
ATOM 6441 C CA . PHE A 1 812 ? -14.402 6.591 8.676 1.00 98.00 812 PHE A CA 1
ATOM 6442 C C . PHE A 1 812 ? -13.847 5.983 7.386 1.00 98.00 812 PHE A C 1
ATOM 6444 O O . PHE A 1 812 ? -13.059 6.595 6.658 1.00 98.00 812 PHE A O 1
ATOM 6451 N N . VAL A 1 813 ? -14.269 4.757 7.076 1.00 95.75 813 VAL A N 1
ATOM 6452 C CA . VAL A 1 813 ? -13.781 4.049 5.890 1.00 95.75 813 VAL A CA 1
ATOM 6453 C C . VAL A 1 813 ? -14.279 4.754 4.623 1.00 95.75 813 VAL A C 1
ATOM 6455 O O . VAL A 1 813 ? -15.478 4.902 4.376 1.00 95.75 813 VAL A O 1
ATOM 6458 N N . SER A 1 814 ? -13.336 5.201 3.796 1.00 92.00 814 SER A N 1
ATOM 6459 C CA . SER A 1 814 ? -13.626 5.910 2.546 1.00 92.00 814 SER A CA 1
ATOM 6460 C C . SER A 1 814 ? -13.956 4.946 1.392 1.00 92.00 814 SER A C 1
ATOM 6462 O O . SER A 1 814 ? -13.556 3.781 1.393 1.00 92.00 814 SER A O 1
ATOM 6464 N N . GLY A 1 815 ? -14.696 5.423 0.381 1.00 88.75 815 GLY A N 1
ATOM 6465 C CA . GLY A 1 815 ? -15.099 4.603 -0.770 1.00 88.75 815 GLY A CA 1
ATOM 6466 C C . GLY A 1 815 ? -16.072 5.285 -1.741 1.00 88.75 815 GLY A C 1
ATOM 6467 O O . GLY A 1 815 ? -16.111 6.513 -1.847 1.00 88.75 815 GLY A O 1
ATOM 6468 N N . GLY A 1 816 ? -16.861 4.475 -2.455 1.00 81.50 816 GLY A N 1
ATOM 6469 C CA . GLY A 1 816 ? -17.945 4.894 -3.357 1.00 81.50 816 GLY A CA 1
ATOM 6470 C C . GLY A 1 816 ? -17.598 4.923 -4.851 1.00 81.50 816 GLY A C 1
ATOM 6471 O O . GLY A 1 816 ? -18.369 4.440 -5.677 1.00 81.50 816 GLY A O 1
ATOM 6472 N N . GLY A 1 817 ? -16.452 5.481 -5.240 1.00 78.06 817 GLY A N 1
ATOM 6473 C CA . GLY A 1 817 ? -16.072 5.563 -6.651 1.00 78.06 817 GLY A CA 1
ATOM 6474 C C . GLY A 1 817 ? -14.590 5.854 -6.862 1.00 78.06 817 GLY A C 1
ATOM 6475 O O . GLY A 1 817 ? -13.880 6.163 -5.904 1.00 78.06 817 GLY A O 1
ATOM 6476 N N . PRO A 1 818 ? -14.099 5.784 -8.117 1.00 75.06 818 PRO A N 1
ATOM 6477 C CA . PRO A 1 818 ? -12.674 5.870 -8.391 1.00 75.06 818 PRO A CA 1
ATOM 6478 C C . PRO A 1 818 ? -12.076 7.174 -7.870 1.00 75.06 818 PRO A C 1
ATOM 6480 O O . PRO A 1 818 ? -12.527 8.264 -8.233 1.00 75.06 818 PRO A O 1
ATOM 6483 N N . TYR A 1 819 ? -11.024 7.048 -7.066 1.00 77.88 819 TYR A N 1
ATOM 6484 C CA . TYR A 1 819 ? -10.234 8.175 -6.588 1.00 77.88 819 TYR A CA 1
ATOM 6485 C C . TYR A 1 819 ? -9.716 9.011 -7.766 1.00 77.88 819 TYR A C 1
ATOM 6487 O O . TYR A 1 819 ? -9.125 8.470 -8.706 1.00 77.88 819 TYR A O 1
ATOM 6495 N N . LYS A 1 820 ? -9.925 10.332 -7.724 1.00 82.81 820 LYS A N 1
ATOM 6496 C CA . LYS A 1 820 ? -9.558 11.259 -8.806 1.00 82.81 820 LYS A CA 1
ATOM 6497 C C . LYS A 1 820 ? -8.367 12.123 -8.396 1.00 82.81 820 LYS A C 1
ATOM 6499 O O . LYS A 1 820 ? -8.578 13.122 -7.710 1.00 82.81 820 LYS A O 1
ATOM 6504 N N . PRO A 1 821 ? -7.140 11.826 -8.871 1.00 80.50 821 PRO A N 1
ATOM 6505 C CA . PRO A 1 821 ? -5.936 12.544 -8.449 1.00 80.50 821 PRO A CA 1
ATOM 6506 C C . PRO A 1 821 ? -6.003 14.056 -8.677 1.00 80.50 821 PRO A C 1
ATOM 6508 O O . PRO A 1 821 ? -5.528 14.820 -7.850 1.00 80.50 821 PRO A O 1
ATOM 6511 N N . PHE A 1 822 ? -6.647 14.514 -9.754 1.00 80.94 822 PHE A N 1
ATOM 6512 C CA . PHE A 1 822 ? -6.825 15.951 -9.974 1.00 80.94 822 PHE A CA 1
ATOM 6513 C C . PHE A 1 822 ? -7.638 16.633 -8.876 1.00 80.94 822 PHE A C 1
ATOM 6515 O O . PHE A 1 822 ? -7.260 17.705 -8.424 1.00 80.94 822 PHE A O 1
ATOM 6522 N N . VAL A 1 823 ? -8.725 16.004 -8.435 1.00 81.94 823 VAL A N 1
ATOM 6523 C CA . VAL A 1 823 ? -9.619 16.572 -7.424 1.00 81.94 823 VAL A CA 1
ATOM 6524 C C . VAL A 1 823 ? -8.976 16.499 -6.050 1.00 81.94 823 VAL A C 1
ATOM 6526 O O . VAL A 1 823 ? -8.997 17.484 -5.331 1.00 81.94 823 VAL A O 1
ATOM 6529 N N . VAL A 1 824 ? -8.398 15.352 -5.703 1.00 79.25 824 VAL A N 1
ATOM 6530 C CA . VAL A 1 824 ? -7.947 15.090 -4.334 1.00 79.25 824 VAL A CA 1
ATOM 6531 C C . VAL A 1 824 ? -6.495 15.515 -4.091 1.00 79.25 824 VAL A C 1
ATOM 6533 O O . VAL A 1 824 ? -6.180 15.984 -3.011 1.00 79.25 824 VAL A O 1
ATOM 6536 N N . GLN A 1 825 ? -5.605 15.406 -5.082 1.00 77.25 825 GLN A N 1
ATOM 6537 C CA . GLN A 1 825 ? -4.171 15.684 -4.898 1.00 77.25 825 GLN A CA 1
ATOM 6538 C C . GLN A 1 825 ? -3.755 17.019 -5.523 1.00 77.25 825 GLN A C 1
ATOM 6540 O O . GLN A 1 825 ? -3.165 17.869 -4.860 1.00 77.25 825 GLN A O 1
ATOM 6545 N N . TYR A 1 826 ? -4.059 17.230 -6.808 1.00 79.44 826 TYR A N 1
ATOM 6546 C CA . TYR A 1 826 ? -3.517 18.380 -7.542 1.00 79.44 826 TYR A CA 1
ATOM 6547 C C . TYR A 1 826 ? -4.258 19.690 -7.248 1.00 79.44 826 TYR A C 1
ATOM 6549 O O . TYR A 1 826 ? -3.612 20.715 -7.047 1.00 79.44 826 TYR A O 1
ATOM 6557 N N . ALA A 1 827 ? -5.594 19.680 -7.196 1.00 82.75 827 ALA A N 1
ATOM 6558 C CA . ALA A 1 827 ? -6.390 20.887 -6.972 1.00 82.75 827 ALA A CA 1
ATOM 6559 C C . ALA A 1 827 ? -6.124 21.553 -5.606 1.00 82.75 827 ALA A C 1
ATOM 6561 O O . ALA A 1 827 ? -5.876 22.762 -5.602 1.00 82.75 827 ALA A O 1
ATOM 6562 N N . PRO A 1 828 ? -6.075 20.821 -4.470 1.00 80.38 828 PRO A N 1
ATOM 6563 C CA . PRO A 1 828 ? -5.710 21.417 -3.186 1.00 80.38 828 PRO A CA 1
ATOM 6564 C C . PRO A 1 828 ? -4.294 21.999 -3.184 1.00 80.38 828 PRO A C 1
ATOM 6566 O O . PRO A 1 828 ? -4.070 23.066 -2.608 1.00 80.38 828 PRO A O 1
ATOM 6569 N N . TRP A 1 829 ? -3.348 21.351 -3.878 1.00 75.19 829 TRP A N 1
ATOM 6570 C CA . TRP A 1 829 ? -1.964 21.819 -3.978 1.00 75.19 829 TRP A CA 1
ATOM 6571 C C . TRP A 1 829 ? -1.854 23.197 -4.654 1.00 75.19 829 TRP A C 1
ATOM 6573 O O . TRP A 1 829 ? -1.156 24.065 -4.128 1.00 75.19 829 TRP A O 1
ATOM 6583 N N . ILE A 1 830 ? -2.611 23.442 -5.734 1.00 80.81 830 ILE A N 1
ATOM 6584 C CA . ILE A 1 830 ? -2.697 24.762 -6.400 1.00 80.81 830 ILE A CA 1
ATOM 6585 C C . ILE A 1 830 ? -3.748 25.711 -5.793 1.00 80.81 830 ILE A C 1
ATOM 6587 O O . ILE A 1 830 ? -3.977 26.796 -6.321 1.00 80.81 830 ILE A O 1
ATOM 6591 N N . GLY A 1 831 ? -4.395 25.333 -4.686 1.00 77.69 831 GLY A N 1
ATOM 6592 C CA . GLY A 1 831 ? -5.332 26.195 -3.954 1.00 77.69 831 GLY A CA 1
ATOM 6593 C C . GLY A 1 831 ? -6.763 26.255 -4.505 1.00 77.69 831 GLY A C 1
ATOM 6594 O O . GLY A 1 831 ? -7.535 27.113 -4.076 1.00 77.69 831 GLY A O 1
ATOM 6595 N N . ILE A 1 832 ? -7.150 25.351 -5.408 1.00 83.81 832 ILE A N 1
ATOM 6596 C CA . ILE A 1 832 ? -8.534 25.231 -5.888 1.00 83.81 832 ILE A CA 1
ATOM 6597 C C . ILE A 1 832 ? -9.370 24.475 -4.850 1.00 83.81 832 ILE A C 1
ATOM 6599 O O . ILE A 1 832 ? -8.977 23.407 -4.386 1.00 83.81 832 ILE A O 1
ATOM 6603 N N . LYS A 1 833 ? -10.555 25.003 -4.521 1.00 82.12 833 LYS A N 1
ATOM 6604 C CA . LYS A 1 833 ? -11.548 24.349 -3.654 1.00 82.12 833 LYS A CA 1
ATOM 6605 C C . LYS A 1 833 ? -12.820 24.040 -4.444 1.00 82.12 833 LYS A C 1
ATOM 6607 O O . LYS A 1 833 ? -13.348 24.918 -5.121 1.00 82.12 833 LYS A O 1
ATOM 6612 N N . PHE A 1 834 ? -13.345 22.823 -4.324 1.00 86.81 834 PHE A N 1
ATOM 6613 C CA . PHE A 1 834 ? -14.628 22.429 -4.926 1.00 86.81 834 PHE A CA 1
ATOM 6614 C C . PHE A 1 834 ? -15.726 22.352 -3.878 1.00 86.81 834 PHE A C 1
ATOM 6616 O O . PHE A 1 834 ? -15.418 22.052 -2.737 1.00 86.81 834 PHE A O 1
ATOM 6623 N N . SER A 1 835 ? -16.990 22.591 -4.232 1.00 89.19 835 SER A N 1
ATOM 6624 C CA . SER A 1 835 ? -18.120 22.216 -3.371 1.00 89.19 835 SER A CA 1
ATOM 6625 C C . SER A 1 835 ? -18.355 20.704 -3.366 1.00 89.19 835 SER A C 1
ATOM 6627 O O . SER A 1 835 ? -17.938 20.008 -4.290 1.00 89.19 835 SER A O 1
ATOM 6629 N N . ASP A 1 836 ? -19.026 20.212 -2.330 1.00 91.50 836 ASP A N 1
ATOM 6630 C CA . ASP A 1 836 ? -19.320 18.796 -2.077 1.00 91.50 836 ASP A CA 1
ATOM 6631 C C . ASP A 1 836 ? -20.824 18.465 -2.119 1.00 91.50 836 ASP A C 1
ATOM 6633 O O . ASP A 1 836 ? -21.202 17.330 -1.852 1.00 91.50 836 ASP A O 1
ATOM 6637 N N . GLY A 1 837 ? -21.670 19.424 -2.509 1.00 91.25 837 GLY A N 1
ATOM 6638 C CA . GLY A 1 837 ? -23.114 19.227 -2.665 1.00 91.25 837 GLY A CA 1
ATOM 6639 C C . GLY A 1 837 ? -23.535 18.518 -3.969 1.00 91.25 837 GLY A C 1
ATOM 6640 O O . GLY A 1 837 ? -22.685 18.108 -4.776 1.00 91.25 837 GLY A O 1
ATOM 6641 N N . PRO A 1 838 ? -24.852 18.448 -4.259 1.00 90.56 838 PRO A N 1
ATOM 6642 C CA . PRO A 1 838 ? -25.431 17.618 -5.326 1.00 90.56 838 PRO A CA 1
ATOM 6643 C C . PRO A 1 838 ? -24.804 17.778 -6.717 1.00 90.56 838 PRO A C 1
ATOM 6645 O O . PRO A 1 838 ? -24.558 16.801 -7.427 1.00 90.56 838 PRO A O 1
ATOM 6648 N N . ASN A 1 839 ? -24.433 19.007 -7.084 1.00 91.31 839 ASN A N 1
ATOM 6649 C CA . ASN A 1 839 ? -23.814 19.329 -8.377 1.00 91.31 839 ASN A CA 1
ATOM 6650 C C . ASN A 1 839 ? -22.371 18.805 -8.536 1.00 91.31 839 ASN A C 1
ATOM 6652 O O . ASN A 1 839 ? -21.760 18.953 -9.605 1.00 91.31 839 ASN A O 1
ATOM 6656 N N . ARG A 1 840 ? -21.782 18.240 -7.474 1.00 90.06 840 ARG A N 1
ATOM 6657 C CA . ARG A 1 840 ? -20.380 17.804 -7.415 1.00 90.06 840 ARG A CA 1
ATOM 6658 C C . ARG A 1 840 ? -20.179 16.404 -6.843 1.00 90.06 840 ARG A C 1
ATOM 6660 O O . ARG A 1 840 ? -19.063 15.905 -6.942 1.00 90.06 840 ARG A O 1
ATOM 6667 N N . TYR A 1 841 ? -21.219 15.690 -6.418 1.00 91.69 841 TYR A N 1
ATOM 6668 C CA . TYR A 1 841 ? -21.112 14.289 -5.978 1.00 91.69 841 TYR A CA 1
ATOM 6669 C C . TYR A 1 841 ? -20.311 13.390 -6.936 1.00 91.69 841 TYR A C 1
ATOM 6671 O O . TYR A 1 841 ? -19.454 12.611 -6.517 1.00 91.69 841 TYR A O 1
ATOM 6679 N N . LYS A 1 842 ? -20.522 13.528 -8.255 1.00 89.31 842 LYS A N 1
ATOM 6680 C CA . LYS A 1 842 ? -19.735 12.793 -9.263 1.00 89.31 842 LYS A CA 1
ATOM 6681 C C . LYS A 1 842 ? -18.254 13.157 -9.209 1.00 89.31 842 LYS A C 1
ATOM 6683 O O . LYS A 1 842 ? -17.417 12.285 -9.429 1.00 89.31 842 LYS A O 1
ATOM 6688 N N . LEU A 1 843 ? -17.918 14.427 -8.991 1.00 87.50 843 LEU A N 1
ATOM 6689 C CA . LEU A 1 843 ? -16.537 14.902 -8.903 1.00 87.50 843 LEU A CA 1
ATOM 6690 C C . LEU A 1 843 ? -15.828 14.289 -7.690 1.00 87.50 843 LEU A C 1
ATOM 6692 O O . LEU A 1 843 ? -14.709 13.818 -7.851 1.00 87.50 843 LEU A O 1
ATOM 6696 N N . MET A 1 844 ? -16.524 14.196 -6.557 1.00 87.44 844 MET A N 1
ATOM 6697 C CA . MET A 1 844 ? -16.000 13.703 -5.276 1.00 87.44 844 MET A CA 1
ATOM 6698 C C . MET A 1 844 ? -15.962 12.171 -5.146 1.00 87.44 844 MET A C 1
ATOM 6700 O O . MET A 1 844 ? -15.383 11.640 -4.206 1.00 87.44 844 MET A O 1
ATOM 6704 N N . GLY A 1 845 ? -16.567 11.444 -6.093 1.00 87.31 845 GLY A N 1
ATOM 6705 C CA . GLY A 1 845 ? -16.594 9.976 -6.094 1.00 87.31 845 GLY A CA 1
ATOM 6706 C C . GLY A 1 845 ? -17.847 9.351 -5.468 1.00 87.31 845 GLY A C 1
ATOM 6707 O O . GLY A 1 845 ? -17.937 8.134 -5.411 1.00 87.31 845 GLY A O 1
ATOM 6708 N N . ARG A 1 846 ? -18.858 10.144 -5.084 1.00 90.56 846 ARG A N 1
ATOM 6709 C CA . ARG A 1 846 ? -20.120 9.683 -4.461 1.00 90.56 846 ARG A CA 1
ATOM 6710 C C . ARG A 1 846 ? -21.357 9.937 -5.326 1.00 90.56 846 ARG A C 1
ATOM 6712 O O . ARG A 1 846 ? -22.393 10.387 -4.846 1.00 90.56 846 ARG A O 1
ATOM 6719 N N . LYS A 1 847 ? -21.268 9.669 -6.637 1.00 89.62 847 LYS A N 1
ATOM 6720 C CA . LYS A 1 847 ? -22.368 9.927 -7.595 1.00 89.62 847 LYS A CA 1
ATOM 6721 C C . LYS A 1 847 ? -23.666 9.202 -7.204 1.00 89.62 847 LYS A C 1
ATOM 6723 O O . LYS A 1 847 ? -24.735 9.811 -7.246 1.00 89.62 847 LYS A O 1
ATOM 6728 N N . ARG A 1 848 ? -23.577 7.907 -6.886 1.00 90.62 848 ARG A N 1
ATOM 6729 C CA . ARG A 1 848 ? -24.731 7.032 -6.634 1.00 90.62 848 ARG A CA 1
ATOM 6730 C C . ARG A 1 848 ? -25.319 7.293 -5.251 1.00 90.62 848 ARG A C 1
ATOM 6732 O O . ARG A 1 848 ? -24.582 7.441 -4.283 1.00 90.62 848 ARG A O 1
ATOM 6739 N N . GLU A 1 849 ? -26.645 7.332 -5.170 1.00 92.94 849 GLU A N 1
ATOM 6740 C CA . GLU A 1 849 ? -27.357 7.483 -3.896 1.00 92.94 849 GLU A CA 1
ATOM 6741 C C . GLU A 1 849 ? -27.137 6.286 -2.973 1.00 92.94 849 GLU A C 1
ATOM 6743 O O . GLU A 1 849 ? -26.910 6.483 -1.783 1.00 92.94 849 GLU A O 1
ATOM 6748 N N . GLN A 1 850 ? -27.099 5.071 -3.528 1.00 91.38 850 GLN A N 1
ATOM 6749 C CA . GLN A 1 850 ? -26.803 3.863 -2.760 1.00 91.38 850 GLN A CA 1
ATOM 6750 C C . GLN A 1 850 ? -25.456 3.972 -2.035 1.00 91.38 850 GLN A C 1
ATOM 6752 O O . GLN A 1 850 ? -25.402 3.772 -0.829 1.00 91.38 850 GLN A O 1
ATOM 6757 N N . GLY A 1 851 ? -24.396 4.411 -2.722 1.00 92.62 851 GLY A N 1
ATOM 6758 C CA . GLY A 1 851 ? -23.097 4.650 -2.092 1.00 92.62 851 GLY A CA 1
ATOM 6759 C C . GLY A 1 851 ? -23.129 5.703 -0.971 1.00 92.62 851 GLY A C 1
ATOM 6760 O O . GLY A 1 851 ? -22.333 5.614 -0.041 1.00 92.62 851 GLY A O 1
ATOM 6761 N N . ARG A 1 852 ? -24.037 6.691 -1.009 1.00 94.94 852 ARG A N 1
ATOM 6762 C CA . ARG A 1 852 ? -24.226 7.653 0.099 1.00 94.94 852 ARG A CA 1
ATOM 6763 C C . ARG A 1 852 ? -24.989 7.032 1.274 1.00 94.94 852 ARG A C 1
ATOM 6765 O O . ARG A 1 852 ? -24.619 7.260 2.422 1.00 94.94 852 ARG A O 1
ATOM 6772 N N . LYS A 1 853 ? -26.011 6.212 0.997 1.00 94.94 853 LYS A N 1
ATOM 6773 C CA . LYS A 1 853 ? -26.752 5.448 2.019 1.00 94.94 853 LYS A CA 1
ATOM 6774 C C . LYS A 1 853 ? -25.858 4.432 2.730 1.00 94.94 853 LYS A C 1
ATOM 6776 O O . LYS A 1 853 ? -25.897 4.372 3.954 1.00 94.94 853 LYS A O 1
ATOM 6781 N N . ASN A 1 854 ? -25.016 3.711 1.986 1.00 94.50 854 ASN A N 1
ATOM 6782 C CA . ASN A 1 854 ? -24.036 2.783 2.554 1.00 94.50 854 ASN A CA 1
ATOM 6783 C C . ASN A 1 854 ? -23.089 3.518 3.507 1.00 94.50 854 ASN A C 1
ATOM 6785 O O . ASN A 1 854 ? -22.950 3.100 4.646 1.00 94.50 854 ASN A O 1
ATOM 6789 N N . PHE A 1 855 ? -22.543 4.672 3.100 1.00 96.00 855 PHE A N 1
ATOM 6790 C CA . PHE A 1 855 ? -21.696 5.474 3.988 1.00 96.00 855 PHE A CA 1
ATOM 6791 C C . PHE A 1 855 ? -22.407 5.887 5.283 1.00 96.00 855 PHE A C 1
ATOM 6793 O O . PHE A 1 855 ? -21.818 5.776 6.348 1.00 96.00 855 PHE A O 1
ATOM 6800 N N . LEU A 1 856 ? -23.665 6.343 5.223 1.00 96.81 856 LEU A N 1
ATOM 6801 C CA . LEU A 1 856 ? -24.409 6.732 6.430 1.00 96.81 856 LEU A CA 1
ATOM 6802 C C . LEU A 1 856 ? -24.671 5.540 7.364 1.00 96.81 856 LEU A C 1
ATOM 6804 O O . LEU A 1 856 ? -24.471 5.671 8.569 1.00 96.81 856 LEU A O 1
ATOM 6808 N N . ARG A 1 857 ? -25.061 4.383 6.811 1.00 95.62 857 ARG A N 1
ATOM 6809 C CA . ARG A 1 857 ? -25.204 3.116 7.553 1.00 95.62 857 ARG A CA 1
ATOM 6810 C C . ARG A 1 857 ? -23.897 2.749 8.260 1.00 95.62 857 ARG A C 1
ATOM 6812 O O . ARG A 1 857 ? -23.891 2.399 9.435 1.00 95.62 857 ARG A O 1
ATOM 6819 N N . ASP A 1 858 ? -22.797 2.829 7.529 1.00 96.56 858 ASP A N 1
ATOM 6820 C CA . ASP A 1 858 ? -21.459 2.429 7.962 1.00 96.56 858 ASP A CA 1
ATOM 6821 C C . ASP A 1 858 ? -20.872 3.392 9.006 1.00 96.56 858 ASP A C 1
ATOM 6823 O O . ASP A 1 858 ? -20.257 2.969 9.988 1.00 96.56 858 ASP A O 1
ATOM 6827 N N . ALA A 1 859 ? -21.133 4.688 8.849 1.00 97.75 859 ALA A N 1
ATOM 6828 C CA . ALA A 1 859 ? -20.804 5.724 9.820 1.00 97.75 859 ALA A CA 1
ATOM 6829 C C . ALA A 1 859 ? -21.546 5.501 11.147 1.00 97.75 859 ALA A C 1
ATOM 6831 O O . ALA A 1 859 ? -20.922 5.483 12.207 1.00 97.75 859 ALA A O 1
ATOM 6832 N N . GLU A 1 860 ? -22.858 5.247 11.096 1.00 97.88 860 GLU A N 1
ATOM 6833 C CA . GLU A 1 860 ? -23.657 4.958 12.291 1.00 97.88 860 GLU A CA 1
ATOM 6834 C C . GLU A 1 860 ? -23.175 3.679 12.994 1.00 97.88 860 GLU A C 1
ATOM 6836 O O . GLU A 1 860 ? -23.009 3.664 14.216 1.00 97.88 860 GLU A O 1
ATOM 6841 N N . ARG A 1 861 ? -22.891 2.612 12.230 1.00 97.62 861 ARG A N 1
ATOM 6842 C CA . ARG A 1 861 ? -22.318 1.364 12.765 1.00 97.62 861 ARG A CA 1
ATOM 6843 C C . ARG A 1 861 ? -20.970 1.601 13.441 1.00 97.62 861 ARG A C 1
ATOM 6845 O O . ARG A 1 861 ? -20.735 1.047 14.510 1.00 97.62 861 ARG A O 1
ATOM 6852 N N . THR A 1 862 ? -20.114 2.435 12.851 1.00 98.50 862 THR A N 1
ATOM 6853 C CA . THR A 1 862 ? -18.806 2.794 13.420 1.00 98.50 862 THR A CA 1
ATOM 6854 C C . THR A 1 862 ? -18.959 3.488 14.768 1.00 98.50 862 THR A C 1
ATOM 6856 O O . THR A 1 862 ? -18.362 3.049 15.749 1.00 98.50 862 THR A O 1
ATOM 6859 N N . VAL A 1 863 ? -19.805 4.521 14.841 1.00 98.38 863 VAL A N 1
ATOM 6860 C CA . VAL A 1 863 ? -20.037 5.256 16.093 1.00 98.38 863 VAL A CA 1
ATOM 6861 C C . VAL A 1 863 ? -20.629 4.331 17.157 1.00 98.38 863 VAL A C 1
ATOM 6863 O O . VAL A 1 863 ? -20.130 4.294 18.278 1.00 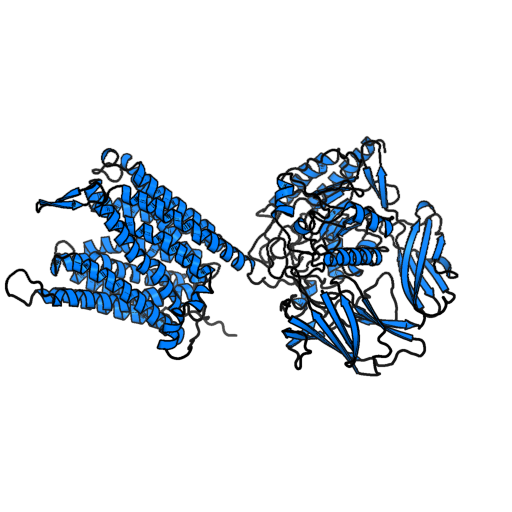98.38 863 VAL A O 1
ATOM 6866 N N . LYS A 1 864 ? -21.633 3.514 16.811 1.00 96.81 864 LYS A N 1
ATOM 6867 C CA . LYS A 1 864 ? -22.243 2.561 17.755 1.00 96.81 864 LYS A CA 1
ATOM 6868 C C . LYS A 1 864 ? -21.260 1.510 18.267 1.00 96.81 864 LYS A C 1
ATOM 6870 O O . LYS A 1 864 ? -21.300 1.199 19.452 1.00 96.81 864 LYS A O 1
ATOM 6875 N N . LEU A 1 865 ? -20.394 0.981 17.401 1.00 97.62 865 LEU A N 1
ATOM 6876 C CA . LEU A 1 865 ? -19.402 -0.036 17.761 1.00 97.62 865 LEU A CA 1
ATOM 6877 C C . LEU A 1 865 ? -18.339 0.512 18.720 1.00 97.62 865 LEU A C 1
ATOM 6879 O O . LEU A 1 865 ? -17.945 -0.168 19.661 1.00 97.62 865 LEU A O 1
ATOM 6883 N N . LEU A 1 866 ? -17.877 1.737 18.472 1.00 98.31 866 LEU A N 1
ATOM 6884 C CA . LEU A 1 866 ? -16.694 2.300 19.123 1.00 98.31 866 LEU A CA 1
ATOM 6885 C C . LEU A 1 866 ? -17.025 3.334 20.216 1.00 98.31 866 LEU A C 1
ATOM 6887 O O . LEU A 1 866 ? -16.120 3.872 20.854 1.00 98.31 866 LEU A O 1
ATOM 6891 N N . ARG A 1 867 ? -18.310 3.615 20.485 1.00 96.19 867 ARG A N 1
ATOM 6892 C CA . ARG A 1 867 ? -18.752 4.636 21.461 1.00 96.19 867 ARG A CA 1
ATOM 6893 C C . ARG A 1 867 ? -18.165 4.464 22.863 1.00 96.19 867 ARG A C 1
ATOM 6895 O O . ARG A 1 867 ? -17.953 5.461 23.553 1.00 96.19 867 ARG A O 1
ATOM 6902 N N . ASN A 1 868 ? -17.906 3.226 23.277 1.00 97.06 868 ASN A N 1
ATOM 6903 C CA . ASN A 1 868 ? -17.387 2.898 24.604 1.00 97.06 868 ASN A CA 1
ATOM 6904 C C . ASN A 1 868 ? -15.852 2.929 24.664 1.00 97.06 868 ASN A C 1
ATOM 6906 O O . ASN A 1 868 ? -15.297 2.856 25.756 1.00 97.06 868 ASN A O 1
ATOM 6910 N N . CYS A 1 869 ? -15.151 3.026 23.525 1.00 98.31 869 CYS A N 1
ATOM 6911 C CA . CYS A 1 869 ? -13.689 3.106 23.500 1.00 98.31 869 CYS A CA 1
ATOM 6912 C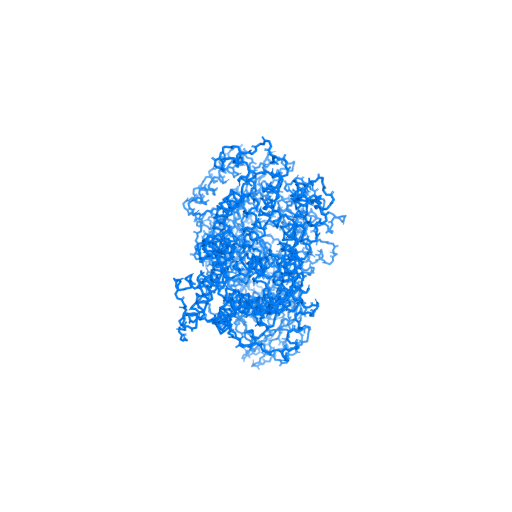 C . CYS A 1 869 ? -13.227 4.343 24.276 1.00 98.31 869 CYS A C 1
ATOM 6914 O O . CYS A 1 869 ? -13.591 5.482 23.947 1.00 98.31 869 CYS A O 1
ATOM 6916 N N . VAL A 1 870 ? -12.435 4.115 25.321 1.00 98.56 870 VAL A N 1
ATOM 6917 C CA . VAL A 1 870 ? -12.056 5.151 26.288 1.00 98.56 870 VAL A CA 1
ATOM 6918 C C . VAL A 1 870 ? -11.117 6.162 25.634 1.00 98.56 870 VAL A C 1
ATOM 6920 O O . VAL A 1 870 ? -11.327 7.368 25.763 1.00 98.56 870 VAL A O 1
ATOM 6923 N N . SER A 1 871 ? -10.155 5.658 24.865 1.00 98.56 871 SER A N 1
ATOM 6924 C CA . SER A 1 871 ? -9.106 6.398 24.162 1.00 98.56 871 SER A CA 1
ATOM 6925 C C . SER A 1 871 ? -9.577 7.223 22.969 1.00 98.56 871 SER A C 1
ATOM 6927 O O . SER A 1 871 ? -8.878 8.152 22.562 1.00 98.56 871 SER A O 1
ATOM 6929 N N . LEU A 1 872 ? -10.733 6.899 22.384 1.00 98.69 872 LEU A N 1
ATOM 6930 C CA . LEU A 1 872 ? -11.205 7.543 21.161 1.00 98.69 872 LEU A CA 1
ATOM 6931 C C . LEU A 1 872 ? -11.624 8.983 21.459 1.00 98.69 872 LEU A C 1
ATOM 6933 O O . LEU A 1 872 ? -12.581 9.205 22.196 1.00 98.69 872 LEU A O 1
ATOM 6937 N N . ALA A 1 873 ? -10.906 9.945 20.885 1.00 98.38 873 ALA A N 1
ATOM 6938 C CA . ALA A 1 873 ? -11.045 11.370 21.174 1.00 98.38 873 ALA A CA 1
ATOM 6939 C C . ALA A 1 873 ? -11.719 12.154 20.038 1.00 98.38 873 ALA A C 1
ATOM 6941 O O . ALA A 1 873 ? -12.394 13.151 20.296 1.00 98.38 873 ALA A O 1
ATOM 6942 N N . VAL A 1 874 ? -11.521 11.727 18.784 1.00 98.75 874 VAL A N 1
ATOM 6943 C CA . VAL A 1 874 ? -11.950 12.479 17.594 1.00 98.75 874 VAL A CA 1
ATOM 6944 C C . VAL A 1 874 ? -12.522 11.556 16.522 1.00 98.75 874 VAL A C 1
ATOM 6946 O O . VAL A 1 874 ? -11.927 10.523 16.198 1.00 98.75 874 VAL A O 1
ATOM 6949 N N . TRP A 1 875 ? -13.643 11.977 15.935 1.00 98.75 875 TRP A N 1
ATOM 6950 C CA . TRP A 1 875 ? -14.219 11.388 14.727 1.00 98.75 875 TRP A CA 1
ATOM 6951 C C . TRP A 1 875 ? -13.769 12.145 13.481 1.00 98.75 875 TRP A C 1
ATOM 6953 O O . TRP A 1 875 ? -13.851 13.374 13.438 1.00 98.75 875 TRP A O 1
ATOM 6963 N N . VAL A 1 876 ? -13.362 11.413 12.442 1.00 98.56 876 VAL A N 1
ATOM 6964 C CA . VAL A 1 876 ? -12.948 11.988 11.154 1.00 98.56 876 VAL A CA 1
ATOM 6965 C C . VAL A 1 876 ? -13.778 11.379 10.012 1.00 98.56 876 VAL A C 1
ATOM 6967 O O . VAL A 1 876 ? -13.390 10.370 9.419 1.00 98.56 876 VAL A O 1
ATOM 6970 N N . PRO A 1 877 ? -14.953 11.950 9.684 1.00 97.88 877 PRO A N 1
ATOM 6971 C CA . PRO A 1 877 ? -15.835 11.406 8.651 1.00 97.88 877 PRO A CA 1
ATOM 6972 C C . PRO A 1 877 ? -15.224 11.356 7.246 1.00 97.88 877 PRO A C 1
ATOM 6974 O O . PRO A 1 877 ? -15.486 10.412 6.501 1.00 97.88 877 PRO A O 1
ATOM 6977 N N . PHE A 1 878 ? -14.419 12.355 6.869 1.00 96.31 878 PHE A N 1
ATOM 6978 C CA . PHE A 1 878 ? -13.785 12.415 5.552 1.00 96.31 878 PHE A CA 1
ATOM 6979 C C . PHE A 1 878 ? -12.308 12.769 5.638 1.00 96.31 878 PHE A C 1
ATOM 6981 O O . PHE A 1 878 ? -11.920 13.697 6.345 1.00 96.31 878 PHE A O 1
ATOM 6988 N N . ASN A 1 879 ? -11.512 12.084 4.819 1.00 94.06 879 ASN A N 1
ATOM 6989 C CA . ASN A 1 879 ? -10.088 12.329 4.662 1.00 94.06 879 ASN A CA 1
ATOM 6990 C C . ASN A 1 879 ? -9.764 12.804 3.239 1.00 94.06 879 ASN A C 1
ATOM 6992 O O . ASN A 1 879 ? -10.152 12.150 2.267 1.00 94.06 879 ASN A O 1
ATOM 6996 N N . GLU A 1 880 ? -9.057 13.931 3.101 1.00 90.69 880 GLU A N 1
ATOM 6997 C CA . GLU A 1 880 ? -8.623 14.490 1.807 1.00 90.69 880 GLU A CA 1
ATOM 6998 C C . GLU A 1 880 ? -9.766 14.653 0.790 1.00 90.69 880 GLU A C 1
ATOM 7000 O O . GLU A 1 880 ? -9.590 14.567 -0.423 1.00 90.69 880 GLU A O 1
ATOM 7005 N N . ALA A 1 881 ? -10.983 14.876 1.277 1.00 89.69 881 ALA A N 1
ATOM 7006 C CA . ALA A 1 881 ? -12.188 14.964 0.467 1.00 89.69 881 ALA A CA 1
ATOM 7007 C C . ALA A 1 881 ? -12.521 13.728 -0.395 1.00 89.69 881 ALA A C 1
ATOM 7009 O O . ALA A 1 881 ? -13.360 13.782 -1.306 1.00 89.69 881 ALA A O 1
ATOM 7010 N N . TRP A 1 882 ? -11.887 12.590 -0.121 1.00 90.62 882 TRP A N 1
ATOM 7011 C CA . TRP A 1 882 ? -12.162 11.363 -0.841 1.00 90.62 882 TRP A CA 1
ATOM 7012 C C . TRP A 1 882 ? -13.527 10.811 -0.452 1.00 90.62 882 TRP A C 1
ATOM 7014 O O . TRP A 1 882 ? -13.796 10.464 0.694 1.00 90.62 882 TRP A O 1
ATOM 7024 N N . GLY A 1 883 ? -14.411 10.743 -1.447 1.00 90.56 883 GLY A N 1
ATOM 7025 C CA . GLY A 1 883 ? -15.775 10.304 -1.221 1.00 90.56 883 GLY A CA 1
ATOM 7026 C C . GLY A 1 883 ? -16.554 11.272 -0.332 1.00 90.56 883 GLY A C 1
ATOM 7027 O O . GLY A 1 883 ? -17.557 10.848 0.231 1.00 90.56 883 GLY A O 1
ATOM 7028 N N . GLN A 1 884 ? -16.110 12.529 -0.208 1.00 93.94 884 GLN A N 1
ATOM 7029 C CA . GLN A 1 884 ? -16.792 13.568 0.559 1.00 93.94 884 GLN A CA 1
ATOM 7030 C C . GLN A 1 884 ? -18.073 14.024 -0.147 1.00 93.94 884 GLN A C 1
ATOM 7032 O O . GLN A 1 884 ? -18.097 14.237 -1.362 1.00 93.94 884 GLN A O 1
ATOM 7037 N N . PHE A 1 885 ? -19.138 14.185 0.630 1.00 95.12 885 PHE A N 1
ATOM 7038 C CA . PHE A 1 885 ? -20.417 14.754 0.216 1.00 95.12 885 PHE A CA 1
ATOM 7039 C C . PHE A 1 885 ? -21.087 15.365 1.442 1.00 95.12 885 PHE A C 1
ATOM 7041 O O . PHE A 1 885 ? -20.958 14.792 2.516 1.00 95.12 885 PHE A O 1
ATOM 7048 N N . ASP A 1 886 ? -21.752 16.511 1.291 1.00 96.56 886 ASP A N 1
ATOM 7049 C CA . ASP A 1 886 ? -22.545 17.160 2.351 1.00 96.56 886 ASP A CA 1
ATOM 7050 C C . ASP A 1 886 ? -21.862 17.148 3.736 1.00 96.56 886 ASP A C 1
ATOM 7052 O O . ASP A 1 886 ? -22.460 16.802 4.757 1.00 96.56 886 ASP A O 1
ATOM 7056 N N . ALA A 1 887 ? -20.566 17.487 3.782 1.00 96.75 887 ALA A N 1
ATOM 7057 C CA . ALA A 1 887 ? -19.733 17.183 4.947 1.00 96.75 887 ALA A CA 1
ATOM 7058 C C . ALA A 1 887 ? -20.182 17.895 6.231 1.00 96.75 887 ALA A C 1
ATOM 7060 O O . ALA A 1 887 ? -19.967 17.383 7.326 1.00 96.75 887 ALA A O 1
ATOM 7061 N N . ALA A 1 888 ? -20.820 19.062 6.099 1.00 96.81 888 ALA A N 1
ATOM 7062 C CA . ALA A 1 888 ? -21.397 19.784 7.228 1.00 96.81 888 ALA A CA 1
ATOM 7063 C C . ALA A 1 888 ? -22.583 19.029 7.854 1.00 96.81 888 ALA A C 1
ATOM 7065 O O . ALA A 1 888 ? -22.603 18.836 9.065 1.00 96.81 888 ALA A O 1
ATOM 7066 N N . GLU A 1 889 ? -23.513 18.527 7.036 1.00 97.62 889 GLU A N 1
ATOM 7067 C CA . GLU A 1 889 ? -24.673 17.753 7.507 1.00 97.62 889 GLU A CA 1
ATOM 7068 C C . GLU A 1 889 ? -24.241 16.420 8.130 1.00 97.62 889 GLU A C 1
ATOM 7070 O O . GLU A 1 889 ? -24.822 15.942 9.102 1.00 97.62 889 GLU A O 1
ATOM 7075 N N . ILE A 1 890 ? -23.190 15.804 7.586 1.00 97.81 890 ILE A N 1
ATOM 7076 C CA . ILE A 1 890 ? -22.640 14.562 8.138 1.00 97.81 890 ILE A CA 1
ATOM 7077 C C . ILE A 1 890 ? -21.989 14.804 9.499 1.00 97.81 890 ILE A C 1
ATOM 7079 O O . ILE A 1 890 ? -22.147 13.969 10.386 1.00 97.81 890 ILE A O 1
ATOM 7083 N N . ALA A 1 891 ? -21.323 15.944 9.699 1.00 97.94 891 ALA A N 1
ATOM 7084 C CA . ALA A 1 891 ? -20.805 16.318 11.012 1.00 97.94 891 ALA A CA 1
ATOM 7085 C C . ALA A 1 891 ? -21.931 16.447 12.050 1.00 97.94 891 ALA A C 1
ATOM 7087 O O . ALA A 1 891 ? -21.812 15.913 13.148 1.00 97.94 891 ALA A O 1
ATOM 7088 N N . GLU A 1 892 ? -23.049 17.082 11.685 1.00 97.88 892 GLU A N 1
ATOM 7089 C CA . GLU A 1 892 ? -24.229 17.201 12.554 1.00 97.88 892 GLU A CA 1
ATOM 7090 C C . GLU A 1 892 ? -24.844 15.833 12.881 1.00 97.88 892 GLU A C 1
ATOM 7092 O O . GLU A 1 892 ? -25.213 15.571 14.027 1.00 97.88 892 GLU A O 1
ATOM 7097 N N . LYS A 1 893 ? -24.897 14.916 11.905 1.00 97.81 893 LYS A N 1
ATOM 7098 C CA . LYS A 1 893 ? -25.354 13.538 12.144 1.00 97.81 893 LYS A CA 1
ATOM 7099 C C . LYS A 1 893 ? -24.445 12.784 13.104 1.00 97.81 893 LYS A C 1
ATOM 7101 O O . LYS A 1 893 ? -24.948 12.170 14.041 1.00 97.81 893 LYS A O 1
ATOM 7106 N N . VAL A 1 894 ? -23.128 12.854 12.910 1.00 98.31 894 VAL A N 1
ATOM 7107 C CA . VAL A 1 894 ? -22.167 12.210 13.818 1.00 98.31 894 VAL A CA 1
ATOM 7108 C C . VAL A 1 894 ? -22.296 12.783 15.228 1.00 98.31 894 VAL A C 1
ATOM 7110 O O . VAL A 1 894 ? -22.370 12.008 16.176 1.00 98.31 894 VAL A O 1
ATOM 7113 N N . LEU A 1 895 ? -22.453 14.104 15.361 1.00 97.19 895 LEU A N 1
ATOM 7114 C CA . LEU A 1 895 ? -22.693 14.762 16.647 1.00 97.19 895 LEU A CA 1
ATOM 7115 C C . LEU A 1 895 ? -23.980 14.267 17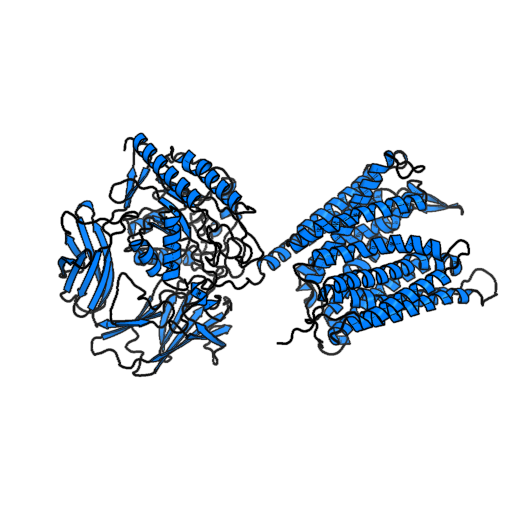.328 1.00 97.19 895 LEU A C 1
ATOM 7117 O O . LEU A 1 895 ? -24.008 14.105 18.545 1.00 97.19 895 LEU A O 1
ATOM 7121 N N . SER A 1 896 ? -25.037 13.998 16.554 1.00 97.31 896 SER A N 1
ATOM 7122 C CA . SER A 1 896 ? -26.298 13.458 17.086 1.00 97.31 896 SER A CA 1
ATOM 7123 C C . SER A 1 896 ? -26.178 12.016 17.594 1.00 97.31 896 SER A C 1
ATOM 7125 O O . SER A 1 896 ? -26.922 11.618 18.489 1.00 97.31 896 SER A O 1
ATOM 7127 N N . TRP A 1 897 ? -25.247 11.234 17.040 1.00 97.12 897 TRP A N 1
ATOM 7128 C CA . TRP A 1 897 ? -24.975 9.865 17.482 1.00 97.12 897 TRP A CA 1
ATOM 7129 C C . TRP A 1 897 ? -24.004 9.818 18.661 1.00 97.12 897 TRP A C 1
ATOM 7131 O O . TRP A 1 897 ? -24.145 8.963 19.536 1.00 97.12 897 TRP A O 1
ATOM 7141 N N . ASP A 1 898 ? -23.030 10.728 18.691 1.00 97.19 898 ASP A N 1
ATOM 7142 C CA . ASP A 1 898 ? -22.061 10.858 19.771 1.00 97.19 898 ASP A CA 1
ATOM 7143 C C . ASP A 1 898 ? -21.601 12.309 19.945 1.00 97.19 898 ASP A C 1
ATOM 7145 O O . ASP A 1 898 ? -20.760 12.819 19.206 1.00 97.19 898 ASP A O 1
ATOM 7149 N N . SER A 1 899 ? -22.124 12.953 20.988 1.00 95.62 899 SER A N 1
ATOM 7150 C CA . SER A 1 899 ? -21.768 14.320 21.366 1.00 95.62 899 SER A CA 1
ATOM 7151 C C . SER A 1 899 ? -20.608 14.401 22.363 1.00 95.62 899 SER A C 1
ATOM 7153 O O . SER A 1 899 ? -20.308 15.485 22.854 1.00 95.62 899 SER A O 1
ATOM 7155 N N . SER A 1 900 ? -20.000 13.269 22.741 1.00 95.44 900 SER A N 1
ATOM 7156 C CA . SER A 1 900 ? -18.939 13.223 23.761 1.00 95.44 900 SER A CA 1
ATOM 7157 C C . SER A 1 900 ? -17.528 13.424 23.200 1.00 95.44 900 SER A C 1
ATOM 7159 O O . SER A 1 900 ? -16.551 13.358 23.946 1.00 95.44 900 SER A O 1
ATOM 7161 N N . ARG A 1 901 ? -17.407 13.629 21.882 1.00 96.62 901 ARG A N 1
ATOM 7162 C CA . ARG A 1 901 ? -16.141 13.673 21.143 1.00 96.62 901 ARG A CA 1
ATOM 7163 C C . ARG A 1 901 ? -16.160 14.774 20.094 1.00 96.62 901 ARG A C 1
ATOM 7165 O O . ARG A 1 901 ? -17.217 15.117 19.570 1.00 96.62 901 ARG A O 1
ATOM 7172 N N . ALA A 1 902 ? -14.980 15.293 19.771 1.00 97.88 902 ALA A N 1
ATOM 7173 C CA . ALA A 1 902 ? -14.829 16.324 18.750 1.00 97.88 902 ALA A CA 1
ATOM 7174 C C . ALA A 1 902 ? -14.857 15.725 17.330 1.00 97.88 902 ALA A C 1
ATOM 7176 O O . ALA A 1 902 ? -14.541 14.548 17.131 1.00 97.88 902 ALA A O 1
ATOM 7177 N N . ILE A 1 903 ? -15.211 16.539 16.331 1.00 98.50 903 ILE A N 1
ATOM 7178 C CA . ILE A 1 903 ? -15.405 16.090 14.942 1.00 98.50 903 ILE A CA 1
ATOM 7179 C C . ILE A 1 903 ? -14.558 16.918 13.967 1.00 98.50 903 ILE A C 1
ATOM 7181 O O . ILE A 1 903 ? -14.799 18.113 13.778 1.00 98.50 903 ILE A O 1
ATOM 7185 N N . ASP A 1 904 ? -13.613 16.272 13.278 1.00 98.12 904 ASP A N 1
ATOM 7186 C CA . ASP A 1 904 ? -12.898 16.826 12.115 1.00 98.12 904 ASP A CA 1
ATOM 7187 C C . ASP A 1 904 ? -13.621 16.394 10.830 1.00 98.12 904 ASP A C 1
ATOM 7189 O O . ASP A 1 904 ? -13.338 15.351 10.242 1.00 98.12 904 ASP A O 1
ATOM 7193 N N . HIS A 1 905 ? -14.638 17.162 10.426 1.00 96.88 905 HIS A N 1
ATOM 7194 C CA . HIS A 1 905 ? -15.624 16.744 9.416 1.00 96.88 905 HIS A CA 1
ATOM 7195 C C . HIS A 1 905 ? -15.029 16.479 8.027 1.00 96.88 905 HIS A C 1
ATOM 7197 O O . HIS A 1 905 ? -15.539 15.624 7.307 1.00 96.88 905 HIS A O 1
ATOM 7203 N N . ALA A 1 906 ? -13.996 17.223 7.626 1.00 95.12 906 ALA A N 1
ATOM 7204 C CA . ALA A 1 906 ? -13.332 17.096 6.330 1.00 95.12 906 ALA A CA 1
ATOM 7205 C C . ALA A 1 906 ? -11.837 17.388 6.484 1.00 95.12 906 ALA A C 1
ATOM 7207 O O . ALA A 1 906 ? -11.381 18.508 6.232 1.00 95.12 906 ALA A O 1
ATOM 7208 N N . SER A 1 907 ? -11.091 16.369 6.915 1.00 95.94 907 SER A N 1
ATOM 7209 C CA . SER A 1 907 ? -9.689 16.520 7.284 1.00 95.94 907 SER A CA 1
ATOM 7210 C C . SER A 1 907 ? -8.823 16.891 6.084 1.00 95.94 907 SER A C 1
ATOM 7212 O O . SER A 1 907 ? -8.891 16.276 5.010 1.00 95.94 907 SER A O 1
ATOM 7214 N N . GLY A 1 908 ? -8.023 17.942 6.264 1.00 91.88 908 GLY A N 1
ATOM 7215 C CA . GLY A 1 908 ? -7.028 18.410 5.305 1.00 91.88 908 GLY A CA 1
ATOM 7216 C C . GLY A 1 908 ? -7.578 19.230 4.139 1.00 91.88 908 GLY A C 1
ATOM 7217 O O . GLY A 1 908 ? -7.049 20.312 3.866 1.00 91.88 908 GLY A O 1
ATOM 7218 N N . TYR A 1 909 ? -8.612 18.746 3.435 1.00 90.44 909 TYR A N 1
ATOM 7219 C CA . TYR A 1 909 ? -9.098 19.332 2.174 1.00 90.44 909 TYR A CA 1
ATOM 7220 C C . TYR A 1 909 ? -10.600 19.630 2.160 1.00 90.44 909 TYR A C 1
ATOM 7222 O O . TYR A 1 909 ? -11.407 19.002 2.827 1.00 90.44 909 TYR A O 1
ATOM 7230 N N . PHE A 1 910 ? -10.972 20.617 1.335 1.00 90.69 910 PHE A N 1
ATOM 7231 C CA . PHE A 1 910 ? -12.358 21.022 1.045 1.00 90.69 910 PHE A CA 1
ATOM 7232 C C . PHE A 1 910 ? -13.256 21.256 2.267 1.00 90.69 910 PHE A C 1
ATOM 7234 O O . PHE A 1 910 ? -14.469 21.045 2.185 1.00 90.69 910 PHE A O 1
ATOM 7241 N N . ASP A 1 911 ? -12.670 21.814 3.327 1.00 92.75 911 ASP A N 1
ATOM 7242 C CA . ASP A 1 911 ? -13.356 22.327 4.512 1.00 92.75 911 ASP A CA 1
ATOM 7243 C C . ASP A 1 911 ? -14.637 23.122 4.165 1.00 92.75 911 ASP A C 1
ATOM 7245 O O . ASP A 1 911 ? -14.645 23.976 3.268 1.00 92.75 911 ASP A O 1
ATOM 7249 N N . ARG A 1 912 ? -15.720 22.816 4.890 1.00 93.75 912 ARG A N 1
ATOM 7250 C CA . ARG A 1 912 ? -17.060 23.408 4.784 1.00 93.75 912 ARG A CA 1
ATOM 7251 C C . ARG A 1 912 ? -17.368 24.393 5.913 1.00 93.75 912 ARG A C 1
ATOM 7253 O O . ARG A 1 912 ? -18.506 24.832 6.041 1.00 93.75 912 ARG A O 1
ATOM 7260 N N . ASN A 1 913 ? -16.367 24.773 6.706 1.00 93.25 913 ASN A N 1
ATOM 7261 C CA . ASN A 1 913 ? -16.525 25.538 7.940 1.00 93.25 913 ASN A CA 1
ATOM 7262 C C . ASN A 1 913 ? -17.469 24.841 8.937 1.00 93.25 913 ASN A C 1
ATOM 7264 O O . ASN A 1 913 ? -18.256 25.518 9.598 1.00 93.25 913 ASN A O 1
ATOM 7268 N N . ALA A 1 914 ? -17.439 23.513 9.006 1.00 94.00 914 ALA A N 1
ATOM 7269 C CA . ALA A 1 914 ? -18.212 22.717 9.958 1.00 94.00 914 ALA A CA 1
ATOM 7270 C C . ALA A 1 914 ? -17.274 22.066 10.985 1.00 94.00 914 ALA A C 1
ATOM 7272 O O . ALA A 1 914 ? -16.069 22.341 10.971 1.00 94.00 914 ALA A O 1
ATOM 7273 N N . GLY A 1 915 ? -17.851 21.259 11.878 1.00 95.50 915 GLY A N 1
ATOM 7274 C CA . GLY A 1 915 ? -17.112 20.538 12.908 1.00 95.50 915 GLY A CA 1
ATOM 7275 C C . GLY A 1 915 ? -16.313 21.446 13.842 1.00 95.50 915 GLY A C 1
ATOM 7276 O O . GLY A 1 915 ? -16.517 22.663 13.920 1.00 95.50 915 GLY A O 1
ATOM 7277 N N . ASP A 1 916 ? -15.371 20.821 14.533 1.00 97.38 916 ASP A N 1
ATOM 7278 C CA . ASP A 1 916 ? -14.585 21.440 15.595 1.00 97.38 916 ASP A CA 1
ATOM 7279 C C . ASP A 1 916 ? -13.188 21.871 15.149 1.00 97.38 916 ASP A C 1
ATOM 7281 O O . ASP A 1 916 ? -12.527 22.641 15.849 1.00 97.38 916 ASP A O 1
ATOM 7285 N N . PHE A 1 917 ? -12.741 21.401 13.982 1.00 97.69 917 PHE A N 1
ATOM 7286 C CA . PHE A 1 917 ? -11.359 21.526 13.530 1.00 97.69 917 PHE A CA 1
ATOM 7287 C C . PHE A 1 917 ? -11.199 22.436 12.315 1.00 97.69 917 PHE A C 1
ATOM 7289 O O . PHE A 1 917 ? -12.021 22.479 11.400 1.00 97.69 917 PHE A O 1
ATOM 7296 N N . HIS A 1 918 ? -10.068 23.131 12.297 1.00 96.44 918 HIS A N 1
ATOM 7297 C CA . HIS A 1 918 ? -9.447 23.697 11.112 1.00 96.44 918 HIS A CA 1
ATOM 7298 C C . HIS A 1 918 ? -8.153 22.912 10.865 1.00 96.44 918 HIS A C 1
ATOM 7300 O O . HIS A 1 918 ? -7.075 23.273 11.348 1.00 96.44 918 HIS A O 1
ATOM 7306 N N . SER A 1 919 ? -8.285 21.800 10.146 1.00 95.94 919 SER A N 1
ATOM 7307 C CA . SER A 1 919 ? -7.231 20.811 9.930 1.00 95.94 919 SER A CA 1
ATOM 7308 C C . SER A 1 919 ? -6.501 20.994 8.591 1.00 95.94 919 SER A C 1
ATOM 7310 O O . SER A 1 919 ? -7.053 21.520 7.621 1.00 95.94 919 SER A O 1
ATOM 7312 N N . TYR A 1 920 ? -5.231 20.581 8.533 1.00 95.19 920 TYR A N 1
ATOM 7313 C CA . TYR A 1 920 ? -4.360 20.732 7.362 1.00 95.19 920 TYR A CA 1
ATOM 7314 C C . TYR A 1 920 ? -3.565 19.463 7.056 1.00 95.19 920 TYR A C 1
ATOM 7316 O O . TYR A 1 920 ? -3.015 18.846 7.962 1.00 95.19 920 TYR A O 1
ATOM 7324 N N . HIS A 1 921 ? -3.422 19.150 5.763 1.00 93.88 921 HIS A N 1
ATOM 7325 C CA . HIS A 1 921 ? -2.510 18.121 5.248 1.00 93.88 921 HIS A CA 1
ATOM 7326 C C . HIS A 1 921 ? -1.393 18.772 4.426 1.00 93.88 921 HIS A C 1
ATOM 7328 O O . HIS A 1 921 ? -1.669 19.426 3.410 1.00 93.88 921 HIS A O 1
ATOM 7334 N N . ILE A 1 922 ? -0.136 18.629 4.856 1.00 91.31 922 ILE A N 1
ATOM 7335 C CA . ILE A 1 922 ? 1.009 19.362 4.294 1.00 91.31 922 ILE A CA 1
ATOM 7336 C C . ILE A 1 922 ? 2.248 18.460 4.194 1.00 91.31 922 ILE A C 1
ATOM 7338 O O . ILE A 1 922 ? 2.868 18.137 5.198 1.00 91.31 922 ILE A O 1
ATOM 7342 N N . TYR A 1 923 ? 2.668 18.126 2.967 1.00 87.06 923 TYR A N 1
ATOM 7343 C CA . TYR A 1 923 ? 3.860 17.284 2.738 1.00 87.06 923 TYR A CA 1
ATOM 7344 C C . TYR A 1 923 ? 5.000 17.970 1.972 1.00 87.06 923 TYR A C 1
ATOM 7346 O O . TYR A 1 923 ? 6.164 17.634 2.157 1.00 87.06 923 TYR A O 1
ATOM 7354 N N . PHE A 1 924 ? 4.685 18.915 1.078 1.00 80.75 924 PHE A N 1
ATOM 7355 C CA . PHE A 1 924 ? 5.652 19.448 0.100 1.00 80.75 924 PHE A CA 1
ATOM 7356 C C . PHE A 1 924 ? 6.038 20.918 0.316 1.00 80.75 924 PHE A C 1
ATOM 7358 O O . PHE A 1 924 ? 6.835 21.462 -0.445 1.00 80.75 924 PHE A O 1
ATOM 7365 N N . LYS A 1 925 ? 5.442 21.590 1.303 1.00 85.50 925 LYS A N 1
ATOM 7366 C CA . LYS A 1 925 ? 5.661 23.012 1.596 1.00 85.50 925 LYS A CA 1
ATOM 7367 C C . LYS A 1 925 ? 5.681 23.233 3.101 1.00 85.50 925 LYS A C 1
ATOM 7369 O O . LYS A 1 925 ? 5.140 22.414 3.827 1.00 85.50 925 LYS A O 1
ATOM 7374 N N . HIS A 1 926 ? 6.225 24.361 3.536 1.00 88.50 926 HIS A N 1
ATOM 7375 C CA . HIS A 1 926 ? 6.146 24.756 4.938 1.00 88.50 926 HIS A CA 1
ATOM 7376 C C . HIS A 1 926 ? 4.706 25.030 5.380 1.00 88.50 926 HIS A C 1
ATOM 7378 O O . HIS A 1 926 ? 3.885 25.563 4.616 1.00 88.50 926 HIS A O 1
ATOM 7384 N N . PHE A 1 927 ? 4.413 24.685 6.630 1.00 92.62 927 PHE A N 1
ATOM 7385 C CA . PHE A 1 927 ? 3.098 24.872 7.222 1.00 92.62 927 PHE A CA 1
ATOM 7386 C C . PHE A 1 927 ? 2.897 26.326 7.660 1.00 92.62 927 PHE A C 1
ATOM 7388 O O . PHE A 1 927 ? 3.543 26.831 8.577 1.00 92.62 927 PHE A O 1
ATOM 7395 N N . PHE A 1 928 ? 1.951 27.003 7.010 1.00 90.00 928 PHE A N 1
ATOM 7396 C CA . PHE A 1 928 ? 1.517 28.351 7.365 1.00 90.00 928 PHE A CA 1
ATOM 7397 C C . PHE A 1 928 ? -0.015 28.394 7.438 1.00 90.00 928 PHE A C 1
ATOM 7399 O O . PHE A 1 928 ? -0.669 28.661 6.423 1.00 90.00 928 PHE A O 1
ATOM 7406 N N . PRO A 1 929 ? -0.606 28.106 8.611 1.00 91.12 929 PRO A N 1
ATOM 7407 C CA . PRO A 1 929 ? -2.051 28.110 8.770 1.00 91.12 929 PRO A CA 1
ATOM 7408 C C . PRO A 1 929 ? -2.613 29.527 8.661 1.00 91.12 929 PRO A C 1
ATOM 7410 O O . PRO A 1 929 ? -1.980 30.505 9.074 1.00 91.12 929 PRO A O 1
ATOM 7413 N N . LYS A 1 930 ? -3.820 29.623 8.100 1.00 88.12 930 LYS A N 1
ATOM 7414 C CA . LYS A 1 930 ? -4.606 30.859 8.042 1.00 88.12 930 LYS A CA 1
ATOM 7415 C C . LYS A 1 930 ? -5.476 30.980 9.290 1.00 88.12 930 LYS A C 1
ATOM 7417 O O . LYS A 1 930 ? -5.901 29.971 9.840 1.00 88.12 930 LYS A O 1
ATOM 7422 N N . ALA A 1 931 ? -5.777 32.215 9.689 1.00 85.31 931 ALA A N 1
ATOM 7423 C CA . ALA A 1 931 ? -6.706 32.477 10.783 1.00 85.31 931 ALA A CA 1
ATOM 7424 C C . ALA A 1 931 ? -8.094 31.887 10.481 1.00 85.31 931 ALA A C 1
ATOM 7426 O O . ALA A 1 931 ? -8.619 32.045 9.372 1.00 85.31 931 ALA A O 1
ATOM 7427 N N . ASP A 1 932 ? -8.687 31.228 11.474 1.00 90.88 932 ASP A N 1
ATOM 7428 C CA . ASP A 1 932 ? -10.032 30.672 11.385 1.00 90.88 932 ASP A CA 1
ATOM 7429 C C . ASP A 1 932 ? -11.066 31.672 11.900 1.00 90.88 932 ASP A C 1
ATOM 7431 O O . ASP A 1 932 ? -10.994 32.122 13.040 1.00 90.88 932 ASP A O 1
ATOM 7435 N N . LYS A 1 933 ? -12.077 31.990 11.089 1.00 87.88 933 LYS A N 1
ATOM 7436 C CA . LYS A 1 933 ? -13.136 32.927 11.502 1.00 87.88 933 LYS A CA 1
ATOM 7437 C C . LYS A 1 933 ? -14.064 32.354 12.577 1.00 87.88 933 LYS A C 1
ATOM 7439 O O . LYS A 1 933 ? -14.741 33.124 13.247 1.00 87.88 933 LYS A O 1
ATOM 7444 N N . LYS A 1 934 ? -14.133 31.025 12.707 1.00 91.38 934 LYS A N 1
ATOM 7445 C CA . LYS A 1 934 ? -14.986 30.324 13.676 1.00 91.38 934 LYS A CA 1
ATOM 7446 C C . LYS A 1 934 ? -14.243 29.940 14.956 1.00 91.38 934 LYS A C 1
ATOM 7448 O O . LYS A 1 934 ? -14.844 29.313 15.824 1.00 91.38 934 LYS A O 1
ATOM 7453 N N . ASN A 1 935 ? -12.970 30.325 15.074 1.00 92.62 935 ASN A N 1
ATOM 7454 C CA . ASN A 1 935 ? -12.112 29.973 16.197 1.00 92.62 935 ASN A CA 1
ATOM 7455 C C . ASN A 1 935 ? -12.113 28.455 16.497 1.00 92.62 935 ASN A C 1
ATOM 7457 O O . ASN A 1 935 ? -12.216 28.039 17.649 1.00 92.62 935 ASN A O 1
ATOM 7461 N N . ARG A 1 936 ? -12.080 27.616 15.454 1.00 96.00 936 ARG A N 1
ATOM 7462 C CA . ARG A 1 936 ? -11.974 26.151 15.572 1.00 96.00 936 ARG A CA 1
ATOM 7463 C C . ARG A 1 936 ? -10.567 25.719 15.992 1.00 96.00 936 ARG A C 1
ATOM 7465 O O . ARG A 1 936 ? -9.610 26.481 15.861 1.00 96.00 936 ARG A O 1
ATOM 7472 N N . VAL A 1 937 ? -10.443 24.481 16.466 1.00 96.88 937 VAL A N 1
ATOM 7473 C CA . VAL A 1 937 ? -9.168 23.872 16.867 1.00 96.88 937 VAL A CA 1
ATOM 7474 C C . VAL A 1 937 ? -8.237 23.777 15.660 1.00 96.88 937 VAL A C 1
ATOM 7476 O O . VAL A 1 937 ? -8.559 23.130 14.663 1.00 96.88 937 VAL A O 1
ATOM 7479 N N . LEU A 1 938 ? -7.065 24.405 15.745 1.00 96.88 938 LEU A N 1
ATOM 7480 C CA . LEU A 1 938 ? -6.046 24.317 14.704 1.00 96.88 938 LEU A CA 1
ATOM 7481 C C . LEU A 1 938 ? -5.274 22.995 14.825 1.00 96.88 938 LEU A C 1
ATOM 7483 O O . LEU A 1 938 ? -4.666 22.723 15.864 1.00 96.88 938 LEU A O 1
ATOM 7487 N N . ALA A 1 939 ? -5.245 22.209 13.747 1.00 97.50 939 ALA A N 1
ATOM 7488 C CA . ALA A 1 939 ? -4.556 20.920 13.710 1.00 97.50 939 ALA A CA 1
ATOM 7489 C C . ALA A 1 939 ? -3.788 20.696 12.395 1.00 97.50 939 ALA A C 1
ATOM 7491 O O . ALA A 1 939 ? -4.258 21.046 11.311 1.00 97.50 939 ALA A O 1
ATOM 7492 N N . LEU A 1 940 ? -2.609 20.082 12.484 1.00 97.62 940 LEU A N 1
ATOM 7493 C CA . LEU A 1 940 ? -1.825 19.614 11.338 1.00 97.62 940 LEU A CA 1
ATOM 7494 C C . LEU A 1 940 ? -1.968 18.091 11.254 1.00 97.62 940 LEU A C 1
ATOM 7496 O O . LEU A 1 940 ? -1.202 17.345 11.858 1.00 97.62 940 LEU A O 1
ATOM 7500 N N . THR A 1 941 ? -3.014 17.637 10.575 1.00 96.69 941 THR A N 1
ATOM 7501 C CA . THR A 1 941 ? -3.556 16.280 10.711 1.00 96.69 941 THR A CA 1
ATOM 7502 C C . THR A 1 941 ? -2.965 15.258 9.753 1.00 96.69 941 THR A C 1
ATOM 7504 O O . THR A 1 941 ? -3.265 14.082 9.928 1.00 96.69 941 THR A O 1
ATOM 7507 N N . GLU A 1 942 ? -2.108 15.675 8.816 1.00 96.62 942 GLU A N 1
ATOM 7508 C CA . GLU A 1 942 ? -1.093 14.834 8.166 1.00 96.62 942 GLU A CA 1
ATOM 7509 C C . GLU A 1 942 ? 0.091 15.702 7.703 1.00 96.62 942 GLU A C 1
ATOM 7511 O O . GLU A 1 942 ? -0.091 16.733 7.043 1.00 96.62 942 GLU A O 1
ATOM 7516 N N . PHE A 1 943 ? 1.317 15.299 8.036 1.00 96.19 943 PHE A N 1
ATOM 7517 C CA . PHE A 1 943 ? 2.540 15.939 7.547 1.00 96.19 943 PHE A CA 1
ATOM 7518 C C . PHE A 1 943 ? 3.742 14.990 7.596 1.00 96.19 943 PHE A C 1
ATOM 7520 O O . PHE A 1 943 ? 3.703 13.916 8.198 1.00 96.19 943 PHE A O 1
ATOM 7527 N N . GLY A 1 944 ? 4.841 15.396 6.959 1.00 93.94 944 GLY A N 1
ATOM 7528 C CA . GLY A 1 944 ? 6.064 14.598 6.914 1.00 93.94 944 GLY A CA 1
ATOM 7529 C C . GLY A 1 944 ? 6.029 13.562 5.801 1.00 93.94 944 GLY A C 1
ATOM 7530 O O . GLY A 1 944 ? 6.077 13.933 4.627 1.00 93.94 944 GLY A O 1
ATOM 7531 N N . GLY A 1 945 ? 6.016 12.273 6.142 1.00 90.50 945 GLY A N 1
ATOM 7532 C CA . GLY A 1 945 ? 6.128 11.218 5.136 1.00 90.50 945 GLY A CA 1
ATOM 7533 C C . GLY A 1 945 ? 7.550 11.061 4.597 1.00 90.50 945 GLY A C 1
ATOM 7534 O O . GLY A 1 945 ? 7.741 10.824 3.398 1.00 90.50 945 GLY A O 1
ATOM 7535 N N . TYR A 1 946 ? 8.551 11.263 5.458 1.00 93.44 946 TYR A N 1
ATOM 7536 C CA . TYR A 1 946 ? 9.954 11.120 5.084 1.00 93.44 946 TYR A CA 1
ATOM 7537 C C . TYR A 1 946 ? 10.333 9.645 5.031 1.00 93.44 946 TYR A C 1
ATOM 7539 O O . TYR A 1 946 ? 9.985 8.864 5.907 1.00 93.44 946 TYR A O 1
ATOM 7547 N N . SER A 1 947 ? 11.044 9.270 3.977 1.00 88.31 947 SER A N 1
ATOM 7548 C CA . SER A 1 947 ? 11.293 7.881 3.622 1.00 88.31 947 SER A CA 1
ATOM 7549 C C . SER A 1 947 ? 12.770 7.564 3.611 1.00 88.31 947 SER A C 1
ATOM 7551 O O . SER A 1 947 ? 13.594 8.366 3.169 1.00 88.31 947 SER A O 1
ATOM 7553 N N . MET A 1 948 ? 13.078 6.344 4.023 1.00 89.12 948 MET A N 1
ATOM 7554 C CA . MET A 1 948 ? 14.398 5.747 3.915 1.00 89.12 948 MET A CA 1
ATOM 7555 C C . MET A 1 948 ? 14.219 4.277 3.520 1.00 89.12 948 MET A C 1
ATOM 7557 O O . MET A 1 948 ? 13.546 3.541 4.252 1.00 89.12 948 MET A O 1
ATOM 7561 N N . PRO A 1 949 ? 14.772 3.836 2.377 1.00 84.62 949 PRO A N 1
ATOM 7562 C CA . PRO A 1 949 ? 14.772 2.426 2.006 1.00 84.62 949 PRO A CA 1
ATOM 7563 C C . PRO A 1 949 ? 15.587 1.622 3.023 1.00 84.62 949 PRO A C 1
ATOM 7565 O O . PRO A 1 949 ? 16.709 2.012 3.337 1.00 84.62 949 PRO A O 1
ATOM 7568 N N . SER A 1 950 ? 15.042 0.506 3.507 1.00 88.06 950 SER A N 1
ATOM 7569 C CA . SER A 1 950 ? 15.764 -0.431 4.375 1.00 88.06 950 SER A CA 1
ATOM 7570 C C . SER A 1 950 ? 15.998 -1.747 3.629 1.00 88.06 950 SER A C 1
ATOM 7572 O O . SER A 1 950 ? 15.058 -2.437 3.228 1.00 88.06 950 SER A O 1
ATOM 7574 N N . GLU A 1 951 ? 17.263 -2.053 3.342 1.00 84.19 951 GLU A N 1
ATOM 7575 C CA . GLU A 1 951 ? 17.633 -3.249 2.585 1.00 84.19 951 GLU A CA 1
ATOM 7576 C C . GLU A 1 951 ? 17.249 -4.520 3.357 1.00 84.19 951 GLU A C 1
ATOM 7578 O O . GLU A 1 951 ? 17.504 -4.636 4.547 1.00 84.19 951 GLU A O 1
ATOM 7583 N N . GLY A 1 952 ? 16.611 -5.478 2.679 1.00 86.25 952 GLY A N 1
ATOM 7584 C CA . GLY A 1 952 ? 16.108 -6.709 3.303 1.00 86.25 952 GLY A CA 1
ATOM 7585 C C . GLY A 1 952 ? 14.714 -6.592 3.931 1.00 86.25 952 GLY A C 1
ATOM 7586 O O . GLY A 1 952 ? 14.062 -7.616 4.106 1.00 86.25 952 GLY A O 1
ATOM 7587 N N . HIS A 1 953 ? 14.217 -5.374 4.161 1.00 93.38 953 HIS A N 1
ATOM 7588 C CA . HIS A 1 953 ? 12.931 -5.116 4.821 1.00 93.38 953 HIS A CA 1
ATOM 7589 C C . HIS A 1 953 ? 11.868 -4.489 3.898 1.00 93.38 953 HIS A C 1
ATOM 7591 O O . HIS A 1 953 ? 10.853 -3.963 4.354 1.00 93.38 953 HIS A O 1
ATOM 7597 N N . MET A 1 954 ? 12.093 -4.534 2.580 1.00 88.00 954 MET A N 1
ATOM 7598 C CA . MET A 1 954 ? 11.166 -4.031 1.562 1.00 88.00 954 MET A CA 1
ATOM 7599 C C . MET A 1 954 ? 10.545 -5.179 0.768 1.00 88.00 954 MET A C 1
ATOM 7601 O O . MET A 1 954 ? 11.245 -6.051 0.252 1.00 88.00 954 MET A O 1
ATOM 7605 N N . VAL A 1 955 ? 9.227 -5.119 0.590 1.00 86.50 955 VAL A N 1
ATOM 7606 C CA . VAL A 1 955 ? 8.466 -6.094 -0.208 1.00 86.50 955 VAL A CA 1
ATOM 7607 C C . VAL A 1 955 ? 8.395 -5.729 -1.693 1.00 86.50 955 VAL A C 1
ATOM 7609 O O . VAL A 1 955 ? 8.109 -6.582 -2.528 1.00 86.50 955 VAL A O 1
ATOM 7612 N N . SER A 1 956 ? 8.654 -4.468 -2.048 1.00 81.19 956 SER A N 1
ATOM 7613 C CA . SER A 1 956 ? 8.553 -3.956 -3.415 1.00 81.19 956 SER A CA 1
ATOM 7614 C C . SER A 1 956 ? 9.851 -3.261 -3.834 1.00 81.19 956 SER A C 1
ATOM 7616 O O . SER A 1 956 ? 10.431 -2.517 -3.046 1.00 81.19 956 SER A O 1
ATOM 7618 N N . PRO A 1 957 ? 10.323 -3.446 -5.083 1.00 68.69 957 PRO A N 1
ATOM 7619 C CA . PRO A 1 957 ? 11.403 -2.629 -5.631 1.00 68.69 957 PRO A CA 1
ATOM 7620 C C . PRO A 1 957 ? 10.929 -1.219 -6.023 1.00 68.69 957 PRO A C 1
ATOM 7622 O O . PRO A 1 957 ? 11.757 -0.357 -6.329 1.00 68.69 957 PRO A O 1
ATOM 7625 N N . ALA A 1 958 ? 9.613 -0.985 -6.097 1.00 71.88 958 ALA A N 1
ATOM 7626 C CA . ALA A 1 958 ? 9.056 0.347 -6.274 1.00 71.88 958 ALA A CA 1
ATOM 7627 C C . ALA A 1 958 ? 9.073 1.078 -4.928 1.00 71.88 958 ALA A C 1
ATOM 7629 O O . ALA A 1 958 ? 8.679 0.518 -3.914 1.00 71.88 958 ALA A O 1
ATOM 7630 N N . LEU A 1 959 ? 9.527 2.331 -4.942 1.00 76.44 959 LEU A N 1
ATOM 7631 C CA . LEU A 1 959 ? 9.641 3.158 -3.746 1.00 76.44 959 LEU A CA 1
ATOM 7632 C C . LEU A 1 959 ? 8.756 4.390 -3.897 1.00 76.44 959 LEU A C 1
ATOM 7634 O O . LEU A 1 959 ? 8.872 5.139 -4.876 1.00 76.44 959 LEU A O 1
ATOM 7638 N N . TYR A 1 960 ? 7.903 4.609 -2.912 1.00 78.69 960 TYR A N 1
ATOM 7639 C CA . TYR A 1 960 ? 7.082 5.789 -2.747 1.00 78.69 960 TYR A CA 1
ATOM 7640 C C . TYR A 1 960 ? 7.355 6.413 -1.378 1.00 78.69 960 TYR A C 1
ATOM 7642 O O . TYR A 1 960 ? 7.510 5.731 -0.369 1.00 78.69 960 TYR A O 1
ATOM 7650 N N . GLY A 1 961 ? 7.435 7.736 -1.378 1.00 78.31 961 GLY A N 1
ATOM 7651 C CA . GLY A 1 961 ? 7.754 8.558 -0.227 1.00 78.31 961 GLY A CA 1
ATOM 7652 C C . GLY A 1 961 ? 7.625 10.024 -0.600 1.00 78.31 961 GLY A C 1
ATOM 7653 O O . GLY A 1 961 ? 7.830 10.379 -1.765 1.00 78.31 961 GLY A O 1
ATOM 7654 N N . TYR A 1 962 ? 7.293 10.882 0.362 1.00 77.81 962 TYR A N 1
ATOM 7655 C CA . TYR A 1 962 ? 7.123 12.313 0.095 1.00 77.81 962 TYR A CA 1
ATOM 7656 C C . TYR A 1 962 ? 8.477 13.025 -0.010 1.00 77.81 962 TYR A C 1
ATOM 7658 O O . TYR A 1 962 ? 8.641 13.936 -0.824 1.00 77.81 962 TYR A O 1
ATOM 7666 N N . LYS A 1 963 ? 9.475 12.553 0.750 1.00 82.12 963 LYS A N 1
ATOM 7667 C CA . LYS A 1 963 ? 10.879 12.970 0.645 1.00 82.12 963 LYS A CA 1
ATOM 7668 C C . LYS A 1 963 ? 11.803 11.805 0.997 1.00 82.12 963 LYS A C 1
ATOM 7670 O O . LYS A 1 963 ? 11.628 11.193 2.041 1.00 82.12 963 LYS A O 1
ATOM 7675 N N . MET A 1 964 ? 12.766 11.496 0.130 1.00 83.06 964 MET A N 1
ATOM 7676 C CA . MET A 1 964 ? 13.623 10.310 0.251 1.00 83.06 964 MET A CA 1
ATOM 7677 C C . MET A 1 964 ? 15.005 10.657 0.812 1.00 83.06 964 MET A C 1
ATOM 7679 O O . MET A 1 964 ? 15.622 11.623 0.360 1.00 83.06 964 MET A O 1
ATOM 7683 N N . PHE A 1 965 ? 15.507 9.830 1.725 1.00 84.94 965 PHE A N 1
ATOM 7684 C CA . PHE A 1 965 ? 16.830 9.930 2.337 1.00 84.94 965 PHE A CA 1
ATOM 7685 C C . PHE A 1 965 ? 17.605 8.616 2.188 1.00 84.94 965 PHE A C 1
ATOM 7687 O O . PHE A 1 965 ? 17.018 7.551 2.000 1.00 84.94 965 PHE A O 1
ATOM 7694 N N . SER A 1 966 ? 18.934 8.706 2.224 1.00 79.31 966 SER A N 1
ATOM 7695 C CA . SER A 1 966 ? 19.848 7.578 2.008 1.00 79.31 966 SER A CA 1
ATOM 7696 C C . SER A 1 966 ? 20.139 6.757 3.259 1.00 79.31 966 SER A C 1
ATOM 7698 O O . SER A 1 966 ? 20.509 5.595 3.137 1.00 79.31 966 SER A O 1
ATOM 7700 N N . ASP A 1 967 ? 20.030 7.364 4.439 1.00 85.56 967 ASP A N 1
ATOM 7701 C CA . ASP A 1 967 ? 20.506 6.788 5.692 1.00 85.56 967 ASP A CA 1
ATOM 7702 C C . ASP A 1 967 ? 19.733 7.322 6.906 1.00 85.56 967 ASP A C 1
ATOM 7704 O O . ASP A 1 967 ? 19.100 8.385 6.866 1.00 85.56 967 ASP A O 1
ATOM 7708 N N . LYS A 1 968 ? 19.819 6.561 8.003 1.00 92.69 968 LYS A N 1
ATOM 7709 C CA . LYS A 1 968 ? 19.039 6.780 9.224 1.00 92.69 968 LYS A CA 1
ATOM 7710 C C . LYS A 1 968 ? 19.384 8.097 9.907 1.00 92.69 968 LYS A C 1
ATOM 7712 O O . LYS A 1 968 ? 18.490 8.764 10.426 1.00 92.69 968 LYS A O 1
ATOM 7717 N N . LYS A 1 969 ? 20.656 8.498 9.892 1.00 94.94 969 LYS A N 1
ATOM 7718 C CA . LYS A 1 969 ? 21.098 9.751 10.511 1.00 94.94 969 LYS A CA 1
ATOM 7719 C C . LYS A 1 969 ? 20.464 10.943 9.793 1.00 94.94 969 LYS A C 1
ATOM 7721 O O . LYS A 1 969 ? 19.766 11.734 10.426 1.00 94.94 969 LYS A O 1
ATOM 7726 N N . THR A 1 970 ? 20.618 11.011 8.471 1.00 93.81 970 THR A N 1
ATOM 7727 C CA . THR A 1 970 ? 20.064 12.097 7.651 1.00 93.81 970 THR A CA 1
ATOM 7728 C C . THR A 1 970 ? 18.535 12.154 7.736 1.00 93.81 970 THR A C 1
ATOM 7730 O O . THR A 1 970 ? 17.965 13.247 7.793 1.00 93.81 970 THR A O 1
ATOM 7733 N N . LEU A 1 971 ? 17.857 10.997 7.785 1.00 94.81 971 LEU A N 1
ATOM 7734 C CA . LEU A 1 971 ? 16.408 10.925 8.003 1.00 94.81 971 LEU A CA 1
ATOM 7735 C C . LEU A 1 971 ? 16.007 11.637 9.305 1.00 94.81 971 LEU A C 1
ATOM 7737 O O . LEU A 1 971 ? 15.171 12.539 9.275 1.00 94.81 971 LEU A O 1
ATOM 7741 N N . ASN A 1 972 ? 16.622 11.266 10.429 1.00 97.88 972 ASN A N 1
ATOM 7742 C CA . ASN A 1 972 ? 16.249 11.773 11.752 1.00 97.88 972 ASN A CA 1
ATOM 7743 C C . ASN A 1 972 ? 16.602 13.256 11.947 1.00 97.88 972 ASN A C 1
ATOM 7745 O O . ASN A 1 972 ? 15.793 14.006 12.492 1.00 97.88 972 ASN A O 1
ATOM 7749 N N . GLU A 1 973 ? 17.735 13.722 11.412 1.00 97.25 973 GLU A N 1
ATOM 7750 C CA . GLU A 1 973 ? 18.065 15.157 11.374 1.00 97.25 973 GLU A CA 1
ATOM 7751 C C . GLU A 1 973 ? 16.992 15.967 10.625 1.00 97.25 973 GLU A C 1
ATOM 7753 O O . GLU A 1 973 ? 16.601 17.060 11.045 1.00 97.25 973 GLU A O 1
ATOM 7758 N N . ASN A 1 974 ? 16.470 15.418 9.523 1.00 96.31 974 ASN A N 1
ATOM 7759 C CA . ASN A 1 974 ? 15.416 16.069 8.751 1.00 96.31 974 ASN A CA 1
ATOM 7760 C C . ASN A 1 974 ? 14.047 15.986 9.437 1.00 96.31 974 ASN A C 1
ATOM 7762 O O . ASN A 1 974 ? 13.284 16.945 9.325 1.00 96.31 974 ASN A O 1
ATOM 7766 N N . ILE A 1 975 ? 13.736 14.901 10.156 1.00 97.38 975 ILE A N 1
ATOM 7767 C CA . ILE A 1 975 ? 12.532 14.817 10.998 1.00 97.38 975 ILE A CA 1
ATOM 7768 C C . ILE A 1 975 ? 12.579 15.913 12.071 1.00 97.38 975 ILE A C 1
ATOM 7770 O O . ILE A 1 975 ? 11.655 16.720 12.148 1.00 97.38 975 ILE A O 1
ATOM 7774 N N . LEU A 1 976 ? 13.680 16.032 12.819 1.00 97.62 976 LEU A N 1
ATOM 7775 C CA . LEU A 1 976 ? 13.853 17.090 13.821 1.00 97.62 976 LEU A CA 1
ATOM 7776 C C . LEU A 1 976 ? 13.683 18.488 13.216 1.00 97.62 976 LEU A C 1
ATOM 7778 O O . LEU A 1 976 ? 12.976 19.334 13.769 1.00 97.62 976 LEU A O 1
ATOM 7782 N N . LYS A 1 977 ? 14.293 18.725 12.050 1.00 96.88 977 LYS A N 1
ATOM 7783 C CA . LYS A 1 977 ? 14.148 19.990 11.325 1.00 96.88 977 LYS A CA 1
ATOM 7784 C C . LYS A 1 977 ? 12.696 20.270 10.932 1.00 96.88 977 LYS A C 1
ATOM 7786 O O . LYS A 1 977 ? 12.232 21.387 11.127 1.00 96.88 977 LYS A O 1
ATOM 7791 N N . LEU A 1 978 ? 11.978 19.273 10.415 1.00 96.56 978 LEU A N 1
ATOM 7792 C CA . LEU A 1 978 ? 10.568 19.402 10.043 1.00 96.56 978 LEU A CA 1
ATOM 7793 C C . LEU A 1 978 ? 9.713 19.825 11.245 1.00 96.56 978 LEU A C 1
ATOM 7795 O O . LEU A 1 978 ? 8.927 20.763 11.137 1.00 96.56 978 LEU A O 1
ATOM 7799 N N . TYR A 1 979 ? 9.902 19.186 12.400 1.00 97.44 979 TYR A N 1
ATOM 7800 C CA . TYR A 1 979 ? 9.185 19.552 13.622 1.00 97.44 979 TYR A CA 1
ATOM 7801 C C . TYR A 1 979 ? 9.536 20.966 14.105 1.00 97.44 979 TYR A C 1
ATOM 7803 O O . TYR A 1 979 ? 8.640 21.721 14.484 1.00 97.44 979 TYR A O 1
ATOM 7811 N N . LYS A 1 980 ? 10.809 21.372 14.030 1.00 95.88 980 LYS A N 1
ATOM 7812 C CA . LYS A 1 980 ? 11.232 22.748 14.346 1.00 95.88 980 LYS A CA 1
ATOM 7813 C C . LYS A 1 980 ? 10.574 23.775 13.416 1.00 95.88 980 LYS A C 1
ATOM 7815 O O . LYS A 1 980 ? 10.042 24.784 13.884 1.00 95.88 980 LYS A O 1
ATOM 7820 N N . ASP A 1 981 ? 10.574 23.505 12.114 1.00 93.81 981 ASP A N 1
ATOM 7821 C CA . ASP A 1 981 ? 10.119 24.450 11.096 1.00 93.81 981 ASP A CA 1
ATOM 7822 C C . ASP A 1 981 ? 8.596 24.565 10.996 1.00 93.81 981 ASP A C 1
ATOM 7824 O O . ASP A 1 981 ? 8.090 25.682 10.873 1.00 93.81 981 ASP A O 1
ATOM 7828 N N . ASP A 1 982 ? 7.874 23.446 11.069 1.00 94.12 982 ASP A N 1
ATOM 7829 C CA . ASP A 1 982 ? 6.435 23.413 10.802 1.00 94.12 982 ASP A CA 1
ATOM 7830 C C . ASP A 1 982 ? 5.595 23.277 12.077 1.00 94.12 982 ASP A C 1
ATOM 7832 O O . ASP A 1 982 ? 4.550 23.921 12.174 1.00 94.12 982 ASP A O 1
ATOM 7836 N N . VAL A 1 983 ? 6.043 22.518 13.081 1.00 96.19 983 VAL A N 1
ATOM 7837 C CA . VAL A 1 983 ? 5.279 22.329 14.327 1.00 96.19 983 VAL A CA 1
ATOM 7838 C C . VAL A 1 983 ? 5.586 23.449 15.317 1.00 96.19 983 VAL A C 1
ATOM 7840 O O . VAL A 1 983 ? 4.726 24.294 15.564 1.00 96.19 983 VAL A O 1
ATOM 7843 N N . LEU A 1 984 ? 6.820 23.526 15.826 1.00 95.12 984 LEU A N 1
ATOM 7844 C CA . LEU A 1 984 ? 7.191 24.455 16.904 1.00 95.12 984 LEU A CA 1
ATOM 7845 C C . LEU A 1 984 ? 6.968 25.920 16.524 1.00 95.12 984 LEU A C 1
ATOM 7847 O O . LEU A 1 984 ? 6.392 26.683 17.299 1.00 95.12 984 LEU A O 1
ATOM 7851 N N . ARG A 1 985 ? 7.326 26.302 15.292 1.00 91.50 985 ARG A N 1
ATOM 7852 C CA . ARG A 1 985 ? 7.075 27.650 14.758 1.00 91.50 985 ARG A CA 1
ATOM 7853 C C . ARG A 1 985 ? 5.603 28.061 14.845 1.00 91.50 985 ARG A C 1
ATOM 7855 O O . ARG A 1 985 ? 5.303 29.232 15.074 1.00 91.50 985 ARG A O 1
ATOM 7862 N N . ASN A 1 986 ? 4.686 27.115 14.642 1.00 92.94 986 ASN A N 1
ATOM 7863 C CA . ASN A 1 986 ? 3.249 27.371 14.620 1.00 92.94 986 ASN A CA 1
ATOM 7864 C C . ASN A 1 986 ? 2.554 27.072 15.957 1.00 92.94 986 ASN A C 1
ATOM 7866 O O . ASN A 1 986 ? 1.360 27.344 16.066 1.00 92.94 986 ASN A O 1
ATOM 7870 N N . MET A 1 987 ? 3.274 26.619 16.991 1.00 90.50 987 MET A N 1
ATOM 7871 C CA . MET A 1 987 ? 2.713 26.465 18.343 1.00 90.50 987 MET A CA 1
ATOM 7872 C C . MET A 1 987 ? 2.165 27.790 18.874 1.00 90.50 987 MET A C 1
ATOM 7874 O O . MET A 1 987 ? 1.072 27.814 19.420 1.00 90.50 987 MET A O 1
ATOM 7878 N N . THR A 1 988 ? 2.836 28.911 18.586 1.00 85.81 988 THR A N 1
ATOM 7879 C CA . THR A 1 988 ? 2.374 30.277 18.921 1.00 85.81 988 THR A CA 1
ATOM 7880 C C . THR A 1 988 ? 1.026 30.665 18.302 1.00 85.81 988 THR A C 1
ATOM 7882 O O . THR A 1 988 ? 0.409 31.641 18.720 1.00 85.81 988 THR A O 1
ATOM 7885 N N . LYS A 1 989 ? 0.544 29.913 17.306 1.00 88.38 989 LYS A N 1
ATOM 7886 C CA . LYS A 1 989 ? -0.777 30.091 16.686 1.00 88.38 989 LYS A CA 1
ATOM 7887 C C . LYS A 1 989 ? -1.830 29.150 17.278 1.00 88.38 989 LYS A C 1
ATOM 7889 O O . LYS A 1 989 ? -2.851 28.919 16.637 1.00 88.38 989 LYS A O 1
ATOM 7894 N N . ALA A 1 990 ? -1.572 28.601 18.467 1.00 89.50 990 ALA A N 1
ATOM 7895 C CA . ALA A 1 990 ? -2.438 27.645 19.155 1.00 89.50 990 ALA A CA 1
ATOM 7896 C C . ALA A 1 990 ? -2.685 26.343 18.376 1.00 89.50 990 ALA A C 1
ATOM 7898 O O . ALA A 1 990 ? -3.783 25.784 18.386 1.00 89.50 990 ALA A O 1
ATOM 7899 N N . LEU A 1 991 ? -1.641 25.839 17.712 1.00 94.88 991 LEU A N 1
ATOM 7900 C CA . LEU A 1 991 ? -1.646 24.475 17.191 1.00 94.88 991 LEU A CA 1
ATOM 7901 C C . LEU A 1 991 ? -1.879 23.495 18.353 1.00 94.88 991 LEU A C 1
ATOM 7903 O O . LEU A 1 991 ? -1.151 23.537 19.342 1.00 94.88 991 LEU A O 1
ATOM 7907 N N . SER A 1 992 ? -2.896 22.639 18.235 1.00 95.62 992 SER A N 1
ATOM 7908 C CA . SER A 1 992 ? -3.330 21.737 19.320 1.00 95.62 992 SER A CA 1
ATOM 7909 C C . SER A 1 992 ? -3.161 20.251 19.004 1.00 95.62 992 SER A C 1
ATOM 7911 O O . SER A 1 992 ? -3.262 19.410 19.897 1.00 95.62 992 SER A O 1
ATOM 7913 N N . ALA A 1 993 ? -2.917 19.909 17.739 1.00 97.75 993 ALA A N 1
ATOM 7914 C CA . ALA A 1 993 ? -2.691 18.533 17.326 1.00 97.75 993 ALA A CA 1
ATOM 7915 C C . ALA A 1 993 ? -1.782 18.454 16.100 1.00 97.75 993 ALA A C 1
ATOM 7917 O O . ALA A 1 993 ? -1.869 19.291 15.192 1.00 97.75 993 ALA A O 1
ATOM 7918 N N . THR A 1 994 ? -0.958 17.411 16.058 1.00 98.00 994 THR A N 1
ATOM 7919 C CA . THR A 1 994 ? -0.152 17.028 14.897 1.00 98.00 994 THR A CA 1
ATOM 7920 C C . THR A 1 994 ? -0.258 15.527 14.647 1.00 98.00 994 THR A C 1
ATOM 7922 O O . THR A 1 994 ? -0.356 14.747 15.590 1.00 98.00 994 THR A O 1
ATOM 7925 N N . VAL A 1 995 ? -0.228 15.107 13.383 1.00 98.56 995 VAL A N 1
ATOM 7926 C CA . VAL A 1 995 ? -0.186 13.689 12.994 1.00 98.56 995 VAL A CA 1
ATOM 7927 C C . VAL A 1 995 ? 0.919 13.492 11.959 1.00 98.56 995 VAL A C 1
ATOM 7929 O O . VAL A 1 995 ? 0.796 13.931 10.815 1.00 98.56 995 VAL A O 1
ATOM 7932 N N . TYR A 1 996 ? 2.008 12.841 12.354 1.00 98.12 996 TYR A N 1
ATOM 7933 C CA . TYR A 1 996 ? 3.082 12.487 11.427 1.00 98.12 996 TYR A CA 1
ATOM 7934 C C . TYR A 1 996 ? 2.680 11.271 10.577 1.00 98.12 996 TYR A C 1
ATOM 7936 O O . TYR A 1 996 ? 2.055 10.339 11.079 1.00 98.12 996 TYR A O 1
ATOM 7944 N N . THR A 1 997 ? 3.049 11.243 9.300 1.00 96.00 997 THR A N 1
ATOM 7945 C CA . THR A 1 997 ? 2.847 10.084 8.410 1.00 96.00 997 THR A CA 1
ATOM 7946 C C . THR A 1 997 ? 4.168 9.302 8.307 1.00 96.00 997 THR A C 1
ATOM 7948 O O . THR A 1 997 ? 5.125 9.861 7.775 1.00 96.00 997 THR A O 1
ATOM 7951 N N . GLN A 1 998 ? 4.312 8.048 8.770 1.00 95.44 998 GLN A N 1
ATOM 7952 C CA . GLN A 1 998 ? 3.330 7.120 9.384 1.00 95.44 998 GLN A CA 1
ATOM 7953 C C . GLN A 1 998 ? 3.996 6.016 10.250 1.00 95.44 998 GLN A C 1
ATOM 7955 O O . GLN A 1 998 ? 5.221 5.970 10.332 1.00 95.44 998 GLN A O 1
ATOM 7960 N N . VAL A 1 999 ? 3.217 5.124 10.891 1.00 97.62 999 VAL A N 1
ATOM 7961 C CA . VAL A 1 999 ? 3.707 4.038 11.784 1.00 97.62 999 VAL A CA 1
ATOM 7962 C C . VAL A 1 999 ? 4.744 3.138 11.114 1.00 97.62 999 VAL A C 1
ATOM 7964 O O . VAL A 1 999 ? 5.890 3.080 11.551 1.00 97.62 999 VAL A O 1
ATOM 7967 N N . SER A 1 1000 ? 4.360 2.448 10.047 1.00 97.25 1000 SER A N 1
ATOM 7968 C CA . SER A 1 1000 ? 5.183 1.449 9.371 1.00 97.25 1000 SER A CA 1
ATOM 7969 C C . SER A 1 1000 ? 5.126 1.628 7.861 1.00 97.25 1000 SER A C 1
ATOM 7971 O O . SER A 1 1000 ? 4.216 2.265 7.327 1.00 97.25 1000 SER A O 1
ATOM 7973 N N . ASP A 1 1001 ? 6.135 1.105 7.170 1.00 97.25 1001 ASP A N 1
ATOM 7974 C CA . ASP A 1 1001 ? 6.077 0.989 5.719 1.00 97.25 1001 ASP A CA 1
ATOM 7975 C C . ASP A 1 1001 ? 4.901 0.095 5.324 1.00 97.25 1001 ASP A C 1
ATOM 7977 O O . ASP A 1 1001 ? 4.593 -0.871 6.021 1.00 97.25 1001 ASP A O 1
ATOM 7981 N N . VAL A 1 1002 ? 4.289 0.374 4.176 1.00 96.19 1002 VAL A N 1
ATOM 7982 C CA . VAL A 1 1002 ? 3.244 -0.466 3.591 1.00 96.19 1002 VAL A CA 1
ATOM 7983 C C . VAL A 1 1002 ? 3.494 -0.600 2.095 1.00 96.19 1002 VAL A C 1
ATOM 7985 O O . VAL A 1 1002 ? 3.308 0.334 1.315 1.00 96.19 1002 VAL A O 1
ATOM 7988 N N . GLU A 1 1003 ? 3.907 -1.796 1.685 1.00 93.69 1003 GLU A N 1
ATOM 7989 C CA . GLU A 1 1003 ? 4.198 -2.139 0.293 1.00 93.69 1003 GLU A CA 1
ATOM 7990 C C . GLU A 1 1003 ? 5.186 -1.196 -0.421 1.00 93.69 1003 GLU A C 1
ATOM 7992 O O . GLU A 1 1003 ? 6.390 -1.267 -0.183 1.00 93.69 1003 GLU A O 1
ATOM 7997 N N . ASP A 1 1004 ? 4.694 -0.362 -1.344 1.00 90.12 1004 ASP A N 1
ATOM 7998 C CA . ASP A 1 1004 ? 5.501 0.610 -2.086 1.00 90.12 1004 ASP A CA 1
ATOM 7999 C C . ASP A 1 1004 ? 5.802 1.856 -1.237 1.00 90.12 1004 ASP A C 1
ATOM 8001 O O . ASP A 1 1004 ? 6.744 2.589 -1.531 1.00 90.12 1004 ASP A O 1
ATOM 8005 N N . GLU A 1 1005 ? 4.979 2.149 -0.231 1.00 92.62 1005 GLU A N 1
ATOM 8006 C CA . GLU A 1 1005 ? 5.059 3.354 0.585 1.00 92.62 1005 GLU A CA 1
ATOM 8007 C C . GLU A 1 1005 ? 5.970 3.126 1.801 1.00 92.62 1005 GLU A C 1
ATOM 8009 O O . GLU A 1 1005 ? 5.608 2.446 2.757 1.00 92.62 1005 GLU A O 1
ATOM 8014 N N . ILE A 1 1006 ? 7.177 3.700 1.747 1.00 93.38 1006 ILE A N 1
ATOM 8015 C CA . ILE A 1 1006 ? 8.288 3.407 2.672 1.00 93.38 1006 ILE A CA 1
ATOM 8016 C C . ILE A 1 1006 ? 8.639 4.572 3.622 1.00 93.38 1006 ILE A C 1
ATOM 8018 O O . ILE A 1 1006 ? 9.801 4.806 3.972 1.00 93.38 1006 ILE A O 1
ATOM 8022 N N . ASN A 1 1007 ? 7.643 5.392 3.949 1.00 94.44 1007 ASN A N 1
ATOM 8023 C CA . ASN A 1 1007 ? 7.694 6.515 4.899 1.00 94.44 1007 ASN A CA 1
ATOM 8024 C C . ASN A 1 1007 ? 7.280 6.120 6.334 1.00 94.44 1007 ASN A C 1
ATOM 8026 O O . ASN A 1 1007 ? 6.924 6.994 7.126 1.00 94.44 1007 ASN A O 1
ATOM 8030 N N . GLY A 1 1008 ? 7.290 4.828 6.666 1.00 96.88 1008 GLY A N 1
ATOM 8031 C CA . GLY A 1 1008 ? 7.054 4.370 8.028 1.00 96.88 1008 GLY A CA 1
ATOM 8032 C C . GLY A 1 1008 ? 8.203 4.713 8.967 1.00 96.88 1008 GLY A C 1
ATOM 8033 O O . GLY A 1 1008 ? 9.366 4.712 8.562 1.00 96.88 1008 GLY A O 1
ATOM 8034 N N . LEU A 1 1009 ? 7.898 4.940 10.244 1.00 97.31 1009 LEU A N 1
ATOM 8035 C CA . LEU A 1 1009 ? 8.915 4.967 11.298 1.00 97.31 1009 LEU A CA 1
ATOM 8036 C C . LEU A 1 1009 ? 9.458 3.564 11.601 1.00 97.31 1009 LEU A C 1
ATOM 8038 O O . LEU A 1 1009 ? 10.577 3.444 12.100 1.00 97.31 1009 LEU A O 1
ATOM 8042 N N . PHE A 1 1010 ? 8.700 2.521 11.264 1.00 97.19 1010 PHE A N 1
ATOM 8043 C CA . PHE A 1 1010 ? 9.090 1.113 11.313 1.00 97.19 1010 PHE 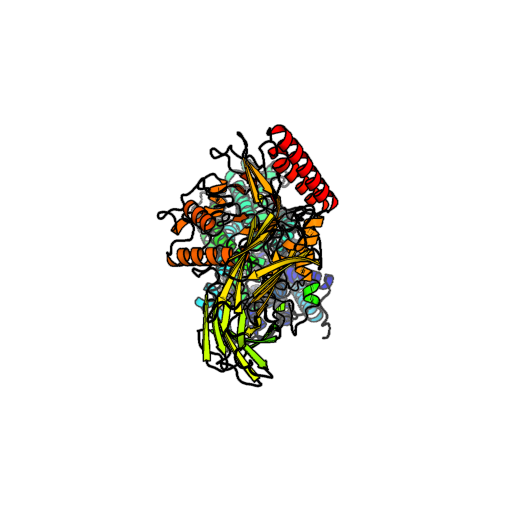A CA 1
ATOM 8044 C C . PHE A 1 1010 ? 9.133 0.515 9.902 1.00 97.19 1010 PHE A C 1
ATOM 8046 O O . PHE A 1 1010 ? 8.420 0.960 8.999 1.00 97.19 1010 PHE A O 1
ATOM 8053 N N . THR A 1 1011 ? 9.944 -0.518 9.694 1.00 97.38 1011 THR A N 1
ATOM 8054 C CA . THR A 1 1011 ? 9.851 -1.338 8.477 1.00 97.38 1011 THR A CA 1
ATOM 8055 C C . THR A 1 1011 ? 8.543 -2.127 8.430 1.00 97.38 1011 THR A C 1
ATOM 8057 O O . THR A 1 1011 ? 7.873 -2.307 9.450 1.00 97.38 1011 THR A O 1
ATOM 8060 N N . TYR A 1 1012 ? 8.159 -2.616 7.245 1.00 96.88 1012 TYR A N 1
ATOM 8061 C CA . TYR A 1 1012 ? 6.859 -3.273 7.060 1.00 96.88 1012 TYR A CA 1
ATOM 8062 C C . TYR A 1 1012 ? 6.704 -4.537 7.931 1.00 96.88 1012 TYR A C 1
ATOM 8064 O O . TYR A 1 1012 ? 5.619 -4.816 8.439 1.00 96.88 1012 TYR A O 1
ATOM 8072 N N . ASP A 1 1013 ? 7.804 -5.251 8.179 1.00 97.00 1013 ASP A N 1
ATOM 8073 C CA . ASP A 1 1013 ? 7.881 -6.434 9.050 1.00 97.00 1013 ASP A CA 1
ATOM 8074 C C . ASP A 1 1013 ? 8.116 -6.143 10.535 1.00 97.00 1013 ASP A C 1
ATOM 8076 O O . ASP A 1 1013 ? 8.239 -7.083 11.324 1.00 97.00 1013 ASP A O 1
ATOM 8080 N N . ARG A 1 1014 ? 8.208 -4.862 10.919 1.00 96.88 1014 ARG A N 1
ATOM 8081 C CA . ARG A 1 1014 ? 8.509 -4.401 12.286 1.00 96.88 1014 ARG A CA 1
ATOM 8082 C C . ARG A 1 1014 ? 9.853 -4.904 12.837 1.00 96.88 1014 ARG A C 1
ATOM 8084 O O . ARG A 1 1014 ? 10.079 -4.857 14.043 1.00 96.88 1014 ARG A O 1
ATOM 8091 N N . LYS A 1 1015 ? 10.779 -5.356 11.982 1.00 96.12 1015 LYS A N 1
ATOM 8092 C CA . LYS A 1 1015 ? 12.107 -5.824 12.423 1.00 96.12 1015 LYS A CA 1
ATOM 8093 C C . LYS A 1 1015 ? 13.107 -4.688 12.637 1.00 96.12 1015 LYS A C 1
ATOM 8095 O O . LYS A 1 1015 ? 14.047 -4.854 13.410 1.00 96.12 1015 LYS A O 1
ATOM 8100 N N . GLU A 1 1016 ? 12.894 -3.530 12.013 1.00 95.69 1016 GLU A N 1
ATOM 8101 C CA . GLU A 1 1016 ? 13.731 -2.346 12.198 1.00 95.69 1016 GLU A CA 1
ATOM 8102 C C . GLU A 1 1016 ? 12.889 -1.100 12.514 1.00 95.69 1016 GLU A C 1
ATOM 8104 O O . GLU A 1 1016 ? 11.876 -0.812 11.872 1.00 95.69 1016 GLU A O 1
ATOM 8109 N N . ILE A 1 1017 ? 13.362 -0.313 13.484 1.00 96.50 1017 ILE A N 1
ATOM 8110 C CA . ILE A 1 1017 ? 12.862 1.033 13.773 1.00 96.50 1017 ILE A CA 1
ATOM 8111 C C . ILE A 1 1017 ? 13.777 2.046 13.075 1.00 96.50 1017 ILE A C 1
ATOM 8113 O O . ILE A 1 1017 ? 14.956 2.176 13.418 1.00 96.50 1017 ILE A O 1
ATOM 8117 N N . LYS A 1 1018 ? 13.236 2.787 12.107 1.00 96.38 1018 LYS A N 1
ATOM 8118 C CA . LYS A 1 1018 ? 13.945 3.818 11.331 1.00 96.38 1018 LYS A CA 1
ATOM 8119 C C . LYS A 1 1018 ? 14.075 5.137 12.092 1.00 96.38 1018 LYS A C 1
ATOM 8121 O O . LYS A 1 1018 ? 15.057 5.857 11.915 1.00 96.38 1018 LYS A O 1
ATOM 8126 N N . ALA A 1 1019 ? 13.111 5.451 12.955 1.00 95.88 1019 ALA A N 1
ATOM 8127 C CA . ALA A 1 1019 ? 13.196 6.600 13.850 1.00 95.88 1019 ALA A CA 1
ATOM 8128 C C . ALA A 1 1019 ? 14.267 6.392 14.936 1.00 95.88 1019 ALA A C 1
ATOM 8130 O O . ALA A 1 1019 ? 14.488 5.280 15.418 1.00 95.88 1019 ALA A O 1
ATOM 8131 N N . ASP A 1 1020 ? 14.943 7.462 15.334 1.00 96.25 1020 ASP A N 1
ATOM 8132 C CA . ASP A 1 1020 ? 15.830 7.474 16.491 1.00 96.25 1020 ASP A CA 1
ATOM 8133 C C . ASP A 1 1020 ? 15.047 7.897 17.739 1.00 96.25 1020 ASP A C 1
ATOM 8135 O O . ASP A 1 1020 ? 14.439 8.968 17.780 1.00 96.25 1020 ASP A O 1
ATOM 8139 N N . SER A 1 1021 ? 15.053 7.055 18.772 1.00 94.69 1021 SER A N 1
ATOM 8140 C CA . SER A 1 1021 ? 14.264 7.302 19.979 1.00 94.69 1021 SER A CA 1
ATOM 8141 C C . SER A 1 1021 ? 14.709 8.534 20.766 1.00 94.69 1021 SER A C 1
ATOM 8143 O O . SER A 1 1021 ? 13.877 9.137 21.436 1.00 94.69 1021 SER A O 1
ATOM 8145 N N . LEU A 1 1022 ? 15.995 8.906 20.724 1.00 95.88 1022 LEU A N 1
ATOM 8146 C CA . LEU A 1 1022 ? 16.485 10.097 21.426 1.00 95.88 1022 LEU A CA 1
ATOM 8147 C C . LEU A 1 1022 ? 16.012 11.359 20.706 1.00 95.88 1022 LEU A C 1
ATOM 8149 O O . LEU A 1 1022 ? 15.478 12.259 21.349 1.00 95.88 1022 LEU A O 1
ATOM 8153 N N . VAL A 1 1023 ? 16.113 11.379 19.373 1.00 97.12 1023 VAL A N 1
ATOM 8154 C CA . VAL A 1 1023 ? 15.615 12.495 18.550 1.00 97.12 1023 VAL A CA 1
ATOM 8155 C C . VAL A 1 1023 ? 14.107 12.679 18.722 1.00 97.12 1023 VAL A C 1
ATOM 8157 O O . VAL A 1 1023 ? 13.630 13.799 18.893 1.00 97.12 1023 VAL A O 1
ATOM 8160 N N . MET A 1 1024 ? 13.339 11.588 18.715 1.00 97.19 1024 MET A N 1
ATOM 8161 C CA . MET A 1 1024 ? 11.885 11.671 18.878 1.00 97.19 1024 MET A CA 1
ATOM 8162 C C . MET A 1 1024 ? 11.467 12.121 20.288 1.00 97.19 1024 MET A C 1
ATOM 8164 O O . MET A 1 1024 ? 10.508 12.882 20.428 1.00 97.19 1024 MET A O 1
ATOM 8168 N N . LYS A 1 1025 ? 12.220 11.738 21.328 1.00 95.25 1025 LYS A N 1
ATOM 8169 C CA . LYS A 1 1025 ? 12.024 12.261 22.690 1.00 95.25 1025 LYS A CA 1
ATOM 8170 C C . LYS A 1 1025 ? 12.335 13.754 22.787 1.00 95.25 1025 LYS A C 1
ATOM 8172 O O . LYS A 1 1025 ? 11.510 14.475 23.338 1.00 95.25 1025 LYS A O 1
ATOM 8177 N N . GLU A 1 1026 ? 13.437 14.224 22.188 1.00 96.69 1026 GLU A N 1
ATOM 8178 C CA . GLU A 1 1026 ? 13.751 15.664 22.098 1.00 96.69 1026 GLU A CA 1
ATOM 8179 C C . GLU A 1 1026 ? 12.575 16.422 21.466 1.00 96.69 1026 GLU A C 1
ATOM 8181 O O . GLU A 1 1026 ? 12.088 17.401 22.026 1.00 96.69 1026 GLU A O 1
ATOM 8186 N N . ILE A 1 1027 ? 12.053 15.932 20.336 1.00 97.56 1027 ILE A N 1
ATOM 8187 C CA . ILE A 1 1027 ? 10.890 16.530 19.664 1.00 97.56 1027 ILE A CA 1
ATOM 8188 C C . ILE A 1 1027 ? 9.682 16.602 20.602 1.00 97.56 1027 ILE A C 1
ATOM 8190 O O . ILE A 1 1027 ? 9.047 17.653 20.703 1.00 97.56 1027 ILE A O 1
ATOM 8194 N N . SER A 1 1028 ? 9.366 15.503 21.289 1.00 95.88 1028 SER A N 1
ATOM 8195 C CA . SER A 1 1028 ? 8.240 15.450 22.222 1.00 95.88 1028 SER A CA 1
ATOM 8196 C C . SER A 1 1028 ? 8.393 16.469 23.356 1.00 95.88 1028 SER A C 1
ATOM 8198 O O . SER A 1 1028 ? 7.459 17.217 23.637 1.00 95.88 1028 SER A O 1
ATOM 8200 N N . GLU A 1 1029 ? 9.570 16.555 23.977 1.00 95.81 1029 GLU A N 1
ATOM 8201 C CA . GLU A 1 1029 ? 9.858 17.524 25.044 1.00 95.81 1029 GLU A CA 1
ATOM 8202 C C . GLU A 1 1029 ? 9.735 18.970 24.550 1.00 95.81 1029 GLU A C 1
ATOM 8204 O O . GLU A 1 1029 ? 9.103 19.804 25.203 1.00 95.81 1029 GLU A O 1
ATOM 8209 N N . MET A 1 1030 ? 10.265 19.268 23.359 1.00 96.38 1030 MET A N 1
ATOM 8210 C CA . MET A 1 1030 ? 10.137 20.590 22.743 1.00 96.38 1030 MET A CA 1
ATOM 8211 C C . MET A 1 1030 ? 8.672 20.972 22.499 1.00 96.38 1030 MET A C 1
ATOM 8213 O O . MET A 1 1030 ? 8.291 22.116 22.752 1.00 96.38 1030 MET A O 1
ATOM 8217 N N . ILE A 1 1031 ? 7.850 20.032 22.019 1.00 95.75 1031 ILE A N 1
ATOM 8218 C CA . ILE A 1 1031 ? 6.416 20.256 21.793 1.00 95.75 1031 ILE A CA 1
ATOM 8219 C C . ILE A 1 1031 ? 5.708 20.542 23.115 1.00 95.75 1031 ILE A C 1
ATOM 8221 O O . ILE A 1 1031 ? 4.964 21.517 23.191 1.00 95.75 1031 ILE A O 1
ATOM 8225 N N . GLN A 1 1032 ? 5.945 19.734 24.152 1.00 93.81 1032 GLN A N 1
ATOM 8226 C CA . GLN A 1 1032 ? 5.293 19.908 25.454 1.00 93.81 1032 GLN A CA 1
ATOM 8227 C C . GLN A 1 1032 ? 5.658 21.252 26.097 1.00 93.81 1032 GLN A C 1
ATOM 8229 O O . GLN A 1 1032 ? 4.773 21.977 26.557 1.00 93.81 1032 GLN A O 1
ATOM 8234 N N . ASN A 1 1033 ? 6.938 21.632 26.054 1.00 94.69 1033 ASN A N 1
ATOM 8235 C CA . ASN A 1 1033 ? 7.399 22.923 26.568 1.00 94.69 1033 ASN A CA 1
ATOM 8236 C C . ASN A 1 1033 ? 6.767 24.093 25.798 1.00 94.69 1033 ASN A C 1
ATOM 8238 O O . ASN A 1 1033 ? 6.181 24.987 26.406 1.00 94.69 1033 ASN A O 1
ATOM 8242 N N . ALA A 1 1034 ? 6.801 24.052 24.460 1.00 94.69 1034 ALA A N 1
ATOM 8243 C CA . ALA A 1 1034 ? 6.206 25.094 23.623 1.00 94.69 1034 ALA A CA 1
ATOM 8244 C C . ALA A 1 1034 ? 4.677 25.177 23.773 1.00 94.69 1034 ALA A C 1
ATOM 8246 O O . ALA A 1 1034 ? 4.105 26.265 23.689 1.00 94.69 1034 ALA A O 1
ATOM 8247 N N . PHE A 1 1035 ? 4.006 24.042 23.991 1.00 93.94 1035 PHE A N 1
ATOM 8248 C CA . PHE A 1 1035 ? 2.572 24.006 24.259 1.00 93.94 1035 PHE A CA 1
ATOM 8249 C C . PHE A 1 1035 ? 2.257 24.708 25.576 1.00 93.94 1035 PHE A C 1
ATOM 8251 O O . PHE A 1 1035 ? 1.438 25.623 25.581 1.00 93.94 1035 PHE A O 1
ATOM 8258 N N . LYS A 1 1036 ? 2.966 24.358 26.656 1.00 91.06 1036 LYS A N 1
ATOM 8259 C CA . LYS A 1 1036 ? 2.796 24.975 27.976 1.00 91.06 1036 LYS A CA 1
ATOM 8260 C C . LYS A 1 1036 ? 3.014 26.490 27.942 1.00 91.06 1036 LYS A C 1
ATOM 8262 O O . LYS A 1 1036 ? 2.140 27.231 28.374 1.00 91.06 1036 LYS A O 1
ATOM 8267 N N . GLU A 1 1037 ? 4.109 26.952 27.336 1.00 88.62 1037 GLU A N 1
ATOM 8268 C CA . GLU A 1 1037 ? 4.378 28.391 27.175 1.00 88.62 1037 GLU A CA 1
ATOM 8269 C C . GLU A 1 1037 ? 3.271 29.129 26.411 1.00 88.62 1037 GLU A C 1
ATOM 8271 O O . GLU A 1 1037 ? 3.030 30.318 26.631 1.00 88.62 1037 GLU A O 1
ATOM 8276 N N . ASN A 1 1038 ? 2.630 28.455 25.455 1.00 86.44 1038 ASN A N 1
ATOM 8277 C CA . ASN A 1 1038 ? 1.551 29.050 24.684 1.00 86.44 1038 ASN A CA 1
ATOM 8278 C C . ASN A 1 1038 ? 0.223 29.073 25.454 1.00 86.44 1038 ASN A C 1
ATOM 8280 O O . ASN A 1 1038 ? -0.555 30.005 25.258 1.00 86.44 1038 ASN A O 1
ATOM 8284 N N . LEU A 1 1039 ? -0.026 28.101 26.338 1.00 86.44 1039 LEU A N 1
ATOM 8285 C CA . LEU A 1 1039 ? -1.171 28.146 27.252 1.00 86.44 1039 LEU A CA 1
ATOM 8286 C C . LEU A 1 1039 ? -1.061 29.359 28.186 1.00 86.44 1039 LEU A C 1
ATOM 8288 O O . LEU A 1 1039 ? -2.022 30.117 28.292 1.00 86.44 1039 LEU A O 1
ATOM 8292 N N . ASP A 1 1040 ? 0.128 29.612 28.744 1.00 80.69 1040 ASP A N 1
ATOM 8293 C CA . ASP A 1 1040 ? 0.384 30.760 29.629 1.00 80.69 1040 ASP A CA 1
ATOM 8294 C C . ASP A 1 1040 ? 0.144 32.113 28.922 1.00 80.69 1040 ASP A C 1
ATOM 8296 O O . ASP A 1 1040 ? -0.303 33.079 29.534 1.00 80.69 1040 ASP A O 1
ATOM 8300 N N . LYS A 1 1041 ? 0.412 32.195 27.610 1.00 78.88 1041 LYS A N 1
ATOM 8301 C CA . LYS A 1 1041 ? 0.186 33.402 26.783 1.00 78.88 1041 LYS A CA 1
ATOM 8302 C C . LYS A 1 1041 ? -1.253 33.565 26.298 1.00 78.88 1041 LYS A C 1
ATOM 8304 O O . LYS A 1 1041 ? -1.601 34.630 25.785 1.00 78.88 1041 LYS A O 1
ATOM 8309 N N . ALA A 1 1042 ? -2.062 32.511 26.366 1.00 70.75 1042 ALA A N 1
ATOM 8310 C CA . ALA A 1 1042 ? -3.423 32.505 25.843 1.00 70.75 1042 ALA A CA 1
ATOM 8311 C C . ALA A 1 1042 ? -4.459 33.080 26.830 1.00 70.75 1042 ALA A C 1
ATOM 8313 O O . ALA A 1 1042 ? -5.644 33.083 26.488 1.00 70.75 1042 ALA A O 1
ATOM 8314 N N . ASP A 1 1043 ? -4.016 33.589 27.991 1.00 63.91 1043 ASP A N 1
ATOM 8315 C CA . ASP A 1 1043 ? -4.854 34.024 29.121 1.00 63.91 1043 ASP A CA 1
ATOM 8316 C C . ASP A 1 1043 ? -5.882 32.938 29.516 1.00 63.91 1043 ASP A C 1
ATOM 8318 O O . ASP A 1 1043 ? -7.078 33.221 29.633 1.00 63.91 1043 ASP A O 1
ATOM 8322 N N . LEU A 1 1044 ? -5.424 31.680 29.618 1.00 58.41 1044 LEU A N 1
ATOM 8323 C CA . LEU A 1 1044 ? -6.234 30.516 30.006 1.00 58.41 1044 LEU A CA 1
ATOM 8324 C C . LEU A 1 1044 ? -6.435 30.380 31.515 1.00 58.41 1044 LEU A C 1
ATOM 8326 O O . LEU A 1 1044 ? -5.492 30.704 32.273 1.00 58.41 1044 LEU A O 1
#